Protein AF-A0A6A6H1B6-F1 (afdb_monomer_lite)

Secondary structure (DSSP, 8-state):
-THHHHHHHHHHHHTT--SS--B---TTBPB-TTBTTSPPHHHHHHHSTT-EE--S---TTSS-SEEEE-SSHHHHHHHHHHHHHHTBEEEEESSS--TB-TT--TTEEEEE-TT---EEEES-----TT-SPPPPSSSPPPP-PPPTT--EEEEEETT-BHHHHHHHHHTTTEE----SSTT-BIIIIIHHH----TTHHHH--HHHHEEEEEEE-TTS-EEEEBTTBSHHHHHHHTTS-TTSS-EEEEEEEEEEEPPPEEEEEEEEEBSSTT--HHHHHHHHHHHHHHHHHHHHT-EEEEEE-SSEEEEEEEEEGGG-SHHHHHHHHHHHHHHHTTSTTBPPPEEEEEEESSHHHHHHHHHS-GGGGTTS---TT---HHHHHHHHHHHTTTTTS--GGGG--BTTTB--EEEEEEEHHHHT-TTHHHHHHHHS--SEEEEEEEEE--STTTTS-SS--SS-GGGGTEEEEEEEEEES----HHHHHHSTT----TTSS-TT-TTHHHHHTGGGHHHHHHHHHHH-TT--S--SSSTTGGGEEEETTEEEEPPTT------S-GGGS-----S-------PPP-------------------------------------------------------------------------PPPPPPPS-TTSPP---TT-BPPPPP-TTSPPSSTT-EEEEEEEEEEEE-TTEEEEEEE-S---S-SSEEEEEEEEEEE-TTS-B--GGGTEEEEEEEEEE-SSS-B-TTGGGTS--BEEEEEEETT---EE--SSSSEEEEE-SS--EEEEEEEEE-SSS-EEEEEEEEEEEEETTSTTGGG-EEEEEEEEESSSSS--EE---SSEEEEE---EEPSS-EEEEEEEEEE-TTEEEEEEEETTEEEEEEEEEET-STT-EE-----TTS--S---S-TTPPEE-EEEEPBEEEEEEE-TT-EEEEEEEEETTTSPPPB--GGGTTSBPPEEEEEEEEEE-

pLDDT: mean 75.63, std 25.02, range [21.34, 98.81]

Foldseek 3Di:
DCVVVVVVVVVVVVPCDDDPPQDDAPPFWADFPSHPLADDPVRVCVLQPQKDAPDPDPDQQQFERIEDEDQDLLSQLSQLVVCLVSRFAEAEAALLLQQLLQQTTGRGYRYYLLNLWFKEKFLADDQDQVGDDAGDRPDQYDADAHDPPHWIKMKIWQNQWQLNQLVSCVSNQKHFQHALAGNHRLLFQQQQAWHFHFCCQPVNTSLLFWAWWFFQFSVSDTGIEHCVGVVLVSQNSRRQGGLQGGGTTMTMGTMDRWWKKKKKKKKKWFLDLVDALLVLVLVLLVLLCLVVCSVLQKWWKKKDASTMIMDIIMHTHVCDDPVNVCVSCVVSLVVSQPGPRMDRMDMDMAIDGGPSLVSCCQANAVVSVPPRDDDPVQPDVVSVLSVCVRRQVQRLDDGCQCVQDDPLSHFPKAKWFAFSQLSNDPCSSVLLNQQFDPAAVWMKMKGQRAHRCNLPRPDNHQWACLSNGGRIIIMIHDRDDGDSVSVCVSCVQHAHRSSGHHLQDLPNLCRSGNPSLVSSLVSSCVRCVSSSSAGGVRRCLQQWEDDSSITGGHDPPDPDSGGRHCSSSDSDDDDDDPPDPDDDDDDDDDDDDYDDDDDDDDDDDDDDDDDDDDDDDDDDDDDDDDDDDDDDDDDDDDDDDDDDDDDDDDDDDPDDPDDDDDDDDPDPVDWDDDDPFWDQDDDQDQPDDDPDVAWHKDKDKDDQDKAFALGKDWDKAWQDDDPDAQWFFQKKWKFKDAPVRHGDFVQNQKWQAKKWKFWPDSDDADQFCCVSVPGGFTFDMDTRQRGMWGQDDPAQEGAGGHPPIGMMMITMMGGNHRGMGTMIMMMMTTMHNCPDPSVVRHFYKGWHKAWLDRPDPQWDADDAFKDKRKHPKGQGQAWFFFFKKAKDKFWQWAWKFKDKLNHTQDIKGFIWPPDPRFFHPPPPPPPPDPDDDDPPPPGGATTGHHIIMGGRRGIHHRGIIMMMMIIGGCVVTNADFGTDPRGPHGDIMGIMMTTIGTD

Organism: Viridothelium virens (NCBI:txid1048519)

Sequence (999 aa):
MECLAFFLLAVQWATGLPQPSSQSTPIGCNVIAADAGFPTSAVWQSAMPGIVPRSKYPAPGAHPNYQLVAKSSKDVQIAVNFAREHNVRFSVLNSGHDFLGRNDAPSGLNLDVSQLGGIRVSQSFTATTRGVPSPDPSGQTENITLLPGQQAAVTFGAGVSTQDLNDALAASNLFTMGAAHGEVRVAGGYAQTAGHGPFTTFYGLGADNALEYKIVTADGTLKVANNVSNPDLFWALRGGGGGTFGVVTEATVKAYPSPNITTTFWFINATDPSSTDGLYDAAAYLHSQFPELVNKGVLGYYYIYPEAMQGIFLTHGDRSGAAYANATWDPILNKMQSYPGLTKIISTSMDAPSYKDWFGATFGPAESMGDMGMGPDENSEPVKRAIRQVMGQHFTKRDPIDGFAVANGITPLDSRLLDEQALTSPNLASALKAAMPMITYGQLRGNLVSGGKVFTPDEPTSVTPAWRTSYVHLIGSGIGNFTVNPLRQLAPGTGAYANEASAQNPDYKEAFWGVNYARLSTIKTKYDPTTLFWVTPGINADHKQVIDGRVCNAPTTSVSNTLAPVNDNQNLHDQTDDTDANGPEFPVLAPQPSNLPLEANGSSPEDDEGDDNDTSSNMTGMSMSSSVIAPTSLSARTETSDSMSMPMQTSIDTTATSSAPISAPSDPGAAFPVPSGFFEYPDLSTASTPITPGSTITKINYGPFTCSAQDMAQSIVANMKLPCTNCYFTAIQAGLEYPNGTVANIDSGAWLHHIVAYDTGLGERDTVCGATGLEPLRVFASGNERAVVRINGNYAYGIKVDTGDTMALLYELMNMSDQDQKYVITITYEWLPATSSVGQTYKAANMAWLDVTGCGDSEVTAQEGVYTLSSPGWRSTVSGKLLSALGHVHDGGVDVTVYVNGNPVCVSQQLYGRKPGYNSTMDMDSSTMSASGSALDSMARTHISDAGSCANFGEVNVGDELMIEAHYNTNLHPLDMGMGAQAGQPMDIMGISQVYIGS

Structure (mmCIF, N/CA/C/O backbone):
data_AF-A0A6A6H1B6-F1
#
_entry.id   AF-A0A6A6H1B6-F1
#
loop_
_atom_site.group_PDB
_atom_site.id
_atom_site.type_symbol
_atom_site.label_atom_id
_atom_site.label_alt_id
_atom_site.label_comp_id
_atom_site.label_asym_id
_atom_site.label_entity_id
_atom_site.label_seq_id
_atom_site.pdbx_PDB_ins_code
_atom_site.Cartn_x
_atom_site.Cartn_y
_atom_site.Cartn_z
_atom_site.occupancy
_atom_site.B_iso_or_equiv
_atom_site.auth_seq_id
_atom_site.auth_comp_id
_atom_site.auth_asym_id
_atom_site.auth_atom_id
_atom_site.pdbx_PDB_model_num
ATOM 1 N N . MET A 1 1 ? -33.591 53.454 -9.249 1.00 41.34 1 MET A N 1
ATOM 2 C CA . MET A 1 1 ? -34.707 52.590 -8.772 1.00 41.34 1 MET A CA 1
ATOM 3 C C . MET A 1 1 ? -34.374 51.877 -7.445 1.00 41.34 1 MET A C 1
ATOM 5 O O . MET A 1 1 ? -35.209 51.167 -6.896 1.00 41.34 1 MET A O 1
ATOM 9 N N . GLU A 1 2 ? -33.181 52.107 -6.896 1.00 34.41 2 GLU A N 1
ATOM 10 C CA . GLU A 1 2 ? -32.499 51.341 -5.847 1.00 34.41 2 GLU A CA 1
ATOM 11 C C . GLU A 1 2 ? -33.068 51.567 -4.437 1.00 34.41 2 GLU A C 1
ATOM 13 O O . GLU A 1 2 ? -32.940 50.696 -3.578 1.00 34.41 2 GLU A O 1
ATOM 18 N N . CYS A 1 3 ? -33.766 52.685 -4.190 1.00 29.39 3 CYS A N 1
ATOM 19 C CA . CYS A 1 3 ? -34.352 52.991 -2.877 1.00 29.39 3 CYS A CA 1
ATOM 20 C C . CYS A 1 3 ? -35.382 51.950 -2.392 1.00 29.39 3 CYS A C 1
ATOM 22 O O . CYS A 1 3 ? -35.685 51.914 -1.203 1.00 29.39 3 CYS A O 1
ATOM 24 N N . LEU A 1 4 ? -35.916 51.104 -3.284 1.00 32.09 4 LEU A N 1
ATOM 25 C CA . LEU A 1 4 ? -36.805 49.999 -2.908 1.00 32.09 4 LEU A CA 1
ATOM 26 C C . LEU A 1 4 ? -36.044 48.746 -2.435 1.00 32.09 4 LEU A C 1
ATOM 28 O O . LEU A 1 4 ? -36.565 48.000 -1.610 1.00 32.09 4 LEU A O 1
ATOM 32 N N . ALA A 1 5 ? -34.816 48.523 -2.919 1.00 36.69 5 ALA A N 1
ATOM 33 C CA . ALA A 1 5 ? -34.011 47.350 -2.569 1.00 36.69 5 ALA A CA 1
ATOM 34 C C . ALA A 1 5 ? -33.473 47.443 -1.131 1.00 36.69 5 ALA A C 1
ATOM 36 O O . ALA A 1 5 ? -33.640 46.515 -0.340 1.00 36.69 5 ALA A O 1
ATOM 37 N N . PHE A 1 6 ? -32.926 48.603 -0.754 1.00 38.72 6 PHE A N 1
ATOM 38 C CA . PHE A 1 6 ? -32.457 48.850 0.615 1.00 38.72 6 PHE A CA 1
ATOM 39 C C . PHE A 1 6 ? -33.578 48.759 1.661 1.00 38.72 6 PHE A C 1
ATOM 41 O O . PHE A 1 6 ? -33.335 48.314 2.782 1.00 38.72 6 PHE A O 1
ATOM 48 N N . PHE A 1 7 ? -34.815 49.117 1.301 1.00 37.97 7 PHE A N 1
ATOM 49 C CA . PHE A 1 7 ? -35.950 49.019 2.221 1.00 37.97 7 PHE A CA 1
ATOM 50 C C . PHE A 1 7 ? -36.374 47.566 2.502 1.00 37.97 7 PHE A C 1
ATOM 52 O O . PHE A 1 7 ? -36.851 47.278 3.595 1.00 37.97 7 PHE A O 1
ATOM 59 N N . LEU A 1 8 ? -36.164 46.640 1.558 1.00 34.66 8 LEU A N 1
ATOM 60 C CA . LEU A 1 8 ? -36.435 45.211 1.762 1.00 34.66 8 LEU A CA 1
ATOM 61 C C . LEU A 1 8 ? -35.384 44.553 2.672 1.00 34.66 8 LEU A C 1
ATOM 63 O O . LEU A 1 8 ? -35.749 43.854 3.616 1.00 34.66 8 LEU A O 1
ATOM 67 N N . LEU A 1 9 ? -34.098 44.848 2.457 1.00 36.94 9 LEU A N 1
ATOM 68 C CA . LEU A 1 9 ? -32.996 44.353 3.297 1.00 36.94 9 LEU A CA 1
ATOM 69 C C . LEU A 1 9 ? -33.077 44.871 4.746 1.00 36.94 9 LEU A C 1
ATOM 71 O O . LEU A 1 9 ? -32.874 44.107 5.689 1.00 36.94 9 LEU A O 1
ATOM 75 N N . ALA A 1 10 ? -33.445 46.143 4.944 1.00 38.44 10 ALA A N 1
ATOM 76 C CA . ALA A 1 10 ? -33.626 46.718 6.280 1.00 38.44 10 ALA A CA 1
ATOM 77 C C . ALA A 1 10 ? -34.799 46.085 7.058 1.00 38.44 10 ALA A C 1
ATOM 79 O O . ALA A 1 10 ? -34.714 45.902 8.273 1.00 38.44 10 ALA A O 1
ATOM 80 N N . VAL A 1 11 ? -35.883 45.706 6.370 1.00 37.41 11 VAL A N 1
ATOM 81 C CA . VAL A 1 11 ? -37.024 45.004 6.988 1.00 37.41 11 VAL A CA 1
ATOM 82 C C . VAL A 1 11 ? -36.628 43.598 7.452 1.00 37.41 11 VAL A C 1
ATOM 84 O O . VAL A 1 11 ? -37.079 43.160 8.510 1.00 37.41 11 VAL A O 1
ATOM 87 N N . GLN A 1 12 ? -35.726 42.922 6.738 1.00 35.06 12 GLN A N 1
ATOM 88 C CA . GLN A 1 12 ? -35.281 41.565 7.067 1.00 35.06 12 GLN A CA 1
ATOM 89 C C . GLN A 1 12 ? -34.610 41.483 8.454 1.00 35.06 12 GLN A C 1
ATOM 91 O O . GLN A 1 12 ? -34.931 40.586 9.233 1.00 35.06 12 GLN A O 1
ATOM 96 N N . TRP A 1 13 ? -33.793 42.481 8.819 1.00 36.44 13 TRP A N 1
ATOM 97 C CA . TRP A 1 13 ? -33.203 42.616 10.163 1.00 36.44 13 TRP A CA 1
ATOM 98 C C . TRP A 1 13 ? -34.197 43.075 11.2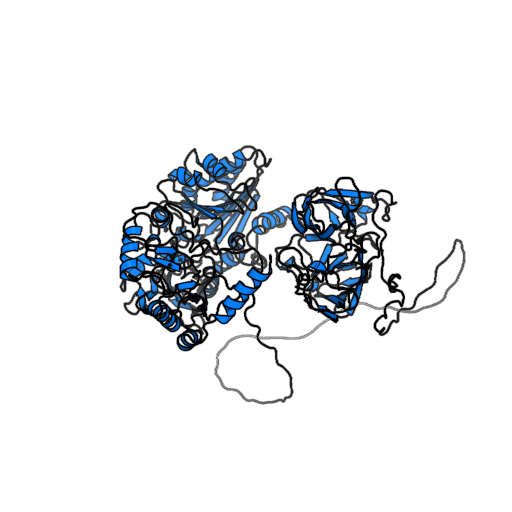45 1.00 36.44 13 TRP A C 1
ATOM 100 O O . TRP A 1 13 ? -33.987 42.805 12.425 1.00 36.44 13 TRP A O 1
ATOM 110 N N . ALA A 1 14 ? -35.288 43.749 10.869 1.00 37.25 14 ALA A N 1
ATOM 111 C CA . ALA A 1 14 ? -36.266 44.310 11.807 1.00 37.25 14 ALA A CA 1
ATOM 112 C C . ALA A 1 14 ? -37.454 43.377 12.128 1.00 37.25 14 ALA A C 1
ATOM 114 O O . ALA A 1 14 ? -38.191 43.636 13.078 1.00 37.25 14 ALA A O 1
ATOM 115 N N . THR A 1 15 ? -37.670 42.311 11.347 1.00 38.44 15 THR A N 1
ATOM 116 C CA . THR A 1 15 ? -38.859 41.435 11.478 1.00 38.44 15 THR A CA 1
ATOM 117 C C . THR A 1 15 ? -38.683 40.169 12.318 1.00 38.44 15 THR A C 1
ATOM 119 O O . THR A 1 15 ? -39.671 39.479 12.556 1.00 38.44 15 THR A O 1
ATOM 122 N N . GLY A 1 16 ? -37.471 39.849 12.784 1.00 38.56 16 GLY A N 1
ATOM 123 C CA . GLY A 1 16 ? -37.242 38.667 13.629 1.00 38.56 16 GLY A CA 1
ATOM 124 C C . GLY A 1 16 ? -37.607 37.339 12.953 1.00 38.56 16 GLY A C 1
ATOM 125 O O . GLY A 1 16 ? -38.102 36.427 13.615 1.00 38.56 16 GLY A O 1
ATOM 126 N N . LEU A 1 17 ? -37.402 37.241 11.633 1.00 32.31 17 LEU A N 1
ATOM 127 C CA . LEU A 1 17 ? -37.556 35.980 10.907 1.00 32.31 17 LEU A CA 1
ATOM 128 C C . LEU A 1 17 ? -36.581 34.932 11.480 1.00 32.31 17 LEU A C 1
ATOM 130 O O . LEU A 1 17 ? -35.473 35.304 11.878 1.00 32.31 17 LEU A O 1
ATOM 134 N N . PRO A 1 18 ? -36.964 33.643 11.557 1.00 31.06 18 PRO A N 1
ATOM 135 C CA . PRO A 1 18 ? -36.146 32.649 12.239 1.00 31.06 18 PRO A CA 1
ATOM 136 C C . PRO A 1 18 ? -34.746 32.494 11.636 1.00 31.06 18 PRO A C 1
ATOM 138 O O . PRO A 1 18 ? -34.580 32.478 10.416 1.00 31.06 18 PRO A O 1
ATOM 141 N N . GLN A 1 19 ? -33.765 32.252 12.512 1.00 37.19 19 GLN A N 1
ATOM 142 C CA . GLN A 1 19 ? -32.594 31.437 12.167 1.00 37.19 19 GLN A CA 1
ATOM 143 C C . GLN A 1 19 ? -33.063 30.163 11.434 1.00 37.19 19 GLN A C 1
ATOM 145 O O . GLN A 1 19 ? -34.142 29.659 11.777 1.00 37.19 19 GLN A O 1
ATOM 150 N N . PRO A 1 20 ? -32.302 29.634 10.453 1.00 37.66 20 PRO A N 1
ATOM 151 C CA . PRO A 1 20 ? -32.688 28.427 9.725 1.00 37.66 20 PRO A CA 1
ATOM 152 C C . PRO A 1 20 ? -33.022 27.327 10.733 1.00 37.66 20 PRO A C 1
ATOM 154 O O . PRO A 1 20 ? -32.190 26.950 11.556 1.00 37.66 20 PRO A O 1
ATOM 157 N N . SER A 1 21 ? -34.285 26.894 10.733 1.00 41.16 21 SER A N 1
ATOM 158 C CA . SER A 1 21 ? -34.830 26.071 11.811 1.00 41.16 21 SER A CA 1
ATOM 159 C C . SER A 1 21 ? -34.031 24.781 11.927 1.00 41.16 21 SER A C 1
ATOM 161 O O . SER A 1 21 ? -33.935 24.054 10.936 1.00 41.16 21 SER A O 1
ATOM 163 N N . SER A 1 22 ? -33.504 24.501 13.122 1.00 50.16 22 SER A N 1
ATOM 164 C CA . SER A 1 22 ? -32.762 23.275 13.412 1.00 50.16 22 SER A CA 1
ATOM 165 C C . SER A 1 22 ? -33.571 22.068 12.948 1.00 50.16 22 SER A C 1
ATOM 167 O O . SER A 1 22 ? -34.668 21.799 13.446 1.00 50.16 22 SER A O 1
ATOM 169 N N . GLN A 1 23 ? -33.078 21.397 11.908 1.00 60.47 23 GLN A N 1
ATOM 170 C CA . GLN A 1 23 ? -33.890 20.408 11.218 1.00 60.47 23 GLN A CA 1
ATOM 171 C C . GLN A 1 23 ? -34.091 19.196 12.131 1.00 60.47 23 GLN A C 1
ATOM 173 O O . GLN A 1 23 ? -33.188 18.760 12.850 1.00 60.47 23 GLN A O 1
ATOM 178 N N . SER A 1 24 ? -35.310 18.664 12.133 1.00 70.50 24 SER A N 1
ATOM 179 C CA . SER A 1 24 ? -35.587 17.378 12.757 1.00 70.50 24 SER A CA 1
ATOM 180 C C . SER A 1 24 ? -34.990 16.284 11.878 1.00 70.50 24 SER A C 1
ATOM 182 O O . SER A 1 24 ? -35.418 16.156 10.728 1.00 70.50 24 SER A O 1
ATOM 184 N N . THR A 1 25 ? -34.050 15.499 12.411 1.00 82.06 25 THR A N 1
ATOM 185 C CA . THR A 1 25 ? -33.433 14.363 11.708 1.00 82.06 25 THR A CA 1
ATOM 186 C C . THR A 1 25 ? -34.511 13.516 11.013 1.00 82.06 25 THR A C 1
ATOM 188 O O . THR A 1 25 ? -35.456 13.084 11.685 1.00 82.06 25 THR A O 1
ATOM 191 N N . PRO A 1 26 ? -34.423 13.273 9.690 1.00 84.94 26 PRO A N 1
ATOM 192 C CA . PRO A 1 26 ? -35.442 12.505 8.985 1.00 84.94 26 PRO A CA 1
ATOM 193 C C . PRO A 1 26 ? -35.566 11.074 9.530 1.00 84.94 26 PRO A C 1
ATOM 195 O O . PRO A 1 26 ? -34.585 10.459 9.951 1.00 84.94 26 PRO A O 1
ATOM 198 N N . ILE A 1 27 ? -36.786 10.528 9.528 1.00 85.12 27 ILE A N 1
ATOM 199 C CA . ILE A 1 27 ? -37.070 9.215 10.126 1.00 85.12 27 ILE A CA 1
ATOM 200 C C . ILE A 1 27 ? -36.265 8.124 9.407 1.00 85.12 27 ILE A C 1
ATOM 202 O O . ILE A 1 27 ? -36.454 7.881 8.218 1.00 85.12 27 ILE A O 1
ATOM 206 N N . GLY A 1 28 ? -35.406 7.429 10.157 1.00 87.44 28 GLY A N 1
ATOM 207 C CA . GLY A 1 28 ? -34.535 6.377 9.628 1.00 87.44 28 GLY A CA 1
ATOM 208 C C . GLY A 1 28 ? -33.180 6.865 9.105 1.00 87.44 28 GLY A C 1
ATOM 209 O O . GLY A 1 28 ? -32.446 6.048 8.551 1.00 87.44 28 GLY A O 1
ATOM 210 N N . CYS A 1 29 ? -32.841 8.144 9.287 1.00 89.56 29 CYS A N 1
ATOM 211 C CA . CYS A 1 29 ? -31.506 8.691 9.048 1.00 89.56 29 CYS A CA 1
ATOM 212 C C . CYS A 1 29 ? -30.686 8.816 10.336 1.00 89.56 29 CYS A C 1
ATOM 214 O O . CYS A 1 29 ? -31.234 8.960 11.432 1.00 89.56 29 CYS A O 1
ATOM 216 N N . ASN A 1 30 ? -29.364 8.787 10.188 1.00 90.56 30 ASN A N 1
ATOM 217 C CA . ASN A 1 30 ? -28.417 9.177 11.219 1.00 90.56 30 ASN A CA 1
ATOM 218 C C . ASN A 1 30 ? -28.452 10.698 11.459 1.00 90.56 30 ASN A C 1
ATOM 220 O O . ASN A 1 30 ? -28.778 11.493 10.568 1.00 90.56 30 ASN A O 1
ATOM 224 N N . VAL A 1 31 ? -28.123 11.077 12.692 1.00 90.00 31 VAL A N 1
ATOM 225 C CA . VAL A 1 31 ? -28.041 12.464 13.160 1.00 90.00 31 VAL A CA 1
ATOM 226 C C . VAL A 1 31 ? -26.706 13.072 12.725 1.00 90.00 31 VAL A C 1
ATOM 228 O O . VAL A 1 31 ? -25.671 12.421 12.868 1.00 90.00 31 VAL A O 1
ATOM 231 N N . ILE A 1 32 ? -26.725 14.316 12.238 1.00 87.25 32 ILE A N 1
ATOM 232 C CA . ILE A 1 32 ? -25.525 15.083 11.840 1.00 87.25 32 ILE A CA 1
ATOM 233 C C . ILE A 1 32 ? -25.451 16.414 12.597 1.00 87.25 32 ILE A C 1
ATOM 235 O O . ILE A 1 32 ? -26.457 16.858 13.147 1.00 87.25 32 ILE A O 1
ATOM 239 N N . ALA A 1 33 ? -24.298 17.090 12.579 1.00 82.75 33 ALA A N 1
ATOM 240 C CA . ALA A 1 33 ? -24.040 18.320 13.345 1.00 82.75 33 ALA A CA 1
ATOM 241 C C . ALA A 1 33 ? -25.052 19.480 13.156 1.00 82.75 33 ALA A C 1
ATOM 243 O O . ALA A 1 33 ? -25.139 20.354 14.016 1.00 82.75 33 ALA A O 1
ATOM 244 N N . ALA A 1 34 ? -25.831 19.491 12.067 1.00 81.25 34 ALA A N 1
ATOM 245 C CA . ALA A 1 34 ? -26.888 20.477 11.805 1.00 81.25 34 ALA A CA 1
ATOM 246 C C . ALA A 1 34 ? -28.243 20.181 12.501 1.00 81.25 34 ALA A C 1
ATOM 248 O O . ALA A 1 34 ? -29.155 21.012 12.456 1.00 81.25 34 ALA A O 1
ATOM 249 N N . ASP A 1 35 ? -28.406 19.008 13.121 1.00 84.94 35 ASP A N 1
ATOM 250 C CA . ASP A 1 35 ? -29.659 18.581 13.753 1.00 84.94 35 ASP A CA 1
ATOM 251 C C . ASP A 1 35 ? -29.765 19.017 15.218 1.00 84.94 35 ASP A C 1
ATOM 253 O O . ASP A 1 35 ? -28.816 18.915 15.994 1.00 84.94 35 ASP A O 1
ATOM 257 N N . ALA A 1 36 ? -30.986 19.334 15.663 1.00 83.69 36 ALA A N 1
ATOM 258 C CA . ALA A 1 36 ? -31.280 19.573 17.083 1.00 83.69 36 ALA A CA 1
ATOM 259 C C . ALA A 1 36 ? -31.017 18.354 18.000 1.00 83.69 36 ALA A C 1
ATOM 261 O O . ALA A 1 36 ? -30.971 18.503 19.220 1.00 83.69 36 ALA A O 1
ATOM 262 N N . GLY A 1 37 ? -30.902 17.150 17.426 1.00 85.06 37 GLY A N 1
ATOM 263 C CA . GLY A 1 37 ? -30.616 15.910 18.150 1.00 85.06 37 GLY A CA 1
ATOM 264 C C . GLY A 1 37 ? -29.127 15.587 18.303 1.00 85.06 37 GLY A C 1
ATOM 265 O O . GLY A 1 37 ? -28.800 14.617 18.985 1.00 85.06 37 GLY A O 1
ATOM 266 N N . PHE A 1 38 ? -28.227 16.344 17.665 1.00 89.50 38 PHE A N 1
ATOM 267 C CA . PHE A 1 38 ? -26.798 16.035 17.686 1.00 89.50 38 PHE A CA 1
ATOM 268 C C . PHE A 1 38 ? -26.192 16.339 19.068 1.00 89.50 38 PHE A C 1
ATOM 270 O O . PHE A 1 38 ? -26.509 17.380 19.653 1.00 89.50 38 PHE A O 1
ATOM 277 N N . PRO A 1 39 ? -25.325 15.474 19.633 1.00 91.56 39 PRO A N 1
ATOM 278 C CA . PRO A 1 39 ? -24.790 15.715 20.967 1.00 91.56 39 PRO A CA 1
ATOM 279 C C . PRO A 1 39 ? -23.874 16.944 20.975 1.00 91.56 39 PRO A C 1
ATOM 281 O O . PRO A 1 39 ? -23.049 17.135 20.080 1.00 91.56 39 PRO A O 1
ATOM 284 N N . THR A 1 40 ? -23.990 17.782 22.006 1.00 90.56 40 THR A N 1
ATOM 285 C CA . THR A 1 40 ? -23.085 18.927 22.184 1.00 90.56 40 THR A CA 1
ATOM 286 C C . THR A 1 40 ? -21.700 18.446 22.615 1.00 90.56 40 THR A C 1
ATOM 288 O O . THR A 1 40 ? -21.571 17.380 23.219 1.00 90.56 40 THR A O 1
ATOM 291 N N . SER A 1 41 ? -20.646 19.229 22.368 1.00 87.56 41 SER A N 1
ATOM 292 C CA . SER A 1 41 ? -19.261 18.857 22.717 1.00 87.56 41 SER A CA 1
ATOM 293 C C . SER A 1 41 ? -19.083 18.484 24.197 1.00 87.56 41 SER A C 1
ATOM 295 O O . SER A 1 41 ? -18.270 17.626 24.523 1.00 87.56 41 SER A O 1
ATOM 297 N N . ALA A 1 42 ? -19.894 19.057 25.095 1.00 90.19 42 ALA A N 1
ATOM 298 C CA . ALA A 1 42 ? -19.920 18.683 26.510 1.00 90.19 42 ALA A CA 1
ATOM 299 C C . ALA A 1 42 ? -20.472 17.262 26.755 1.00 90.19 42 ALA A C 1
ATOM 301 O O . ALA A 1 42 ? -19.984 16.567 27.643 1.00 90.19 42 ALA A O 1
ATOM 302 N N . VAL A 1 43 ? -21.456 16.811 25.967 1.00 94.88 43 VAL A N 1
ATOM 303 C CA . VAL A 1 43 ? -21.993 15.438 26.025 1.00 94.88 43 VAL A CA 1
ATOM 304 C C . VAL A 1 43 ? -20.972 14.443 25.473 1.00 94.88 43 VAL A C 1
ATOM 306 O O . VAL A 1 43 ? -20.708 13.436 26.127 1.00 94.88 43 VAL A O 1
ATOM 309 N N . TRP A 1 44 ? -20.335 14.757 24.337 1.00 93.50 44 TRP A N 1
ATOM 310 C CA . TRP A 1 44 ? -19.229 13.960 23.787 1.00 93.50 44 TRP A CA 1
ATOM 311 C C . TRP A 1 44 ? -18.089 13.801 24.807 1.00 93.50 44 TRP A C 1
ATOM 313 O O . TRP A 1 44 ? -17.756 12.676 25.178 1.00 93.50 44 TRP A O 1
ATOM 323 N N . GLN A 1 45 ? -17.559 14.910 25.338 1.00 91.75 45 GLN A N 1
ATOM 324 C CA . GLN A 1 45 ? -16.443 14.902 26.294 1.00 91.75 45 GLN A CA 1
ATOM 325 C C . GLN A 1 45 ? -16.790 14.212 27.624 1.00 91.75 45 GLN A C 1
ATOM 327 O O . GLN A 1 45 ? -15.936 13.562 28.225 1.00 91.75 45 GLN A O 1
ATOM 332 N N . SER A 1 46 ? -18.036 14.343 28.097 1.00 94.00 46 SER A N 1
ATOM 333 C CA . SER A 1 46 ? -18.487 13.700 29.338 1.00 94.00 46 SER A CA 1
ATOM 334 C C . SER A 1 46 ? -18.726 12.196 29.188 1.00 94.00 46 SER A C 1
ATOM 336 O O . SER A 1 46 ? -18.681 11.490 30.195 1.00 94.00 46 SER A O 1
ATOM 338 N N . ALA A 1 47 ? -19.018 11.708 27.980 1.00 94.38 47 ALA A N 1
ATOM 339 C CA . ALA A 1 47 ? -19.179 10.283 27.709 1.00 94.38 47 ALA A CA 1
ATOM 340 C C . ALA A 1 47 ? -17.843 9.605 27.373 1.00 94.38 47 ALA A C 1
ATOM 342 O O . ALA A 1 47 ? -17.595 8.489 27.825 1.00 94.38 47 ALA A O 1
ATOM 343 N N . MET A 1 48 ? -16.984 10.280 26.605 1.00 95.25 48 MET A N 1
ATOM 344 C CA . MET A 1 48 ? -15.703 9.770 26.108 1.00 95.25 48 MET A CA 1
ATOM 345 C C . MET A 1 48 ? -14.573 10.769 26.415 1.00 95.25 48 MET A C 1
ATOM 347 O O . MET A 1 48 ? -14.206 11.573 25.557 1.00 95.25 48 MET A O 1
ATOM 351 N N . PRO A 1 49 ? -14.003 10.749 27.634 1.00 87.81 49 PRO A N 1
ATOM 352 C CA . PRO A 1 49 ? -12.886 11.619 27.988 1.00 87.81 49 PRO A CA 1
ATOM 353 C C . PRO A 1 49 ? -11.676 11.373 27.077 1.00 87.81 49 PRO A C 1
ATOM 355 O O . PRO A 1 49 ? -11.151 10.263 27.025 1.00 87.81 49 PRO A O 1
ATOM 358 N N . GLY A 1 50 ? -11.223 12.416 26.376 1.00 85.94 50 GLY A N 1
ATOM 359 C CA . GLY A 1 50 ? -10.133 12.317 25.395 1.00 85.94 50 GLY A CA 1
ATOM 360 C C . GLY A 1 50 ? -10.587 12.108 23.945 1.00 85.94 50 GLY A C 1
ATOM 361 O O . GLY A 1 50 ? -9.741 11.896 23.081 1.00 85.94 50 GLY A O 1
ATOM 362 N N . ILE A 1 51 ? -11.890 12.191 23.665 1.00 91.94 51 ILE A N 1
ATOM 363 C CA . ILE A 1 51 ? -12.394 12.395 22.304 1.00 91.94 51 ILE A CA 1
ATOM 364 C C . ILE A 1 51 ? -11.949 13.767 21.769 1.00 91.94 51 ILE A C 1
ATOM 366 O O . ILE A 1 51 ? -11.899 14.742 22.522 1.00 91.94 51 ILE A O 1
ATOM 370 N N . VAL A 1 52 ? -11.640 13.858 20.475 1.00 86.88 52 VAL A N 1
ATOM 371 C CA . VAL A 1 52 ? -11.248 15.112 19.810 1.00 86.88 52 VAL A CA 1
ATOM 372 C C . VAL A 1 52 ? -12.263 15.502 18.729 1.00 86.88 52 VAL A C 1
ATOM 374 O O . VAL A 1 52 ? -12.718 14.626 17.987 1.00 86.88 52 VAL A O 1
ATOM 377 N N . PRO A 1 53 ? -12.644 16.788 18.607 1.00 82.62 53 PRO A N 1
ATOM 378 C CA . PRO A 1 53 ? -13.329 17.288 17.420 1.00 82.62 53 PRO A CA 1
ATOM 379 C C . PRO A 1 53 ? -12.412 17.194 16.195 1.00 82.62 53 PRO A C 1
ATOM 381 O O . PRO A 1 53 ? -11.221 17.488 16.281 1.00 82.62 53 PRO A O 1
ATOM 384 N N . ARG A 1 54 ? -12.975 16.828 15.045 1.00 72.81 54 ARG A N 1
ATOM 385 C CA . ARG A 1 54 ? -12.316 16.850 13.730 1.00 72.81 54 ARG A CA 1
ATOM 386 C C . ARG A 1 54 ? -12.984 17.968 12.926 1.00 72.81 54 ARG A C 1
ATOM 388 O O . ARG A 1 54 ? -14.031 17.755 12.323 1.00 72.81 54 ARG A O 1
ATOM 395 N N . SER A 1 55 ? -12.466 19.195 13.033 1.00 52.28 55 SER A N 1
ATOM 396 C CA . SER A 1 55 ? -13.211 20.403 12.632 1.00 52.28 55 SER A CA 1
ATOM 397 C C . SER A 1 55 ? -12.357 21.495 11.974 1.00 52.28 55 SER A C 1
ATOM 399 O O . SER A 1 55 ? -12.414 22.650 12.396 1.00 52.28 55 SER A O 1
ATOM 401 N N . LYS A 1 56 ? -11.574 21.135 10.949 1.00 41.41 56 LYS A N 1
ATOM 402 C CA . LYS A 1 56 ? -10.871 22.100 10.080 1.00 41.41 56 LYS A CA 1
ATOM 403 C C . LYS A 1 56 ? -11.722 22.543 8.876 1.00 41.41 56 LYS A C 1
ATOM 405 O O . LYS A 1 56 ? -11.698 23.710 8.509 1.00 41.41 56 LYS A O 1
ATOM 410 N N . TYR A 1 57 ? -12.582 21.657 8.362 1.00 38.97 57 TYR A N 1
ATOM 411 C CA . TYR A 1 57 ? -13.454 21.913 7.206 1.00 38.97 57 TYR A CA 1
ATOM 412 C C . TYR A 1 57 ? -14.941 21.952 7.628 1.00 38.97 57 TYR A C 1
ATOM 414 O O . TYR A 1 57 ? -15.428 20.983 8.218 1.00 38.97 57 TYR A O 1
ATOM 422 N N . PRO A 1 58 ? -15.696 23.039 7.360 1.00 35.72 58 PRO A N 1
ATOM 423 C CA . PRO A 1 58 ? -17.060 23.223 7.875 1.00 35.72 58 PRO A CA 1
ATOM 424 C C . PRO A 1 58 ? -18.179 22.593 7.019 1.00 35.72 58 PRO A C 1
ATOM 426 O O . PRO A 1 58 ? -19.357 22.778 7.333 1.00 35.72 58 PRO A O 1
ATOM 429 N N . ALA A 1 59 ? -17.851 21.873 5.941 1.00 42.34 59 ALA A N 1
ATOM 430 C CA . ALA A 1 59 ? -18.831 21.267 5.037 1.00 42.34 59 ALA A CA 1
ATOM 431 C C . ALA A 1 59 ? -19.518 20.027 5.664 1.00 42.34 59 ALA A C 1
ATOM 433 O O . ALA A 1 59 ? -18.837 19.051 6.000 1.00 42.34 59 ALA A O 1
ATOM 434 N N . PRO A 1 60 ? -20.861 19.999 5.811 1.00 43.38 60 PRO A N 1
ATOM 435 C CA . PRO A 1 60 ? -21.567 18.808 6.281 1.00 43.38 60 PRO A CA 1
ATOM 436 C C . PRO A 1 60 ? -21.412 17.643 5.296 1.00 43.38 60 PRO A C 1
ATOM 438 O O . PRO A 1 60 ? -21.685 17.797 4.109 1.00 43.38 60 PRO A O 1
ATOM 441 N N . GLY A 1 61 ? -21.035 16.462 5.793 1.00 49.44 61 GLY A N 1
ATOM 442 C CA . GLY A 1 61 ? -20.925 15.247 4.977 1.00 49.44 61 GLY A CA 1
ATOM 443 C C . GLY A 1 61 ? -19.565 14.987 4.318 1.00 49.44 61 GLY A C 1
ATOM 444 O O . GLY A 1 61 ? -19.497 14.064 3.519 1.00 49.44 61 GLY A O 1
ATOM 445 N N . ALA A 1 62 ? -18.505 15.737 4.648 1.00 52.06 62 ALA A N 1
ATOM 446 C CA . ALA A 1 62 ? -17.160 15.499 4.100 1.00 52.06 62 ALA A CA 1
ATOM 447 C C . ALA A 1 62 ? -16.220 14.677 5.010 1.00 52.06 62 ALA A C 1
ATOM 449 O O . ALA A 1 62 ? -15.357 13.979 4.500 1.00 52.06 62 ALA A O 1
ATOM 450 N N . HIS A 1 63 ? -16.368 14.749 6.341 1.00 67.38 63 HIS A N 1
ATOM 451 C CA . HIS A 1 63 ? -15.472 14.095 7.314 1.00 67.38 63 HIS A CA 1
ATOM 452 C C . HIS A 1 63 ? -16.214 13.715 8.614 1.00 67.38 63 HIS A C 1
ATOM 454 O O . HIS A 1 63 ? -17.329 14.204 8.841 1.00 67.38 63 HIS A O 1
ATOM 460 N 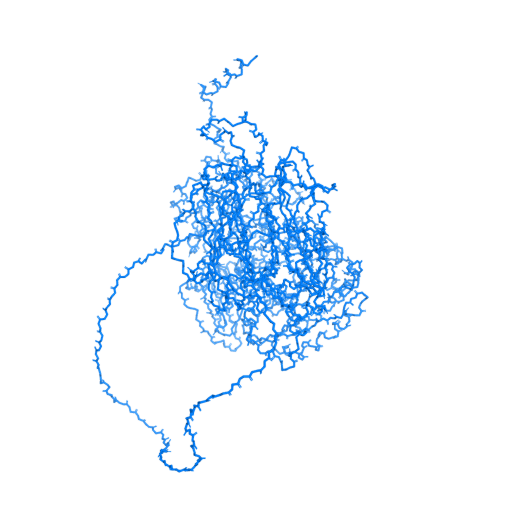N . PRO A 1 64 ? -15.625 12.897 9.513 1.00 76.06 64 PRO A N 1
ATOM 461 C CA . PRO A 1 64 ? -16.149 12.671 10.858 1.00 76.06 64 PRO A CA 1
ATOM 462 C C . PRO A 1 64 ? -16.149 13.968 11.659 1.00 76.06 64 PRO A C 1
ATOM 464 O O . PRO A 1 64 ? -15.249 14.786 11.511 1.00 76.06 64 PRO A O 1
ATOM 467 N N . ASN A 1 65 ? -17.126 14.150 12.547 1.00 83.12 65 ASN A N 1
ATOM 468 C CA . ASN A 1 65 ? -17.148 15.311 13.439 1.00 83.12 65 ASN A CA 1
ATOM 469 C C . ASN A 1 65 ? -16.278 15.100 14.686 1.00 83.12 65 ASN A C 1
ATOM 471 O O . ASN A 1 65 ? -15.773 16.070 15.251 1.00 83.12 65 ASN A O 1
ATOM 475 N N . TYR A 1 66 ? -16.108 13.847 15.118 1.00 87.69 66 TYR A N 1
ATOM 476 C CA . TYR A 1 66 ? -15.303 13.483 16.282 1.00 87.69 66 TYR A CA 1
ATOM 477 C C . TYR A 1 66 ? -14.507 12.203 16.039 1.00 87.69 66 TYR A C 1
ATOM 479 O O . TYR A 1 66 ? -14.961 11.295 15.338 1.00 87.69 66 TYR A O 1
ATOM 487 N N . GLN A 1 67 ? -13.348 12.109 16.687 1.00 90.00 67 GLN A N 1
ATOM 488 C CA . GLN A 1 67 ? -12.505 10.919 16.706 1.00 90.00 67 GLN A CA 1
ATOM 489 C C . GLN A 1 67 ? -12.151 10.533 18.147 1.00 90.00 67 GLN A C 1
ATOM 491 O O . GLN A 1 67 ? -11.833 11.397 18.965 1.00 90.00 67 GLN A O 1
ATOM 496 N N . LEU A 1 68 ? -12.201 9.239 18.467 1.00 94.19 68 LEU A N 1
ATOM 497 C CA . LEU A 1 68 ? -11.720 8.689 19.740 1.00 94.19 68 LEU A CA 1
ATOM 498 C C . LEU A 1 68 ? -10.636 7.646 19.471 1.00 94.19 68 LEU A C 1
ATOM 500 O O . LEU A 1 68 ? -10.870 6.712 18.711 1.00 94.19 68 LEU A O 1
ATOM 504 N N . VAL A 1 69 ? -9.498 7.763 20.156 1.00 95.25 69 VAL A N 1
ATOM 505 C CA . VAL A 1 69 ? -8.443 6.740 20.162 1.00 95.25 69 VAL A CA 1
ATOM 506 C C . VAL A 1 69 ? -8.672 5.794 21.343 1.00 95.25 69 VAL A C 1
ATOM 508 O O . VAL A 1 69 ? -8.501 6.178 22.503 1.00 95.25 69 VAL A O 1
ATOM 511 N N . ALA A 1 70 ? -9.088 4.560 21.061 1.00 95.25 70 ALA A N 1
ATOM 512 C CA . ALA A 1 70 ? -9.381 3.549 22.072 1.00 95.25 70 ALA A CA 1
ATOM 513 C C . ALA A 1 70 ? -8.097 2.955 22.669 1.00 95.25 70 ALA A C 1
ATOM 515 O O . ALA A 1 70 ? -7.239 2.455 21.945 1.00 95.25 70 ALA A O 1
ATOM 516 N N . LYS A 1 71 ? -7.995 2.944 24.003 1.00 92.56 71 LYS A N 1
ATOM 517 C CA . LYS A 1 71 ? -6.854 2.372 24.748 1.00 92.56 71 LYS A CA 1
ATOM 518 C C . LYS A 1 71 ? -7.202 1.041 25.417 1.00 92.56 71 LYS A C 1
ATOM 520 O O . LYS A 1 71 ? -6.337 0.346 25.941 1.00 92.56 71 LYS A O 1
ATOM 525 N N . SER A 1 72 ? -8.480 0.677 25.405 1.00 94.06 72 SER A N 1
ATOM 526 C CA . SER A 1 72 ? -9.018 -0.551 25.969 1.00 94.06 72 SER A CA 1
ATOM 527 C C . SER A 1 72 ? -10.288 -0.986 25.238 1.00 94.06 72 SER A C 1
ATOM 529 O O . SER A 1 72 ? -11.007 -0.179 24.643 1.00 94.06 72 SER A O 1
ATOM 531 N N . SER A 1 73 ? -10.654 -2.261 25.380 1.00 95.81 73 SER A N 1
ATOM 532 C CA . SER A 1 73 ? -11.969 -2.755 24.952 1.00 95.81 73 SER A CA 1
ATOM 533 C C . SER A 1 73 ? -13.136 -2.052 25.663 1.00 95.81 73 SER A C 1
ATOM 535 O O . SER A 1 73 ? -14.248 -2.038 25.136 1.00 95.81 73 SER A O 1
ATOM 537 N N . LYS A 1 74 ? -12.906 -1.416 26.822 1.00 96.69 74 LYS A N 1
ATOM 538 C CA . LYS A 1 74 ? -13.929 -0.642 27.532 1.00 96.69 74 LYS A CA 1
ATOM 539 C C . LYS A 1 74 ? -14.252 0.676 26.822 1.00 96.69 74 LYS A C 1
ATOM 541 O O . LYS A 1 74 ? -15.429 1.029 26.754 1.00 96.69 74 LYS A O 1
ATOM 546 N N . ASP A 1 75 ? -13.258 1.347 26.248 1.00 97.25 75 ASP A N 1
ATOM 547 C CA . ASP A 1 75 ? -13.456 2.578 25.465 1.00 97.25 75 ASP A CA 1
ATOM 548 C C . ASP A 1 75 ? -14.254 2.274 24.193 1.00 97.25 75 ASP A C 1
ATOM 550 O O . ASP A 1 75 ? -15.229 2.956 23.881 1.00 97.25 75 ASP A O 1
ATOM 554 N N . VAL A 1 76 ? -13.924 1.155 23.538 1.00 98.38 76 VAL A N 1
ATOM 555 C CA . VAL A 1 76 ? -14.683 0.606 22.405 1.00 98.38 76 VAL A CA 1
ATOM 556 C C . VAL A 1 76 ? -16.148 0.353 22.783 1.00 98.38 76 VAL A C 1
ATOM 558 O O . VAL A 1 76 ? -17.052 0.750 22.048 1.00 98.38 76 VAL A O 1
ATOM 561 N N . GLN A 1 77 ? -16.419 -0.257 23.945 1.00 98.56 77 GLN A N 1
ATOM 562 C CA . GLN A 1 77 ? -17.797 -0.414 24.428 1.00 98.56 77 GLN A CA 1
ATOM 563 C C . GLN A 1 77 ? -18.493 0.934 24.647 1.00 98.56 77 GLN A C 1
ATOM 565 O O . GLN A 1 77 ? -19.672 1.056 24.323 1.00 98.56 77 GLN A O 1
ATOM 570 N N . ILE A 1 78 ? -17.815 1.937 25.209 1.00 98.25 78 ILE A N 1
ATOM 571 C CA . ILE A 1 78 ? -18.404 3.264 25.443 1.00 98.25 78 ILE A CA 1
ATOM 572 C C . ILE A 1 78 ? -18.774 3.920 24.105 1.00 98.25 78 ILE A C 1
ATOM 574 O O . ILE A 1 78 ? -19.929 4.303 23.932 1.00 98.25 78 ILE A O 1
ATOM 578 N N . ALA A 1 79 ? -17.851 3.952 23.142 1.00 97.94 79 ALA A N 1
ATOM 579 C CA . ALA A 1 79 ? -18.074 4.504 21.807 1.00 97.94 79 ALA A CA 1
ATOM 580 C C . ALA A 1 79 ? -19.220 3.818 21.043 1.00 97.94 79 ALA A C 1
ATOM 582 O O . ALA A 1 79 ? -20.090 4.499 20.500 1.00 97.94 79 ALA A O 1
ATOM 583 N N . VAL A 1 80 ? -19.289 2.481 21.058 1.00 98.38 80 VAL A N 1
ATOM 584 C CA . VAL A 1 80 ? -20.374 1.722 20.403 1.00 98.38 80 VAL A CA 1
ATOM 585 C C . VAL A 1 80 ? -21.736 1.979 21.062 1.00 98.38 80 VAL A C 1
ATOM 587 O O . VAL A 1 80 ? -22.735 2.146 20.361 1.00 98.38 80 VAL A O 1
ATOM 590 N N . ASN A 1 81 ? -21.795 2.045 22.398 1.00 98.00 81 ASN A N 1
ATOM 591 C CA . ASN A 1 81 ? -23.035 2.379 23.108 1.00 98.00 81 ASN A CA 1
ATOM 592 C C . ASN A 1 81 ? -23.478 3.820 22.798 1.00 98.00 81 ASN A C 1
ATOM 594 O O . ASN A 1 81 ? -24.631 4.027 22.427 1.00 98.00 81 ASN A O 1
ATOM 598 N N . PHE A 1 82 ? -22.556 4.788 22.854 1.00 97.56 82 PHE A N 1
ATOM 599 C CA . PHE A 1 82 ? -22.828 6.196 22.553 1.00 97.56 82 PHE A CA 1
ATOM 600 C C . PHE A 1 82 ? -23.351 6.390 21.126 1.00 97.56 82 PHE A C 1
ATOM 602 O O . PHE A 1 82 ? -24.373 7.046 20.928 1.00 97.56 82 PHE A O 1
ATOM 609 N N . ALA A 1 83 ? -22.692 5.790 20.130 1.00 96.50 83 ALA A N 1
ATOM 610 C CA . ALA A 1 83 ? -23.086 5.934 18.732 1.00 96.50 83 ALA A CA 1
ATOM 611 C C . ALA A 1 83 ? -24.500 5.396 18.463 1.00 96.50 83 ALA A C 1
ATOM 613 O O . ALA A 1 83 ? -25.293 6.036 17.770 1.00 96.50 83 ALA A O 1
ATOM 614 N N . ARG A 1 84 ? -24.847 4.262 19.086 1.00 95.50 84 ARG A N 1
ATOM 615 C CA . ARG A 1 84 ? -26.195 3.682 19.058 1.00 95.50 84 ARG A CA 1
ATOM 616 C C . ARG A 1 84 ? -27.226 4.559 19.775 1.00 95.50 84 ARG A C 1
ATOM 618 O O . ARG A 1 84 ? -28.329 4.730 19.268 1.00 95.50 84 ARG A O 1
ATOM 625 N N . GLU A 1 85 ? -26.895 5.082 20.952 1.00 95.56 85 GLU A N 1
ATOM 626 C CA . GLU A 1 85 ? -27.819 5.849 21.804 1.00 95.56 85 GLU A CA 1
ATOM 627 C C . GLU A 1 85 ? -28.095 7.259 21.269 1.00 95.56 85 GLU A C 1
ATOM 629 O O . GLU A 1 85 ? -29.209 7.759 21.418 1.00 95.56 85 GLU A O 1
ATOM 634 N N . HIS A 1 86 ? -27.128 7.860 20.572 1.00 94.50 86 HIS A N 1
ATOM 635 C CA . HIS A 1 86 ? -27.262 9.164 19.918 1.00 94.50 86 HIS A CA 1
ATOM 636 C C . HIS A 1 86 ? -27.525 9.089 18.402 1.00 94.50 86 HIS A C 1
ATOM 638 O O . HIS A 1 86 ? -27.675 10.128 17.763 1.00 94.50 86 HIS A O 1
ATOM 644 N N . ASN A 1 87 ? -27.627 7.885 17.822 1.00 93.62 87 ASN A N 1
ATOM 645 C CA . ASN A 1 87 ? -27.938 7.647 16.404 1.00 93.62 87 ASN A CA 1
ATOM 646 C C . ASN A 1 87 ? -27.002 8.395 15.418 1.00 93.62 87 ASN A C 1
ATOM 648 O O . ASN A 1 87 ? -27.413 8.815 14.335 1.00 93.62 87 ASN A O 1
ATOM 652 N N . VAL A 1 88 ? -25.725 8.548 15.766 1.00 92.44 88 VAL A N 1
ATOM 653 C CA . VAL A 1 88 ? -24.695 9.157 14.899 1.00 92.44 88 VAL A CA 1
ATOM 654 C C . VAL A 1 88 ? -24.051 8.108 13.983 1.00 92.44 88 VAL A C 1
ATOM 656 O O . VAL A 1 88 ? -24.033 6.919 14.313 1.00 92.44 88 VAL A O 1
ATOM 659 N N . ARG A 1 89 ? -23.518 8.528 12.825 1.00 91.62 89 ARG A N 1
ATOM 660 C CA . ARG A 1 89 ? -22.702 7.656 11.954 1.00 91.62 89 ARG A CA 1
ATOM 661 C C . ARG A 1 89 ? -21.475 7.169 12.738 1.00 91.62 89 ARG A C 1
ATOM 663 O O . ARG A 1 89 ? -20.912 7.923 13.526 1.00 91.62 89 ARG A O 1
ATOM 670 N N . PHE A 1 90 ? -21.073 5.917 12.535 1.00 93.38 90 PHE A N 1
ATOM 671 C CA . PHE A 1 90 ? -19.959 5.286 13.249 1.00 93.38 90 PHE A CA 1
ATOM 672 C C . PHE A 1 90 ? -19.053 4.514 12.288 1.00 93.38 90 PHE A C 1
ATOM 674 O O . PHE A 1 90 ? -19.577 3.748 11.479 1.00 93.38 90 PHE A O 1
ATOM 681 N N . SER A 1 91 ? -17.731 4.655 12.399 1.00 91.00 91 SER A N 1
ATOM 682 C CA . SER A 1 91 ? -16.749 3.806 11.700 1.00 91.00 91 SER A CA 1
ATOM 683 C C . SER A 1 91 ? -15.569 3.426 12.594 1.00 91.00 91 SER A C 1
ATOM 685 O O . SER A 1 91 ? -15.440 3.904 13.723 1.00 91.00 91 SER A O 1
ATOM 687 N N . VAL A 1 92 ? -14.711 2.537 12.083 1.00 93.38 92 VAL A N 1
ATOM 688 C CA . VAL A 1 92 ? -13.511 2.051 12.771 1.00 93.38 92 VAL A CA 1
ATOM 689 C C . VAL A 1 92 ? -12.280 2.355 11.919 1.00 93.38 92 VAL A C 1
ATOM 691 O O . VAL A 1 92 ? -12.155 1.833 10.811 1.00 93.38 92 VAL A O 1
ATOM 694 N N . LEU A 1 93 ? -11.358 3.150 12.458 1.00 88.19 93 LEU A N 1
ATOM 695 C CA . LEU A 1 93 ? -10.006 3.331 11.930 1.00 88.19 93 LEU A CA 1
ATOM 696 C C . LEU A 1 93 ? -9.046 2.339 12.607 1.00 88.19 93 LEU A C 1
ATOM 698 O O . LEU A 1 93 ? -9.260 1.932 13.747 1.00 88.19 93 LEU A O 1
ATOM 702 N N . ASN A 1 94 ? -7.995 1.931 11.894 1.00 86.25 94 ASN A N 1
ATOM 703 C CA . ASN A 1 94 ? -6.904 1.140 12.468 1.00 86.25 94 ASN A CA 1
ATOM 704 C C . ASN A 1 94 ? -5.545 1.605 11.911 1.00 86.25 94 ASN A C 1
ATOM 706 O O . ASN A 1 94 ? -4.859 2.371 12.569 1.00 86.25 94 ASN A O 1
ATOM 710 N N . SER A 1 95 ? -5.182 1.230 10.676 1.00 79.06 95 SER A N 1
ATOM 711 C CA . SER A 1 95 ? -3.984 1.760 9.986 1.00 79.06 95 SER A CA 1
ATOM 712 C C . SER A 1 95 ? -4.268 2.830 8.932 1.00 79.06 95 SER A C 1
ATOM 714 O O . SER A 1 95 ? -3.372 3.590 8.603 1.00 79.06 95 SER A O 1
ATOM 716 N N . GLY A 1 96 ? -5.474 2.862 8.355 1.00 74.88 96 GLY A N 1
ATOM 717 C CA . GLY A 1 96 ? -5.803 3.733 7.215 1.00 74.88 96 GLY A CA 1
ATOM 718 C C . GLY A 1 96 ? -5.662 3.087 5.827 1.00 74.88 96 GLY A C 1
ATOM 719 O O . GLY A 1 96 ? -6.281 3.587 4.899 1.00 74.88 96 GLY A O 1
ATOM 720 N N . HIS A 1 97 ? -4.967 1.944 5.692 1.00 75.81 97 HIS A N 1
ATOM 721 C CA . HIS A 1 97 ? -4.813 1.174 4.433 1.00 75.81 97 HIS A CA 1
ATOM 722 C C . HIS A 1 97 ? -6.122 0.509 3.908 1.00 75.81 97 HIS A C 1
ATOM 724 O O . HIS A 1 97 ? -6.123 -0.675 3.562 1.00 75.81 97 HIS A O 1
ATOM 730 N N . ASP A 1 98 ? -7.267 1.198 3.890 1.00 80.06 98 ASP A N 1
ATOM 731 C CA . ASP A 1 98 ? -8.489 0.697 3.248 1.00 80.06 98 ASP A CA 1
ATOM 732 C C . ASP A 1 98 ? -8.710 1.408 1.912 1.00 80.06 98 ASP A C 1
ATOM 734 O O . ASP A 1 98 ? -9.336 2.460 1.855 1.00 80.06 98 ASP A O 1
ATOM 738 N N . PHE A 1 99 ? -8.236 0.803 0.819 1.00 79.31 99 PHE A N 1
ATOM 739 C CA . PHE A 1 99 ? -8.294 1.375 -0.537 1.00 79.31 99 PHE A CA 1
ATOM 740 C C . PHE A 1 99 ? -9.721 1.660 -1.066 1.00 79.31 99 PHE A C 1
ATOM 742 O O . PHE A 1 99 ? -9.875 2.146 -2.187 1.00 79.31 99 PHE A O 1
ATOM 749 N N . LEU A 1 100 ? -10.763 1.329 -0.292 1.00 79.62 100 LEU A N 1
ATOM 750 C CA . LEU A 1 100 ? -12.177 1.545 -0.595 1.00 79.62 100 LEU A CA 1
ATOM 751 C C . LEU A 1 100 ? -12.833 2.602 0.325 1.00 79.62 100 LEU A C 1
ATOM 753 O O . LEU A 1 100 ? -14.035 2.829 0.185 1.00 79.62 100 LEU A O 1
ATOM 757 N N . GLY A 1 101 ? -12.089 3.239 1.241 1.00 76.44 101 GLY A N 1
ATOM 758 C CA . GLY A 1 101 ? -12.566 4.311 2.132 1.00 76.44 101 GLY A CA 1
ATOM 759 C C . GLY A 1 101 ? -13.420 3.856 3.326 1.00 76.44 101 GLY A C 1
ATOM 760 O O . GLY A 1 101 ? -14.004 4.678 4.030 1.00 76.44 101 GLY A O 1
ATOM 761 N N . ARG A 1 102 ? -13.524 2.546 3.598 1.00 84.12 102 ARG A N 1
ATOM 762 C CA . ARG A 1 102 ? -14.507 1.973 4.553 1.00 84.12 102 ARG A CA 1
ATOM 763 C C . ARG A 1 102 ? -14.211 2.263 6.030 1.00 84.12 102 ARG A C 1
ATOM 765 O O . ARG A 1 102 ? -14.982 1.872 6.909 1.00 84.12 102 ARG A O 1
ATOM 772 N N . ASN A 1 103 ? -13.080 2.900 6.306 1.00 77.62 103 ASN A N 1
ATOM 773 C CA . ASN A 1 103 ? -12.648 3.389 7.610 1.00 77.62 103 ASN A CA 1
ATOM 774 C C . ASN A 1 103 ? -13.206 4.783 7.955 1.00 77.62 103 ASN A C 1
ATOM 776 O O . ASN A 1 103 ? -13.135 5.162 9.125 1.00 77.62 103 ASN A O 1
ATOM 780 N N . ASP A 1 104 ? -13.774 5.534 7.006 1.00 72.69 104 ASP A N 1
ATOM 781 C CA . ASP A 1 104 ? -14.308 6.882 7.258 1.00 72.69 104 ASP A CA 1
ATOM 782 C C . ASP A 1 104 ? -15.772 6.879 7.771 1.00 72.69 104 ASP A C 1
ATOM 784 O O . ASP A 1 104 ? -16.482 5.872 7.705 1.00 72.69 104 ASP A O 1
ATOM 788 N N . ALA A 1 105 ? -16.208 7.993 8.363 1.00 67.50 105 ALA A N 1
ATOM 789 C CA . ALA A 1 105 ? -17.546 8.219 8.912 1.00 67.50 105 ALA A CA 1
ATOM 790 C C . ALA A 1 105 ? -18.014 9.673 8.697 1.00 67.50 105 ALA A C 1
ATOM 792 O O . ALA A 1 105 ? -18.056 10.439 9.667 1.00 67.50 105 ALA A O 1
ATOM 793 N N . PRO A 1 106 ? -18.426 10.062 7.476 1.00 72.25 106 PRO A N 1
ATOM 794 C CA . PRO A 1 106 ? -18.977 11.388 7.204 1.00 72.25 106 PRO A CA 1
ATOM 795 C C . PRO A 1 106 ? -20.061 11.813 8.211 1.00 72.25 106 PRO A C 1
ATOM 797 O O . PRO A 1 106 ? -21.031 11.095 8.465 1.00 72.25 106 PRO A O 1
ATOM 800 N N . SER A 1 107 ? -19.878 12.989 8.819 1.00 73.56 107 SER A N 1
ATOM 801 C CA . SER A 1 107 ? -20.713 13.550 9.897 1.00 73.56 107 SER A CA 1
ATOM 802 C C . SER A 1 107 ? -20.917 12.634 11.123 1.00 73.56 107 SER A C 1
ATOM 804 O O . SER A 1 107 ? -21.987 12.633 11.739 1.00 73.56 107 SER A O 1
ATOM 806 N N . GLY A 1 108 ? -19.914 11.820 11.471 1.00 86.44 108 GLY A N 1
ATOM 807 C CA . GLY A 1 108 ? -20.012 10.793 12.513 1.00 86.44 108 GLY A CA 1
ATOM 808 C C . GLY A 1 108 ? -18.914 10.793 13.580 1.00 86.44 108 GLY A C 1
ATOM 809 O O . GLY A 1 108 ? -18.159 11.753 13.750 1.00 86.44 108 GLY A O 1
ATOM 810 N N . LEU A 1 109 ? -18.854 9.670 14.301 1.00 91.44 109 LEU A N 1
ATOM 811 C CA . LEU A 1 109 ? -17.778 9.255 15.196 1.00 91.44 109 LEU A CA 1
ATOM 812 C C . LEU A 1 109 ? -16.859 8.264 14.471 1.00 91.44 109 LEU A C 1
ATOM 814 O O . LEU A 1 109 ? -17.298 7.178 14.085 1.00 91.44 109 LEU A O 1
ATOM 818 N N . ASN A 1 110 ? -15.577 8.599 14.370 1.00 90.56 110 ASN A N 1
ATOM 819 C CA . ASN A 1 110 ? -14.532 7.652 14.003 1.00 90.56 110 ASN A CA 1
ATOM 820 C C . ASN A 1 110 ? -13.880 7.065 15.267 1.00 90.56 110 ASN A C 1
ATOM 822 O O . ASN A 1 110 ? -13.417 7.807 16.135 1.00 90.56 110 ASN A O 1
ATOM 826 N N . LEU A 1 111 ? -13.850 5.737 15.391 1.00 96.12 111 LEU A N 1
ATOM 827 C CA . LEU A 1 111 ? -13.156 5.050 16.480 1.00 96.12 111 LEU A CA 1
ATOM 828 C C . LEU A 1 111 ? -11.827 4.487 15.975 1.00 96.12 111 LEU A C 1
ATOM 830 O O . LEU A 1 111 ? -11.816 3.487 15.261 1.00 96.12 111 LEU A O 1
ATOM 834 N N . ASP A 1 112 ? -10.719 5.098 16.374 1.00 93.88 112 ASP A N 1
ATOM 835 C CA . ASP A 1 112 ? -9.386 4.557 16.136 1.00 93.88 112 ASP A CA 1
ATOM 836 C C . ASP A 1 112 ? -9.056 3.463 17.165 1.00 93.88 112 ASP A C 1
ATOM 838 O O . ASP A 1 112 ? -9.198 3.665 18.374 1.00 93.88 112 ASP A O 1
ATOM 842 N N . VAL A 1 113 ? -8.622 2.295 16.684 1.00 95.75 113 VAL A N 1
ATOM 843 C CA . VAL A 1 113 ? -8.163 1.164 17.510 1.00 95.75 113 VAL A CA 1
ATOM 844 C C . VAL A 1 113 ? -6.659 0.878 17.384 1.00 95.75 113 VAL A C 1
ATOM 846 O O . VAL A 1 113 ? -6.196 -0.137 17.908 1.00 95.75 113 VAL A O 1
ATOM 849 N N . SER A 1 114 ? -5.887 1.767 16.748 1.00 89.31 114 SER A N 1
ATOM 850 C CA . SER A 1 114 ? -4.428 1.653 16.565 1.00 89.31 114 SER A CA 1
ATOM 851 C C . SER A 1 114 ? -3.654 1.412 17.871 1.00 89.31 114 SER A C 1
ATOM 853 O O . SER A 1 114 ? -2.665 0.684 17.886 1.00 89.31 114 SER A O 1
ATOM 855 N N . GLN A 1 115 ? -4.134 1.968 18.989 1.00 92.12 115 GLN A N 1
ATOM 856 C CA . GLN A 1 115 ? -3.508 1.863 20.313 1.00 92.12 115 GLN A CA 1
ATOM 857 C C . GLN A 1 115 ? -3.898 0.593 21.096 1.00 92.12 115 GLN A C 1
ATOM 859 O O . GLN A 1 115 ? -3.441 0.402 22.226 1.00 92.12 115 GLN A O 1
ATOM 864 N N . LEU A 1 116 ? -4.711 -0.309 20.529 1.00 95.25 116 LEU A N 1
ATOM 865 C CA . LEU A 1 116 ? -4.984 -1.620 21.129 1.00 95.25 116 LEU A CA 1
ATOM 866 C C . LEU A 1 116 ? -3.808 -2.577 20.863 1.00 95.25 116 LEU A C 1
ATOM 868 O O . LEU A 1 116 ? -3.891 -3.436 19.989 1.00 95.25 116 LEU A O 1
ATOM 872 N N . GLY A 1 117 ? -2.708 -2.393 21.595 1.00 93.50 117 GLY A N 1
ATOM 873 C CA . GLY A 1 117 ? -1.470 -3.172 21.470 1.00 93.50 117 GLY A CA 1
ATOM 874 C C . GLY A 1 117 ? -1.399 -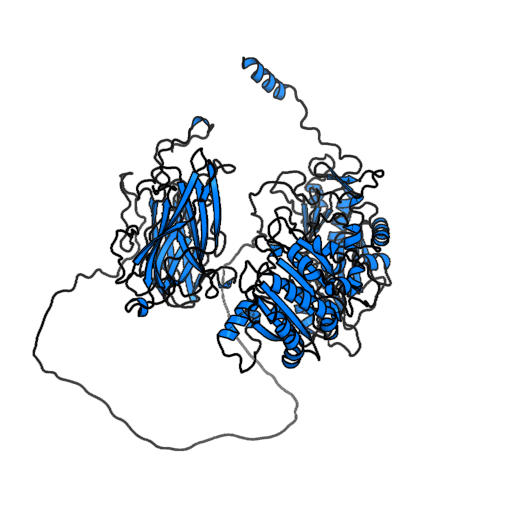4.444 22.333 1.00 93.50 117 GLY A C 1
ATOM 875 O O . GLY A 1 117 ? -2.414 -5.019 22.729 1.00 93.50 117 GLY A O 1
ATOM 876 N N . GLY A 1 118 ? -0.167 -4.864 22.640 1.00 93.94 118 GLY A N 1
ATOM 877 C CA . GLY A 1 118 ? 0.153 -6.059 23.430 1.00 93.94 118 GLY A CA 1
ATOM 878 C C . GLY A 1 118 ? 0.225 -7.342 22.595 1.00 93.94 118 GLY A C 1
ATOM 879 O O . GLY A 1 118 ? -0.619 -7.580 21.729 1.00 93.94 118 GLY A O 1
ATOM 880 N N . ILE A 1 119 ? 1.224 -8.186 22.876 1.00 96.38 119 ILE A N 1
ATOM 881 C CA . ILE A 1 119 ? 1.481 -9.464 22.189 1.00 96.38 119 ILE A CA 1
ATOM 882 C C . ILE A 1 119 ? 1.788 -10.551 23.229 1.00 96.38 119 ILE A C 1
ATOM 884 O O . ILE A 1 119 ? 2.514 -10.320 24.192 1.00 96.38 119 ILE A O 1
ATOM 888 N N . ARG A 1 120 ? 1.227 -11.752 23.045 1.00 95.19 120 ARG A N 1
ATOM 889 C CA . ARG A 1 120 ? 1.424 -12.915 23.923 1.00 95.19 120 ARG A CA 1
ATOM 890 C C . ARG A 1 120 ? 1.502 -14.198 23.092 1.00 95.19 120 ARG A C 1
ATOM 892 O O . ARG A 1 120 ? 0.490 -14.670 22.569 1.00 95.19 120 ARG A O 1
ATOM 899 N N . VAL A 1 121 ? 2.700 -14.762 22.965 1.00 95.19 121 VAL A N 1
ATOM 900 C CA . VAL A 1 121 ? 2.954 -16.023 22.242 1.00 95.19 121 VAL A CA 1
ATOM 901 C C . VAL A 1 121 ? 2.528 -17.220 23.112 1.00 95.19 121 VAL A C 1
ATOM 903 O O . VAL A 1 121 ? 2.310 -17.092 24.318 1.00 95.19 121 VAL A O 1
ATOM 906 N N . SER A 1 122 ? 2.278 -18.391 22.523 1.00 93.56 122 SER A N 1
ATOM 907 C CA . SER A 1 122 ? 1.854 -19.606 23.236 1.00 93.56 122 SER A CA 1
ATOM 908 C C . SER A 1 122 ? 2.240 -20.878 22.479 1.00 93.56 122 SER A C 1
ATOM 910 O O . SER A 1 122 ? 2.026 -20.975 21.272 1.00 93.56 122 SER A O 1
ATOM 912 N N . GLN A 1 123 ? 2.757 -21.886 23.194 1.00 93.50 123 GLN A N 1
ATOM 913 C CA . GLN A 1 123 ? 3.149 -23.185 22.613 1.00 93.50 123 GLN A CA 1
ATOM 914 C C . GLN A 1 123 ? 1.972 -23.949 21.986 1.00 93.50 123 GLN A C 1
ATOM 916 O O . GLN A 1 123 ? 2.164 -24.730 21.058 1.00 93.50 123 GLN A O 1
ATOM 921 N N . SER A 1 124 ? 0.756 -23.721 22.487 1.00 93.00 124 SER A N 1
ATOM 922 C CA . SER A 1 124 ? -0.481 -24.280 21.946 1.00 93.00 124 SER A CA 1
ATOM 923 C C . SER A 1 124 ? -1.671 -23.348 22.191 1.00 93.00 124 SER A C 1
ATOM 925 O O . SER A 1 124 ? -1.616 -22.445 23.028 1.00 93.00 124 SER A O 1
ATOM 927 N N . PHE A 1 125 ? -2.761 -23.582 21.459 1.00 95.25 125 PHE A N 1
ATOM 928 C CA . PHE A 1 125 ? -4.056 -22.930 21.653 1.00 95.25 125 PHE A CA 1
ATOM 929 C C . PHE A 1 125 ? -5.111 -23.951 22.096 1.00 95.25 125 PHE A C 1
ATOM 931 O O . PHE A 1 125 ? -5.082 -25.118 21.705 1.00 95.25 125 PHE A O 1
ATOM 938 N N . THR A 1 126 ? -6.079 -23.514 22.898 1.00 95.62 126 THR A N 1
ATOM 939 C CA . THR A 1 126 ? -7.295 -24.276 23.208 1.00 95.62 126 THR A CA 1
ATOM 940 C C . THR A 1 126 ? -8.442 -23.288 23.369 1.00 95.62 126 THR A C 1
ATOM 942 O O . THR A 1 126 ? -8.420 -22.454 24.273 1.00 95.62 126 THR A O 1
ATOM 945 N N . ALA A 1 127 ? -9.437 -23.376 22.487 1.00 95.94 127 ALA A N 1
ATOM 946 C CA . ALA A 1 127 ? -10.593 -22.489 22.505 1.00 95.94 127 ALA A CA 1
ATOM 947 C C . ALA A 1 127 ? -11.414 -22.678 23.791 1.00 95.94 127 ALA A C 1
ATOM 949 O O . ALA A 1 127 ? -11.683 -23.805 24.214 1.00 95.94 127 ALA A O 1
ATOM 950 N N . THR A 1 128 ? -11.855 -21.577 24.406 1.00 97.06 128 THR A N 1
ATOM 951 C CA . THR A 1 128 ? -12.752 -21.620 25.572 1.00 97.06 128 THR A CA 1
ATOM 952 C C . THR A 1 128 ? -13.900 -20.626 25.422 1.00 97.06 128 THR A C 1
ATOM 954 O O . THR A 1 128 ? -13.803 -19.645 24.687 1.00 97.06 128 THR A O 1
ATOM 957 N N . THR A 1 129 ? -14.992 -20.826 26.160 1.00 97.31 129 THR A N 1
ATOM 958 C CA . THR A 1 129 ? -16.125 -19.882 26.175 1.00 97.31 129 THR A CA 1
ATOM 959 C C . THR A 1 129 ? -15.783 -18.513 26.772 1.00 97.31 129 THR A C 1
ATOM 961 O O . THR A 1 129 ? -16.498 -17.548 26.508 1.00 97.31 129 THR A O 1
ATOM 964 N N . ARG A 1 130 ? -14.683 -18.412 27.534 1.00 95.94 130 ARG A N 1
ATOM 965 C CA . ARG A 1 130 ? -14.131 -17.160 28.087 1.00 95.94 130 ARG A CA 1
ATOM 966 C C . ARG A 1 130 ? -12.982 -16.584 27.249 1.00 95.94 130 ARG A C 1
ATOM 968 O O . ARG A 1 130 ? -12.457 -15.534 27.601 1.00 95.94 130 ARG A O 1
ATOM 975 N N . GLY A 1 131 ? -12.607 -17.270 26.172 1.00 96.94 131 GLY A N 1
ATOM 976 C CA . GLY A 1 131 ? -11.427 -16.970 25.374 1.00 96.94 131 GLY A CA 1
ATOM 977 C C . GLY A 1 131 ? -10.108 -17.335 26.054 1.00 96.94 131 GLY A C 1
ATOM 978 O O . GLY A 1 131 ? -10.093 -18.016 27.088 1.00 96.94 131 GLY A O 1
ATOM 979 N N . VAL A 1 132 ? -9.005 -16.889 25.458 1.00 96.12 132 VAL A N 1
ATOM 980 C CA . VAL A 1 132 ? -7.649 -16.942 26.035 1.00 96.12 132 VAL A CA 1
ATOM 981 C C . VAL A 1 132 ? -7.323 -15.659 26.818 1.00 96.12 132 VAL A C 1
ATOM 983 O O . VAL A 1 132 ? -7.943 -14.617 26.572 1.00 96.12 132 VAL A O 1
ATOM 986 N N . PRO A 1 133 ? -6.355 -15.680 27.759 1.00 93.94 133 PRO A N 1
ATOM 987 C CA . PRO A 1 133 ? -5.901 -14.468 28.438 1.00 93.94 133 PRO A CA 1
ATOM 988 C C . PRO A 1 133 ? -5.458 -13.396 27.439 1.00 93.94 133 PRO A C 1
ATOM 990 O O . PRO A 1 133 ? -4.712 -13.686 26.498 1.00 93.94 133 PRO A O 1
ATOM 993 N N . SER A 1 134 ? -5.939 -12.169 27.646 1.00 93.38 134 SER A N 1
ATOM 994 C CA . SER A 1 134 ? -5.489 -10.993 26.898 1.00 93.38 134 SER A CA 1
ATOM 995 C C . SER A 1 134 ? -3.978 -10.788 27.070 1.00 93.38 134 SER A C 1
ATOM 997 O O . SER A 1 134 ? -3.437 -11.177 28.111 1.00 93.38 134 SER A O 1
ATOM 999 N N . PRO A 1 135 ? -3.282 -10.219 26.072 1.00 92.69 135 PRO A N 1
ATOM 1000 C CA . PRO A 1 135 ? -1.889 -9.833 26.232 1.00 92.69 135 PRO A CA 1
ATOM 1001 C C . PRO A 1 135 ? -1.773 -8.672 27.228 1.00 92.69 135 PRO A C 1
ATOM 1003 O O . PRO A 1 135 ? -2.728 -7.921 27.428 1.00 92.69 135 PRO A O 1
ATOM 1006 N N . ASP A 1 136 ? -0.595 -8.509 27.825 1.00 87.00 136 ASP A N 1
ATOM 1007 C CA . ASP A 1 136 ? -0.244 -7.292 28.557 1.00 87.00 136 ASP A CA 1
ATOM 1008 C C . ASP A 1 136 ? 0.221 -6.227 27.540 1.00 87.00 136 ASP A C 1
ATOM 1010 O O . ASP A 1 136 ? 1.193 -6.481 26.825 1.00 87.00 136 ASP A O 1
ATOM 1014 N N . PRO A 1 137 ? -0.431 -5.051 27.430 1.00 79.00 137 PRO A N 1
ATOM 1015 C CA . PRO A 1 137 ? 0.014 -3.979 26.533 1.00 79.00 137 PRO A CA 1
ATOM 1016 C C . PRO A 1 137 ? 1.351 -3.335 26.931 1.00 79.00 137 PRO A C 1
ATOM 1018 O O . PRO A 1 137 ? 1.932 -2.607 26.133 1.00 79.00 137 PRO A O 1
ATOM 1021 N N . SER A 1 138 ? 1.820 -3.577 28.159 1.00 76.25 138 SER A N 1
ATOM 1022 C CA . SER A 1 138 ? 3.077 -3.071 28.729 1.00 76.25 138 SER A CA 1
ATOM 1023 C C . SER A 1 138 ? 4.132 -4.158 28.981 1.00 76.25 138 SER A C 1
ATOM 1025 O O . SER A 1 138 ? 5.266 -3.844 29.343 1.00 76.25 138 SER A O 1
ATOM 1027 N N . GLY A 1 139 ? 3.772 -5.430 28.798 1.00 66.69 139 GLY A N 1
ATOM 1028 C CA . GLY A 1 139 ? 4.649 -6.570 29.045 1.00 66.69 139 GLY A CA 1
ATOM 1029 C C . GLY A 1 139 ? 5.628 -6.830 27.900 1.00 66.69 139 GLY A C 1
ATOM 1030 O O . GLY A 1 139 ? 5.328 -6.600 26.730 1.00 66.69 139 GLY A O 1
ATOM 1031 N N . GLN A 1 140 ? 6.801 -7.375 28.232 1.00 73.31 140 GLN A N 1
ATOM 1032 C CA . GLN A 1 140 ? 7.678 -7.975 27.225 1.00 73.31 140 GLN A CA 1
ATOM 1033 C C . GLN A 1 140 ? 7.046 -9.266 26.685 1.00 73.31 140 GLN A C 1
ATOM 1035 O O . GLN A 1 140 ? 6.380 -9.996 27.419 1.00 73.31 140 GLN A O 1
ATOM 1040 N N . THR A 1 141 ? 7.270 -9.563 25.403 1.00 81.44 141 THR A N 1
ATOM 1041 C CA . THR A 1 141 ? 6.793 -10.817 24.805 1.00 81.44 141 THR A CA 1
ATOM 1042 C C . THR A 1 141 ? 7.570 -12.005 25.378 1.00 81.44 141 THR A C 1
ATOM 1044 O O . THR A 1 141 ? 8.799 -12.003 25.385 1.00 81.44 141 THR A O 1
ATOM 1047 N N . GLU A 1 142 ? 6.861 -13.034 25.848 1.00 81.19 142 GLU A N 1
ATOM 1048 C CA . GLU A 1 142 ? 7.475 -14.280 26.318 1.00 81.19 142 GLU A CA 1
ATOM 1049 C C . GLU A 1 142 ? 8.051 -15.091 25.145 1.00 81.19 142 GLU A C 1
ATOM 1051 O O . GLU A 1 142 ? 7.315 -15.518 24.250 1.00 81.19 142 GLU A O 1
ATOM 1056 N N . ASN A 1 143 ? 9.359 -15.359 25.180 1.00 88.19 143 ASN A N 1
ATOM 1057 C CA . ASN A 1 143 ? 10.013 -16.260 24.230 1.00 88.19 143 ASN A CA 1
ATOM 1058 C C . ASN A 1 143 ? 9.679 -17.721 24.555 1.00 88.19 143 ASN A C 1
ATOM 1060 O O . ASN A 1 143 ? 9.809 -18.151 25.704 1.00 88.19 143 ASN A O 1
ATOM 1064 N N . ILE A 1 144 ? 9.315 -18.509 23.540 1.00 92.31 144 ILE A N 1
ATOM 1065 C CA . ILE A 1 144 ? 9.008 -19.935 23.693 1.00 92.31 144 ILE A CA 1
ATOM 1066 C C . ILE A 1 144 ? 9.886 -20.818 22.806 1.00 92.31 144 ILE A C 1
ATOM 1068 O O . ILE A 1 144 ? 10.159 -20.504 21.652 1.00 92.31 144 ILE A O 1
ATOM 1072 N N . THR A 1 145 ? 10.231 -22.002 23.310 1.00 90.25 145 THR A N 1
ATOM 1073 C CA . THR A 1 145 ? 10.673 -23.118 22.464 1.00 90.25 145 THR A CA 1
ATOM 1074 C C . THR A 1 145 ? 9.443 -23.919 22.049 1.00 90.25 145 THR A C 1
ATOM 1076 O O . THR A 1 145 ? 8.714 -24.418 22.913 1.00 90.25 145 THR A O 1
ATOM 1079 N N . LEU A 1 146 ? 9.186 -24.060 20.747 1.00 90.56 146 LEU A N 1
ATOM 1080 C CA . LEU A 1 146 ? 8.064 -24.865 20.260 1.00 90.56 146 LEU A CA 1
ATOM 1081 C C . LEU A 1 146 ? 8.348 -26.367 20.417 1.00 90.56 146 LEU A C 1
ATOM 1083 O O . LEU A 1 146 ? 9.407 -26.864 20.037 1.00 90.56 146 LEU A O 1
ATOM 1087 N N . LEU A 1 147 ? 7.378 -27.101 20.966 1.00 88.50 147 LEU A N 1
ATOM 1088 C CA . LEU A 1 147 ? 7.451 -28.552 21.116 1.00 88.50 147 LEU A CA 1
ATOM 1089 C C . LEU A 1 147 ? 7.098 -29.259 19.790 1.00 88.50 147 LEU A C 1
ATOM 1091 O O . LEU A 1 147 ? 6.119 -28.869 19.146 1.00 88.50 147 LEU A O 1
ATOM 1095 N N . PRO A 1 148 ? 7.830 -30.319 19.382 1.00 87.44 148 PRO A N 1
ATOM 1096 C CA . PRO A 1 148 ? 7.565 -31.035 18.136 1.00 87.44 148 PRO A CA 1
ATOM 1097 C C . PRO A 1 148 ? 6.109 -31.496 18.000 1.00 87.44 148 PRO A C 1
ATOM 1099 O O . PRO A 1 148 ? 5.564 -32.154 18.886 1.00 87.44 148 PRO A O 1
ATOM 1102 N N . GLY A 1 149 ? 5.485 -31.159 16.869 1.00 85.56 149 GLY A N 1
ATOM 1103 C CA . GLY A 1 149 ? 4.096 -31.518 16.565 1.00 85.56 149 GLY A CA 1
ATOM 1104 C C . GLY A 1 149 ? 3.022 -30.654 17.240 1.00 85.56 149 GLY A C 1
ATOM 1105 O O . GLY A 1 149 ? 1.842 -30.935 17.043 1.00 85.56 149 GLY A O 1
ATOM 1106 N N . GLN A 1 150 ? 3.383 -29.615 18.003 1.00 90.75 150 GLN A N 1
ATOM 1107 C CA . GLN A 1 150 ? 2.414 -28.634 18.507 1.00 90.75 150 GLN A CA 1
ATOM 1108 C C . GLN A 1 150 ? 2.242 -27.454 17.543 1.00 90.75 150 GLN A C 1
ATOM 1110 O O . GLN A 1 150 ? 3.188 -27.006 16.897 1.00 90.75 150 GLN A O 1
ATOM 1115 N N . GLN A 1 151 ? 1.014 -26.941 17.466 1.00 94.94 151 GLN A N 1
ATOM 1116 C CA . GLN A 1 151 ? 0.674 -25.726 16.731 1.00 94.94 151 GLN A CA 1
ATOM 1117 C C . GLN A 1 151 ? 0.780 -24.528 17.677 1.00 94.94 151 GLN A C 1
ATOM 1119 O O . GLN A 1 151 ? -0.114 -24.322 18.502 1.00 94.94 151 GLN A O 1
ATOM 1124 N N . ALA A 1 152 ? 1.841 -23.729 17.537 1.00 96.69 152 ALA A N 1
ATOM 1125 C CA . ALA A 1 152 ? 1.966 -22.471 18.266 1.00 96.69 152 ALA A CA 1
ATOM 1126 C C . ALA A 1 152 ? 0.854 -21.488 17.872 1.00 96.69 152 ALA A C 1
ATOM 1128 O O . ALA A 1 152 ? 0.272 -21.572 16.782 1.00 96.69 152 ALA A O 1
ATOM 1129 N N . ALA A 1 153 ? 0.587 -20.532 18.753 1.00 97.19 153 ALA A N 1
ATOM 1130 C CA . ALA A 1 153 ? -0.340 -19.437 18.518 1.00 97.19 153 ALA A CA 1
ATOM 1131 C C . ALA A 1 153 ? 0.193 -18.131 19.115 1.00 97.19 153 ALA A C 1
ATOM 1133 O O . ALA A 1 153 ? 1.019 -18.144 20.027 1.00 97.19 153 ALA A O 1
ATOM 1134 N N . VAL A 1 154 ? -0.313 -17.004 18.625 1.00 97.69 154 VAL A N 1
ATOM 1135 C CA . VAL A 1 154 ? -0.047 -15.675 19.185 1.00 97.69 154 VAL A CA 1
ATOM 1136 C C . VAL A 1 154 ? -1.358 -14.923 19.370 1.00 97.69 154 VAL A C 1
ATOM 1138 O O . VAL A 1 154 ? -2.191 -14.890 18.463 1.00 97.69 154 VAL A O 1
ATOM 1141 N N . THR A 1 155 ? -1.551 -14.358 20.561 1.00 98.12 155 THR A N 1
ATOM 1142 C CA . THR A 1 155 ? -2.671 -13.477 20.913 1.00 98.12 155 THR A CA 1
ATOM 1143 C C . THR A 1 155 ? -2.173 -12.037 20.926 1.00 98.12 155 THR A C 1
ATOM 1145 O O . THR A 1 155 ? -1.143 -11.759 21.535 1.00 98.12 155 THR A O 1
ATOM 1148 N N . PHE A 1 156 ? -2.892 -11.126 20.279 1.00 97.75 156 PHE A N 1
ATOM 1149 C CA . PHE A 1 156 ? -2.481 -9.731 20.133 1.00 97.75 156 PHE A CA 1
ATOM 1150 C C . PHE A 1 156 ? -3.680 -8.779 20.065 1.00 97.75 156 PHE A C 1
ATOM 1152 O O . PHE A 1 156 ? -4.783 -9.179 19.678 1.00 97.75 156 PHE A O 1
ATOM 1159 N N . GLY A 1 157 ? -3.473 -7.523 20.462 1.00 97.94 157 GLY A N 1
ATOM 1160 C CA . GLY A 1 157 ? -4.484 -6.470 20.350 1.00 97.94 157 GLY A CA 1
ATOM 1161 C C . GLY A 1 157 ? -4.750 -6.040 18.899 1.00 97.94 157 GLY A C 1
ATOM 1162 O O . GLY A 1 157 ? -3.933 -6.254 18.004 1.00 97.94 157 GLY A O 1
ATOM 1163 N N . ALA A 1 158 ? -5.917 -5.449 18.632 1.00 97.19 158 ALA A N 1
ATOM 1164 C CA . ALA A 1 158 ? -6.348 -5.130 17.265 1.00 97.19 158 ALA A CA 1
ATOM 1165 C C . ALA A 1 158 ? -5.453 -4.118 16.519 1.00 97.19 158 ALA A C 1
ATOM 1167 O O . ALA A 1 158 ? -5.465 -4.099 15.286 1.00 97.19 158 ALA A O 1
ATOM 1168 N N . GLY A 1 159 ? -4.689 -3.313 17.258 1.00 95.38 159 GLY A N 1
ATOM 1169 C CA . GLY A 1 159 ? -3.749 -2.312 16.763 1.00 95.38 159 GLY A CA 1
ATOM 1170 C C . GLY A 1 159 ? -2.331 -2.834 16.510 1.00 95.38 159 GLY A C 1
ATOM 1171 O O . GLY A 1 159 ? -1.442 -2.041 16.228 1.00 95.38 159 GLY A O 1
ATOM 1172 N N . VAL A 1 160 ? -2.070 -4.141 16.588 1.00 95.75 160 VAL A N 1
ATOM 1173 C CA . VAL A 1 160 ? -0.737 -4.706 16.293 1.00 95.75 160 VAL A CA 1
ATOM 1174 C C . VAL A 1 160 ? -0.555 -4.928 14.781 1.00 95.75 160 VAL A C 1
ATOM 1176 O O . VAL A 1 160 ? -1.433 -5.480 14.105 1.00 95.75 160 VAL A O 1
ATOM 1179 N N . SER A 1 161 ? 0.571 -4.460 14.235 1.00 90.06 161 SER A N 1
ATOM 1180 C CA . SER A 1 161 ? 0.929 -4.545 12.810 1.00 90.06 161 SER A CA 1
ATOM 1181 C C . SER A 1 161 ? 1.553 -5.885 12.410 1.00 90.06 161 SER A C 1
ATOM 1183 O O . SER A 1 161 ? 1.788 -6.767 13.239 1.00 90.06 161 SER A O 1
ATOM 1185 N N . THR A 1 162 ? 1.821 -6.045 11.113 1.00 89.12 162 THR A N 1
ATOM 1186 C CA . THR A 1 162 ? 2.589 -7.183 10.598 1.00 89.12 162 THR A CA 1
ATOM 1187 C C . THR A 1 162 ? 4.030 -7.126 11.104 1.00 89.12 162 THR A C 1
ATOM 1189 O O . THR A 1 162 ? 4.542 -8.141 11.572 1.00 89.12 162 THR A O 1
ATOM 1192 N N . GLN A 1 163 ? 4.656 -5.946 11.095 1.00 85.56 163 GLN A N 1
ATOM 1193 C CA . GLN A 1 163 ? 6.029 -5.782 11.570 1.00 85.56 163 GLN A CA 1
ATOM 1194 C C . GLN A 1 163 ? 6.155 -6.085 13.072 1.00 85.56 163 GLN A C 1
ATOM 1196 O O . GLN A 1 163 ? 7.019 -6.869 13.458 1.00 85.56 163 GLN A O 1
ATOM 1201 N N . ASP A 1 164 ? 5.231 -5.575 13.896 1.00 91.25 164 ASP A N 1
ATOM 1202 C CA . ASP A 1 164 ? 5.198 -5.844 15.343 1.00 91.25 164 ASP A CA 1
ATOM 1203 C C . ASP A 1 164 ? 5.157 -7.360 15.648 1.00 91.25 164 ASP A C 1
ATOM 1205 O O . ASP A 1 164 ? 5.827 -7.848 16.561 1.00 91.25 164 ASP A O 1
ATOM 1209 N N . LEU A 1 165 ? 4.385 -8.131 14.866 1.00 93.94 165 LEU A N 1
ATOM 1210 C CA . LEU A 1 165 ? 4.303 -9.592 14.997 1.00 93.94 165 LEU A CA 1
ATOM 1211 C C . LEU A 1 165 ? 5.566 -10.302 14.497 1.00 93.94 165 LEU A C 1
ATOM 1213 O O . LEU A 1 165 ? 5.982 -11.284 15.114 1.00 93.94 165 LEU A O 1
ATOM 1217 N N . ASN A 1 166 ? 6.185 -9.819 13.418 1.00 92.06 166 ASN A N 1
ATOM 1218 C CA . ASN A 1 166 ? 7.441 -10.364 12.899 1.00 92.06 166 ASN A CA 1
ATOM 1219 C C . ASN A 1 166 ? 8.571 -10.209 13.928 1.00 92.06 166 ASN A C 1
ATOM 1221 O O . ASN A 1 166 ? 9.299 -11.165 14.199 1.00 92.06 166 ASN A O 1
ATOM 1225 N N . ASP A 1 167 ? 8.675 -9.033 14.549 1.00 90.19 167 ASP A N 1
ATOM 1226 C CA . ASP A 1 167 ? 9.673 -8.742 15.578 1.00 90.19 167 ASP A CA 1
ATOM 1227 C C . ASP A 1 167 ? 9.449 -9.552 16.860 1.00 90.19 167 ASP A C 1
ATOM 1229 O O . ASP A 1 167 ? 10.396 -10.141 17.389 1.00 90.19 167 ASP A O 1
ATOM 1233 N N . ALA A 1 168 ? 8.201 -9.652 17.327 1.00 92.19 168 ALA A N 1
ATOM 1234 C CA . ALA A 1 168 ? 7.859 -10.391 18.541 1.00 92.19 168 ALA A CA 1
ATOM 1235 C C . ALA A 1 168 ? 7.995 -11.922 18.397 1.00 92.19 168 ALA A C 1
ATOM 1237 O O . ALA A 1 168 ? 8.319 -12.608 19.368 1.00 92.19 168 ALA A O 1
ATOM 1238 N N . LEU A 1 169 ? 7.757 -12.483 17.205 1.00 94.94 169 LEU A N 1
ATOM 1239 C CA . LEU A 1 169 ? 7.828 -13.932 16.970 1.00 94.94 169 LEU A CA 1
ATOM 1240 C C . LEU A 1 169 ? 9.242 -14.434 16.644 1.00 94.94 169 LEU A C 1
ATOM 1242 O O . LEU A 1 169 ? 9.571 -15.576 16.990 1.00 94.94 169 LEU A O 1
ATOM 1246 N N . ALA A 1 170 ? 10.098 -13.598 16.047 1.00 92.88 170 ALA A N 1
ATOM 1247 C CA . ALA A 1 170 ? 11.457 -13.979 15.655 1.00 92.88 170 ALA A CA 1
ATOM 1248 C C . ALA A 1 170 ? 12.307 -14.487 16.833 1.00 92.88 170 ALA A C 1
ATOM 1250 O O . ALA A 1 170 ? 13.048 -15.458 16.688 1.00 92.88 170 ALA A O 1
ATOM 1251 N N . ALA A 1 171 ? 12.140 -13.911 18.028 1.00 89.19 171 ALA A N 1
ATOM 1252 C CA . ALA A 1 171 ? 12.848 -14.333 19.240 1.00 89.19 171 ALA A CA 1
ATOM 1253 C C . ALA A 1 171 ? 12.447 -15.738 19.756 1.00 89.19 171 ALA A C 1
ATOM 1255 O O . ALA A 1 171 ? 13.148 -16.318 20.585 1.00 89.19 171 ALA A O 1
ATOM 1256 N N . SER A 1 172 ? 11.358 -16.316 19.232 1.00 94.19 172 SER A N 1
ATOM 1257 C CA . SER A 1 172 ? 10.957 -17.723 19.427 1.00 94.19 172 SER A CA 1
ATOM 1258 C C . SER A 1 172 ? 11.282 -18.619 18.214 1.00 94.19 172 SER A C 1
ATOM 1260 O O . SER A 1 172 ? 10.864 -19.776 18.169 1.00 94.19 172 SER A O 1
ATOM 1262 N N . ASN A 1 173 ? 11.985 -18.090 17.203 1.00 93.75 173 ASN A N 1
ATOM 1263 C CA . ASN A 1 173 ? 12.136 -18.667 15.859 1.00 93.75 173 ASN A CA 1
ATOM 1264 C C . ASN A 1 173 ? 10.786 -18.999 15.180 1.00 93.75 173 ASN A C 1
ATOM 1266 O O . ASN A 1 173 ? 10.632 -20.034 14.520 1.00 93.75 173 ASN A O 1
ATOM 1270 N N . LEU A 1 174 ? 9.786 -18.131 15.369 1.00 95.81 174 LEU A N 1
ATOM 1271 C CA . LEU A 1 174 ? 8.441 -18.269 14.811 1.00 95.81 174 LEU A CA 1
ATOM 1272 C C . LEU A 1 174 ? 8.100 -17.129 13.839 1.00 95.81 174 LEU A C 1
ATOM 1274 O O . LEU A 1 174 ? 8.734 -16.078 13.842 1.00 95.81 174 LEU A O 1
ATOM 1278 N N . PHE A 1 175 ? 7.044 -17.326 13.049 1.00 95.62 175 PHE A N 1
ATOM 1279 C CA . PHE A 1 175 ? 6.369 -16.288 12.264 1.00 95.62 175 PHE A CA 1
ATOM 1280 C C . PHE A 1 175 ? 4.856 -16.559 12.154 1.00 95.62 175 PHE A C 1
ATOM 1282 O O . PHE A 1 175 ? 4.365 -17.592 12.620 1.00 95.62 175 PHE A O 1
ATOM 1289 N N . THR A 1 176 ? 4.094 -15.642 11.552 1.00 95.94 176 THR A N 1
ATOM 1290 C CA . THR A 1 176 ? 2.654 -15.813 11.273 1.00 95.94 176 THR A CA 1
ATOM 1291 C C . THR A 1 176 ? 2.258 -15.168 9.935 1.00 95.94 176 THR A C 1
ATOM 1293 O O . THR A 1 176 ? 3.094 -14.584 9.251 1.00 95.94 176 THR A O 1
ATOM 1296 N N . MET A 1 177 ? 0.995 -15.305 9.520 1.00 94.62 177 MET A N 1
ATOM 1297 C CA . MET A 1 177 ? 0.485 -14.731 8.268 1.00 94.62 177 MET A CA 1
ATOM 1298 C C . MET A 1 177 ? 0.138 -13.243 8.436 1.00 94.62 177 MET A C 1
ATOM 1300 O O . MET A 1 177 ? -1.010 -12.900 8.726 1.00 94.62 177 MET A O 1
ATOM 1304 N N . GLY A 1 178 ? 1.121 -12.369 8.222 1.00 91.00 178 GLY A N 1
ATOM 1305 C CA . GLY A 1 178 ? 0.919 -10.933 7.993 1.00 91.00 178 GLY A CA 1
ATOM 1306 C C . GLY A 1 178 ? 0.785 -10.573 6.507 1.00 91.00 178 GLY A C 1
ATOM 1307 O O . GLY A 1 178 ? 0.838 -11.454 5.646 1.00 91.00 178 GLY A O 1
ATOM 1308 N N . ALA A 1 179 ? 0.590 -9.285 6.217 1.00 85.94 179 ALA A N 1
ATOM 1309 C CA . ALA A 1 179 ? 0.575 -8.750 4.850 1.00 85.94 179 ALA A CA 1
ATOM 1310 C C . ALA A 1 179 ? 2.005 -8.577 4.295 1.00 85.94 179 ALA A C 1
ATOM 1312 O O . ALA A 1 179 ? 2.976 -8.767 5.017 1.00 85.94 179 ALA A O 1
ATOM 1313 N N . ALA A 1 180 ? 2.154 -8.166 3.030 1.00 79.50 180 ALA A N 1
ATOM 1314 C CA . ALA A 1 180 ? 3.452 -7.702 2.519 1.00 79.50 180 ALA A CA 1
ATOM 1315 C C . ALA A 1 180 ? 3.889 -6.363 3.150 1.00 79.50 180 ALA A C 1
ATOM 1317 O O . ALA A 1 180 ? 5.068 -6.157 3.408 1.00 79.50 180 ALA A O 1
ATOM 1318 N N . HIS A 1 181 ? 2.936 -5.469 3.440 1.00 74.19 181 HIS A N 1
ATOM 1319 C CA . HIS A 1 181 ? 3.213 -4.162 4.043 1.00 74.19 181 HIS A CA 1
ATOM 1320 C C . HIS A 1 181 ? 3.258 -4.244 5.567 1.00 74.19 181 HIS A C 1
ATOM 1322 O O . HIS A 1 181 ? 2.274 -4.621 6.209 1.00 74.19 181 HIS A O 1
ATOM 1328 N N . GLY A 1 182 ? 4.404 -3.870 6.145 1.00 77.62 182 GLY A N 1
ATOM 1329 C CA . GLY A 1 182 ? 4.687 -4.008 7.577 1.00 77.62 182 GLY A CA 1
ATOM 1330 C C . GLY A 1 182 ? 3.683 -3.292 8.485 1.00 77.62 182 GLY A C 1
ATOM 1331 O O . GLY A 1 182 ? 3.278 -3.858 9.499 1.00 77.62 182 GLY A O 1
ATOM 1332 N N . GLU A 1 183 ? 3.217 -2.101 8.092 1.00 77.56 183 GLU A N 1
ATOM 1333 C CA . GLU A 1 183 ? 2.288 -1.260 8.869 1.00 77.56 183 GLU A CA 1
ATOM 1334 C C . GLU A 1 183 ? 0.843 -1.811 8.925 1.00 77.56 183 GLU A C 1
ATOM 1336 O O . GLU A 1 183 ? 0.040 -1.376 9.759 1.00 77.56 183 GLU A O 1
ATOM 1341 N N . VAL A 1 184 ? 0.492 -2.805 8.094 1.00 81.88 184 VAL A N 1
ATOM 1342 C CA . VAL A 1 184 ? -0.866 -3.374 8.028 1.00 81.88 184 VAL A CA 1
ATOM 1343 C C . VAL A 1 184 ? -1.207 -4.149 9.303 1.00 81.88 184 VAL A C 1
ATOM 1345 O O . VAL A 1 184 ? -0.558 -5.132 9.667 1.00 81.88 184 VAL A O 1
ATOM 1348 N N . ARG A 1 185 ? -2.290 -3.719 9.959 1.00 91.00 185 ARG A N 1
ATOM 1349 C CA . ARG A 1 185 ? -2.758 -4.190 11.272 1.00 91.00 185 ARG A CA 1
ATOM 1350 C C . ARG A 1 185 ? -3.543 -5.498 11.112 1.00 91.00 185 ARG A C 1
ATOM 1352 O O . ARG A 1 185 ? -4.682 -5.501 10.638 1.00 91.00 185 ARG A O 1
ATOM 1359 N N . VAL A 1 186 ? -2.918 -6.627 11.464 1.00 95.88 186 VAL A N 1
ATOM 1360 C CA . VAL A 1 186 ? -3.308 -7.979 10.998 1.00 95.88 186 VAL A CA 1
ATOM 1361 C C . VAL A 1 186 ? -4.731 -8.373 11.410 1.00 95.88 186 VAL A C 1
ATOM 1363 O O . VAL A 1 186 ? -5.469 -8.956 10.615 1.00 95.88 186 VAL A O 1
ATOM 1366 N N . ALA A 1 187 ? -5.153 -8.006 12.623 1.00 96.75 187 ALA A N 1
ATOM 1367 C CA . ALA A 1 187 ? -6.497 -8.280 13.140 1.00 96.75 187 ALA A CA 1
ATOM 1368 C C . ALA A 1 187 ? -7.609 -7.423 12.497 1.00 96.75 187 ALA A C 1
ATOM 1370 O O . ALA A 1 187 ? -8.788 -7.700 12.722 1.00 96.75 187 ALA A O 1
ATOM 1371 N N . GLY A 1 188 ? -7.258 -6.383 11.733 1.00 94.75 188 GLY A N 1
ATOM 1372 C CA . GLY A 1 188 ? -8.191 -5.476 11.066 1.00 94.75 188 GLY A CA 1
ATOM 1373 C C . GLY A 1 188 ? -8.807 -6.058 9.789 1.00 94.75 188 GLY A C 1
ATOM 1374 O O . GLY A 1 188 ? -9.044 -7.262 9.673 1.00 94.75 188 GLY A O 1
ATOM 1375 N N . GLY A 1 189 ? -9.053 -5.190 8.800 1.00 95.00 189 GLY A N 1
ATOM 1376 C CA . GLY A 1 189 ? -9.638 -5.574 7.507 1.00 95.00 189 GLY A CA 1
ATOM 1377 C C . GLY A 1 189 ? -8.853 -6.657 6.756 1.00 95.00 189 GLY A C 1
ATOM 1378 O O . GLY A 1 189 ? -9.449 -7.402 5.981 1.00 95.00 189 GLY A O 1
ATOM 1379 N N . TYR A 1 190 ? -7.552 -6.804 7.030 1.00 96.75 190 TYR A N 1
ATOM 1380 C CA . TYR A 1 190 ? -6.694 -7.863 6.496 1.00 96.75 190 TYR A CA 1
ATOM 1381 C C . TYR A 1 190 ? -7.273 -9.269 6.758 1.00 96.75 190 TYR A C 1
ATOM 1383 O O . TYR A 1 190 ? -7.880 -9.865 5.862 1.00 96.75 190 TYR A O 1
ATOM 1391 N N . ALA A 1 191 ? -7.169 -9.784 7.990 1.00 96.69 191 ALA A N 1
ATOM 1392 C CA . ALA A 1 191 ? -7.659 -11.123 8.322 1.00 96.69 191 ALA A CA 1
ATOM 1393 C C . ALA A 1 191 ? -9.197 -11.221 8.327 1.00 96.69 191 ALA A C 1
ATOM 1395 O O . ALA A 1 191 ? -9.733 -12.313 8.149 1.00 96.69 191 ALA A O 1
ATOM 1396 N N . GLN A 1 192 ? -9.918 -10.101 8.481 1.00 98.19 192 GLN A N 1
ATOM 1397 C CA . GLN A 1 192 ? -11.386 -10.107 8.464 1.00 98.19 192 GLN A CA 1
ATOM 1398 C C . GLN A 1 192 ? -12.003 -10.258 7.061 1.00 98.19 192 GLN A C 1
ATOM 1400 O O . GLN A 1 192 ? -13.156 -10.681 6.964 1.00 98.19 192 GLN A O 1
ATOM 1405 N N . THR A 1 193 ? -11.265 -9.972 5.980 1.00 96.88 193 THR A N 1
ATOM 1406 C CA . THR A 1 193 ? -11.744 -10.127 4.587 1.00 96.88 193 THR A CA 1
ATOM 1407 C C . THR A 1 193 ? -11.124 -11.333 3.874 1.00 96.88 193 THR A C 1
ATOM 1409 O O . THR A 1 193 ? -11.833 -12.095 3.219 1.00 96.88 193 THR A O 1
ATOM 1412 N N . ALA A 1 194 ? -9.806 -11.517 3.985 1.00 97.31 194 ALA A N 1
ATOM 1413 C CA . ALA A 1 194 ? -9.106 -12.735 3.565 1.00 97.31 194 ALA A CA 1
ATOM 1414 C C . ALA A 1 194 ? -7.679 -12.719 4.115 1.00 97.31 194 ALA A C 1
ATOM 1416 O O . ALA A 1 194 ? -7.303 -13.601 4.881 1.00 97.31 194 ALA A O 1
ATOM 1417 N N . GLY A 1 195 ? -6.915 -11.691 3.741 1.00 95.50 195 GLY A N 1
ATOM 1418 C CA . GLY A 1 195 ? -5.506 -11.542 4.067 1.00 95.50 195 GLY A CA 1
ATOM 1419 C C . GLY A 1 195 ? -4.639 -12.498 3.254 1.00 95.50 195 GLY A C 1
ATOM 1420 O O . GLY A 1 195 ? -4.519 -13.672 3.606 1.00 95.50 195 GLY A O 1
ATOM 1421 N N . HIS A 1 196 ? -4.053 -11.997 2.164 1.00 95.12 196 HIS A N 1
ATOM 1422 C CA . HIS A 1 196 ? -3.006 -12.704 1.428 1.00 95.12 196 HIS A CA 1
ATOM 1423 C C . HIS A 1 196 ? -1.631 -12.117 1.750 1.00 95.12 196 HIS A C 1
ATOM 1425 O O . HIS A 1 196 ? -1.485 -10.932 2.046 1.00 95.12 196 HIS A O 1
ATOM 1431 N N . GLY A 1 197 ? -0.632 -12.978 1.662 1.00 88.00 197 GLY A N 1
ATOM 1432 C CA . GLY A 1 197 ? 0.787 -12.680 1.787 1.00 88.00 197 GLY A CA 1
ATOM 1433 C C . GLY A 1 197 ? 1.543 -13.862 1.182 1.00 88.00 197 GLY A C 1
ATOM 1434 O O . GLY A 1 197 ? 0.918 -14.894 0.930 1.00 88.00 197 GLY A O 1
ATOM 1435 N N . PRO A 1 198 ? 2.859 -13.792 0.939 1.00 77.56 198 PRO A N 1
ATOM 1436 C CA . PRO A 1 198 ? 3.521 -14.804 0.115 1.00 77.56 198 PRO A CA 1
ATOM 1437 C C . PRO A 1 198 ? 3.288 -16.237 0.634 1.00 77.56 198 PRO A C 1
ATOM 1439 O O . PRO A 1 198 ? 2.830 -17.117 -0.090 1.00 77.56 198 PRO A O 1
ATOM 1442 N N . PHE A 1 199 ? 3.443 -16.452 1.937 1.00 90.38 199 PHE A N 1
ATOM 1443 C CA . PHE A 1 199 ? 3.337 -17.776 2.549 1.00 90.38 199 PHE A CA 1
ATOM 1444 C C . PHE A 1 199 ? 1.906 -18.354 2.641 1.00 90.38 199 PHE A C 1
ATOM 1446 O O . PHE A 1 199 ? 1.755 -19.515 3.037 1.00 90.38 199 PHE A O 1
ATOM 1453 N N . THR A 1 200 ? 0.847 -17.634 2.239 1.00 93.75 200 THR A N 1
ATOM 1454 C CA . THR A 1 200 ? -0.533 -18.130 2.410 1.00 93.75 200 THR A CA 1
ATOM 1455 C C . THR A 1 200 ? -0.834 -19.394 1.598 1.00 93.75 200 THR A C 1
ATOM 1457 O O . THR A 1 200 ? -1.598 -20.242 2.058 1.00 93.75 200 THR A O 1
ATOM 1460 N N . THR A 1 201 ? -0.142 -19.627 0.477 1.00 92.00 201 THR A N 1
ATOM 1461 C CA . THR A 1 201 ? -0.177 -20.896 -0.285 1.00 92.00 201 THR A CA 1
ATOM 1462 C C . THR A 1 201 ? 0.142 -22.129 0.577 1.00 92.00 201 THR A C 1
ATOM 1464 O O . THR A 1 201 ? -0.436 -23.200 0.372 1.00 92.00 201 THR A O 1
ATOM 1467 N N . PHE A 1 202 ? 1.026 -21.990 1.571 1.00 91.56 202 PHE A N 1
ATOM 1468 C CA . PHE A 1 202 ? 1.484 -23.084 2.437 1.00 91.56 202 PHE A CA 1
ATOM 1469 C C . PHE A 1 202 ? 0.767 -23.169 3.787 1.00 91.56 202 PHE A C 1
ATOM 1471 O O . PHE A 1 202 ? 0.675 -24.261 4.346 1.00 91.56 202 PHE A O 1
ATOM 1478 N N . TYR A 1 203 ? 0.232 -22.055 4.292 1.00 94.31 203 TYR A N 1
ATOM 1479 C CA . TYR A 1 203 ? -0.330 -21.968 5.648 1.00 94.31 203 TYR A CA 1
ATOM 1480 C C . TYR A 1 203 ? -1.802 -21.509 5.690 1.00 94.31 203 TYR A C 1
ATOM 1482 O O . TYR A 1 203 ? -2.390 -21.417 6.766 1.00 94.31 203 TYR A O 1
ATOM 1490 N N . GLY A 1 204 ? -2.428 -21.266 4.534 1.00 96.62 204 GLY A N 1
ATOM 1491 C CA . GLY A 1 204 ? -3.771 -20.687 4.405 1.00 96.62 204 GLY A CA 1
ATOM 1492 C C . GLY A 1 204 ? -3.752 -19.157 4.482 1.00 96.62 204 GLY A C 1
ATOM 1493 O O . GLY A 1 204 ? -2.746 -18.563 4.863 1.00 96.62 204 GLY A O 1
ATOM 1494 N N . LEU A 1 205 ? -4.866 -18.508 4.136 1.00 98.19 205 LEU A N 1
ATOM 1495 C CA . LEU A 1 205 ? -5.010 -17.046 4.223 1.00 98.19 205 LEU A CA 1
ATOM 1496 C C . LEU A 1 205 ? -5.008 -16.571 5.691 1.00 98.19 205 LEU A C 1
ATOM 1498 O O . LEU A 1 205 ? -5.223 -17.372 6.605 1.00 98.19 205 LEU A O 1
ATOM 1502 N N . GLY A 1 206 ? -4.832 -15.273 5.948 1.00 97.62 206 GLY A N 1
ATOM 1503 C CA . GLY A 1 206 ? -4.910 -14.698 7.302 1.00 97.62 206 GLY A CA 1
ATOM 1504 C C . GLY A 1 206 ? -6.216 -15.064 8.029 1.00 97.62 206 GLY A C 1
ATOM 1505 O O . GLY A 1 206 ? -6.197 -15.505 9.179 1.00 97.62 206 GLY A O 1
ATOM 1506 N N . ALA A 1 207 ? -7.340 -15.019 7.311 1.00 98.12 207 ALA A N 1
ATOM 1507 C CA . ALA A 1 207 ? -8.652 -15.486 7.759 1.00 98.12 207 ALA A CA 1
ATOM 1508 C C . ALA A 1 207 ? -8.672 -16.982 8.128 1.00 98.12 207 ALA A C 1
ATOM 1510 O O . ALA A 1 207 ? -9.339 -17.381 9.081 1.00 98.12 207 ALA A O 1
ATOM 1511 N N . ASP A 1 208 ? -7.934 -17.830 7.410 1.00 98.25 208 ASP A N 1
ATOM 1512 C CA . ASP A 1 208 ? -7.858 -19.271 7.689 1.00 98.25 208 ASP A CA 1
ATOM 1513 C C . ASP A 1 208 ? -6.975 -19.571 8.916 1.00 98.25 208 ASP A C 1
ATOM 1515 O O . ASP A 1 208 ? -7.156 -20.600 9.574 1.00 98.25 208 ASP A O 1
ATOM 1519 N N . ASN A 1 209 ? -6.076 -18.646 9.264 1.00 97.81 209 ASN A N 1
ATOM 1520 C CA . ASN A 1 209 ? -5.150 -18.729 10.395 1.00 97.81 209 ASN A CA 1
ATOM 1521 C C . ASN A 1 209 ? -5.716 -18.216 11.725 1.00 97.81 209 ASN A C 1
ATOM 1523 O O . ASN A 1 209 ? -5.149 -18.531 12.773 1.00 97.81 209 ASN A O 1
ATOM 1527 N N . ALA A 1 210 ? -6.824 -17.472 11.706 1.00 98.00 210 ALA A N 1
ATOM 1528 C CA . ALA A 1 210 ? -7.505 -17.024 12.916 1.00 98.00 210 ALA A CA 1
ATOM 1529 C C . ALA A 1 210 ? -8.094 -18.196 13.724 1.00 98.00 210 ALA A C 1
ATOM 1531 O O . ALA A 1 210 ? -8.749 -19.089 13.182 1.00 98.00 210 ALA A O 1
ATOM 1532 N N . LEU A 1 211 ? -7.868 -18.159 15.038 1.00 98.44 211 LEU A N 1
ATOM 1533 C CA . LEU A 1 211 ? -8.276 -19.156 16.034 1.00 98.44 211 LEU A CA 1
ATOM 1534 C C . LEU A 1 211 ? -9.319 -18.597 17.016 1.00 98.44 211 LEU A C 1
ATOM 1536 O O . LEU A 1 211 ? -10.187 -19.330 17.489 1.00 98.44 211 LEU A O 1
ATOM 1540 N N . GLU A 1 212 ? -9.244 -17.296 17.309 1.00 98.75 212 GLU A N 1
ATOM 1541 C CA . GLU A 1 212 ? -10.176 -16.575 18.178 1.00 98.75 212 GLU A CA 1
ATOM 1542 C C . GLU A 1 212 ? -10.165 -15.073 17.865 1.00 98.75 212 GLU A C 1
ATOM 1544 O O . GLU A 1 212 ? -9.121 -14.517 17.529 1.00 98.75 212 GLU A O 1
ATOM 1549 N N . TYR A 1 213 ? -11.304 -14.407 18.050 1.00 98.81 213 TYR A N 1
ATOM 1550 C CA . TYR A 1 213 ? -11.407 -12.950 18.144 1.00 98.81 213 TYR A CA 1
ATOM 1551 C C . TYR A 1 213 ? -12.132 -12.542 19.430 1.00 98.81 213 TYR A C 1
ATOM 1553 O O . TYR A 1 213 ? -13.089 -13.202 19.849 1.00 98.81 213 TYR A O 1
ATOM 1561 N N . LYS A 1 214 ? -11.742 -11.406 20.011 1.00 98.75 214 LYS A N 1
ATOM 1562 C CA . LYS A 1 214 ? -12.567 -10.659 20.974 1.00 98.75 214 LYS A CA 1
ATOM 1563 C C . LYS A 1 214 ? -13.114 -9.422 20.274 1.00 98.75 214 LYS A C 1
ATOM 1565 O O . LYS A 1 214 ? -12.376 -8.730 19.577 1.00 98.75 214 LYS A O 1
ATOM 1570 N N . ILE A 1 215 ? -14.415 -9.185 20.405 1.00 98.69 215 ILE A N 1
ATOM 1571 C CA . ILE A 1 215 ? -15.154 -8.233 19.567 1.00 98.69 215 ILE A CA 1
ATOM 1572 C C . ILE A 1 215 ? -16.287 -7.560 20.339 1.00 98.69 215 ILE A C 1
ATOM 1574 O O . ILE A 1 215 ? -17.041 -8.227 21.044 1.00 98.69 215 ILE A O 1
ATOM 1578 N N . VAL A 1 216 ? -16.439 -6.246 20.180 1.00 98.81 216 VAL A N 1
ATOM 1579 C CA . VAL A 1 216 ? -17.602 -5.497 20.673 1.00 98.81 216 VAL A CA 1
ATOM 1580 C C . VAL A 1 216 ? -18.672 -5.444 19.582 1.00 98.81 216 VAL A C 1
ATOM 1582 O O . VAL A 1 216 ? -18.461 -4.853 18.524 1.00 98.81 216 VAL A O 1
ATOM 1585 N N . THR A 1 217 ? -19.819 -6.076 19.833 1.00 98.44 217 THR A N 1
ATOM 1586 C CA . THR A 1 217 ? -20.982 -6.112 18.920 1.00 98.44 217 THR A CA 1
ATOM 1587 C C . THR A 1 217 ? -21.945 -4.940 19.163 1.00 98.44 217 THR A C 1
ATOM 1589 O O . THR A 1 217 ? -21.732 -4.153 20.080 1.00 98.44 217 THR A O 1
ATOM 1592 N N . ALA A 1 218 ? -23.009 -4.779 18.358 1.00 97.75 218 ALA A N 1
ATOM 1593 C CA . ALA A 1 218 ? -23.823 -3.545 18.357 1.00 97.75 218 ALA A CA 1
ATOM 1594 C C . ALA A 1 218 ? -24.677 -3.370 19.630 1.00 97.75 218 ALA A C 1
ATOM 1596 O O . ALA A 1 218 ? -25.087 -2.265 19.989 1.00 97.75 218 ALA A O 1
ATOM 1597 N N . ASP A 1 219 ? -24.876 -4.457 20.377 1.00 97.25 219 ASP A N 1
ATOM 1598 C CA . ASP A 1 219 ? -25.384 -4.443 21.752 1.00 97.25 219 ASP A CA 1
ATOM 1599 C C . ASP A 1 219 ? -24.398 -3.832 22.775 1.00 97.25 219 ASP A C 1
ATOM 1601 O O . ASP A 1 219 ? -24.723 -3.718 23.954 1.00 97.25 219 ASP A O 1
ATOM 1605 N N . GLY A 1 220 ? -23.204 -3.412 22.342 1.00 97.56 220 GLY A N 1
ATOM 1606 C CA . GLY A 1 220 ? -22.156 -2.829 23.177 1.00 97.56 220 GLY A CA 1
ATOM 1607 C C . GLY A 1 220 ? -21.460 -3.835 24.092 1.00 97.56 220 GLY A C 1
ATOM 1608 O O . GLY A 1 220 ? -20.758 -3.431 25.022 1.00 97.56 220 GLY A O 1
ATOM 1609 N N . THR A 1 221 ? -21.647 -5.140 23.878 1.00 97.81 221 THR A N 1
ATOM 1610 C CA . THR A 1 221 ? -21.032 -6.190 24.702 1.00 97.81 221 THR A CA 1
ATOM 1611 C C . THR A 1 221 ? -19.763 -6.739 24.057 1.00 97.81 221 THR A C 1
ATOM 1613 O O . THR A 1 221 ? -19.730 -7.009 22.857 1.00 97.81 221 THR A O 1
ATOM 1616 N N . LEU A 1 222 ? -18.722 -6.939 24.868 1.00 98.44 222 LEU A N 1
ATOM 1617 C CA . LEU A 1 222 ? -17.531 -7.682 24.465 1.00 98.44 222 LEU A CA 1
ATOM 1618 C C . LEU A 1 222 ? -17.865 -9.183 24.417 1.00 98.44 222 LEU A C 1
ATOM 1620 O O . LEU A 1 222 ? -18.213 -9.779 25.438 1.00 98.44 222 LEU A O 1
ATOM 1624 N N . LYS A 1 223 ? -17.761 -9.792 23.235 1.00 98.50 223 LYS A N 1
ATOM 1625 C CA . LYS A 1 223 ? -17.936 -11.230 22.998 1.00 98.50 223 LYS A CA 1
ATOM 1626 C C . LYS A 1 223 ? -16.610 -11.885 22.616 1.00 98.50 223 LYS A C 1
ATOM 1628 O O . LYS A 1 223 ? -15.740 -11.255 22.021 1.00 98.50 223 LYS A O 1
ATOM 1633 N N . VAL A 1 224 ? -16.508 -13.182 22.897 1.00 98.81 224 VAL A N 1
ATOM 1634 C CA . VAL A 1 224 ? -15.486 -14.077 22.334 1.00 98.81 224 VAL A CA 1
ATOM 1635 C C . VAL A 1 224 ? -16.096 -14.817 21.146 1.00 98.81 224 VAL A C 1
ATOM 1637 O O . VAL A 1 224 ? -17.201 -15.356 21.266 1.00 98.81 224 VAL A O 1
ATOM 1640 N N . ALA A 1 225 ? -15.381 -14.845 20.026 1.00 98.75 225 ALA A N 1
ATOM 1641 C CA . ALA A 1 225 ? -15.731 -15.558 18.806 1.00 98.75 225 ALA A CA 1
ATOM 1642 C C . ALA A 1 225 ? -14.629 -16.581 18.476 1.00 98.75 225 ALA A C 1
ATOM 1644 O O . ALA A 1 225 ? -13.538 -16.208 18.053 1.00 98.75 225 ALA A O 1
ATOM 1645 N N . ASN A 1 226 ? -14.914 -17.864 18.690 1.00 98.50 226 ASN A N 1
ATOM 1646 C CA . ASN A 1 226 ? -14.072 -19.020 18.359 1.00 98.50 226 ASN A CA 1
ATOM 1647 C C . ASN A 1 226 ? -14.977 -20.235 18.045 1.00 98.50 226 ASN A C 1
ATOM 1649 O O . ASN A 1 226 ? -16.204 -20.115 18.011 1.00 98.50 226 ASN A O 1
ATOM 1653 N N . ASN A 1 227 ? -14.416 -21.427 17.827 1.00 96.56 227 ASN A N 1
ATOM 1654 C CA . ASN A 1 227 ? -15.215 -22.607 17.466 1.00 96.56 227 ASN A CA 1
ATOM 1655 C C . ASN A 1 227 ? -16.109 -23.180 18.599 1.00 96.56 227 ASN A C 1
ATOM 1657 O O . ASN A 1 227 ? -16.989 -23.990 18.307 1.00 96.56 227 ASN A O 1
ATOM 1661 N N . VAL A 1 228 ? -15.975 -22.721 19.855 1.00 97.88 228 VAL A N 1
ATOM 1662 C CA . VAL A 1 228 ? -16.853 -23.098 20.991 1.00 97.88 228 VAL A CA 1
ATOM 1663 C C . VAL A 1 228 ? -17.701 -21.943 21.550 1.00 97.88 228 VAL A C 1
ATOM 1665 O O . VAL A 1 228 ? -18.523 -22.159 22.440 1.00 97.88 228 VAL A O 1
ATOM 1668 N N . SER A 1 229 ? -17.530 -20.718 21.045 1.00 98.31 229 SER A N 1
ATOM 1669 C CA . SER A 1 229 ? -18.179 -19.498 21.543 1.00 98.31 229 SER A CA 1
ATOM 1670 C C . SER A 1 229 ? -18.494 -18.561 20.380 1.00 98.31 229 SER A C 1
ATOM 1672 O O . SER A 1 229 ? -17.589 -18.141 19.672 1.00 98.31 229 SER A O 1
ATOM 1674 N N . ASN A 1 230 ? -19.774 -18.246 20.152 1.00 98.62 230 ASN A N 1
ATOM 1675 C CA . ASN A 1 230 ? -20.245 -17.510 18.963 1.00 98.62 230 ASN A CA 1
ATOM 1676 C C . ASN A 1 230 ? -19.643 -18.028 17.624 1.00 98.62 230 ASN A C 1
ATOM 1678 O O . ASN A 1 230 ? -19.121 -17.227 16.845 1.00 98.62 230 ASN A O 1
ATOM 1682 N N . PRO A 1 231 ? -19.698 -19.343 17.316 1.00 98.44 231 PRO A N 1
ATOM 1683 C CA . PRO A 1 231 ? -19.003 -19.918 16.159 1.00 98.44 231 PRO A CA 1
ATOM 1684 C C . PRO A 1 231 ? -19.530 -19.423 14.801 1.00 98.44 231 PRO A C 1
ATOM 1686 O O . PRO A 1 231 ? -18.818 -19.480 13.800 1.00 98.44 231 PRO A O 1
ATOM 1689 N N . ASP A 1 232 ? -20.759 -18.904 14.737 1.00 98.62 232 ASP A N 1
ATOM 1690 C CA . ASP A 1 232 ? -21.289 -18.253 13.539 1.00 98.62 232 ASP A CA 1
ATOM 1691 C C . ASP A 1 232 ? -20.716 -16.840 13.338 1.00 98.62 232 ASP A C 1
ATOM 1693 O O . ASP A 1 232 ? -20.365 -16.490 12.212 1.00 98.62 232 ASP A O 1
ATOM 1697 N N . LEU A 1 233 ? -20.518 -16.072 14.416 1.00 98.75 233 LEU A N 1
ATOM 1698 C CA . LEU A 1 233 ? -19.762 -14.815 14.372 1.00 98.75 233 LEU A CA 1
ATOM 1699 C C . LEU A 1 233 ? -18.292 -15.066 14.013 1.00 98.75 233 LEU A C 1
ATOM 1701 O O . LEU A 1 233 ? -17.738 -14.349 13.191 1.00 98.75 233 LEU A O 1
ATOM 1705 N N . PHE A 1 234 ? -17.675 -16.115 14.565 1.00 98.75 234 PHE A N 1
ATOM 1706 C CA . PHE A 1 234 ? -16.301 -16.511 14.238 1.00 98.75 234 PHE A CA 1
ATOM 1707 C C . PHE A 1 234 ? -16.133 -16.866 12.754 1.00 98.75 234 PHE A C 1
ATOM 1709 O O . PHE A 1 234 ? -15.184 -16.419 12.116 1.00 98.75 234 PHE A O 1
ATOM 1716 N N . TRP A 1 235 ? -17.087 -17.606 12.177 1.00 98.75 235 TRP A N 1
ATOM 1717 C CA . TRP A 1 235 ? -17.121 -17.874 10.737 1.00 98.75 235 TRP A CA 1
ATOM 1718 C C . TRP A 1 235 ? -17.242 -16.581 9.914 1.00 98.75 235 TRP A C 1
ATOM 1720 O O . TRP A 1 235 ? -16.526 -16.418 8.927 1.00 98.75 235 TRP A O 1
ATOM 1730 N N . ALA A 1 236 ? -18.103 -15.645 10.329 1.00 98.75 236 ALA A N 1
ATOM 1731 C CA . ALA A 1 236 ? -18.294 -14.365 9.646 1.00 98.75 236 ALA A CA 1
ATOM 1732 C C . ALA A 1 236 ? -17.080 -13.424 9.755 1.00 98.75 236 ALA A C 1
ATOM 1734 O O . ALA A 1 236 ? -16.748 -12.749 8.789 1.00 98.75 236 ALA A O 1
ATOM 1735 N N . LEU A 1 237 ? -16.362 -13.426 10.882 1.00 98.62 237 LEU A N 1
ATOM 1736 C CA . LEU A 1 237 ? -15.121 -12.659 11.062 1.00 98.62 237 LEU A CA 1
ATOM 1737 C C . LEU A 1 237 ? -13.924 -13.235 10.295 1.00 98.62 237 LEU A C 1
ATOM 1739 O O . LEU A 1 237 ? -12.891 -12.586 10.219 1.00 98.62 237 LEU A O 1
ATOM 1743 N N . ARG A 1 238 ? -14.050 -14.427 9.704 1.00 98.44 238 ARG A N 1
ATOM 1744 C CA . ARG A 1 238 ? -13.030 -15.047 8.845 1.00 98.44 238 ARG A CA 1
ATOM 1745 C C . ARG A 1 238 ? -13.418 -14.895 7.374 1.00 98.44 238 ARG A C 1
ATOM 1747 O O . ARG A 1 238 ? -13.600 -15.890 6.676 1.00 98.44 238 ARG A O 1
ATOM 1754 N N . GLY A 1 239 ? -13.592 -13.654 6.921 1.00 97.50 239 GLY A N 1
ATOM 1755 C CA . GLY A 1 239 ? -13.797 -13.306 5.509 1.00 97.50 239 GLY A CA 1
ATOM 1756 C C . GLY A 1 239 ? -15.021 -12.445 5.170 1.00 97.50 239 GLY A C 1
ATOM 1757 O O . GLY A 1 239 ? -15.183 -12.033 4.023 1.00 97.50 239 GLY A O 1
ATOM 1758 N N . GLY A 1 240 ? -15.881 -12.137 6.141 1.00 97.25 240 GLY A N 1
ATOM 1759 C CA . GLY A 1 240 ? -17.071 -11.306 5.949 1.00 97.25 240 GLY A CA 1
ATOM 1760 C C . GLY A 1 240 ? -16.812 -9.802 5.822 1.00 97.25 240 GLY A C 1
ATOM 1761 O O . GLY A 1 240 ? -17.749 -9.071 5.512 1.00 97.25 240 GLY A O 1
ATOM 1762 N N . GLY A 1 241 ? -15.576 -9.346 6.032 1.00 95.56 241 GLY A N 1
ATOM 1763 C CA . GLY A 1 241 ? -15.169 -7.945 5.926 1.00 95.56 241 GLY A CA 1
ATOM 1764 C C . GLY A 1 241 ? -14.938 -7.266 7.277 1.00 95.56 241 GLY A C 1
ATOM 1765 O O . GLY A 1 241 ? -15.689 -7.463 8.237 1.00 95.56 241 GLY A O 1
ATOM 1766 N N . GLY A 1 242 ? -13.898 -6.428 7.335 1.00 94.00 242 GLY A N 1
ATOM 1767 C CA . GLY A 1 242 ? -13.647 -5.533 8.469 1.00 94.00 242 GLY A CA 1
ATOM 1768 C C . GLY A 1 242 ? -14.795 -4.542 8.700 1.00 94.00 242 GLY A C 1
ATOM 1769 O O . GLY A 1 242 ? -15.627 -4.316 7.820 1.00 94.00 242 GLY A O 1
ATOM 1770 N N . GLY A 1 243 ? -14.882 -3.985 9.912 1.00 93.00 243 GLY A N 1
ATOM 1771 C CA . GLY A 1 243 ? -15.859 -2.939 10.258 1.00 93.00 243 GLY A CA 1
ATOM 1772 C C . GLY A 1 243 ? -17.337 -3.340 10.138 1.00 93.00 243 GLY A C 1
ATOM 1773 O O . GLY A 1 243 ? -18.202 -2.483 10.257 1.00 93.00 243 GLY A O 1
ATOM 1774 N N . THR A 1 244 ? -17.646 -4.622 9.897 1.00 95.38 244 THR A N 1
ATOM 1775 C CA . THR A 1 244 ? -18.986 -5.073 9.478 1.00 95.38 244 THR A CA 1
ATOM 1776 C C . THR A 1 244 ? -19.792 -5.730 10.604 1.00 95.38 244 THR A C 1
ATOM 1778 O O . THR A 1 244 ? -20.996 -5.502 10.712 1.00 95.38 244 THR A O 1
ATOM 1781 N N . PHE A 1 245 ? -19.171 -6.547 11.462 1.00 97.62 245 PHE A N 1
ATOM 1782 C CA . PHE A 1 245 ? -19.882 -7.327 12.499 1.00 97.62 245 PHE A CA 1
ATOM 1783 C C . PHE A 1 245 ? -19.715 -6.777 13.924 1.00 97.62 245 PHE A C 1
ATOM 1785 O O . PHE A 1 245 ? -20.385 -7.235 14.851 1.00 97.62 245 PHE A O 1
ATOM 1792 N N . GLY A 1 246 ? -18.822 -5.807 14.096 1.00 97.69 246 GLY A N 1
ATOM 1793 C CA . GLY A 1 246 ? -18.418 -5.248 15.378 1.00 97.69 246 GLY A CA 1
ATOM 1794 C C . GLY A 1 246 ? -16.987 -4.730 15.328 1.00 97.69 246 GLY A C 1
ATOM 1795 O O . GLY A 1 246 ? -16.315 -4.823 14.300 1.00 97.69 246 GLY A O 1
ATOM 1796 N N . VAL A 1 247 ? -16.517 -4.208 16.456 1.00 98.69 247 VAL A N 1
ATOM 1797 C CA . VAL A 1 247 ? -15.142 -3.726 16.614 1.00 98.69 247 VAL A CA 1
ATOM 1798 C C . VAL A 1 247 ? -14.303 -4.833 17.245 1.00 98.69 247 VAL A C 1
ATOM 1800 O O . VAL A 1 247 ? -14.474 -5.145 18.425 1.00 98.69 247 VAL A O 1
ATOM 1803 N N . VAL A 1 248 ? -13.426 -5.466 16.464 1.00 98.62 248 VAL A N 1
ATOM 1804 C CA . VAL A 1 248 ? -12.438 -6.424 16.992 1.00 98.62 248 VAL A CA 1
ATOM 1805 C C . VAL A 1 248 ? -11.457 -5.673 17.894 1.00 98.62 248 VAL A C 1
ATOM 1807 O O . VAL A 1 248 ? -10.964 -4.614 17.517 1.00 98.62 248 VAL A O 1
ATOM 1810 N N . THR A 1 249 ? -11.184 -6.214 19.082 1.00 98.38 249 THR A N 1
ATOM 1811 C CA . THR A 1 249 ? -10.265 -5.629 20.075 1.00 98.38 249 THR A CA 1
ATOM 1812 C C . THR A 1 249 ? -9.008 -6.469 20.278 1.00 98.38 249 THR A C 1
ATOM 1814 O O . THR A 1 249 ? -7.964 -5.923 20.614 1.00 98.38 249 THR A O 1
ATOM 1817 N N . GLU A 1 250 ? -9.098 -7.785 20.068 1.00 98.44 250 GLU A N 1
ATOM 1818 C CA . GLU A 1 250 ? -7.974 -8.729 20.105 1.00 98.44 250 GLU A CA 1
ATOM 1819 C C . GLU A 1 250 ? -8.212 -9.869 19.105 1.00 98.44 250 GLU A C 1
ATOM 1821 O O . GLU A 1 250 ? -9.360 -10.253 18.851 1.00 98.44 250 GLU A O 1
ATOM 1826 N N . ALA A 1 251 ? -7.132 -10.466 18.608 1.00 98.62 251 ALA A N 1
ATOM 1827 C CA . ALA A 1 251 ? -7.145 -11.691 17.815 1.00 98.62 251 ALA A CA 1
ATOM 1828 C C . ALA A 1 251 ? -6.185 -12.736 18.404 1.00 98.62 251 ALA A C 1
ATOM 1830 O O . ALA A 1 251 ? -5.217 -12.405 19.085 1.00 98.62 251 ALA A O 1
ATOM 1831 N N . THR A 1 252 ? -6.437 -14.013 18.122 1.00 98.75 252 THR A N 1
ATOM 1832 C CA . THR A 1 252 ? -5.450 -15.093 18.250 1.00 98.75 252 THR A CA 1
ATOM 1833 C C . THR A 1 252 ? -5.333 -15.817 16.919 1.00 98.75 252 THR A C 1
ATOM 1835 O O . THR A 1 252 ? -6.351 -16.196 16.336 1.00 98.75 252 THR A O 1
ATOM 1838 N N . VAL A 1 253 ? -4.107 -16.034 16.448 1.00 98.31 253 VAL A N 1
ATOM 1839 C CA . VAL A 1 253 ? -3.803 -16.713 15.175 1.00 98.31 253 VAL A CA 1
ATOM 1840 C C . VAL A 1 253 ? -2.760 -17.814 15.377 1.00 98.31 253 VAL A C 1
ATOM 1842 O O . VAL A 1 253 ? -2.056 -17.833 16.388 1.00 98.31 253 VAL A O 1
ATOM 1845 N N . LYS A 1 254 ? -2.644 -18.724 14.407 1.00 97.81 254 LYS A N 1
ATOM 1846 C CA . LYS A 1 254 ? -1.563 -19.724 14.334 1.00 97.81 254 LYS A CA 1
ATOM 1847 C C . LYS A 1 254 ? -0.194 -19.057 14.125 1.00 97.81 254 LYS A C 1
ATOM 1849 O O . LYS A 1 254 ? -0.080 -18.101 13.362 1.00 97.81 254 LYS A O 1
ATOM 1854 N N . ALA A 1 255 ? 0.845 -19.600 14.751 1.00 96.75 255 ALA A N 1
ATOM 1855 C CA . ALA A 1 255 ? 2.246 -19.247 14.513 1.00 96.75 255 ALA A CA 1
ATOM 1856 C C . ALA A 1 255 ? 3.057 -20.501 14.137 1.00 96.75 255 ALA A C 1
ATOM 1858 O O . ALA A 1 255 ? 2.737 -21.606 14.578 1.00 96.75 255 ALA A O 1
ATOM 1859 N N . TYR A 1 256 ? 4.089 -20.346 13.312 1.00 95.69 256 TYR A N 1
ATOM 1860 C CA . TYR A 1 256 ? 4.796 -21.450 12.652 1.00 95.69 256 TYR A CA 1
ATOM 1861 C C . TYR A 1 256 ? 6.316 -21.322 12.793 1.00 95.69 256 TYR A C 1
ATOM 1863 O O . TYR A 1 256 ? 6.794 -20.195 12.891 1.00 95.69 256 TYR A O 1
ATOM 1871 N N . PRO A 1 257 ? 7.086 -22.431 12.762 1.00 95.19 257 PRO A N 1
ATOM 1872 C CA . PRO A 1 257 ? 8.546 -22.379 12.686 1.00 95.19 257 PRO A CA 1
ATOM 1873 C C . PRO A 1 257 ? 9.012 -21.555 11.486 1.00 95.19 257 PRO A C 1
ATOM 1875 O O . PRO A 1 257 ? 8.571 -21.805 10.363 1.00 95.19 257 PRO A O 1
ATOM 1878 N N . SER A 1 258 ? 9.912 -20.604 11.720 1.00 94.62 258 SER A N 1
ATOM 1879 C CA . SER A 1 258 ? 10.536 -19.816 10.658 1.00 94.62 258 SER A CA 1
ATOM 1880 C C . SER A 1 258 ? 11.405 -20.708 9.749 1.00 94.62 258 SER A C 1
ATOM 1882 O O . SER A 1 258 ? 12.268 -21.423 10.266 1.00 94.62 258 SER A O 1
ATOM 1884 N N . PRO A 1 259 ? 11.209 -20.691 8.416 1.00 93.88 259 PRO A N 1
ATOM 1885 C CA . PRO A 1 259 ? 12.038 -21.429 7.467 1.00 93.88 259 PRO A CA 1
ATOM 1886 C C . PRO A 1 259 ? 13.204 -20.580 6.928 1.00 93.88 259 PRO A C 1
ATOM 1888 O O . PRO A 1 259 ? 13.128 -19.354 6.911 1.00 93.88 259 PRO A O 1
ATOM 1891 N N . ASN A 1 260 ? 14.221 -21.242 6.365 1.00 92.88 260 ASN A N 1
ATOM 1892 C CA . ASN A 1 260 ? 15.121 -20.627 5.382 1.00 92.88 260 ASN A CA 1
ATOM 1893 C C . ASN A 1 260 ? 14.323 -20.263 4.119 1.00 92.88 260 ASN A C 1
ATOM 1895 O O . ASN A 1 260 ? 13.426 -21.018 3.724 1.00 92.88 260 ASN A O 1
ATOM 1899 N N . ILE A 1 261 ? 14.657 -19.151 3.466 1.00 92.75 261 ILE A N 1
ATOM 1900 C CA . ILE A 1 261 ? 13.918 -18.609 2.317 1.00 92.75 261 ILE A CA 1
ATOM 1901 C C . ILE A 1 261 ? 14.900 -18.207 1.216 1.00 92.75 261 ILE A C 1
ATOM 1903 O O . ILE A 1 261 ? 15.942 -17.626 1.497 1.00 92.75 261 ILE A O 1
ATOM 1907 N N . THR A 1 262 ? 14.541 -18.470 -0.038 1.00 89.38 262 THR A N 1
ATOM 1908 C CA . THR A 1 262 ? 15.266 -18.001 -1.227 1.00 89.38 262 THR A CA 1
ATOM 1909 C C . THR A 1 262 ? 14.316 -17.195 -2.079 1.00 89.38 262 THR A C 1
ATOM 1911 O O . THR A 1 262 ? 13.293 -17.731 -2.494 1.00 89.38 262 THR A O 1
ATOM 1914 N N . THR A 1 263 ? 14.646 -15.940 -2.370 1.00 85.31 263 THR A N 1
ATOM 1915 C CA . THR A 1 263 ? 13.860 -15.099 -3.283 1.00 85.31 263 THR A CA 1
ATOM 1916 C C . THR A 1 263 ? 14.610 -14.935 -4.596 1.00 85.31 263 THR A C 1
ATOM 1918 O O . THR A 1 263 ? 15.704 -14.380 -4.620 1.00 85.31 263 THR A O 1
ATOM 1921 N N . THR A 1 264 ? 14.029 -15.426 -5.686 1.00 83.31 264 THR A N 1
ATOM 1922 C CA . THR A 1 264 ? 14.471 -15.181 -7.058 1.00 83.31 264 THR A CA 1
ATOM 1923 C C . THR A 1 264 ? 13.818 -13.914 -7.586 1.00 83.31 264 THR A C 1
ATOM 1925 O O . THR A 1 264 ? 12.592 -13.776 -7.562 1.00 83.31 264 THR A O 1
ATOM 1928 N N . PHE A 1 265 ? 14.644 -13.025 -8.126 1.00 79.25 265 PHE A N 1
ATOM 1929 C CA . PHE A 1 265 ? 14.201 -11.792 -8.760 1.00 79.25 265 PHE A CA 1
ATOM 1930 C C . PHE A 1 265 ? 14.609 -11.805 -10.230 1.00 79.25 265 PHE A C 1
ATOM 1932 O O . PHE A 1 265 ? 15.760 -12.124 -10.541 1.00 79.25 265 PHE A O 1
ATOM 1939 N N . TRP A 1 266 ? 13.699 -11.446 -11.133 1.00 82.19 266 TRP A N 1
ATOM 1940 C CA . TRP A 1 266 ? 13.987 -11.363 -12.565 1.00 82.19 266 TRP A CA 1
ATOM 1941 C C . TRP A 1 266 ? 13.252 -10.212 -13.255 1.00 82.19 266 TRP A C 1
ATOM 1943 O O . TRP A 1 266 ? 12.224 -9.736 -12.776 1.00 82.19 266 TRP A O 1
ATOM 1953 N N . PHE A 1 267 ? 13.787 -9.774 -14.397 1.00 78.12 267 PHE A N 1
ATOM 1954 C CA . PHE A 1 267 ? 13.328 -8.599 -15.142 1.00 78.12 267 PHE A CA 1
ATOM 1955 C C . PHE A 1 267 ? 13.488 -8.780 -16.663 1.00 78.12 267 PHE A C 1
ATOM 1957 O O . PHE A 1 267 ? 14.486 -9.351 -17.124 1.00 78.12 267 PHE A O 1
ATOM 1964 N N . ILE A 1 268 ? 12.517 -8.289 -17.442 1.00 78.56 268 ILE A N 1
ATOM 1965 C CA . ILE A 1 268 ? 12.482 -8.340 -18.914 1.00 78.56 268 ILE A CA 1
ATOM 1966 C C . ILE A 1 268 ? 11.778 -7.106 -19.506 1.00 78.56 268 ILE A C 1
ATOM 1968 O O . ILE A 1 268 ? 10.724 -6.700 -19.024 1.00 78.56 268 ILE A O 1
ATOM 1972 N N . ASN A 1 269 ? 12.328 -6.553 -20.590 1.00 77.25 269 ASN A N 1
ATOM 1973 C CA . ASN A 1 269 ? 11.746 -5.432 -21.336 1.00 77.25 269 ASN A CA 1
ATOM 1974 C C . ASN A 1 269 ? 11.338 -5.849 -22.752 1.00 77.25 269 ASN A C 1
ATOM 1976 O O . ASN A 1 269 ? 11.935 -6.752 -23.344 1.00 77.25 269 ASN A O 1
ATOM 1980 N N . ALA A 1 270 ? 10.400 -5.110 -23.340 1.00 74.06 270 ALA A N 1
ATOM 1981 C CA . ALA A 1 270 ? 10.287 -4.991 -24.786 1.00 74.06 270 ALA A CA 1
ATOM 1982 C C . ALA A 1 270 ? 11.499 -4.231 -25.362 1.00 74.06 270 ALA A C 1
ATOM 1984 O O . ALA A 1 270 ? 12.014 -3.292 -24.757 1.00 74.06 270 ALA A O 1
ATOM 1985 N N . THR A 1 271 ? 11.957 -4.609 -26.556 1.00 73.38 271 THR A N 1
ATOM 1986 C CA . THR A 1 271 ? 13.030 -3.900 -27.282 1.00 73.38 271 THR A CA 1
ATOM 1987 C C . THR A 1 271 ? 12.544 -2.630 -27.980 1.00 73.38 271 THR A C 1
ATOM 1989 O O . THR A 1 271 ? 13.358 -1.834 -28.437 1.00 73.38 271 THR A O 1
ATOM 1992 N N . ASP A 1 272 ? 11.227 -2.473 -28.106 1.00 71.12 272 ASP A N 1
ATOM 1993 C CA . ASP A 1 272 ? 10.545 -1.341 -28.729 1.00 71.12 272 ASP A CA 1
ATOM 1994 C C . ASP A 1 272 ? 9.208 -1.118 -27.987 1.00 71.12 272 ASP A C 1
ATOM 1996 O O . ASP A 1 272 ? 8.338 -1.996 -28.053 1.00 71.12 272 ASP A O 1
ATOM 2000 N N . PRO A 1 273 ? 9.012 0.019 -27.287 1.00 65.19 273 PRO A N 1
ATOM 2001 C CA . PRO A 1 273 ? 7.769 0.320 -26.567 1.00 65.19 273 PRO A CA 1
ATOM 2002 C C . PRO A 1 273 ? 6.507 0.371 -27.444 1.00 65.19 273 PRO A C 1
ATOM 2004 O O . PRO A 1 273 ? 5.396 0.305 -26.921 1.00 65.19 273 PRO A O 1
ATOM 2007 N N . SER A 1 274 ? 6.641 0.463 -28.772 1.00 70.50 274 SER A N 1
ATOM 2008 C CA . SER A 1 274 ? 5.514 0.403 -29.712 1.00 70.50 274 SER A CA 1
ATOM 2009 C C . SER A 1 274 ? 5.115 -1.025 -30.121 1.00 70.50 274 SER A C 1
ATOM 2011 O O . SER A 1 274 ? 4.040 -1.218 -30.690 1.00 70.50 274 SER A O 1
ATOM 2013 N N . SER A 1 275 ? 5.935 -2.037 -29.808 1.00 78.81 275 SER A N 1
ATOM 2014 C CA . SER A 1 275 ? 5.796 -3.422 -30.291 1.00 78.81 275 SER A CA 1
ATOM 2015 C C . SER A 1 275 ? 5.790 -4.447 -29.144 1.00 78.81 275 SER A C 1
ATOM 2017 O O . SER A 1 275 ? 6.591 -5.383 -29.101 1.00 78.81 275 SER A O 1
ATOM 2019 N N . THR A 1 276 ? 4.857 -4.293 -28.207 1.00 87.94 276 THR A N 1
ATOM 2020 C CA . THR A 1 276 ? 4.860 -5.011 -26.919 1.00 87.94 276 THR A CA 1
ATOM 2021 C C . THR A 1 276 ? 4.162 -6.378 -26.903 1.00 87.94 276 THR A C 1
ATOM 2023 O O . THR A 1 276 ? 4.114 -7.006 -25.852 1.00 87.94 276 THR A O 1
ATOM 2026 N N . ASP A 1 277 ? 3.622 -6.890 -28.019 1.00 93.56 277 ASP A N 1
ATOM 2027 C CA . ASP A 1 277 ? 2.826 -8.141 -28.025 1.00 93.56 277 ASP A CA 1
ATOM 2028 C C . ASP A 1 277 ? 3.564 -9.355 -27.429 1.00 93.56 277 ASP A C 1
ATOM 2030 O O . ASP A 1 277 ? 2.988 -10.091 -26.626 1.00 93.56 277 ASP A O 1
ATOM 2034 N N . GLY A 1 278 ? 4.859 -9.511 -27.727 1.00 95.31 278 GLY A N 1
ATOM 2035 C CA . GLY A 1 278 ? 5.677 -10.599 -27.183 1.00 95.31 278 GLY A CA 1
ATOM 2036 C C . GLY A 1 278 ? 5.784 -10.596 -25.653 1.00 95.31 278 GLY A C 1
ATOM 2037 O O . GLY A 1 278 ? 5.937 -11.660 -25.056 1.00 95.31 278 GLY A O 1
ATOM 2038 N N . LEU A 1 279 ? 5.639 -9.433 -25.005 1.00 91.81 279 LEU A N 1
ATOM 2039 C CA . LEU A 1 279 ? 5.627 -9.302 -23.544 1.00 91.81 279 LEU A CA 1
ATOM 2040 C C . LEU A 1 279 ? 4.369 -9.940 -22.946 1.00 91.81 279 LEU A C 1
ATOM 2042 O O . LEU A 1 279 ? 4.449 -10.656 -21.952 1.00 91.81 279 LEU A O 1
ATOM 2046 N N . TYR A 1 280 ? 3.215 -9.731 -23.583 1.00 97.06 280 TYR A N 1
ATOM 2047 C CA . TYR A 1 280 ? 1.940 -10.298 -23.142 1.00 97.06 280 TYR A CA 1
ATOM 2048 C C . TYR A 1 280 ? 1.837 -11.794 -23.458 1.00 97.06 280 TYR A C 1
ATOM 2050 O O . TYR A 1 280 ? 1.273 -12.539 -22.656 1.00 97.06 280 TYR A O 1
ATOM 2058 N N . ASP A 1 281 ? 2.454 -12.258 -24.549 1.00 98.19 281 ASP A N 1
ATOM 2059 C CA . ASP A 1 281 ? 2.642 -13.689 -24.816 1.00 98.19 281 ASP A CA 1
ATOM 2060 C C . ASP A 1 281 ? 3.558 -14.352 -23.768 1.00 98.19 281 ASP A C 1
ATOM 2062 O O . ASP A 1 281 ? 3.238 -15.428 -23.254 1.00 98.19 281 ASP A O 1
ATOM 2066 N N . ALA A 1 282 ? 4.677 -13.712 -23.404 1.00 97.94 282 ALA A N 1
ATOM 2067 C CA . ALA A 1 282 ? 5.583 -14.197 -22.361 1.00 97.94 282 ALA A CA 1
ATOM 2068 C C . ALA A 1 282 ? 4.918 -14.195 -20.973 1.00 97.94 282 ALA A C 1
ATOM 2070 O O . ALA A 1 282 ? 5.073 -15.158 -20.216 1.00 97.94 282 ALA A O 1
ATOM 2071 N N . ALA A 1 283 ? 4.126 -13.165 -20.660 1.00 97.94 283 ALA A N 1
ATOM 2072 C CA . ALA A 1 283 ? 3.333 -13.093 -19.440 1.00 97.94 283 ALA A CA 1
ATOM 2073 C C . ALA A 1 283 ? 2.269 -14.201 -19.400 1.00 97.94 283 ALA A C 1
ATOM 2075 O O . ALA A 1 283 ? 2.187 -14.921 -18.405 1.00 97.94 283 ALA A O 1
ATOM 2076 N N . ALA A 1 284 ? 1.493 -14.400 -20.470 1.00 98.56 284 ALA A N 1
ATOM 2077 C CA . ALA A 1 284 ? 0.498 -15.471 -20.545 1.00 98.56 284 ALA A CA 1
ATOM 2078 C C . ALA A 1 284 ? 1.138 -16.867 -20.457 1.00 98.56 284 ALA A C 1
ATOM 2080 O O . ALA A 1 284 ? 0.607 -17.748 -19.778 1.00 98.56 284 ALA A O 1
ATOM 2081 N N . TYR A 1 285 ? 2.317 -17.057 -21.061 1.00 98.62 285 TYR A N 1
ATOM 2082 C CA . TYR A 1 285 ? 3.104 -18.272 -20.867 1.00 98.62 285 TYR A CA 1
ATOM 2083 C C . TYR A 1 285 ? 3.466 -18.477 -19.391 1.00 98.62 285 TYR A C 1
ATOM 2085 O O . TYR A 1 285 ? 3.147 -19.539 -18.860 1.00 98.62 285 TYR A O 1
ATOM 2093 N N . LEU A 1 286 ? 4.036 -17.479 -18.701 1.00 98.44 286 LEU A N 1
ATOM 2094 C CA . LEU A 1 286 ? 4.340 -17.579 -17.266 1.00 98.44 286 LEU A CA 1
ATOM 2095 C C . LEU A 1 286 ? 3.098 -17.960 -16.444 1.00 98.44 286 LEU A C 1
ATOM 2097 O O . LEU A 1 286 ? 3.168 -18.869 -15.617 1.00 98.44 286 LEU A O 1
ATOM 2101 N N . HIS A 1 287 ? 1.956 -17.319 -16.714 1.00 98.56 287 HIS A N 1
ATOM 2102 C CA . HIS A 1 287 ? 0.701 -17.591 -16.011 1.00 98.56 287 HIS A CA 1
ATOM 2103 C C . HIS A 1 287 ? 0.266 -19.057 -16.145 1.00 98.56 287 HIS A C 1
ATOM 2105 O O . HIS A 1 287 ? -0.135 -19.670 -15.155 1.00 98.56 287 HIS A O 1
ATOM 2111 N N . SER A 1 288 ? 0.432 -19.655 -17.329 1.00 98.38 288 SER A N 1
ATOM 2112 C CA . SER A 1 288 ? 0.138 -21.077 -17.551 1.00 98.38 288 SER A CA 1
ATOM 2113 C C . SER A 1 288 ? 1.032 -22.033 -16.746 1.00 98.38 288 SER A C 1
ATOM 2115 O O . SER A 1 288 ? 0.658 -23.184 -16.540 1.00 98.38 288 SER A O 1
ATOM 2117 N N . GLN A 1 289 ? 2.207 -21.583 -16.282 1.00 98.31 289 GLN A N 1
ATOM 2118 C CA . GLN A 1 289 ? 3.119 -22.389 -15.459 1.00 98.31 289 GLN A CA 1
ATOM 2119 C C . GLN A 1 289 ? 2.799 -22.300 -13.955 1.00 98.31 289 GLN A C 1
ATOM 2121 O O . GLN A 1 289 ? 3.301 -23.117 -13.180 1.00 98.31 289 GLN A O 1
ATOM 2126 N N . PHE A 1 290 ? 1.971 -21.343 -13.514 1.00 97.75 290 PHE A N 1
ATOM 2127 C CA . PHE A 1 290 ? 1.713 -21.103 -12.088 1.00 97.75 290 PHE A CA 1
ATOM 2128 C C . PHE A 1 290 ? 1.154 -22.304 -11.300 1.00 97.75 290 PHE A C 1
ATOM 2130 O O . PHE A 1 290 ? 1.630 -22.510 -10.182 1.00 97.75 290 PHE A O 1
ATOM 2137 N N . PRO A 1 291 ? 0.245 -23.149 -11.831 1.00 96.19 291 PRO A N 1
ATOM 2138 C CA . PRO A 1 291 ? -0.192 -24.355 -11.121 1.00 96.19 291 PRO A CA 1
ATOM 2139 C C . PRO A 1 291 ? 0.956 -25.342 -10.836 1.00 96.19 291 PRO A C 1
ATOM 2141 O O . PRO A 1 291 ? 1.015 -25.933 -9.757 1.00 96.19 291 PRO A O 1
ATOM 2144 N N . GLU A 1 292 ? 1.915 -25.499 -11.758 1.00 96.06 292 GLU A N 1
ATOM 2145 C CA . GLU A 1 292 ? 3.096 -26.349 -11.540 1.00 96.06 292 GLU A CA 1
ATOM 2146 C C . GLU A 1 292 ? 4.126 -25.673 -10.623 1.00 96.06 292 GLU A C 1
ATOM 2148 O O . GLU A 1 292 ? 4.703 -26.329 -9.754 1.00 96.06 292 GLU A O 1
ATOM 2153 N N . LEU A 1 293 ? 4.322 -24.358 -10.758 1.00 96.06 293 LEU A N 1
ATOM 2154 C CA . LEU A 1 293 ? 5.188 -23.569 -9.877 1.00 96.06 293 LEU A CA 1
ATOM 2155 C C . LEU A 1 293 ? 4.719 -23.622 -8.417 1.00 96.06 293 LEU A C 1
ATOM 2157 O O . LEU A 1 293 ? 5.534 -23.881 -7.535 1.00 96.06 293 LEU A O 1
ATOM 2161 N N . VAL A 1 294 ? 3.414 -23.518 -8.154 1.00 95.12 294 VAL A N 1
ATOM 2162 C CA . VAL A 1 294 ? 2.845 -23.692 -6.806 1.00 95.12 294 VAL A CA 1
ATOM 2163 C C . VAL A 1 294 ? 3.063 -25.112 -6.274 1.00 95.12 294 VAL A C 1
ATOM 2165 O O . VAL A 1 294 ? 3.422 -25.278 -5.109 1.00 95.12 294 VAL A O 1
ATOM 2168 N N . ASN A 1 295 ? 2.975 -26.148 -7.116 1.00 92.81 295 ASN A N 1
ATOM 2169 C CA . ASN A 1 295 ? 3.348 -27.512 -6.715 1.00 92.81 295 ASN A CA 1
ATOM 2170 C C . ASN A 1 295 ? 4.855 -27.642 -6.395 1.00 92.81 295 ASN A C 1
ATOM 2172 O O . ASN A 1 295 ? 5.228 -28.346 -5.448 1.00 92.81 295 ASN A O 1
ATOM 2176 N N . LYS A 1 296 ? 5.720 -26.904 -7.108 1.00 93.44 296 LYS A N 1
ATOM 2177 C CA . LYS A 1 296 ? 7.149 -26.701 -6.784 1.00 93.44 296 LYS A CA 1
ATOM 2178 C C . LYS A 1 296 ? 7.375 -25.751 -5.600 1.00 93.44 296 LYS A C 1
ATOM 2180 O O . LYS A 1 296 ? 8.475 -25.696 -5.067 1.00 93.44 296 LYS A O 1
ATOM 2185 N N . GLY A 1 297 ? 6.335 -25.133 -5.047 1.00 92.12 297 GLY A N 1
ATOM 2186 C CA . GLY A 1 297 ? 6.431 -24.273 -3.864 1.00 92.12 297 GLY A CA 1
ATOM 2187 C C . GLY A 1 297 ? 6.944 -22.869 -4.159 1.00 92.12 297 GLY A C 1
ATOM 2188 O O . GLY A 1 297 ? 7.403 -22.195 -3.242 1.00 92.12 297 GLY A O 1
ATOM 2189 N N . VAL A 1 298 ? 6.876 -22.459 -5.425 1.00 94.00 298 VAL A N 1
ATOM 2190 C CA . VAL A 1 298 ? 7.104 -21.089 -5.871 1.00 94.00 298 VAL A CA 1
ATOM 2191 C C . VAL A 1 298 ? 5.824 -20.282 -5.696 1.00 94.00 298 VAL A C 1
ATOM 2193 O O . VAL A 1 298 ? 4.732 -20.727 -6.053 1.00 94.00 298 VAL A O 1
ATOM 2196 N N . LEU A 1 299 ? 5.984 -19.082 -5.152 1.00 90.81 299 LEU A N 1
ATOM 2197 C CA . LEU A 1 299 ? 4.925 -18.134 -4.820 1.00 90.81 299 LEU A CA 1
ATOM 2198 C C . LEU A 1 299 ? 5.514 -16.713 -4.791 1.00 90.81 299 LEU A C 1
ATOM 2200 O O . LEU A 1 299 ? 6.737 -16.571 -4.813 1.00 90.81 299 LEU A O 1
ATOM 2204 N N . GLY A 1 300 ? 4.688 -15.668 -4.723 1.00 89.56 300 GLY A N 1
ATOM 2205 C CA . GLY A 1 300 ? 5.160 -14.282 -4.589 1.00 89.56 300 GLY A CA 1
ATOM 2206 C C . GLY A 1 300 ? 4.432 -13.288 -5.488 1.00 89.56 300 GLY A C 1
ATOM 2207 O O . GLY A 1 300 ? 3.235 -13.430 -5.740 1.00 89.56 300 GLY A O 1
ATOM 2208 N N . TYR A 1 301 ? 5.156 -12.276 -5.959 1.00 85.75 301 TYR A N 1
ATOM 2209 C CA . TYR A 1 301 ? 4.616 -11.111 -6.657 1.00 85.75 301 TYR A CA 1
ATOM 2210 C C . TYR A 1 301 ? 5.270 -10.914 -8.022 1.00 85.75 301 TYR A C 1
ATOM 2212 O O . TYR A 1 301 ? 6.445 -11.207 -8.225 1.00 85.75 301 TYR A O 1
ATOM 2220 N N . TYR A 1 302 ? 4.516 -10.389 -8.978 1.00 89.25 302 TYR A N 1
ATOM 2221 C CA . TYR A 1 302 ? 5.038 -9.970 -10.274 1.00 89.25 302 TYR A CA 1
ATOM 2222 C C . TYR A 1 302 ? 4.272 -8.751 -10.772 1.00 89.25 302 TYR A C 1
ATOM 2224 O O . TYR A 1 302 ? 3.108 -8.543 -10.427 1.00 89.25 302 TYR A O 1
ATOM 2232 N N . TYR A 1 303 ? 4.927 -7.945 -11.595 1.00 84.94 303 TYR A N 1
ATOM 2233 C CA . TYR A 1 303 ? 4.367 -6.705 -12.114 1.00 84.94 303 TYR A CA 1
ATOM 2234 C C . TYR A 1 303 ? 4.565 -6.686 -13.624 1.00 84.94 303 TYR A C 1
ATOM 2236 O O . TYR A 1 303 ? 5.650 -7.007 -14.114 1.00 84.94 303 TYR A O 1
ATOM 2244 N N . ILE A 1 304 ? 3.509 -6.336 -14.350 1.00 85.81 304 ILE A N 1
ATOM 2245 C CA . ILE A 1 304 ? 3.545 -6.070 -15.786 1.00 85.81 304 ILE A CA 1
ATOM 2246 C C . ILE A 1 304 ? 3.280 -4.574 -15.961 1.00 85.81 304 ILE A C 1
ATOM 2248 O O . ILE A 1 304 ? 2.288 -4.056 -15.446 1.00 85.81 304 ILE A O 1
ATOM 2252 N N . TYR A 1 305 ? 4.160 -3.915 -16.695 1.00 81.44 305 TYR A N 1
ATOM 2253 C CA . TYR A 1 305 ? 4.077 -2.527 -17.139 1.00 81.44 305 TYR A CA 1
ATOM 2254 C C . TYR A 1 305 ? 3.738 -2.502 -18.640 1.00 81.44 305 TYR A C 1
ATOM 2256 O O . TYR A 1 305 ? 3.771 -3.558 -19.284 1.00 81.44 305 TYR A O 1
ATOM 2264 N N . PRO A 1 306 ? 3.418 -1.342 -19.239 1.00 78.06 306 PRO A N 1
ATOM 2265 C CA . PRO A 1 306 ? 3.128 -1.249 -20.670 1.00 78.06 306 PRO A CA 1
ATOM 2266 C C . PRO A 1 306 ? 4.188 -1.904 -21.574 1.00 78.06 306 PRO A C 1
ATOM 2268 O O . PRO A 1 306 ? 3.826 -2.567 -22.553 1.00 78.06 306 PRO A O 1
ATOM 2271 N N . GLU A 1 307 ? 5.468 -1.757 -21.215 1.00 78.88 307 GLU A N 1
ATOM 2272 C CA . GLU A 1 307 ? 6.662 -2.174 -21.959 1.00 78.88 307 GLU A CA 1
ATOM 2273 C C . GLU A 1 307 ? 7.607 -3.145 -21.215 1.00 78.88 307 GLU A C 1
ATOM 2275 O O . GLU A 1 307 ? 8.578 -3.611 -21.815 1.00 78.88 307 GLU A O 1
ATOM 2280 N N . ALA A 1 308 ? 7.351 -3.475 -19.944 1.00 80.81 308 ALA A N 1
ATOM 2281 C CA . ALA A 1 308 ? 8.254 -4.270 -19.099 1.00 80.81 308 ALA A CA 1
ATOM 2282 C C . ALA A 1 308 ? 7.527 -5.287 -18.201 1.00 80.81 308 ALA A C 1
ATOM 2284 O O . ALA A 1 308 ? 6.333 -5.166 -17.934 1.00 80.81 308 ALA A O 1
ATOM 2285 N N . MET A 1 309 ? 8.243 -6.294 -17.697 1.00 82.81 309 MET A N 1
ATOM 2286 C CA . MET A 1 309 ? 7.738 -7.227 -16.684 1.00 82.81 309 MET A CA 1
ATOM 2287 C C . MET A 1 309 ? 8.843 -7.625 -15.701 1.00 82.81 309 MET A C 1
ATOM 2289 O O . MET A 1 309 ? 9.983 -7.877 -16.092 1.00 82.81 309 MET A O 1
ATOM 2293 N N . GLN A 1 310 ? 8.486 -7.745 -14.425 1.00 81.50 310 GLN A N 1
ATOM 2294 C CA . GLN A 1 310 ? 9.374 -8.223 -13.363 1.00 81.50 310 GLN A CA 1
ATOM 2295 C C . GLN A 1 310 ? 8.689 -9.265 -12.482 1.00 81.50 310 GLN A C 1
ATOM 2297 O O . GLN A 1 310 ? 7.463 -9.265 -12.340 1.00 81.50 310 GLN A O 1
ATOM 2302 N N . GLY A 1 311 ? 9.488 -10.120 -11.851 1.00 80.88 311 GLY A N 1
ATOM 2303 C CA . GLY A 1 311 ? 9.034 -11.130 -10.904 1.00 80.88 311 GLY A CA 1
ATOM 2304 C C . GLY A 1 311 ? 9.884 -11.154 -9.644 1.00 80.88 311 GLY A C 1
ATOM 2305 O O . GLY A 1 311 ? 11.109 -11.123 -9.725 1.00 80.88 311 GLY A O 1
ATOM 2306 N N . ILE A 1 312 ? 9.215 -11.251 -8.497 1.00 84.25 312 ILE A N 1
ATOM 2307 C CA . ILE A 1 312 ? 9.776 -11.413 -7.156 1.00 84.25 312 ILE A CA 1
ATOM 2308 C C . ILE A 1 312 ? 9.103 -12.630 -6.528 1.00 84.25 312 ILE A C 1
ATOM 2310 O O . ILE A 1 312 ? 7.993 -12.558 -5.996 1.00 84.25 312 ILE A O 1
ATOM 2314 N N . PHE A 1 313 ? 9.763 -13.775 -6.629 1.00 90.94 313 PHE A N 1
ATOM 2315 C CA . PHE A 1 313 ? 9.198 -15.060 -6.237 1.00 90.94 313 PHE A CA 1
ATOM 2316 C C . PHE A 1 313 ? 10.114 -15.780 -5.264 1.00 90.94 313 PHE A C 1
ATOM 2318 O O . PHE A 1 313 ? 11.326 -15.757 -5.443 1.00 90.94 313 PHE A O 1
ATOM 2325 N N . LEU A 1 314 ? 9.553 -16.480 -4.281 1.00 91.38 314 LEU A N 1
ATOM 2326 C CA . LEU A 1 314 ? 10.337 -17.231 -3.302 1.00 91.38 314 LEU A CA 1
ATOM 2327 C C . LEU A 1 314 ? 10.028 -18.724 -3.280 1.00 91.38 314 LEU A C 1
ATOM 2329 O O . LEU A 1 314 ? 8.948 -19.169 -3.675 1.00 91.38 314 LEU A O 1
ATOM 2333 N N . THR A 1 315 ? 10.985 -19.469 -2.736 1.00 93.50 315 THR A N 1
ATOM 2334 C CA . THR A 1 315 ? 10.849 -20.835 -2.222 1.00 93.50 315 THR A CA 1
ATOM 2335 C C . THR A 1 315 ? 11.384 -20.886 -0.786 1.00 93.50 315 THR A C 1
ATOM 2337 O O . THR A 1 315 ? 12.080 -19.973 -0.340 1.00 93.50 315 THR A O 1
ATOM 2340 N N . HIS A 1 316 ? 11.048 -21.926 -0.016 1.00 92.75 316 HIS A N 1
ATOM 2341 C CA . HIS A 1 316 ? 11.442 -22.006 1.396 1.00 92.75 316 HIS A CA 1
ATOM 2342 C C . HIS A 1 316 ? 11.685 -23.439 1.897 1.00 92.75 316 HIS A C 1
ATOM 2344 O O . HIS A 1 316 ? 11.294 -24.418 1.254 1.00 92.75 316 HIS A O 1
ATOM 2350 N N . GLY A 1 317 ? 12.327 -23.561 3.063 1.00 91.50 317 GLY A N 1
ATOM 2351 C CA . GLY A 1 317 ? 12.650 -24.839 3.708 1.00 91.50 317 GLY A CA 1
ATOM 2352 C C . GLY A 1 317 ? 13.521 -25.721 2.812 1.00 91.50 317 GLY A C 1
ATOM 2353 O O . GLY A 1 317 ? 14.452 -25.227 2.182 1.00 91.50 317 GLY A O 1
ATOM 2354 N N . ASP A 1 318 ? 13.168 -26.999 2.675 1.00 91.00 318 ASP A N 1
ATOM 2355 C CA . ASP A 1 318 ? 13.847 -27.990 1.814 1.00 91.00 318 ASP A CA 1
ATOM 2356 C C . ASP A 1 318 ? 13.872 -27.633 0.308 1.00 91.00 318 ASP A C 1
ATOM 2358 O O . ASP A 1 318 ? 14.428 -28.375 -0.501 1.00 91.00 318 ASP A O 1
ATOM 2362 N N . ARG A 1 319 ? 13.228 -26.527 -0.090 1.00 92.75 319 ARG A N 1
ATOM 2363 C CA . ARG A 1 319 ? 13.172 -26.006 -1.467 1.00 92.75 319 ARG A CA 1
ATOM 2364 C C . ARG A 1 319 ? 13.922 -24.677 -1.632 1.00 92.75 319 ARG A C 1
ATOM 2366 O O . ARG A 1 319 ? 13.818 -24.048 -2.681 1.00 92.75 319 ARG A O 1
ATOM 2373 N N . SER A 1 320 ? 14.636 -24.233 -0.599 1.00 91.19 320 SER A N 1
ATOM 2374 C CA . SER A 1 320 ? 15.544 -23.080 -0.655 1.00 91.19 320 SER A CA 1
ATOM 2375 C C . SER A 1 320 ? 16.898 -23.445 -1.299 1.00 91.19 320 SER A C 1
ATOM 2377 O O . SER A 1 320 ? 17.178 -24.608 -1.602 1.00 91.19 320 SER A O 1
ATOM 2379 N N . GLY A 1 321 ? 17.727 -22.431 -1.534 1.00 87.12 321 GLY A N 1
ATOM 2380 C CA . GLY A 1 321 ? 19.042 -22.472 -2.164 1.00 87.12 321 GLY A CA 1
ATOM 2381 C C . GLY A 1 321 ? 19.014 -22.193 -3.672 1.00 87.12 321 GLY A C 1
ATOM 2382 O O . GLY A 1 321 ? 18.190 -22.735 -4.417 1.00 87.12 321 GLY A O 1
ATOM 2383 N N . ALA A 1 322 ? 19.993 -21.415 -4.148 1.00 84.38 322 ALA A N 1
ATOM 2384 C CA . ALA A 1 322 ? 20.151 -21.028 -5.559 1.00 84.38 322 ALA A CA 1
ATOM 2385 C C . ALA A 1 322 ? 20.094 -22.204 -6.565 1.00 84.38 322 ALA A C 1
ATOM 2387 O O . ALA A 1 322 ? 19.620 -22.048 -7.689 1.00 84.38 322 ALA A O 1
ATOM 2388 N N . ALA A 1 323 ? 20.521 -23.409 -6.169 1.00 89.62 323 ALA A N 1
ATOM 2389 C CA . ALA A 1 323 ? 20.433 -24.603 -7.013 1.00 89.62 323 ALA A CA 1
ATOM 2390 C C . ALA A 1 323 ? 18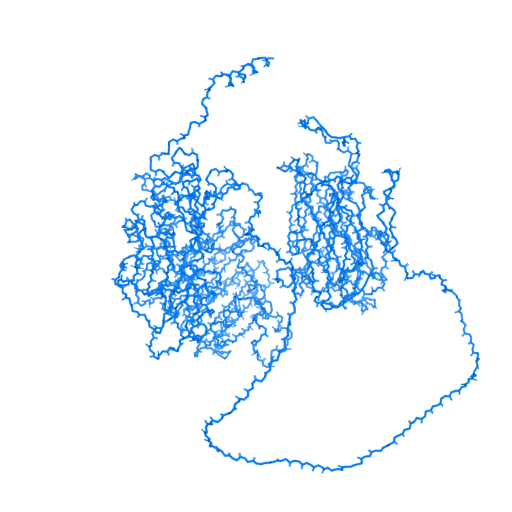.980 -25.033 -7.318 1.00 89.62 323 ALA A C 1
ATOM 2392 O O . ALA A 1 323 ? 18.697 -25.461 -8.438 1.00 89.62 323 ALA A O 1
ATOM 2393 N N . TYR A 1 324 ? 18.057 -24.901 -6.355 1.00 93.81 324 TYR A N 1
ATOM 2394 C CA . TYR A 1 324 ? 16.631 -25.185 -6.566 1.00 93.81 324 TYR A CA 1
ATOM 2395 C C . TYR A 1 324 ? 15.951 -24.059 -7.353 1.00 93.81 324 TYR A C 1
ATOM 2397 O O . TYR A 1 324 ? 15.150 -24.328 -8.253 1.00 93.81 324 TYR A O 1
ATOM 2405 N N . ALA A 1 325 ? 16.315 -22.808 -7.051 1.00 89.62 325 ALA A N 1
ATOM 2406 C CA . ALA A 1 325 ? 15.850 -21.624 -7.766 1.00 89.62 325 ALA A CA 1
ATOM 2407 C C . ALA A 1 325 ? 16.160 -21.712 -9.269 1.00 89.62 325 ALA A C 1
ATOM 2409 O O . ALA A 1 325 ? 15.234 -21.715 -10.081 1.00 89.62 325 ALA A O 1
ATOM 2410 N N . ASN A 1 326 ? 17.432 -21.893 -9.640 1.00 89.25 326 ASN A N 1
ATOM 2411 C CA . ASN A 1 326 ? 17.863 -21.978 -11.039 1.00 89.25 326 ASN A CA 1
ATOM 2412 C C . ASN A 1 326 ? 17.201 -23.164 -11.761 1.00 89.25 326 ASN A C 1
ATOM 2414 O O . ASN A 1 326 ? 16.603 -22.991 -12.819 1.00 89.25 326 ASN A O 1
ATOM 2418 N N . ALA A 1 327 ? 17.190 -24.356 -11.148 1.00 93.88 327 ALA A N 1
ATOM 2419 C CA . ALA A 1 327 ? 16.542 -25.539 -11.726 1.00 93.88 327 ALA A CA 1
ATOM 2420 C C . ALA A 1 327 ? 15.020 -25.377 -11.938 1.00 93.88 327 ALA A C 1
ATOM 2422 O O . ALA A 1 327 ? 14.437 -26.067 -12.779 1.00 93.88 327 ALA A O 1
ATOM 2423 N N . THR A 1 328 ? 14.377 -24.474 -11.193 1.00 95.25 328 THR A N 1
ATOM 2424 C CA . THR A 1 328 ? 12.948 -24.158 -11.327 1.00 95.25 328 THR A CA 1
ATOM 2425 C C . THR A 1 328 ? 12.690 -23.054 -12.353 1.00 95.25 328 THR A C 1
ATOM 2427 O O . THR A 1 328 ? 11.753 -23.171 -13.145 1.00 95.25 328 THR A O 1
ATOM 2430 N N . TRP A 1 329 ? 13.518 -22.006 -12.364 1.00 93.88 329 TRP A N 1
ATOM 2431 C CA . TRP A 1 329 ? 13.310 -20.803 -13.172 1.00 93.88 329 TRP A CA 1
ATOM 2432 C C . TRP A 1 329 ? 13.959 -20.846 -14.554 1.00 93.88 329 TRP A C 1
ATOM 2434 O O . TRP A 1 329 ? 13.327 -20.393 -15.510 1.00 93.88 329 TRP A O 1
ATOM 2444 N N . ASP A 1 330 ? 15.154 -21.423 -14.710 1.00 93.81 330 ASP A N 1
ATOM 2445 C CA . ASP A 1 330 ? 15.899 -21.408 -15.977 1.00 93.81 330 ASP A CA 1
ATOM 2446 C C . ASP A 1 330 ? 15.068 -21.879 -17.187 1.00 93.81 330 ASP A C 1
ATOM 2448 O O . ASP A 1 330 ? 15.113 -21.199 -18.217 1.00 93.81 330 ASP A O 1
ATOM 2452 N N . PRO A 1 331 ? 14.268 -22.968 -17.130 1.00 96.75 331 PRO A N 1
ATOM 2453 C CA . PRO A 1 331 ? 13.468 -23.396 -18.281 1.00 96.75 331 PRO A CA 1
ATOM 2454 C C . PRO A 1 331 ? 12.385 -22.378 -18.670 1.00 96.75 331 PRO A C 1
ATOM 2456 O O . PRO A 1 331 ? 12.122 -22.172 -19.856 1.00 96.75 331 PRO A O 1
ATOM 2459 N N . ILE A 1 332 ? 11.782 -21.725 -17.673 1.00 97.94 332 ILE A N 1
ATOM 2460 C CA . ILE A 1 332 ? 10.676 -20.777 -17.841 1.00 97.94 332 ILE A CA 1
ATOM 2461 C C . ILE A 1 332 ? 11.216 -19.449 -18.368 1.00 97.94 332 ILE A C 1
ATOM 2463 O O . ILE A 1 332 ? 10.735 -18.958 -19.387 1.00 97.94 332 ILE A O 1
ATOM 2467 N N . LEU A 1 333 ? 12.270 -18.913 -17.747 1.00 95.62 333 LEU A N 1
ATOM 2468 C CA . LEU A 1 333 ? 12.916 -17.672 -18.176 1.00 95.62 333 LEU A CA 1
ATOM 2469 C C . LEU A 1 333 ? 13.493 -17.822 -19.594 1.00 95.62 333 LEU A C 1
ATOM 2471 O O . LEU A 1 333 ? 13.221 -16.989 -20.460 1.00 95.62 333 LEU A O 1
ATOM 2475 N N . ASN A 1 334 ? 14.177 -18.932 -19.904 1.00 95.50 334 ASN A N 1
ATOM 2476 C CA . ASN A 1 334 ? 14.652 -19.188 -21.270 1.00 95.50 334 ASN A CA 1
ATOM 2477 C C . ASN A 1 334 ? 13.515 -19.267 -22.303 1.00 95.50 334 ASN A C 1
ATOM 2479 O O . ASN A 1 334 ? 13.711 -18.857 -23.449 1.00 95.50 334 ASN A O 1
ATOM 2483 N N . LYS A 1 335 ? 12.320 -19.737 -21.919 1.00 97.81 335 LYS A N 1
ATOM 2484 C CA . LYS A 1 335 ? 11.145 -19.709 -22.796 1.00 97.81 335 LYS A CA 1
ATOM 2485 C C . LYS A 1 335 ? 10.507 -18.314 -22.881 1.00 97.81 335 LYS A C 1
ATOM 2487 O O . LYS A 1 335 ? 10.094 -17.934 -23.977 1.00 97.81 335 LYS A O 1
ATOM 2492 N N . MET A 1 336 ? 10.477 -17.525 -21.808 1.00 97.06 336 MET A N 1
ATOM 2493 C CA . MET A 1 336 ? 9.975 -16.141 -21.819 1.00 97.06 336 MET A CA 1
ATOM 2494 C C . MET A 1 336 ? 10.816 -15.230 -22.727 1.00 97.06 336 MET A C 1
ATOM 2496 O O . MET A 1 336 ? 10.264 -14.601 -23.624 1.00 97.06 336 MET A O 1
ATOM 2500 N N . GLN A 1 337 ? 12.149 -15.249 -22.622 1.00 94.06 337 GLN A N 1
ATOM 2501 C CA . GLN A 1 337 ? 13.025 -14.451 -23.505 1.00 94.06 337 GLN A CA 1
ATOM 2502 C C . GLN A 1 337 ? 13.101 -14.955 -24.964 1.00 94.06 337 GLN A C 1
ATOM 2504 O O . GLN A 1 337 ? 13.860 -14.416 -25.763 1.00 94.06 337 GLN A O 1
ATOM 2509 N N . SER A 1 338 ? 12.340 -15.999 -25.325 1.00 96.44 338 SER A N 1
ATOM 2510 C CA . SER A 1 338 ? 12.233 -16.487 -26.712 1.00 96.44 338 SER A CA 1
ATOM 2511 C C . SER A 1 338 ? 11.086 -15.852 -27.510 1.00 96.44 338 SER A C 1
ATOM 2513 O O . SER A 1 338 ? 10.962 -16.127 -28.705 1.00 96.44 338 SER A O 1
ATOM 2515 N N . TYR A 1 339 ? 10.225 -15.052 -26.871 1.00 96.88 339 TYR A N 1
ATOM 2516 C CA . TYR A 1 339 ? 9.144 -14.350 -27.565 1.00 96.88 339 TYR A CA 1
ATOM 2517 C C . TYR A 1 339 ? 9.676 -13.119 -28.331 1.00 96.88 339 TYR A C 1
ATOM 2519 O O . TYR A 1 339 ? 10.678 -12.529 -27.919 1.00 96.88 339 TYR A O 1
ATOM 2527 N N . PRO A 1 340 ? 9.065 -12.738 -29.473 1.00 94.06 340 PRO A N 1
ATOM 2528 C CA . PRO A 1 340 ? 9.603 -11.682 -30.330 1.00 94.06 340 PRO A CA 1
ATOM 2529 C C . PRO A 1 340 ? 9.630 -10.311 -29.648 1.00 94.06 340 PRO A C 1
ATOM 2531 O O . PRO A 1 340 ? 8.690 -9.945 -28.949 1.00 94.06 340 PRO A O 1
ATOM 2534 N N . GLY A 1 341 ? 10.677 -9.527 -29.920 1.00 88.44 341 GLY A N 1
ATOM 2535 C CA . GLY A 1 341 ? 10.771 -8.139 -29.460 1.00 88.44 341 GLY A CA 1
ATOM 2536 C C . GLY A 1 341 ? 11.061 -7.974 -27.967 1.00 88.44 341 GLY A C 1
ATOM 2537 O O . GLY A 1 341 ? 10.688 -6.949 -27.407 1.00 88.44 341 GLY A O 1
ATOM 2538 N N . LEU A 1 342 ? 11.702 -8.954 -27.319 1.00 85.19 342 LEU A N 1
ATOM 2539 C CA . LEU A 1 342 ? 12.077 -8.900 -25.901 1.00 85.19 342 LEU A CA 1
ATOM 2540 C C . LEU A 1 342 ? 13.595 -8.867 -25.684 1.00 85.19 342 LEU A C 1
ATOM 2542 O O . LEU A 1 342 ? 14.373 -9.385 -26.490 1.00 85.19 342 LEU A O 1
ATOM 2546 N N . THR A 1 343 ? 14.021 -8.265 -24.575 1.00 79.25 343 THR A N 1
ATOM 2547 C CA . THR A 1 343 ? 15.417 -8.292 -24.124 1.00 79.25 343 THR A CA 1
ATOM 2548 C C . THR A 1 343 ? 15.795 -9.657 -23.548 1.00 79.25 343 THR A C 1
ATOM 2550 O O . THR A 1 343 ? 14.944 -10.453 -23.150 1.00 79.25 343 THR A O 1
ATOM 2553 N N . LYS A 1 344 ? 17.104 -9.911 -23.415 1.00 77.44 344 LYS A N 1
ATOM 2554 C CA . LYS A 1 344 ? 17.586 -10.973 -22.523 1.00 77.44 344 LYS A CA 1
ATOM 2555 C C . LYS A 1 344 ? 17.087 -10.693 -21.097 1.00 77.44 344 LYS A C 1
ATOM 2557 O O . LYS A 1 344 ? 17.101 -9.540 -20.665 1.00 77.44 344 LYS A O 1
ATOM 2562 N N . ILE A 1 345 ? 16.696 -11.739 -20.375 1.00 76.25 345 ILE A N 1
ATOM 2563 C CA . ILE A 1 345 ? 16.328 -11.649 -18.960 1.00 76.25 345 ILE A CA 1
ATOM 2564 C C . ILE A 1 345 ? 17.558 -11.375 -18.093 1.00 76.25 345 ILE A C 1
ATOM 2566 O O . ILE A 1 345 ? 18.624 -11.979 -18.267 1.00 76.25 345 ILE A O 1
ATOM 2570 N N . ILE A 1 346 ? 17.366 -10.487 -17.124 1.00 73.38 346 ILE A N 1
ATOM 2571 C CA . ILE A 1 346 ? 18.218 -10.327 -15.946 1.00 73.38 346 ILE A CA 1
ATOM 2572 C C . ILE A 1 346 ? 17.583 -11.156 -14.826 1.00 73.38 346 ILE A C 1
ATOM 2574 O O . ILE A 1 346 ? 16.378 -11.056 -14.616 1.00 73.38 346 ILE A O 1
ATOM 2578 N N . SER A 1 347 ? 18.365 -11.979 -14.124 1.00 78.31 347 SER A N 1
ATOM 2579 C CA . SER A 1 347 ? 17.885 -12.806 -13.009 1.00 78.31 347 SER A CA 1
ATOM 2580 C C . SER A 1 347 ? 18.950 -12.915 -11.921 1.00 78.31 347 SER A C 1
ATOM 2582 O O . SER A 1 347 ? 20.140 -12.977 -12.228 1.00 78.31 347 SER A O 1
ATOM 2584 N N . THR A 1 348 ? 18.519 -12.955 -10.663 1.00 74.44 348 THR A N 1
ATOM 2585 C CA . THR A 1 348 ? 19.354 -13.125 -9.462 1.00 74.44 348 THR A CA 1
ATOM 2586 C C . THR A 1 348 ? 18.575 -13.892 -8.383 1.00 74.44 348 THR A C 1
ATOM 2588 O O . THR A 1 348 ? 17.385 -14.170 -8.553 1.00 74.44 348 THR A O 1
ATOM 2591 N N . SER A 1 349 ? 19.207 -14.273 -7.273 1.00 79.25 349 SER A N 1
ATOM 2592 C CA . SER A 1 349 ? 18.516 -14.812 -6.094 1.00 79.25 349 SER A CA 1
ATOM 2593 C C . SER A 1 349 ? 19.217 -14.414 -4.797 1.00 79.25 349 SER A C 1
ATOM 2595 O O . SER A 1 349 ? 20.438 -14.326 -4.766 1.00 79.25 349 SER A O 1
ATOM 2597 N N . MET A 1 350 ? 18.434 -14.195 -3.742 1.00 81.25 350 MET A N 1
ATOM 2598 C CA . MET A 1 350 ? 18.878 -13.854 -2.387 1.00 81.25 350 MET A CA 1
ATOM 2599 C C . MET A 1 350 ? 18.419 -14.946 -1.418 1.00 81.25 350 MET A C 1
ATOM 2601 O O . MET A 1 350 ? 17.228 -15.262 -1.383 1.00 81.25 350 MET A O 1
ATOM 2605 N N . ASP A 1 351 ? 19.341 -15.485 -0.624 1.00 84.25 351 ASP A N 1
ATOM 2606 C CA . ASP A 1 351 ? 19.044 -16.429 0.457 1.00 84.25 351 ASP A CA 1
ATOM 2607 C C . ASP A 1 351 ? 18.946 -15.684 1.801 1.00 84.25 351 ASP A C 1
ATOM 2609 O O . ASP A 1 351 ? 19.737 -14.786 2.082 1.00 84.25 351 ASP A O 1
ATOM 2613 N N . ALA A 1 352 ? 17.982 -16.066 2.641 1.00 85.56 352 ALA A N 1
ATOM 2614 C CA . ALA A 1 352 ? 17.737 -15.499 3.965 1.00 85.56 352 ALA A CA 1
ATOM 2615 C C . ALA A 1 352 ? 17.488 -16.620 5.002 1.00 85.56 352 ALA A C 1
ATOM 2617 O O . ALA A 1 352 ? 16.755 -17.574 4.711 1.00 85.56 352 ALA A O 1
ATOM 2618 N N . PRO A 1 353 ? 18.080 -16.547 6.212 1.00 89.75 353 PRO A N 1
ATOM 2619 C CA . PRO A 1 353 ? 18.037 -17.643 7.183 1.00 89.75 353 PRO A CA 1
ATOM 2620 C C . PRO A 1 353 ? 16.744 -17.702 8.012 1.00 89.75 353 PRO A C 1
ATOM 2622 O O . PRO A 1 353 ? 16.466 -18.738 8.613 1.00 89.75 353 PRO A O 1
ATOM 2625 N N . SER A 1 354 ? 15.943 -16.632 8.044 1.00 90.62 354 SER A N 1
ATOM 2626 C CA . SER A 1 354 ? 14.645 -16.613 8.725 1.00 90.62 354 SER A CA 1
ATOM 2627 C C . SER A 1 354 ? 13.597 -15.790 7.974 1.00 90.62 354 SER A C 1
ATOM 2629 O O . SER A 1 354 ? 13.920 -14.967 7.114 1.00 90.62 354 SER A O 1
ATOM 2631 N N . TYR A 1 355 ? 12.327 -15.965 8.352 1.00 91.62 355 TYR A N 1
ATOM 2632 C CA . TYR A 1 355 ? 11.221 -15.135 7.883 1.00 91.62 355 TYR A CA 1
ATOM 2633 C C . TYR A 1 355 ? 11.408 -13.655 8.231 1.00 91.62 355 TYR A C 1
ATOM 2635 O O . TYR A 1 355 ? 11.073 -12.810 7.408 1.00 91.62 355 TYR A O 1
ATOM 2643 N N . LYS A 1 356 ? 11.957 -13.319 9.408 1.00 88.12 356 LYS A N 1
ATOM 2644 C CA . LYS A 1 356 ? 12.191 -11.915 9.781 1.00 88.12 356 LYS A CA 1
ATOM 2645 C C . LYS A 1 356 ? 13.263 -11.284 8.896 1.00 88.12 356 LYS A C 1
ATOM 2647 O O . LYS A 1 356 ? 13.046 -10.186 8.395 1.00 88.12 356 LYS A O 1
ATOM 2652 N N . ASP A 1 357 ? 14.381 -11.973 8.687 1.00 84.81 357 ASP A N 1
ATOM 2653 C CA . ASP A 1 357 ? 15.502 -11.436 7.902 1.00 84.81 357 ASP A CA 1
ATOM 2654 C C . ASP A 1 357 ? 15.099 -11.289 6.430 1.00 84.81 357 ASP A C 1
ATOM 2656 O O . ASP A 1 357 ? 15.352 -10.263 5.804 1.00 84.81 357 ASP A O 1
ATOM 2660 N N . TRP A 1 358 ? 14.358 -12.274 5.907 1.00 86.56 358 TRP A N 1
ATOM 2661 C CA . TRP A 1 358 ? 13.720 -12.193 4.597 1.00 86.56 358 TRP A CA 1
ATOM 2662 C C . TRP A 1 358 ? 12.733 -11.024 4.493 1.00 86.56 358 TRP A C 1
ATOM 2664 O O . TRP A 1 358 ? 12.789 -10.272 3.522 1.00 86.56 358 TRP A O 1
ATOM 2674 N N . PHE A 1 359 ? 11.832 -10.858 5.468 1.00 81.69 359 PHE A N 1
ATOM 2675 C CA . PHE A 1 359 ? 10.818 -9.803 5.442 1.00 81.69 359 PHE A CA 1
ATOM 2676 C C . PHE A 1 359 ? 11.460 -8.415 5.541 1.00 81.69 359 PHE A C 1
ATOM 2678 O O . PHE A 1 359 ? 11.082 -7.524 4.789 1.00 81.69 359 PHE A O 1
ATOM 2685 N N . GLY A 1 360 ? 12.479 -8.248 6.389 1.00 73.06 360 GLY A N 1
ATOM 2686 C CA . GLY A 1 360 ? 13.276 -7.023 6.468 1.00 73.06 360 GLY A CA 1
ATOM 2687 C C . GLY A 1 360 ? 13.975 -6.705 5.146 1.00 73.06 360 GLY A C 1
ATOM 2688 O O . GLY A 1 360 ? 13.772 -5.631 4.595 1.00 73.06 360 GLY A O 1
ATOM 2689 N N . ALA A 1 361 ? 14.706 -7.664 4.573 1.00 69.25 361 ALA A N 1
ATOM 2690 C CA . ALA A 1 361 ? 15.432 -7.462 3.317 1.00 69.25 361 ALA A CA 1
ATOM 2691 C C . ALA A 1 361 ? 14.541 -7.379 2.057 1.00 69.25 361 ALA A C 1
ATOM 2693 O O . ALA A 1 361 ? 15.032 -6.997 0.996 1.00 69.25 361 ALA A O 1
ATOM 2694 N N . THR A 1 362 ? 13.256 -7.750 2.148 1.00 67.44 362 THR A N 1
ATOM 2695 C CA . THR A 1 362 ? 12.306 -7.724 1.015 1.00 67.44 362 THR A CA 1
ATOM 2696 C C . THR A 1 362 ? 11.245 -6.625 1.139 1.00 67.44 362 THR A C 1
ATOM 2698 O O . THR A 1 362 ? 10.760 -6.168 0.116 1.00 67.44 362 THR A O 1
ATOM 2701 N N . PHE A 1 363 ? 10.873 -6.178 2.344 1.00 67.25 363 PHE A N 1
ATOM 2702 C CA . PHE A 1 363 ? 9.816 -5.171 2.569 1.00 67.25 363 PHE A CA 1
ATOM 2703 C C . PHE A 1 363 ? 10.185 -4.092 3.606 1.00 67.25 363 PHE A C 1
ATOM 2705 O O . PHE A 1 363 ? 9.357 -3.243 3.933 1.00 67.25 363 PHE A O 1
ATOM 2712 N N . GLY A 1 364 ? 11.403 -4.130 4.150 1.00 46.78 364 GLY A N 1
ATOM 2713 C CA . GLY A 1 364 ? 11.965 -3.095 5.015 1.00 46.78 364 GLY A CA 1
ATOM 2714 C C . GLY A 1 364 ? 12.904 -2.136 4.265 1.00 46.78 364 GLY A C 1
ATOM 2715 O O . GLY A 1 364 ? 13.174 -2.311 3.075 1.00 46.78 364 GLY A O 1
ATOM 2716 N N . PRO A 1 365 ? 13.439 -1.109 4.950 1.00 37.94 365 PRO A N 1
ATOM 2717 C CA . PRO A 1 365 ? 14.358 -0.149 4.342 1.00 37.94 365 PRO A CA 1
ATOM 2718 C C . PRO A 1 365 ? 15.648 -0.833 3.858 1.00 37.94 365 PRO A C 1
ATOM 2720 O O . PRO A 1 365 ? 16.189 -1.715 4.529 1.00 37.94 365 PRO A O 1
ATOM 2723 N N . ALA A 1 366 ? 16.173 -0.391 2.709 1.00 31.28 366 ALA A N 1
ATOM 2724 C CA . ALA A 1 366 ? 17.270 -1.062 1.994 1.00 31.28 366 ALA A CA 1
ATOM 2725 C C . ALA A 1 366 ? 18.593 -1.167 2.772 1.00 31.28 366 ALA A C 1
ATOM 2727 O O . ALA A 1 366 ? 19.436 -1.989 2.421 1.00 31.28 366 ALA A O 1
ATOM 2728 N N . GLU A 1 367 ? 18.775 -0.385 3.837 1.00 30.91 367 GLU A N 1
ATOM 2729 C CA . GLU A 1 367 ? 19.906 -0.519 4.764 1.00 30.91 367 GLU A CA 1
ATOM 2730 C C . GLU A 1 367 ? 19.996 -1.938 5.355 1.00 30.91 367 GLU A C 1
ATOM 2732 O O . GLU A 1 367 ? 21.087 -2.485 5.509 1.00 30.91 367 GLU A O 1
ATOM 2737 N N . SER A 1 368 ? 18.845 -2.583 5.587 1.00 30.17 368 SER A N 1
ATOM 2738 C CA . SER A 1 368 ? 18.747 -3.955 6.107 1.00 30.17 368 SER A CA 1
ATOM 2739 C C . SER A 1 368 ? 19.294 -5.036 5.163 1.00 30.17 368 SER A C 1
ATOM 2741 O O . SER A 1 368 ? 19.591 -6.143 5.607 1.00 30.17 368 SER A O 1
ATOM 2743 N N . MET A 1 369 ? 19.477 -4.730 3.874 1.00 30.81 369 MET A N 1
ATOM 2744 C CA . MET A 1 369 ? 20.027 -5.670 2.891 1.00 30.81 369 MET A CA 1
ATOM 2745 C C . MET A 1 369 ? 21.561 -5.778 2.940 1.00 30.81 369 MET A C 1
ATOM 2747 O O . MET A 1 369 ? 22.129 -6.648 2.282 1.00 30.81 369 MET A O 1
ATOM 2751 N N . GLY A 1 370 ? 22.249 -4.884 3.662 1.00 27.05 370 GLY A N 1
ATOM 2752 C CA . GLY A 1 370 ? 23.701 -4.701 3.545 1.00 27.05 370 GLY A CA 1
ATOM 2753 C C . GLY A 1 370 ? 24.584 -5.825 4.106 1.00 27.05 370 GLY A C 1
ATOM 2754 O O . GLY A 1 370 ? 25.751 -5.896 3.727 1.00 27.05 370 GLY A O 1
ATOM 2755 N N . ASP A 1 371 ? 24.052 -6.683 4.984 1.00 30.02 371 ASP A N 1
ATOM 2756 C CA . ASP A 1 371 ? 24.848 -7.604 5.822 1.00 30.02 371 ASP A CA 1
ATOM 2757 C C . ASP A 1 371 ? 24.601 -9.105 5.533 1.00 30.02 371 ASP A C 1
ATOM 2759 O O . ASP A 1 371 ? 25.215 -9.981 6.141 1.00 30.02 371 ASP A O 1
ATOM 2763 N N . MET A 1 372 ? 23.725 -9.445 4.576 1.00 29.02 372 MET A N 1
ATOM 2764 C CA . MET A 1 372 ? 23.505 -10.845 4.181 1.00 29.02 372 MET A CA 1
ATOM 2765 C C . MET A 1 372 ? 24.520 -11.283 3.114 1.00 29.02 372 MET A C 1
ATOM 2767 O O . MET A 1 372 ? 24.522 -10.802 1.982 1.00 29.02 372 MET A O 1
ATOM 2771 N N . GLY A 1 373 ? 25.416 -12.198 3.499 1.00 32.31 373 GLY A N 1
ATOM 2772 C CA . GLY A 1 373 ? 26.581 -12.608 2.710 1.00 32.31 373 GLY A CA 1
ATOM 2773 C C . GLY A 1 373 ? 26.256 -13.342 1.403 1.00 32.31 373 GLY A C 1
ATOM 2774 O O . GLY A 1 373 ? 26.121 -14.564 1.391 1.00 32.31 373 GLY A O 1
ATOM 2775 N N . MET A 1 374 ? 26.214 -12.587 0.304 1.00 31.14 374 MET A N 1
ATOM 2776 C CA . MET A 1 374 ? 26.086 -13.084 -1.073 1.00 31.14 374 MET A CA 1
ATOM 2777 C C . MET A 1 374 ? 27.335 -13.869 -1.544 1.00 31.14 374 MET A C 1
ATOM 2779 O O . MET A 1 374 ? 28.404 -13.819 -0.928 1.00 31.14 374 MET A O 1
ATOM 2783 N N . GLY A 1 375 ? 27.209 -14.622 -2.641 1.00 28.00 375 GLY A N 1
ATOM 2784 C CA . GLY A 1 375 ? 28.185 -15.624 -3.081 1.00 28.00 375 GLY A CA 1
ATOM 2785 C C . GLY A 1 375 ? 29.515 -15.069 -3.631 1.00 28.00 375 GLY A C 1
ATOM 2786 O O . GLY A 1 375 ? 29.583 -13.950 -4.144 1.00 28.00 375 GLY A O 1
ATOM 2787 N N . PRO A 1 376 ? 30.608 -15.863 -3.592 1.00 25.89 376 PRO A N 1
ATOM 2788 C CA . PRO A 1 376 ? 31.965 -15.375 -3.874 1.00 25.89 376 PRO A CA 1
ATOM 2789 C C . PRO A 1 376 ? 32.243 -14.928 -5.326 1.00 25.89 376 PRO A C 1
ATOM 2791 O O . PRO A 1 376 ? 33.235 -14.234 -5.545 1.00 25.89 376 PRO A O 1
ATOM 2794 N N . ASP A 1 377 ? 31.389 -15.267 -6.300 1.00 33.66 377 ASP A N 1
ATOM 2795 C CA . ASP A 1 377 ? 31.530 -14.853 -7.712 1.00 33.66 377 ASP A CA 1
ATOM 2796 C C . ASP A 1 377 ? 30.817 -13.519 -8.051 1.00 33.66 377 ASP A C 1
ATOM 2798 O O . ASP A 1 377 ? 30.932 -13.006 -9.166 1.00 33.66 377 ASP A O 1
ATOM 2802 N N . GLU A 1 378 ? 30.099 -12.897 -7.110 1.00 33.03 378 GLU A N 1
ATOM 2803 C CA . GLU A 1 378 ? 29.187 -11.768 -7.391 1.00 33.03 378 GLU A CA 1
ATOM 2804 C C . GLU A 1 378 ? 29.866 -10.385 -7.500 1.00 33.03 378 GLU A C 1
ATOM 2806 O O . GLU A 1 378 ? 29.215 -9.343 -7.601 1.00 33.03 378 GLU A O 1
ATOM 2811 N N . ASN A 1 379 ? 31.199 -10.332 -7.530 1.00 32.53 379 ASN A N 1
ATOM 2812 C CA . ASN A 1 379 ? 31.967 -9.082 -7.471 1.00 32.53 379 ASN A CA 1
ATOM 2813 C C . ASN A 1 379 ? 32.077 -8.287 -8.790 1.00 32.53 379 ASN A C 1
ATOM 2815 O O . ASN A 1 379 ? 32.928 -7.405 -8.904 1.00 32.53 379 ASN A O 1
ATOM 2819 N N . SER A 1 380 ? 31.199 -8.529 -9.769 1.00 36.62 380 SER A N 1
ATOM 2820 C CA . SER A 1 380 ? 31.121 -7.698 -10.979 1.00 36.62 380 SER A CA 1
ATOM 2821 C C . SER A 1 380 ? 30.076 -6.583 -10.836 1.00 36.62 380 SER A C 1
ATOM 2823 O O . SER A 1 380 ? 28.908 -6.834 -10.531 1.00 36.62 380 SER A O 1
ATOM 2825 N N . GLU A 1 381 ? 30.474 -5.334 -11.100 1.00 34.12 381 GLU A N 1
ATOM 2826 C CA . GLU A 1 381 ? 29.560 -4.182 -11.039 1.00 34.12 381 GLU A CA 1
ATOM 2827 C C . GLU A 1 381 ? 28.298 -4.305 -11.915 1.00 34.12 381 GLU A C 1
ATOM 2829 O O . GLU A 1 381 ? 27.255 -3.832 -11.469 1.00 34.12 381 GLU A O 1
ATOM 2834 N N . PRO A 1 382 ? 28.297 -4.961 -13.097 1.00 31.83 382 PRO A N 1
ATOM 2835 C CA . PRO A 1 382 ? 27.061 -5.211 -13.840 1.00 31.83 382 PRO A CA 1
ATOM 2836 C C . PRO A 1 382 ? 26.026 -6.032 -13.058 1.00 31.83 382 PRO A C 1
ATOM 2838 O O . PRO A 1 382 ? 24.840 -5.727 -13.140 1.00 31.83 382 PRO A O 1
ATOM 2841 N N . VAL A 1 383 ? 26.452 -7.020 -12.259 1.00 32.50 383 VAL A N 1
ATOM 2842 C CA . VAL A 1 383 ? 25.546 -7.817 -11.410 1.00 32.50 383 VAL A CA 1
ATOM 2843 C C . VAL A 1 383 ? 25.051 -6.985 -10.228 1.00 32.50 383 VAL A C 1
ATOM 2845 O O . VAL A 1 383 ? 23.851 -6.928 -9.983 1.00 32.50 383 VAL A O 1
ATOM 2848 N N . LYS A 1 384 ? 25.931 -6.228 -9.562 1.00 34.84 384 LYS A N 1
ATOM 2849 C CA . LYS A 1 384 ? 25.526 -5.311 -8.480 1.00 34.84 384 LYS A CA 1
ATOM 2850 C C . LYS A 1 384 ? 24.611 -4.186 -8.977 1.00 34.84 384 LYS A C 1
ATOM 2852 O O . LYS A 1 384 ? 23.720 -3.742 -8.257 1.00 34.84 384 LYS A O 1
ATOM 2857 N N . ARG A 1 385 ? 24.806 -3.692 -10.205 1.00 34.66 385 ARG A N 1
ATOM 2858 C CA . ARG A 1 385 ? 23.925 -2.705 -10.855 1.00 34.66 385 ARG A CA 1
ATOM 2859 C C . ARG A 1 385 ? 22.579 -3.334 -11.223 1.00 34.66 385 ARG A C 1
ATOM 2861 O O . ARG A 1 385 ? 21.561 -2.736 -10.909 1.00 34.66 385 ARG A O 1
ATOM 2868 N N . ALA A 1 386 ? 22.567 -4.556 -11.758 1.00 32.19 386 ALA A N 1
ATOM 2869 C CA . ALA A 1 386 ? 21.344 -5.322 -11.997 1.00 32.19 386 ALA A CA 1
ATOM 2870 C C . ALA A 1 386 ? 20.540 -5.577 -10.707 1.00 32.19 386 ALA A C 1
ATOM 2872 O O . ALA A 1 386 ? 19.339 -5.336 -10.691 1.00 32.19 386 ALA A O 1
ATOM 2873 N N . ILE A 1 387 ? 21.185 -5.980 -9.606 1.00 35.19 387 ILE A N 1
ATOM 2874 C CA . ILE A 1 387 ? 20.524 -6.159 -8.300 1.00 35.19 387 ILE A CA 1
ATOM 2875 C C . ILE A 1 387 ? 19.914 -4.832 -7.819 1.00 35.19 387 ILE A C 1
ATOM 2877 O O . ILE A 1 387 ? 18.736 -4.792 -7.479 1.00 35.19 387 ILE A O 1
ATOM 2881 N N . ARG A 1 388 ? 20.663 -3.719 -7.874 1.00 39.31 388 ARG A N 1
ATOM 2882 C CA . ARG A 1 388 ? 20.138 -2.378 -7.537 1.00 39.31 388 ARG A CA 1
ATOM 2883 C C . ARG A 1 388 ? 18.978 -1.944 -8.446 1.00 39.31 388 ARG A C 1
ATOM 2885 O O . ARG A 1 388 ? 18.038 -1.331 -7.958 1.00 39.31 388 ARG A O 1
ATOM 2892 N N . GLN A 1 389 ? 19.013 -2.298 -9.729 1.00 33.69 389 GLN A N 1
ATOM 2893 C CA . GLN A 1 389 ? 17.973 -1.986 -10.716 1.00 33.69 389 GLN A CA 1
ATOM 2894 C C . GLN A 1 389 ? 16.692 -2.818 -10.522 1.00 33.69 389 GLN A C 1
ATOM 2896 O O . GLN A 1 389 ? 15.605 -2.311 -10.771 1.00 33.69 389 GLN A O 1
ATOM 2901 N N . VAL A 1 390 ? 16.815 -4.062 -10.049 1.00 35.78 390 VAL A N 1
ATOM 2902 C CA . VAL A 1 390 ? 15.690 -4.984 -9.802 1.00 35.78 390 VAL A CA 1
ATOM 2903 C C . VAL A 1 390 ? 15.072 -4.794 -8.407 1.00 35.78 390 VAL A C 1
ATOM 2905 O O . VAL A 1 390 ? 13.864 -4.929 -8.251 1.00 35.78 390 VAL A O 1
ATOM 2908 N N . MET A 1 391 ? 15.868 -4.439 -7.393 1.00 34.09 391 MET A N 1
ATOM 2909 C CA . MET A 1 391 ? 15.388 -4.221 -6.016 1.00 34.09 391 MET A CA 1
ATOM 2910 C C . MET A 1 391 ? 14.958 -2.768 -5.760 1.00 34.09 391 MET A C 1
ATOM 2912 O O . MET A 1 391 ? 13.948 -2.504 -5.105 1.00 34.09 391 MET A O 1
ATOM 2916 N N . GLY A 1 392 ? 15.723 -1.807 -6.287 1.00 32.25 392 GLY A N 1
ATOM 2917 C CA . GLY A 1 392 ? 15.615 -0.386 -5.948 1.00 32.25 392 GLY A CA 1
ATOM 2918 C C . GLY A 1 392 ? 14.406 0.345 -6.532 1.00 32.25 392 GLY A C 1
ATOM 2919 O O . GLY A 1 392 ? 14.176 1.496 -6.172 1.00 32.25 392 GLY A O 1
ATOM 2920 N N . GLN A 1 393 ? 13.616 -0.285 -7.407 1.00 31.92 393 GLN A N 1
ATOM 2921 C CA . GLN A 1 393 ? 12.398 0.340 -7.932 1.00 31.92 393 GLN A CA 1
ATOM 2922 C C . GLN A 1 393 ? 11.202 0.254 -6.964 1.00 31.92 393 GLN A C 1
ATOM 2924 O O . GLN A 1 393 ? 10.327 1.124 -7.046 1.00 31.92 393 GLN A O 1
ATOM 2929 N N . HIS A 1 394 ? 11.176 -0.723 -6.040 1.00 36.53 394 HIS A N 1
ATOM 2930 C CA . HIS A 1 394 ? 9.962 -1.067 -5.278 1.00 36.53 394 HIS A CA 1
ATOM 2931 C C . HIS A 1 394 ? 10.109 -1.213 -3.758 1.00 36.53 394 HIS A C 1
ATOM 2933 O O . HIS A 1 394 ? 9.178 -0.831 -3.059 1.00 36.53 394 HIS A O 1
ATOM 2939 N N . PHE A 1 395 ? 11.222 -1.724 -3.220 1.00 32.34 395 PHE A N 1
ATOM 2940 C CA . PHE A 1 395 ? 11.223 -2.205 -1.824 1.00 32.34 395 PHE A CA 1
ATOM 2941 C C . PHE A 1 395 ? 11.613 -1.188 -0.741 1.00 32.34 395 PHE A C 1
ATOM 2943 O O . PHE A 1 395 ? 11.397 -1.449 0.434 1.00 32.34 395 PHE A O 1
ATOM 2950 N N . THR A 1 396 ? 12.093 0.005 -1.107 1.00 28.22 396 THR A N 1
ATOM 2951 C CA . THR A 1 396 ? 12.240 1.140 -0.165 1.00 28.22 396 THR A CA 1
ATOM 2952 C C . THR A 1 396 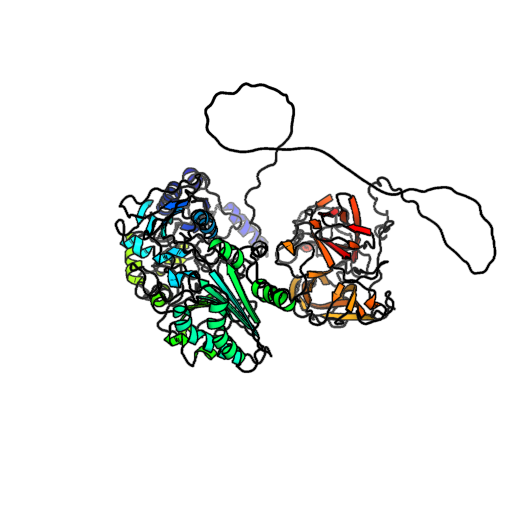? 11.015 2.045 -0.099 1.00 28.22 396 THR A C 1
ATOM 2954 O O . THR A 1 396 ? 11.042 3.061 0.590 1.00 28.22 396 THR A O 1
ATOM 2957 N N . LYS A 1 397 ? 9.961 1.736 -0.856 1.00 28.86 397 LYS A N 1
ATOM 2958 C CA . LYS A 1 397 ? 8.775 2.579 -0.972 1.00 28.86 397 LYS A CA 1
ATOM 2959 C C . LYS A 1 397 ? 7.635 1.955 -0.167 1.00 28.86 397 LYS A C 1
ATOM 2961 O O . LYS A 1 397 ? 7.393 0.755 -0.290 1.00 28.86 397 LYS A O 1
ATOM 2966 N N . ARG A 1 398 ? 6.853 2.784 0.541 1.00 27.80 398 ARG A N 1
ATOM 2967 C CA . ARG A 1 398 ? 5.407 2.504 0.652 1.00 27.80 398 ARG A CA 1
ATOM 2968 C C . ARG A 1 398 ? 4.902 2.245 -0.765 1.00 27.80 398 ARG A C 1
ATOM 2970 O O . ARG A 1 398 ? 5.350 2.930 -1.687 1.00 27.80 398 ARG A O 1
ATOM 2977 N N . ASP A 1 399 ? 4.035 1.253 -0.964 1.00 30.72 399 ASP A N 1
ATOM 2978 C CA . ASP A 1 399 ? 3.534 0.966 -2.314 1.00 30.72 399 ASP A CA 1
ATOM 2979 C C . ASP A 1 399 ? 2.999 2.281 -2.899 1.00 30.72 399 ASP A C 1
ATOM 2981 O O . ASP A 1 399 ? 2.263 2.970 -2.191 1.00 30.72 399 ASP A O 1
ATOM 2985 N N . PRO A 1 400 ? 3.300 2.661 -4.155 1.00 32.50 400 PRO A N 1
ATOM 2986 C CA . PRO A 1 400 ? 2.756 3.895 -4.721 1.00 32.50 400 PRO A CA 1
ATOM 2987 C C . PRO A 1 400 ? 1.220 3.973 -4.615 1.00 32.50 400 PRO A C 1
ATOM 2989 O O . PRO A 1 400 ? 0.662 5.055 -4.532 1.00 32.50 400 PRO A O 1
ATOM 2992 N N . ILE A 1 401 ? 0.560 2.814 -4.493 1.00 35.09 401 ILE A N 1
ATOM 2993 C CA . ILE A 1 401 ? -0.852 2.601 -4.138 1.00 35.09 401 ILE A CA 1
ATOM 2994 C C . ILE A 1 401 ? -1.295 3.369 -2.870 1.00 35.09 401 ILE A C 1
ATOM 2996 O O . ILE A 1 401 ? -2.385 3.941 -2.885 1.00 35.09 401 ILE A O 1
ATOM 3000 N N . ASP A 1 402 ? -0.473 3.426 -1.814 1.00 33.09 402 ASP A N 1
ATOM 3001 C CA . ASP A 1 402 ? -0.745 4.200 -0.586 1.00 33.09 402 ASP A CA 1
ATOM 3002 C C . ASP A 1 402 ? -0.682 5.721 -0.840 1.00 33.09 402 ASP A C 1
ATOM 3004 O O . ASP A 1 402 ? -1.374 6.485 -0.174 1.00 33.09 402 ASP A O 1
ATOM 3008 N N . GLY A 1 403 ? 0.103 6.159 -1.833 1.00 30.33 403 GLY A N 1
ATOM 3009 C CA . GLY A 1 403 ? 0.155 7.543 -2.327 1.00 30.33 403 GLY A CA 1
ATOM 3010 C C . GLY A 1 403 ? -0.791 7.834 -3.502 1.00 30.33 403 GLY A C 1
ATOM 3011 O O . GLY A 1 403 ? -0.808 8.949 -4.011 1.00 30.33 403 GLY A O 1
ATOM 3012 N N . PHE A 1 404 ? -1.576 6.850 -3.957 1.00 36.56 404 PHE A N 1
ATOM 3013 C CA . PHE A 1 404 ? -2.542 6.989 -5.056 1.00 36.56 404 PHE A CA 1
ATOM 3014 C C . PHE A 1 404 ? -3.986 7.132 -4.562 1.00 36.56 404 PHE A C 1
ATOM 3016 O O . PHE A 1 404 ? -4.923 6.930 -5.337 1.00 36.56 404 PHE A O 1
ATOM 3023 N N . ALA A 1 405 ? -4.204 7.473 -3.293 1.00 34.44 405 ALA A N 1
ATOM 3024 C CA . ALA A 1 405 ? -5.513 7.950 -2.875 1.00 34.44 405 ALA A CA 1
ATOM 3025 C C . ALA A 1 405 ? -5.868 9.207 -3.691 1.00 34.44 405 ALA A C 1
ATOM 3027 O O . ALA A 1 405 ? -5.163 10.212 -3.630 1.00 34.44 405 ALA A O 1
ATOM 3028 N N . VAL A 1 406 ? -6.974 9.176 -4.442 1.00 36.91 406 VAL A N 1
ATOM 3029 C CA . VAL A 1 406 ? -7.641 10.441 -4.796 1.00 36.91 406 VAL A CA 1
ATOM 3030 C C . VAL A 1 406 ? -8.233 11.047 -3.514 1.00 36.91 406 VAL A C 1
ATOM 3032 O O . VAL A 1 406 ? -8.327 10.339 -2.508 1.00 36.91 406 VAL A O 1
ATOM 3035 N N . ALA A 1 407 ? -8.666 12.315 -3.550 1.00 34.31 407 ALA A N 1
ATOM 3036 C CA . ALA A 1 407 ? -9.085 13.168 -2.413 1.00 34.31 407 ALA A CA 1
ATOM 3037 C C . ALA A 1 407 ? -10.197 12.626 -1.465 1.00 34.31 407 ALA A C 1
ATOM 3039 O O . ALA A 1 407 ? -10.701 13.326 -0.591 1.00 34.31 407 ALA A O 1
ATOM 3040 N N . ASN A 1 408 ? -10.578 11.361 -1.624 1.00 46.59 408 ASN A N 1
ATOM 3041 C CA . ASN A 1 408 ? -11.619 10.637 -0.913 1.00 46.59 408 ASN A CA 1
ATOM 3042 C C . ASN A 1 408 ? -11.057 9.467 -0.075 1.00 46.59 408 ASN A C 1
ATOM 3044 O O . ASN A 1 408 ? -11.839 8.685 0.458 1.00 46.59 408 ASN A O 1
ATOM 3048 N N . GLY A 1 409 ? -9.732 9.266 -0.028 1.00 51.03 409 GLY A N 1
ATOM 3049 C CA . GLY A 1 409 ? -9.117 8.089 0.608 1.00 51.03 409 GLY A CA 1
ATOM 3050 C C . GLY A 1 409 ? -9.336 6.775 -0.159 1.00 51.03 409 GLY A C 1
ATOM 3051 O O . GLY A 1 409 ? -9.211 5.693 0.407 1.00 51.03 409 GLY A O 1
ATOM 3052 N N . ILE A 1 410 ? -9.694 6.860 -1.444 1.00 66.44 410 ILE A N 1
ATOM 3053 C CA . ILE A 1 410 ? -9.971 5.712 -2.317 1.00 66.44 410 ILE A CA 1
ATOM 3054 C C . ILE A 1 410 ? -8.889 5.644 -3.383 1.00 66.44 410 ILE A C 1
ATOM 3056 O O . ILE A 1 410 ? -8.595 6.644 -4.038 1.00 66.44 410 ILE A O 1
ATOM 3060 N N . THR A 1 411 ? -8.330 4.459 -3.600 1.00 68.25 411 THR A N 1
ATOM 3061 C CA . THR A 1 411 ? -7.309 4.251 -4.629 1.00 68.25 411 THR A CA 1
ATOM 3062 C C . THR A 1 411 ? -7.965 3.802 -5.942 1.00 68.25 411 THR A C 1
ATOM 3064 O O . THR A 1 411 ? -8.832 2.921 -5.912 1.00 68.25 411 THR A O 1
ATOM 3067 N N . PRO A 1 412 ? -7.559 4.325 -7.117 1.00 69.75 412 PRO A N 1
ATOM 3068 C CA . PRO A 1 412 ? -7.978 3.807 -8.415 1.00 69.75 412 PRO A CA 1
ATOM 3069 C C . PRO A 1 412 ? -7.301 2.450 -8.675 1.00 69.75 412 PRO A C 1
ATOM 3071 O O . PRO A 1 412 ? -6.291 2.336 -9.372 1.00 69.75 412 PRO A O 1
ATOM 3074 N N . LEU A 1 413 ? -7.868 1.403 -8.076 1.00 82.12 413 LEU A N 1
ATOM 3075 C CA . LEU A 1 413 ? -7.502 0.006 -8.281 1.00 82.12 413 LEU A CA 1
ATOM 3076 C C . LEU A 1 413 ? -8.735 -0.863 -8.558 1.00 82.12 413 LEU A C 1
ATOM 3078 O O . LEU A 1 413 ? -9.854 -0.558 -8.144 1.00 82.12 413 LEU A O 1
ATOM 3082 N N . ASP A 1 414 ? -8.538 -1.965 -9.275 1.00 89.88 414 ASP A N 1
ATOM 3083 C CA . ASP A 1 414 ? -9.566 -2.988 -9.474 1.00 89.88 414 ASP A CA 1
ATOM 3084 C C . ASP A 1 414 ? -8.921 -4.357 -9.726 1.00 89.88 414 ASP A C 1
ATOM 3086 O O . ASP A 1 414 ? -7.771 -4.423 -10.159 1.00 89.88 414 ASP A O 1
ATOM 3090 N N . SER A 1 415 ? -9.612 -5.467 -9.450 1.00 94.38 415 SER A N 1
ATOM 3091 C CA . SER A 1 415 ? -8.968 -6.790 -9.510 1.00 94.38 415 SER A CA 1
ATOM 3092 C C . SER A 1 415 ? -9.856 -7.961 -9.918 1.00 94.38 415 SER A C 1
ATOM 3094 O O . SER A 1 415 ? -11.089 -7.902 -9.904 1.00 94.38 415 SER A O 1
ATOM 3096 N N . ARG A 1 416 ? -9.195 -9.071 -10.271 1.00 97.25 416 ARG A N 1
ATOM 3097 C CA . ARG A 1 416 ? -9.823 -10.369 -10.524 1.00 97.25 416 ARG A CA 1
ATOM 3098 C C . ARG A 1 416 ? -8.996 -11.510 -9.936 1.00 97.25 416 ARG A C 1
ATOM 3100 O O . ARG A 1 416 ? -7.768 -11.495 -9.977 1.00 97.25 416 ARG A O 1
ATOM 3107 N N . LEU A 1 417 ? -9.684 -12.515 -9.406 1.00 98.44 417 LEU A N 1
ATOM 3108 C CA . LEU A 1 417 ? -9.098 -13.811 -9.068 1.00 98.44 417 LEU A CA 1
ATOM 3109 C C . LEU A 1 417 ? -9.077 -14.695 -10.328 1.00 98.44 417 LEU A C 1
ATOM 3111 O O . LEU A 1 417 ? -10.090 -14.780 -11.022 1.00 98.44 417 LEU A O 1
ATOM 3115 N N . LEU A 1 418 ? -7.941 -15.317 -10.646 1.00 98.50 418 LEU A N 1
ATOM 3116 C CA . LEU A 1 418 ? -7.754 -16.149 -11.841 1.00 98.50 418 LEU A CA 1
ATOM 3117 C C . LEU A 1 418 ? -7.499 -17.614 -11.456 1.00 98.50 418 LEU A C 1
ATOM 3119 O O . LEU A 1 418 ? -6.572 -17.931 -10.701 1.00 98.50 418 LEU A O 1
ATOM 3123 N N . ASP A 1 419 ? -8.332 -18.498 -11.998 1.00 98.00 419 ASP A N 1
ATOM 3124 C CA . ASP A 1 419 ? -8.259 -19.952 -11.857 1.00 98.00 419 ASP A CA 1
ATOM 3125 C C . ASP A 1 419 ? -7.436 -20.607 -12.974 1.00 98.00 419 ASP A C 1
ATOM 3127 O O . ASP A 1 419 ? -6.973 -19.954 -13.908 1.00 98.00 419 ASP A O 1
ATOM 3131 N N . GLU A 1 420 ? -7.225 -21.920 -12.873 1.00 97.12 420 GLU A N 1
ATOM 3132 C CA . GLU A 1 420 ? -6.460 -22.687 -13.864 1.00 97.12 420 GLU A CA 1
ATOM 3133 C C . GLU A 1 420 ? -7.027 -22.539 -15.289 1.00 97.12 420 GLU A C 1
ATOM 3135 O O . GLU A 1 420 ? -6.262 -22.468 -16.251 1.00 97.12 420 GLU A O 1
ATOM 3140 N N . GLN A 1 421 ? -8.352 -22.407 -15.437 1.00 97.62 421 GLN A N 1
ATOM 3141 C CA . GLN A 1 421 ? -8.994 -22.196 -16.736 1.00 97.62 421 GLN A CA 1
ATOM 3142 C C . GLN A 1 421 ? -8.649 -20.819 -17.326 1.00 97.62 421 GLN A C 1
ATOM 3144 O O . GLN A 1 421 ? -8.374 -20.720 -18.523 1.00 97.62 421 GLN A O 1
ATOM 3149 N N . ALA A 1 422 ? -8.625 -19.762 -16.512 1.00 98.25 422 ALA A N 1
ATOM 3150 C CA . ALA A 1 422 ? -8.193 -18.437 -16.948 1.00 98.25 422 ALA A CA 1
ATOM 3151 C C . ALA A 1 422 ? -6.683 -18.388 -17.246 1.00 98.25 422 ALA A C 1
ATOM 3153 O O . ALA A 1 422 ? -6.277 -17.822 -18.261 1.00 98.25 422 ALA A O 1
ATOM 3154 N N . LEU A 1 423 ? -5.859 -19.022 -16.404 1.00 98.25 423 LEU A N 1
ATOM 3155 C CA . LEU A 1 423 ? -4.393 -19.051 -16.521 1.00 98.25 423 LEU A CA 1
ATOM 3156 C C . LEU A 1 423 ? -3.883 -19.878 -17.715 1.00 98.25 423 LEU A C 1
ATOM 3158 O O . LEU A 1 423 ? -2.805 -19.599 -18.236 1.00 98.25 423 LEU A O 1
ATOM 3162 N N . THR A 1 424 ? -4.654 -20.868 -18.173 1.00 96.88 424 THR A N 1
ATOM 3163 C CA . THR A 1 424 ? -4.350 -21.687 -19.365 1.00 96.88 424 THR A CA 1
ATOM 3164 C C . THR A 1 424 ? -5.119 -21.252 -20.622 1.00 96.88 424 THR A C 1
ATOM 3166 O O . THR A 1 424 ? -5.001 -21.880 -21.677 1.00 96.88 424 THR A O 1
ATOM 3169 N N . SER A 1 425 ? -5.898 -20.168 -20.545 1.00 97.81 425 SER A N 1
ATOM 3170 C CA . SER A 1 425 ? -6.725 -19.689 -21.655 1.00 97.81 425 SER A CA 1
ATOM 3171 C C . SER A 1 425 ? -5.881 -19.134 -22.814 1.00 97.81 425 SER A C 1
ATOM 3173 O O . SER A 1 425 ? -5.033 -18.267 -22.587 1.00 97.81 425 SER A O 1
ATOM 3175 N N . PRO A 1 426 ? -6.162 -19.504 -24.082 1.00 97.06 426 PRO A N 1
ATOM 3176 C CA . PRO A 1 426 ? -5.473 -18.934 -25.245 1.00 97.06 426 PRO A CA 1
ATOM 3177 C C . PRO A 1 426 ? -5.747 -17.431 -25.434 1.00 97.06 426 PRO A C 1
ATOM 3179 O O . PRO A 1 426 ? -5.036 -16.771 -26.185 1.00 97.06 426 PRO A O 1
ATOM 3182 N N . ASN A 1 427 ? -6.755 -16.881 -24.748 1.00 97.81 427 ASN A N 1
ATOM 3183 C CA . ASN A 1 427 ? -7.092 -15.457 -24.776 1.00 97.81 427 ASN A CA 1
ATOM 3184 C C . ASN A 1 427 ? -6.410 -14.654 -23.650 1.00 97.81 427 ASN A C 1
ATOM 3186 O O . ASN A 1 427 ? -6.670 -13.460 -23.518 1.00 97.81 427 ASN A O 1
ATOM 3190 N N . LEU A 1 428 ? -5.571 -15.273 -22.809 1.00 98.25 428 LEU A N 1
ATOM 3191 C CA . LEU A 1 428 ? -4.979 -14.587 -21.657 1.00 98.25 428 LEU A CA 1
ATOM 3192 C C . LEU A 1 428 ? -4.056 -13.429 -22.072 1.00 98.25 428 LEU A C 1
ATOM 3194 O O . LEU A 1 428 ? -4.161 -12.354 -21.493 1.00 98.25 428 LEU A O 1
ATOM 3198 N N . ALA A 1 429 ? -3.214 -13.597 -23.097 1.00 98.06 429 ALA A N 1
ATOM 3199 C CA . ALA A 1 429 ? -2.317 -12.534 -23.570 1.00 98.06 429 ALA A CA 1
ATOM 3200 C C . ALA A 1 429 ? -3.091 -11.278 -24.016 1.00 98.06 429 ALA A C 1
ATOM 3202 O O . ALA A 1 429 ? -2.772 -10.161 -23.606 1.00 98.06 429 ALA A O 1
ATOM 3203 N N . SER A 1 430 ? -4.167 -11.455 -24.791 1.00 97.81 430 SER A N 1
ATOM 3204 C CA . SER A 1 430 ? -5.011 -10.342 -25.238 1.00 97.81 430 SER A CA 1
ATOM 3205 C C . SER A 1 430 ? -5.855 -9.747 -24.107 1.00 97.81 430 SER A C 1
ATOM 3207 O O . SER A 1 430 ? -6.053 -8.534 -24.088 1.00 97.81 430 SER A O 1
ATOM 3209 N N . ALA A 1 431 ? -6.293 -10.548 -23.130 1.00 98.12 431 ALA A N 1
ATOM 3210 C CA . ALA A 1 431 ? -6.980 -10.054 -21.936 1.00 98.12 431 ALA A CA 1
ATOM 3211 C C . ALA A 1 431 ? -6.052 -9.239 -21.015 1.00 98.12 431 ALA A C 1
ATOM 3213 O O . ALA A 1 431 ? -6.470 -8.193 -20.524 1.00 98.12 431 ALA A O 1
ATOM 3214 N N . LEU A 1 432 ? -4.796 -9.665 -20.826 1.00 97.88 432 LEU A N 1
ATOM 3215 C CA . LEU A 1 432 ? -3.768 -8.900 -20.110 1.00 97.88 432 LEU A CA 1
ATOM 3216 C C . LEU A 1 432 ? -3.484 -7.574 -20.830 1.00 97.88 432 LEU A C 1
ATOM 3218 O O . LEU A 1 432 ? -3.573 -6.517 -20.210 1.00 97.88 432 LEU A O 1
ATOM 3222 N N . LYS A 1 433 ? -3.231 -7.604 -22.147 1.00 95.38 433 LYS A N 1
ATOM 3223 C CA . LYS A 1 433 ? -2.958 -6.389 -22.934 1.00 95.38 433 LYS A CA 1
ATOM 3224 C C . LYS A 1 433 ? -4.136 -5.411 -22.945 1.00 95.38 433 LYS A C 1
ATOM 3226 O O . LYS A 1 433 ? -3.925 -4.208 -22.853 1.00 95.38 433 LYS A O 1
ATOM 3231 N N . ALA A 1 434 ? -5.370 -5.908 -23.019 1.00 95.31 434 ALA A N 1
ATOM 3232 C CA . ALA A 1 434 ? -6.571 -5.073 -22.985 1.00 95.31 434 ALA A CA 1
ATOM 3233 C C . ALA A 1 434 ? -6.916 -4.532 -21.583 1.00 95.31 434 ALA A C 1
ATOM 3235 O O . ALA A 1 434 ? -7.681 -3.574 -21.485 1.00 95.31 434 ALA A O 1
ATOM 3236 N N . ALA A 1 435 ? -6.397 -5.146 -20.513 1.00 94.38 435 ALA A N 1
ATOM 3237 C CA . ALA A 1 435 ? -6.583 -4.696 -19.131 1.00 94.38 435 ALA A CA 1
ATOM 3238 C C . ALA A 1 435 ? -5.438 -3.805 -18.615 1.00 94.38 435 ALA A C 1
ATOM 3240 O O . ALA A 1 435 ? -5.573 -3.231 -17.535 1.00 94.38 435 ALA A O 1
ATOM 3241 N N . MET A 1 436 ? -4.326 -3.693 -19.355 1.00 91.75 436 MET A N 1
ATOM 3242 C CA . MET A 1 436 ? -3.178 -2.869 -18.975 1.00 91.75 436 MET A CA 1
ATOM 3243 C C . MET A 1 436 ? -3.583 -1.393 -18.826 1.00 91.75 436 MET A C 1
ATOM 3245 O O . MET A 1 436 ? -4.074 -0.800 -19.794 1.00 91.75 436 MET A O 1
ATOM 3249 N N . PRO A 1 437 ? -3.358 -0.758 -17.662 1.00 78.62 437 PRO A N 1
ATOM 3250 C CA . PRO A 1 437 ? -3.565 0.675 -17.512 1.00 78.62 437 PRO A CA 1
ATOM 3251 C C . PRO A 1 437 ? -2.497 1.445 -18.307 1.00 78.62 437 PRO A C 1
ATOM 3253 O O . PRO A 1 437 ? -1.357 1.575 -17.879 1.00 78.62 437 PRO A O 1
ATOM 3256 N N . MET A 1 438 ? -2.855 1.970 -19.480 1.00 75.31 438 MET A N 1
ATOM 3257 C CA . MET A 1 438 ? -1.963 2.786 -20.324 1.00 75.31 438 MET A CA 1
ATOM 3258 C C . MET A 1 438 ? -1.937 4.252 -19.844 1.00 75.31 438 MET A C 1
ATOM 3260 O O . MET A 1 438 ? -2.321 5.164 -20.576 1.00 75.31 438 MET A O 1
ATOM 3264 N N . ILE A 1 439 ? -1.566 4.454 -18.578 1.00 61.75 439 ILE A N 1
ATOM 3265 C CA . ILE A 1 439 ? -1.667 5.713 -17.815 1.00 61.75 439 ILE A CA 1
ATOM 3266 C C . ILE A 1 439 ? -0.446 5.898 -16.898 1.00 61.75 439 ILE A C 1
ATOM 3268 O O . ILE A 1 439 ? 0.371 4.988 -16.755 1.00 61.75 439 ILE A O 1
ATOM 3272 N N . THR A 1 440 ? -0.312 7.062 -16.256 1.00 51.62 440 THR A N 1
ATOM 3273 C CA . THR A 1 440 ? 0.795 7.350 -15.329 1.00 51.62 440 THR A CA 1
ATOM 3274 C C . THR A 1 440 ? 0.816 6.347 -14.168 1.00 51.62 440 THR A C 1
ATOM 3276 O O . THR A 1 440 ? -0.206 6.112 -13.521 1.00 51.62 440 THR A O 1
ATOM 3279 N N . TYR A 1 441 ? 1.979 5.728 -13.935 1.00 56.41 441 TYR A N 1
ATOM 3280 C CA . TYR A 1 441 ? 2.184 4.601 -13.007 1.00 56.41 441 TYR A CA 1
ATOM 3281 C C . TYR A 1 441 ? 1.265 3.385 -13.243 1.00 56.41 441 TYR A C 1
ATOM 3283 O O . TYR A 1 441 ? 1.011 2.599 -12.329 1.00 56.41 441 TYR A O 1
ATOM 3291 N N . GLY A 1 442 ? 0.762 3.229 -14.468 1.00 66.19 442 GLY A N 1
ATOM 3292 C CA . GLY A 1 442 ? -0.116 2.138 -14.854 1.00 66.19 442 GLY A CA 1
ATOM 3293 C C . GLY A 1 442 ? 0.571 0.772 -14.841 1.00 66.19 442 GLY A C 1
ATOM 3294 O O . GLY A 1 442 ? 1.641 0.597 -15.425 1.00 66.19 442 GLY A O 1
ATOM 3295 N N . GLN A 1 443 ? -0.046 -0.204 -14.173 1.00 80.31 443 GLN A N 1
ATOM 3296 C CA . GLN A 1 443 ? 0.500 -1.556 -14.028 1.00 80.31 443 GLN A CA 1
ATOM 3297 C C . GLN A 1 443 ? -0.585 -2.622 -13.826 1.00 80.31 443 GLN A C 1
ATOM 3299 O O . GLN A 1 443 ? -1.682 -2.346 -13.332 1.00 80.31 443 GLN A O 1
ATOM 3304 N N . LEU A 1 444 ? -0.235 -3.874 -14.131 1.00 87.75 444 LEU A N 1
ATOM 3305 C CA . LEU A 1 444 ? -0.913 -5.068 -13.624 1.00 87.75 444 LEU A CA 1
ATOM 3306 C C . LEU A 1 444 ? -0.020 -5.755 -12.577 1.00 87.75 444 LEU A C 1
ATOM 3308 O O . LEU A 1 444 ? 0.978 -6.385 -12.934 1.00 87.75 444 LEU A O 1
ATOM 3312 N N . ARG A 1 445 ? -0.382 -5.664 -11.290 1.00 89.44 445 ARG A N 1
ATOM 3313 C CA . ARG A 1 445 ? 0.290 -6.363 -10.178 1.00 89.44 445 ARG A CA 1
ATOM 3314 C C . ARG A 1 445 ? -0.390 -7.705 -9.921 1.00 89.44 445 ARG A C 1
ATOM 3316 O O . ARG A 1 445 ? -1.557 -7.754 -9.528 1.00 89.44 445 ARG A O 1
ATOM 3323 N N . GLY A 1 446 ? 0.335 -8.794 -10.140 1.00 93.31 446 GLY A N 1
ATOM 3324 C CA . GLY A 1 446 ? -0.124 -10.157 -9.908 1.00 93.31 446 GLY A CA 1
ATOM 3325 C C . GLY A 1 446 ? 0.467 -10.767 -8.641 1.00 93.31 446 GLY A C 1
ATOM 3326 O O . GLY A 1 446 ? 1.660 -10.659 -8.370 1.00 93.31 446 GLY A O 1
ATOM 3327 N N . ASN A 1 447 ? -0.389 -11.432 -7.871 1.00 95.31 447 ASN A N 1
ATOM 3328 C CA . ASN A 1 447 ? -0.060 -12.054 -6.595 1.00 95.31 447 ASN A CA 1
ATOM 3329 C C . ASN A 1 447 ? -0.272 -13.571 -6.730 1.00 95.31 447 ASN A C 1
ATOM 3331 O O . ASN A 1 447 ? -1.414 -14.032 -6.803 1.00 95.31 447 ASN A O 1
ATOM 3335 N N . LEU A 1 448 ? 0.813 -14.349 -6.774 1.00 97.00 448 LEU A N 1
ATOM 3336 C CA . LEU A 1 448 ? 0.797 -15.815 -6.731 1.00 97.00 448 LEU A CA 1
ATOM 3337 C C . LEU A 1 448 ? 0.850 -16.269 -5.266 1.00 97.00 448 LEU A C 1
ATOM 3339 O O . LEU A 1 448 ? 1.902 -16.627 -4.741 1.00 97.00 448 LEU A O 1
ATOM 3343 N N . VAL A 1 449 ? -0.299 -16.185 -4.599 1.00 95.56 449 VAL A N 1
ATOM 3344 C CA . VAL A 1 449 ? -0.448 -16.281 -3.129 1.00 95.56 449 VAL A CA 1
ATOM 3345 C C . VAL A 1 449 ? -1.513 -17.308 -2.709 1.00 95.56 449 VAL A C 1
ATOM 3347 O O . VAL A 1 449 ? -2.005 -17.304 -1.578 1.00 95.56 449 VAL A O 1
ATOM 3350 N N . SER A 1 450 ? -1.908 -18.177 -3.643 1.00 96.12 450 SER A N 1
ATOM 3351 C CA . SER A 1 450 ? -2.991 -19.147 -3.483 1.00 96.12 450 SER A CA 1
ATOM 3352 C C . SER A 1 450 ? -2.685 -20.486 -4.173 1.00 96.12 450 SER A C 1
ATOM 3354 O O . SER A 1 450 ? -1.652 -20.669 -4.816 1.00 96.12 450 SER A O 1
ATOM 3356 N N . GLY A 1 451 ? -3.582 -21.456 -3.993 1.00 94.94 451 GLY A N 1
ATOM 3357 C CA . GLY A 1 451 ? -3.309 -22.886 -4.132 1.00 94.94 451 GLY A CA 1
ATOM 3358 C C . GLY A 1 451 ? -3.001 -23.533 -2.778 1.00 94.94 451 GLY A C 1
ATOM 3359 O O . GLY A 1 451 ? -3.150 -22.911 -1.725 1.00 94.94 451 GLY A O 1
ATOM 3360 N N . GLY A 1 452 ? -2.603 -24.809 -2.787 1.00 93.19 452 GLY A N 1
ATOM 3361 C CA . GLY A 1 452 ? -2.161 -25.529 -1.585 1.00 93.19 452 GLY A CA 1
ATOM 3362 C C . GLY A 1 452 ? -3.159 -25.465 -0.418 1.00 93.19 452 GLY A C 1
ATOM 3363 O O . GLY A 1 452 ? -4.304 -25.919 -0.525 1.00 93.19 452 GLY A O 1
ATOM 3364 N N . LYS A 1 453 ? -2.732 -24.882 0.708 1.00 94.88 453 LYS A N 1
ATOM 3365 C CA . LYS A 1 453 ? -3.573 -24.694 1.901 1.00 94.88 453 LYS A CA 1
ATOM 3366 C C . LYS A 1 453 ? -4.668 -23.645 1.736 1.00 94.88 453 LYS A C 1
ATOM 3368 O O . LYS A 1 453 ? -5.667 -23.737 2.443 1.00 94.88 453 LYS A O 1
ATOM 3373 N N . VAL A 1 454 ? -4.568 -22.720 0.778 1.00 97.31 454 VAL A N 1
ATOM 3374 C CA . VAL A 1 454 ? -5.694 -21.829 0.448 1.00 97.31 454 VAL A CA 1
ATOM 3375 C C . VAL A 1 454 ? -6.835 -22.615 -0.202 1.00 97.31 454 VAL A C 1
ATOM 3377 O O . VAL A 1 454 ? -7.996 -22.328 0.068 1.00 97.31 454 VAL A O 1
ATOM 3380 N N . PHE A 1 455 ? -6.554 -23.661 -0.982 1.00 97.44 455 PHE A N 1
ATOM 3381 C CA . PHE A 1 455 ? -7.612 -24.529 -1.525 1.00 97.44 455 PHE A CA 1
ATOM 3382 C C . PHE A 1 455 ? -8.176 -25.493 -0.465 1.00 97.44 455 PHE A C 1
ATOM 3384 O O . PHE A 1 455 ? -9.325 -25.919 -0.563 1.00 97.44 455 PHE A O 1
ATOM 3391 N N . THR A 1 456 ? -7.386 -25.819 0.565 1.00 95.56 456 THR A N 1
ATOM 3392 C CA . THR A 1 456 ? -7.724 -26.806 1.608 1.00 95.56 456 THR A CA 1
ATOM 3393 C C . THR A 1 456 ? -7.512 -26.269 3.038 1.00 95.56 456 THR A C 1
ATOM 3395 O O . THR A 1 456 ? -6.665 -26.784 3.778 1.00 95.56 456 THR A O 1
ATOM 3398 N N . PRO A 1 457 ? -8.270 -25.233 3.458 1.00 93.75 457 PRO A N 1
ATOM 3399 C CA . PRO A 1 457 ? -8.196 -24.707 4.819 1.00 93.75 457 PRO A CA 1
ATOM 3400 C C . PRO A 1 457 ? -8.708 -25.738 5.839 1.00 93.75 457 PRO A C 1
ATOM 3402 O O . PRO A 1 457 ? -9.625 -26.507 5.553 1.00 93.75 457 PRO A O 1
ATOM 3405 N N . ASP A 1 458 ? -8.128 -25.742 7.044 1.00 91.31 458 ASP A N 1
ATOM 3406 C CA . ASP A 1 458 ? -8.426 -26.753 8.081 1.00 91.31 458 ASP A CA 1
ATOM 3407 C C . ASP A 1 458 ? -9.865 -26.667 8.630 1.00 91.31 458 ASP A C 1
ATOM 3409 O O . ASP A 1 458 ? -10.420 -27.658 9.100 1.00 91.31 458 ASP A O 1
ATOM 3413 N N . GLU A 1 459 ? -10.470 -25.480 8.567 1.00 91.56 459 GLU A N 1
ATOM 3414 C CA . GLU A 1 459 ? -11.867 -25.206 8.911 1.00 91.56 459 GLU A CA 1
ATOM 3415 C C . GLU A 1 459 ? -12.499 -24.345 7.798 1.00 91.56 459 GLU A C 1
ATOM 3417 O O . GLU A 1 459 ? -11.804 -23.522 7.194 1.00 91.56 459 GLU A O 1
ATOM 3422 N N . PRO A 1 460 ? -13.811 -24.469 7.523 1.00 92.62 460 PRO A N 1
ATOM 3423 C CA . PRO A 1 460 ? -14.487 -23.607 6.559 1.00 92.62 460 PRO A CA 1
ATOM 3424 C C . PRO A 1 460 ? -14.580 -22.166 7.079 1.00 92.62 460 PRO A C 1
ATOM 3426 O O . PRO A 1 460 ? -15.067 -21.924 8.182 1.00 92.62 460 PRO A O 1
ATOM 3429 N N . THR A 1 461 ? -14.189 -21.203 6.248 1.00 97.44 461 THR A N 1
ATOM 3430 C CA . THR A 1 461 ? -14.255 -19.755 6.513 1.00 97.44 461 THR A CA 1
ATOM 3431 C C . THR A 1 461 ? -15.308 -19.075 5.618 1.00 97.44 461 THR A C 1
ATOM 3433 O O . THR A 1 461 ? -16.015 -19.764 4.875 1.00 97.44 461 THR A O 1
ATOM 3436 N N . SER A 1 462 ? -15.506 -17.756 5.729 1.00 98.19 462 SER A N 1
ATOM 3437 C CA . SER A 1 462 ? -16.493 -16.990 4.935 1.00 98.19 462 SER A CA 1
ATOM 3438 C C . SER A 1 462 ? -15.903 -16.214 3.750 1.00 98.19 462 SER A C 1
ATOM 3440 O O . SER A 1 462 ? -16.661 -15.667 2.945 1.00 98.19 462 SER A O 1
ATOM 3442 N N . VAL A 1 463 ? -14.575 -16.242 3.598 1.00 97.88 463 VAL A N 1
ATOM 3443 C CA . VAL A 1 463 ? -13.814 -15.781 2.420 1.00 97.88 463 VAL A CA 1
ATOM 3444 C C . VAL A 1 463 ? -14.483 -16.234 1.114 1.00 97.88 463 VAL A C 1
ATOM 3446 O O . VAL A 1 463 ? -14.956 -17.372 1.037 1.00 97.88 463 VAL A O 1
ATOM 3449 N N . THR A 1 464 ? -14.505 -15.382 0.076 1.00 96.94 464 THR A N 1
ATOM 3450 C CA . THR A 1 464 ? -15.102 -15.739 -1.228 1.00 96.94 464 THR A CA 1
ATOM 3451 C C . THR A 1 464 ? -14.562 -17.078 -1.757 1.00 96.94 464 THR A C 1
ATOM 3453 O O . THR A 1 464 ? -13.339 -17.253 -1.835 1.00 96.94 464 THR A O 1
ATOM 3456 N N . PRO A 1 465 ? -15.436 -18.031 -2.149 1.00 96.88 465 PRO A N 1
ATOM 3457 C CA . PRO A 1 465 ? -15.012 -19.347 -2.626 1.00 96.88 465 PRO A CA 1
ATOM 3458 C C . PRO A 1 465 ? -14.066 -19.326 -3.830 1.00 96.88 465 PRO A C 1
ATOM 3460 O O . PRO A 1 465 ? -13.347 -20.299 -4.032 1.00 96.88 465 PRO A O 1
ATOM 3463 N N . ALA A 1 466 ? -13.997 -18.225 -4.586 1.00 97.31 466 ALA A N 1
ATOM 3464 C CA . ALA A 1 466 ? -13.047 -18.066 -5.685 1.00 97.31 466 ALA A CA 1
ATOM 3465 C C . ALA A 1 466 ? -11.575 -18.203 -5.247 1.00 97.31 466 ALA A C 1
ATOM 3467 O O . ALA A 1 466 ? -10.767 -18.728 -6.009 1.00 97.31 466 ALA A O 1
ATOM 3468 N N . TRP A 1 467 ? -11.218 -17.829 -4.010 1.00 98.00 467 TRP A N 1
ATOM 3469 C CA . TRP A 1 467 ? -9.877 -18.096 -3.463 1.00 98.00 467 TRP A CA 1
ATOM 3470 C C . TRP A 1 467 ? -9.552 -19.595 -3.389 1.00 98.00 467 TRP A C 1
ATOM 3472 O O . TRP A 1 467 ? -8.389 -19.977 -3.427 1.00 98.00 467 TRP A O 1
ATOM 3482 N N . ARG A 1 468 ? -10.566 -20.465 -3.314 1.00 97.19 468 ARG A N 1
ATOM 3483 C CA . ARG A 1 468 ? -10.407 -21.922 -3.173 1.00 97.19 468 ARG A CA 1
ATOM 3484 C C . ARG A 1 468 ? -10.180 -22.640 -4.512 1.00 97.19 468 ARG A C 1
ATOM 3486 O O . ARG A 1 468 ? -10.020 -23.856 -4.515 1.00 97.19 468 ARG A O 1
ATOM 3493 N N . THR A 1 469 ? -10.163 -21.897 -5.622 1.00 96.44 469 THR A N 1
ATOM 3494 C CA . THR A 1 469 ? -9.875 -22.387 -6.986 1.00 96.44 469 THR A CA 1
ATOM 3495 C C . THR A 1 469 ? -8.917 -21.488 -7.780 1.00 96.44 469 THR A C 1
ATOM 3497 O O . THR A 1 469 ? -8.356 -21.927 -8.782 1.00 96.44 469 THR A O 1
ATOM 3500 N N . SER A 1 470 ? -8.716 -20.237 -7.354 1.00 98.19 470 SER A N 1
ATOM 3501 C CA . SER A 1 470 ? -7.865 -19.258 -8.040 1.00 98.19 470 SER A CA 1
ATOM 3502 C C . SER A 1 470 ? -6.457 -19.230 -7.460 1.00 98.19 470 SER A C 1
ATOM 3504 O O . SER A 1 470 ? -6.303 -19.056 -6.253 1.00 98.19 470 SER A O 1
ATOM 3506 N N . TYR A 1 471 ? -5.438 -19.363 -8.311 1.00 97.75 471 TYR A N 1
ATOM 3507 C CA . TYR A 1 471 ? -4.021 -19.305 -7.918 1.00 97.75 471 TYR A CA 1
ATOM 3508 C C . TYR A 1 471 ? -3.496 -17.869 -7.841 1.00 97.75 471 TYR A C 1
ATOM 3510 O O . TYR A 1 471 ? -2.662 -17.553 -6.992 1.00 97.75 471 TYR A O 1
ATOM 3518 N N . VAL A 1 472 ? -3.987 -17.012 -8.739 1.00 98.00 472 VAL A N 1
ATOM 3519 C CA . VAL A 1 472 ? -3.542 -15.627 -8.892 1.00 98.00 472 VAL A CA 1
ATOM 3520 C C . VAL A 1 472 ? -4.643 -14.671 -8.465 1.00 98.00 472 VAL A C 1
ATOM 3522 O O . VAL A 1 472 ? -5.799 -14.809 -8.867 1.00 98.00 472 VAL A O 1
ATOM 3525 N N . HIS A 1 473 ? -4.260 -13.640 -7.722 1.00 98.00 473 HIS A N 1
ATOM 3526 C CA . HIS A 1 473 ? -5.029 -12.407 -7.595 1.00 98.00 473 HIS A CA 1
ATOM 3527 C C . HIS A 1 473 ? -4.336 -11.327 -8.430 1.00 98.00 473 HIS A C 1
ATOM 3529 O O . HIS A 1 473 ? -3.188 -10.991 -8.154 1.00 98.00 473 HIS A O 1
ATOM 3535 N N . LEU A 1 474 ? -4.992 -10.832 -9.483 1.00 97.50 474 LEU A N 1
ATOM 3536 C CA . LEU A 1 474 ? -4.424 -9.865 -10.429 1.00 97.50 474 LEU A CA 1
ATOM 3537 C C . LEU A 1 474 ? -5.139 -8.517 -10.294 1.00 97.50 474 LEU A C 1
ATOM 3539 O O . LEU A 1 474 ? -6.364 -8.452 -10.409 1.00 97.50 474 LEU A O 1
ATOM 3543 N N . ILE A 1 475 ? -4.369 -7.461 -10.041 1.00 93.19 475 ILE A N 1
ATOM 3544 C CA . ILE A 1 475 ? -4.830 -6.097 -9.759 1.00 93.19 475 ILE A CA 1
ATOM 3545 C C . ILE A 1 475 ? -4.354 -5.178 -10.885 1.00 93.19 475 ILE A C 1
ATOM 3547 O O . ILE A 1 475 ? -3.176 -5.211 -11.232 1.00 93.19 475 ILE A O 1
ATOM 3551 N N . GLY A 1 476 ? -5.236 -4.339 -11.424 1.00 86.88 476 GLY A N 1
ATOM 3552 C CA . GLY A 1 476 ? -4.849 -3.161 -12.202 1.00 86.88 476 GLY A CA 1
ATOM 3553 C C . GLY A 1 476 ? -4.850 -1.916 -11.320 1.00 86.88 476 GLY A C 1
ATOM 3554 O O . GLY A 1 476 ? -5.758 -1.757 -10.501 1.00 86.88 476 GLY A O 1
ATOM 3555 N N . SER A 1 477 ? -3.850 -1.050 -11.477 1.00 79.19 477 SER A N 1
ATOM 3556 C CA . SER A 1 477 ? -3.757 0.247 -10.793 1.00 79.19 477 SER A CA 1
ATOM 3557 C C . SER A 1 477 ? -2.996 1.282 -11.626 1.00 79.19 477 SER A C 1
ATOM 3559 O O . SER A 1 477 ? -2.193 0.921 -12.486 1.00 79.19 477 SER A O 1
ATOM 3561 N N . GLY A 1 478 ? -3.264 2.567 -11.380 1.00 61.44 478 GLY A N 1
ATOM 3562 C CA . GLY A 1 478 ? -2.570 3.708 -11.988 1.00 61.44 478 GLY A CA 1
ATOM 3563 C C . GLY A 1 478 ? -3.380 5.003 -11.867 1.00 61.44 478 GLY A C 1
ATOM 3564 O O . GLY A 1 478 ? -4.570 4.963 -11.552 1.00 61.44 478 GLY A O 1
ATOM 3565 N N . ILE A 1 479 ? -2.759 6.156 -12.126 1.00 60.62 479 ILE A N 1
ATOM 3566 C CA . ILE A 1 479 ? -3.427 7.463 -12.017 1.00 60.62 479 ILE A CA 1
ATOM 3567 C C . ILE A 1 479 ? -4.255 7.725 -13.282 1.00 60.62 479 ILE A C 1
ATOM 3569 O O . ILE A 1 479 ? -3.718 8.057 -14.339 1.00 60.62 479 ILE A O 1
ATOM 3573 N N . GLY A 1 480 ? -5.576 7.569 -13.170 1.00 60.50 480 GLY A N 1
ATOM 3574 C CA . GLY A 1 480 ? -6.538 7.820 -14.246 1.00 60.50 480 GLY A CA 1
ATOM 3575 C C . GLY A 1 480 ? -7.557 6.692 -14.432 1.00 60.50 480 GLY A C 1
ATOM 3576 O O . GLY A 1 480 ? -7.677 5.785 -13.613 1.00 60.50 480 GLY A O 1
ATOM 3577 N N . ASN A 1 481 ? -8.310 6.750 -15.533 1.00 71.38 481 ASN A N 1
ATOM 3578 C CA . ASN A 1 481 ? -9.353 5.769 -15.844 1.00 71.38 481 ASN A CA 1
ATOM 3579 C C . ASN A 1 481 ? -8.796 4.578 -16.644 1.00 71.38 481 ASN A C 1
ATOM 3581 O O . ASN A 1 481 ? -8.288 4.751 -17.750 1.00 71.38 481 ASN A O 1
ATOM 3585 N N . PHE A 1 482 ? -8.976 3.363 -16.126 1.00 78.81 482 PHE A N 1
ATOM 3586 C CA . PHE A 1 482 ? -8.662 2.090 -16.792 1.00 78.81 482 PHE A CA 1
ATOM 3587 C C . PHE A 1 482 ? -9.742 1.040 -16.469 1.00 78.81 482 PHE A C 1
ATOM 3589 O O . PHE A 1 482 ? -10.740 1.345 -15.814 1.00 78.81 482 PHE A O 1
ATOM 3596 N N . THR A 1 483 ? -9.594 -0.207 -16.936 1.00 83.69 483 THR A N 1
ATOM 3597 C CA . THR A 1 483 ? -10.545 -1.275 -16.585 1.00 83.69 483 THR A CA 1
ATOM 3598 C C . THR A 1 483 ? -9.945 -2.681 -16.608 1.00 83.69 483 THR A C 1
ATOM 3600 O O . THR A 1 483 ? -9.281 -3.073 -17.561 1.00 83.69 483 THR A O 1
ATOM 3603 N N . VAL A 1 484 ? -10.277 -3.494 -15.599 1.00 90.31 484 VAL A N 1
ATOM 3604 C CA . VAL A 1 484 ? -9.988 -4.944 -15.574 1.00 90.31 484 VAL A CA 1
ATOM 3605 C C . VAL A 1 484 ? -11.130 -5.793 -16.157 1.00 90.31 484 VAL A C 1
ATOM 3607 O O . VAL A 1 484 ? -11.163 -7.014 -15.994 1.00 90.31 484 VAL A O 1
ATOM 3610 N N . ASN A 1 485 ? -12.087 -5.182 -16.864 1.00 92.56 485 ASN A N 1
ATOM 3611 C CA . ASN A 1 485 ? -13.206 -5.898 -17.486 1.00 92.56 485 ASN A CA 1
ATOM 3612 C C . ASN A 1 485 ? -12.796 -7.034 -18.452 1.00 92.56 485 ASN A C 1
ATOM 3614 O O . ASN A 1 485 ? -13.493 -8.051 -18.449 1.00 92.56 485 ASN A O 1
ATOM 3618 N N . PRO A 1 486 ? -11.676 -6.969 -19.205 1.00 96.38 486 PRO A N 1
ATOM 3619 C CA . PRO A 1 486 ? -11.180 -8.122 -19.962 1.00 96.38 486 PRO A CA 1
ATOM 3620 C C . PRO A 1 486 ? -10.848 -9.332 -19.073 1.00 96.38 486 PRO A C 1
ATOM 3622 O O . PRO A 1 486 ? -11.128 -10.466 -19.452 1.00 96.38 486 PRO A O 1
ATOM 3625 N N . LEU A 1 487 ? -10.345 -9.108 -17.852 1.00 96.31 487 LEU A N 1
ATOM 3626 C CA . LEU A 1 487 ? -10.089 -10.171 -16.872 1.00 96.31 487 LEU A CA 1
ATOM 3627 C C . LEU A 1 487 ? -11.397 -10.725 -16.283 1.00 96.31 487 LEU A C 1
ATOM 3629 O O . LEU A 1 487 ? -11.516 -11.936 -16.100 1.00 96.31 487 LEU A O 1
ATOM 3633 N N . ARG A 1 488 ? -12.414 -9.875 -16.056 1.00 94.38 488 ARG A N 1
ATOM 3634 C CA . ARG A 1 488 ? -13.777 -10.330 -15.695 1.00 94.38 488 ARG A CA 1
ATOM 3635 C C . ARG A 1 488 ? -14.385 -11.229 -16.777 1.00 94.38 488 ARG A C 1
ATOM 3637 O O . ARG A 1 488 ? -15.006 -12.232 -16.447 1.00 94.38 488 ARG A O 1
ATOM 3644 N N . GLN A 1 489 ? -14.190 -10.890 -18.053 1.00 95.56 489 GLN A N 1
ATOM 3645 C CA . GLN A 1 489 ? -14.669 -11.684 -19.195 1.00 95.56 489 GLN A CA 1
ATOM 3646 C C . GLN A 1 489 ? -13.885 -12.991 -19.380 1.00 95.56 489 GLN A C 1
ATOM 3648 O O . GLN A 1 489 ? -14.471 -13.996 -19.777 1.00 95.56 489 GLN A O 1
ATOM 3653 N N . LEU A 1 490 ? -12.582 -12.993 -19.076 1.00 97.25 490 LEU A N 1
ATOM 3654 C CA . LEU A 1 490 ? -11.730 -14.185 -19.117 1.00 97.25 490 LEU A CA 1
ATOM 3655 C C . LEU A 1 490 ? -12.082 -15.188 -18.006 1.00 97.25 490 LEU A C 1
ATOM 3657 O O . LEU A 1 490 ? -12.130 -16.390 -18.256 1.00 97.25 490 LEU A O 1
ATOM 3661 N N . ALA A 1 491 ? -12.341 -14.684 -16.797 1.00 96.56 491 ALA A N 1
ATOM 3662 C CA . ALA A 1 491 ? -12.637 -15.466 -15.601 1.00 96.56 491 ALA A CA 1
ATOM 3663 C C . ALA A 1 491 ? -14.015 -15.078 -15.021 1.00 96.56 491 ALA A C 1
ATOM 3665 O O . ALA A 1 491 ? -14.079 -14.433 -13.972 1.00 96.56 491 ALA A O 1
ATOM 3666 N N . PRO A 1 492 ? -15.147 -15.414 -15.672 1.00 92.88 492 PRO A N 1
ATOM 3667 C CA . PRO A 1 492 ? -16.467 -14.949 -15.238 1.00 92.88 492 PRO A CA 1
ATOM 3668 C C . PRO A 1 492 ? -16.964 -15.637 -13.957 1.00 92.88 492 PRO A C 1
ATOM 3670 O O . PRO A 1 492 ? -17.635 -15.000 -13.155 1.00 92.88 492 PRO A O 1
ATOM 3673 N N . GLY A 1 493 ? -16.594 -16.902 -13.722 1.00 88.75 493 GLY A N 1
ATOM 3674 C CA . GLY A 1 493 ? -17.024 -17.680 -12.548 1.00 88.75 493 GLY A CA 1
ATOM 3675 C C . GLY A 1 493 ? -16.241 -17.425 -11.252 1.00 88.75 493 GLY A C 1
ATOM 3676 O O . GLY A 1 493 ? -16.536 -18.051 -10.237 1.00 88.75 493 GLY A O 1
ATOM 3677 N N . THR A 1 494 ? -15.232 -16.549 -11.273 1.00 94.31 494 THR A N 1
ATOM 3678 C CA . THR A 1 494 ? -14.400 -16.221 -10.105 1.00 94.31 494 THR A CA 1
ATOM 3679 C C . THR A 1 494 ? -14.879 -14.943 -9.392 1.00 94.31 494 THR A C 1
ATOM 3681 O O . THR A 1 494 ? -15.952 -14.403 -9.670 1.00 94.31 494 THR A O 1
ATOM 3684 N N . GLY A 1 495 ? -14.087 -14.446 -8.439 1.00 94.25 495 GLY A N 1
ATOM 3685 C CA . GLY A 1 495 ? -14.380 -13.261 -7.632 1.00 94.25 495 GLY A CA 1
ATOM 3686 C C . GLY A 1 495 ? -13.334 -12.154 -7.779 1.00 94.25 495 GLY A C 1
ATOM 3687 O O . GLY A 1 495 ? -12.542 -12.127 -8.722 1.00 94.25 495 GLY A O 1
ATOM 3688 N N . ALA A 1 496 ? -13.332 -11.240 -6.818 1.00 95.25 496 ALA A N 1
ATOM 3689 C CA . ALA A 1 496 ? -12.302 -10.227 -6.606 1.00 95.25 496 ALA A CA 1
ATOM 3690 C C . ALA A 1 496 ? -12.017 -10.118 -5.098 1.00 95.25 496 ALA A C 1
ATOM 3692 O O . ALA A 1 496 ? -12.874 -10.454 -4.277 1.00 95.25 496 ALA A O 1
ATOM 3693 N N . TYR A 1 497 ? -10.822 -9.671 -4.712 1.00 96.12 497 TYR A N 1
ATOM 3694 C CA . TYR A 1 497 ? -10.484 -9.516 -3.296 1.00 96.12 497 TYR A CA 1
ATOM 3695 C C . TYR A 1 497 ? -11.037 -8.192 -2.765 1.00 96.12 497 TYR A C 1
ATOM 3697 O O . TYR A 1 497 ? -10.618 -7.124 -3.194 1.00 96.12 497 TYR A O 1
ATOM 3705 N N . ALA A 1 498 ? -11.960 -8.257 -1.806 1.00 94.06 498 ALA A N 1
ATOM 3706 C CA . ALA A 1 498 ? -12.733 -7.101 -1.348 1.00 94.06 498 ALA A CA 1
ATOM 3707 C C . ALA A 1 498 ? -11.952 -6.028 -0.560 1.00 94.06 498 ALA A C 1
ATOM 3709 O O . ALA A 1 498 ? -12.568 -5.068 -0.112 1.00 94.06 498 ALA A O 1
ATOM 3710 N N . ASN A 1 499 ? -10.641 -6.185 -0.347 1.00 92.81 499 ASN A N 1
ATOM 3711 C CA . ASN A 1 499 ? -9.770 -5.112 0.157 1.00 92.81 499 ASN A CA 1
ATOM 3712 C C . ASN A 1 499 ? -8.974 -4.426 -0.965 1.00 92.81 499 ASN A C 1
ATOM 3714 O O . ASN A 1 499 ? -8.449 -3.346 -0.754 1.00 92.81 499 ASN A O 1
ATOM 3718 N N . GLU A 1 500 ? -8.870 -5.054 -2.138 1.00 91.06 500 GLU A N 1
ATOM 3719 C CA . GLU A 1 500 ? -8.026 -4.631 -3.260 1.00 91.06 500 GLU A CA 1
ATOM 3720 C C . GLU A 1 500 ? -8.817 -4.789 -4.569 1.00 91.06 500 GLU A C 1
ATOM 3722 O O . GLU A 1 500 ? -8.440 -5.535 -5.475 1.00 91.06 500 GLU A O 1
ATOM 3727 N N . ALA A 1 501 ? -9.979 -4.143 -4.642 1.00 88.75 501 ALA A N 1
ATOM 3728 C CA . ALA A 1 501 ? -10.856 -4.100 -5.810 1.00 88.75 501 ALA A CA 1
ATOM 3729 C C . ALA A 1 501 ? -11.641 -2.779 -5.827 1.00 88.75 501 ALA A C 1
ATOM 3731 O O . ALA A 1 501 ? -11.749 -2.125 -4.791 1.00 88.75 501 ALA A O 1
ATOM 3732 N N . SER A 1 502 ? -12.228 -2.409 -6.969 1.00 84.38 502 SER A N 1
ATOM 3733 C CA . SER A 1 502 ? -12.936 -1.128 -7.096 1.00 84.38 502 SER A CA 1
ATOM 3734 C C . SER A 1 502 ? -14.108 -1.018 -6.112 1.00 84.38 502 SER A C 1
ATOM 3736 O O . SER A 1 502 ? -14.952 -1.917 -6.023 1.00 84.38 502 SER A O 1
ATOM 3738 N N . ALA A 1 503 ? -14.205 0.124 -5.424 1.00 78.44 503 ALA A N 1
ATOM 3739 C CA . ALA A 1 503 ? -15.356 0.471 -4.588 1.00 78.44 503 ALA A CA 1
ATOM 3740 C C . ALA A 1 503 ? -16.663 0.596 -5.401 1.00 78.44 503 ALA A C 1
ATOM 3742 O O . ALA A 1 503 ? -17.751 0.399 -4.865 1.00 78.44 503 ALA A O 1
ATOM 3743 N N . GLN A 1 504 ? -16.556 0.859 -6.707 1.00 76.38 504 GLN A N 1
ATOM 3744 C CA . GLN A 1 504 ? -17.652 0.998 -7.668 1.00 76.38 504 GLN A CA 1
ATOM 3745 C C . GLN A 1 504 ? -17.927 -0.305 -8.448 1.00 76.38 504 GLN A C 1
ATOM 3747 O O . GLN A 1 504 ? -18.517 -0.277 -9.529 1.00 76.38 504 GLN A O 1
ATOM 3752 N N . ASN A 1 505 ? -17.502 -1.463 -7.929 1.00 79.19 505 ASN A N 1
ATOM 3753 C CA . ASN A 1 505 ? -17.787 -2.765 -8.533 1.00 79.19 505 ASN A CA 1
ATOM 3754 C C . ASN A 1 505 ? -19.313 -3.050 -8.496 1.00 79.19 505 ASN A C 1
ATOM 3756 O O . ASN A 1 505 ? -19.877 -3.160 -7.405 1.00 79.19 505 ASN A O 1
ATOM 3760 N N . PRO A 1 506 ? -20.008 -3.171 -9.647 1.00 70.88 506 PRO A N 1
ATOM 3761 C CA . PRO A 1 506 ? -21.473 -3.261 -9.683 1.00 70.88 506 PRO A CA 1
ATOM 3762 C C . PRO A 1 506 ? -22.002 -4.523 -8.997 1.00 70.88 506 PRO A C 1
ATOM 3764 O O . PRO A 1 506 ? -22.971 -4.463 -8.241 1.00 70.88 506 PRO A O 1
ATOM 3767 N N . ASP A 1 507 ? -21.309 -5.645 -9.178 1.00 83.44 507 ASP A N 1
ATOM 3768 C CA . ASP A 1 507 ? -21.705 -6.961 -8.678 1.00 83.44 507 ASP A CA 1
ATOM 3769 C C . ASP A 1 507 ? -20.960 -7.325 -7.380 1.00 83.44 507 ASP A C 1
ATOM 3771 O O . ASP A 1 507 ? -20.703 -8.499 -7.099 1.00 83.44 507 ASP A O 1
ATOM 3775 N N . TYR A 1 508 ? -20.588 -6.317 -6.574 1.00 89.19 508 TYR A N 1
ATOM 3776 C CA . TYR A 1 508 ? -19.713 -6.467 -5.401 1.00 89.19 508 TYR A CA 1
ATOM 3777 C C . TYR A 1 508 ? -20.136 -7.612 -4.463 1.00 89.19 508 TYR A C 1
ATOM 3779 O O . TYR A 1 508 ? -19.284 -8.351 -3.980 1.00 89.19 508 TYR A O 1
ATOM 3787 N N . LYS A 1 509 ? -21.444 -7.824 -4.252 1.00 92.75 509 LYS A N 1
ATOM 3788 C CA . LYS A 1 509 ? -21.979 -8.914 -3.414 1.00 92.75 509 LYS A CA 1
ATOM 3789 C C . LYS A 1 509 ? -21.497 -10.294 -3.873 1.00 92.75 509 LYS A C 1
ATOM 3791 O O . LYS A 1 509 ? -21.074 -11.111 -3.053 1.00 92.75 509 LYS A O 1
ATOM 3796 N N . GLU A 1 510 ? -21.552 -10.543 -5.180 1.00 93.12 510 GLU A N 1
ATOM 3797 C CA . GLU A 1 510 ? -21.153 -11.813 -5.780 1.00 93.12 510 GLU A CA 1
ATOM 3798 C C . GLU A 1 510 ? -19.631 -11.886 -5.951 1.00 93.12 510 GLU A C 1
ATOM 3800 O O . GLU A 1 510 ? -19.021 -12.886 -5.575 1.00 93.12 510 GLU A O 1
ATOM 3805 N N . ALA A 1 511 ? -18.994 -10.796 -6.389 1.00 92.56 511 ALA A N 1
ATOM 3806 C CA . ALA A 1 511 ? -17.544 -10.739 -6.560 1.00 92.56 511 ALA A CA 1
ATOM 3807 C C . ALA A 1 511 ? -16.764 -10.950 -5.245 1.00 92.56 511 ALA A C 1
ATOM 3809 O O . ALA A 1 511 ? -15.738 -11.633 -5.249 1.00 92.56 511 ALA A O 1
ATOM 3810 N N . PHE A 1 512 ? -17.235 -10.374 -4.133 1.00 95.81 512 PHE A N 1
ATOM 3811 C CA . PHE A 1 512 ? -16.500 -10.304 -2.862 1.00 95.81 512 PHE A CA 1
ATOM 3812 C C . PHE A 1 512 ? -16.834 -11.421 -1.868 1.00 95.81 512 PHE A C 1
ATOM 3814 O O . PHE A 1 512 ? -15.989 -11.749 -1.036 1.00 95.81 512 PHE A O 1
ATOM 3821 N N . TRP A 1 513 ? -18.020 -12.036 -1.964 1.00 96.75 513 TRP A N 1
ATOM 3822 C CA . TRP A 1 513 ? -18.440 -13.130 -1.068 1.00 96.75 513 TRP A CA 1
ATOM 3823 C C . TRP A 1 513 ? -19.181 -14.277 -1.772 1.00 96.75 513 TRP A C 1
ATOM 3825 O O . TRP A 1 513 ? -19.211 -15.394 -1.249 1.00 96.75 513 TRP A O 1
ATOM 3835 N N . GLY A 1 514 ? -19.773 -14.040 -2.946 1.00 94.94 514 GLY A N 1
ATOM 3836 C CA . GLY A 1 514 ? -20.494 -15.060 -3.709 1.00 94.94 514 GLY A CA 1
ATOM 3837 C C . GLY A 1 514 ? -21.605 -15.720 -2.889 1.00 94.94 514 GLY A C 1
ATOM 3838 O O . GLY A 1 514 ? -22.354 -15.065 -2.160 1.00 94.94 514 GLY A O 1
ATOM 3839 N N . VAL A 1 515 ? -21.667 -17.053 -2.938 1.00 95.94 515 VAL A N 1
ATOM 3840 C CA . VAL A 1 515 ? -22.655 -17.859 -2.194 1.00 95.94 515 VAL A CA 1
ATOM 3841 C C . VAL A 1 515 ? -22.605 -17.684 -0.666 1.00 95.94 515 VAL A C 1
ATOM 3843 O O . VAL A 1 515 ? -23.587 -18.001 0.007 1.00 95.94 515 VAL A O 1
ATOM 3846 N N . ASN A 1 516 ? -21.524 -17.135 -0.093 1.00 98.06 516 ASN A N 1
ATOM 3847 C CA . ASN A 1 516 ? -21.457 -16.847 1.346 1.00 98.06 516 ASN A CA 1
ATOM 3848 C C . ASN A 1 516 ? -22.308 -15.629 1.756 1.00 98.06 516 ASN A C 1
ATOM 3850 O O . ASN A 1 516 ? -22.682 -15.529 2.930 1.00 98.06 516 ASN A O 1
ATOM 3854 N N . TYR A 1 517 ? -22.664 -14.734 0.821 1.00 97.62 517 TYR A N 1
ATOM 3855 C CA . TYR A 1 517 ? -23.315 -13.451 1.123 1.00 97.62 517 TYR A CA 1
ATOM 3856 C C . TYR A 1 517 ? -24.623 -13.601 1.913 1.00 97.62 517 TYR A C 1
ATOM 3858 O O . TYR A 1 517 ? -24.825 -12.912 2.908 1.00 97.62 517 TYR A O 1
ATOM 3866 N N . ALA A 1 518 ? -25.498 -14.540 1.538 1.00 97.69 518 ALA A N 1
ATOM 3867 C CA . ALA A 1 518 ? -26.785 -14.735 2.217 1.00 97.69 518 ALA A CA 1
ATOM 3868 C C . ALA A 1 518 ? -26.628 -15.187 3.686 1.00 97.69 518 ALA A C 1
ATOM 3870 O O . ALA A 1 518 ? -27.392 -14.774 4.567 1.00 97.69 518 ALA A O 1
ATOM 3871 N N . ARG A 1 519 ? -25.599 -15.996 3.979 1.00 98.38 519 ARG A N 1
ATOM 3872 C CA . ARG A 1 519 ? -25.279 -16.427 5.348 1.00 98.38 519 ARG A CA 1
ATOM 3873 C C . ARG A 1 519 ? -24.641 -15.289 6.148 1.00 98.38 519 ARG A C 1
ATOM 3875 O O . ARG A 1 519 ? -25.024 -15.078 7.296 1.00 98.38 519 ARG A O 1
ATOM 3882 N N . LEU A 1 520 ? -23.733 -14.529 5.535 1.00 98.69 520 LEU A N 1
ATOM 3883 C CA . LEU A 1 520 ? -23.137 -13.328 6.129 1.00 98.69 520 LEU A CA 1
ATOM 3884 C C . LEU A 1 520 ? -24.204 -12.275 6.462 1.00 98.69 520 LEU A C 1
ATOM 3886 O O . LEU A 1 520 ? -24.243 -11.795 7.589 1.00 98.69 520 LEU A O 1
ATOM 3890 N N . SER A 1 521 ? -25.129 -12.003 5.539 1.00 97.88 521 SER A N 1
ATOM 3891 C CA . SER A 1 521 ? -26.290 -11.116 5.721 1.00 97.88 521 SER A CA 1
ATOM 3892 C C . SER A 1 521 ? -27.173 -11.533 6.906 1.00 97.88 521 SER A C 1
ATOM 3894 O O . SER A 1 521 ? -27.563 -10.698 7.728 1.00 97.88 521 SER A O 1
ATOM 3896 N N . THR A 1 522 ? -27.426 -12.839 7.053 1.00 98.38 522 THR A N 1
ATOM 3897 C CA . THR A 1 522 ? -28.182 -13.394 8.188 1.00 98.38 522 THR A CA 1
ATOM 3898 C C . THR A 1 522 ? -27.457 -13.173 9.522 1.00 98.38 522 THR A C 1
ATOM 3900 O O . THR A 1 522 ? -28.076 -12.768 10.506 1.00 98.38 522 THR A O 1
ATOM 3903 N N . ILE A 1 523 ? -26.138 -13.391 9.565 1.00 98.62 523 ILE A N 1
ATOM 3904 C CA . ILE A 1 523 ? -25.319 -13.209 10.777 1.00 98.62 523 ILE A CA 1
ATOM 3905 C C . ILE A 1 523 ? -25.158 -11.716 11.116 1.00 98.62 523 ILE A C 1
ATOM 3907 O O . ILE A 1 523 ? -25.245 -11.341 12.284 1.00 98.62 523 ILE A O 1
ATOM 3911 N N . LYS A 1 524 ? -25.023 -10.850 10.104 1.00 98.06 524 LYS A N 1
ATOM 3912 C CA . LYS A 1 524 ? -25.007 -9.385 10.237 1.00 98.06 524 LYS A CA 1
ATOM 3913 C C . LYS A 1 524 ? -26.285 -8.899 10.917 1.00 98.06 524 LYS A C 1
ATOM 3915 O O . LYS A 1 524 ? -26.204 -8.253 11.954 1.00 98.06 524 LYS A O 1
ATOM 3920 N N . THR A 1 525 ? -27.453 -9.310 10.423 1.00 97.19 525 THR A N 1
ATOM 3921 C CA . THR A 1 525 ? -28.754 -8.964 11.027 1.00 97.19 525 THR A CA 1
ATOM 3922 C C . THR A 1 525 ? -28.926 -9.521 12.451 1.00 97.19 525 THR A C 1
ATOM 3924 O O . THR A 1 525 ? -29.608 -8.904 13.264 1.00 97.19 525 THR A O 1
ATOM 3927 N N . LYS A 1 526 ? -28.289 -10.651 12.799 1.00 97.88 526 LYS A N 1
ATOM 3928 C CA . LYS A 1 526 ? -28.294 -11.199 14.171 1.00 97.88 526 LYS A CA 1
ATOM 3929 C C . LYS A 1 526 ? -27.476 -10.349 15.158 1.00 97.88 526 LYS A C 1
ATOM 3931 O O . LYS A 1 526 ? -27.920 -10.167 16.289 1.00 97.88 526 LYS A O 1
ATOM 3936 N N . TYR A 1 527 ? -26.283 -9.890 14.772 1.00 98.12 527 TYR A N 1
ATOM 3937 C CA . TYR A 1 527 ? -25.343 -9.201 15.677 1.00 98.12 527 TYR A CA 1
ATOM 3938 C C . TYR A 1 527 ? -25.383 -7.664 15.591 1.00 98.12 527 TYR A C 1
ATOM 3940 O O . TYR A 1 527 ? -24.922 -6.990 16.514 1.00 98.12 527 TYR A O 1
ATOM 3948 N N . ASP A 1 528 ? -25.965 -7.118 14.523 1.00 97.25 528 ASP A N 1
ATOM 3949 C CA . ASP A 1 528 ? -26.241 -5.696 14.317 1.00 97.25 528 ASP A CA 1
ATOM 3950 C C . ASP A 1 528 ? -27.538 -5.507 13.491 1.00 97.25 528 ASP A C 1
ATOM 3952 O O . ASP A 1 528 ? -27.491 -5.177 12.302 1.00 97.25 528 ASP A O 1
ATOM 3956 N N . PRO A 1 529 ? -28.722 -5.714 14.104 1.00 93.19 529 PRO A N 1
ATOM 3957 C CA . PRO A 1 529 ? -30.017 -5.513 13.442 1.00 93.19 529 PRO A CA 1
ATOM 3958 C C . PRO A 1 529 ? -30.288 -4.042 13.084 1.00 93.19 529 PRO A C 1
ATOM 3960 O O . PRO A 1 529 ? -31.113 -3.754 12.221 1.00 93.19 529 PRO A O 1
ATOM 3963 N N . THR A 1 530 ? -29.598 -3.108 13.740 1.00 88.44 530 THR A N 1
ATOM 3964 C CA . THR A 1 530 ? -29.668 -1.658 13.508 1.00 88.44 530 THR A CA 1
ATOM 3965 C C . THR A 1 530 ? -28.878 -1.190 12.287 1.00 88.44 530 THR A C 1
ATOM 3967 O O . THR A 1 530 ? -29.157 -0.117 11.751 1.00 88.44 530 THR A O 1
ATOM 3970 N N . THR A 1 531 ? -27.912 -1.993 11.826 1.00 91.62 531 THR A N 1
ATOM 3971 C CA . THR A 1 531 ? -26.892 -1.584 10.845 1.00 91.62 531 THR A CA 1
ATOM 3972 C C . THR A 1 531 ? -26.130 -0.335 11.326 1.00 91.62 531 THR A C 1
ATOM 3974 O O . THR A 1 531 ? -26.031 0.664 10.617 1.00 91.62 531 THR A O 1
ATOM 3977 N N . LEU A 1 532 ? -25.637 -0.397 12.570 1.00 94.81 532 LEU A N 1
ATOM 3978 C CA . LEU A 1 532 ? -24.735 0.575 13.201 1.00 94.81 532 LEU A CA 1
ATOM 3979 C C . LEU A 1 532 ? -23.336 0.517 12.569 1.00 94.81 532 LEU A C 1
ATOM 3981 O O . LEU A 1 532 ? -22.748 1.544 12.247 1.00 94.81 532 LEU A O 1
ATOM 3985 N N . PHE A 1 533 ? -22.823 -0.697 12.364 1.00 95.25 533 PHE A N 1
ATOM 3986 C CA . PHE A 1 533 ? -21.534 -0.955 11.726 1.00 95.25 533 PHE A CA 1
ATOM 3987 C C . PHE A 1 533 ? -21.719 -1.015 10.210 1.00 95.25 533 PHE A C 1
ATOM 3989 O O . PHE A 1 533 ? -21.716 -2.090 9.604 1.00 95.25 533 PHE A O 1
ATOM 3996 N N . TRP A 1 534 ? -22.028 0.127 9.606 1.00 92.19 534 TRP A N 1
ATOM 3997 C CA . TRP A 1 534 ? -22.219 0.219 8.164 1.00 92.19 534 TRP A CA 1
ATOM 3998 C C . TRP A 1 534 ? -20.890 0.505 7.458 1.00 92.19 534 TRP A C 1
ATOM 4000 O O . TRP A 1 534 ? -20.116 1.350 7.901 1.00 92.19 534 TRP A O 1
ATOM 4010 N N . VAL A 1 535 ? -20.635 -0.196 6.359 1.00 89.25 535 VAL A N 1
ATOM 4011 C CA . VAL A 1 535 ? -19.524 0.056 5.433 1.00 89.25 535 VAL A CA 1
ATOM 4012 C C . VAL A 1 535 ? -20.020 -0.239 4.023 1.00 89.25 535 VAL A C 1
ATOM 4014 O O . VAL A 1 535 ? -20.857 -1.131 3.841 1.00 89.25 535 VAL A O 1
ATOM 4017 N N . THR A 1 536 ? -19.510 0.476 3.025 1.00 85.25 536 THR A N 1
ATOM 4018 C CA . THR A 1 536 ? -19.853 0.239 1.622 1.00 85.25 536 THR A CA 1
ATOM 4019 C C . THR A 1 536 ? -18.598 0.265 0.738 1.00 85.25 536 THR A C 1
ATOM 4021 O O . THR A 1 536 ? -17.735 1.113 0.946 1.00 85.25 536 THR A O 1
ATOM 4024 N N . PRO A 1 537 ? -18.436 -0.670 -0.219 1.00 87.25 537 PRO A N 1
ATOM 4025 C CA . PRO A 1 537 ? -19.208 -1.907 -0.391 1.00 87.25 537 PRO A CA 1
ATOM 4026 C C . PRO A 1 537 ? -19.040 -2.882 0.797 1.00 87.25 537 PRO A C 1
ATOM 4028 O O . PRO A 1 537 ? -17.937 -3.098 1.299 1.00 87.25 537 PRO A O 1
ATOM 4031 N N . GLY A 1 538 ? -20.147 -3.491 1.243 1.00 90.81 538 GLY A N 1
ATOM 4032 C CA . GLY A 1 538 ? -20.219 -4.251 2.501 1.00 90.81 538 GLY A CA 1
ATOM 4033 C C . GLY A 1 538 ? -21.426 -5.193 2.621 1.00 90.81 538 GLY A C 1
ATOM 4034 O O . GLY A 1 538 ? -22.365 -5.160 1.818 1.00 90.81 538 GLY A O 1
ATOM 4035 N N . ILE A 1 539 ? -21.432 -6.049 3.647 1.00 94.81 539 ILE A N 1
ATOM 4036 C CA . ILE A 1 539 ? -22.580 -6.924 3.938 1.00 94.81 539 ILE A CA 1
ATOM 4037 C C . ILE A 1 539 ? -23.773 -6.074 4.387 1.00 94.81 539 ILE A C 1
ATOM 4039 O O . ILE A 1 539 ? -23.677 -5.320 5.355 1.00 94.81 539 ILE A O 1
ATOM 4043 N N . ASN A 1 540 ? -24.907 -6.235 3.701 1.00 93.50 540 ASN A N 1
ATOM 4044 C CA . ASN A 1 540 ? -26.115 -5.418 3.849 1.00 93.50 540 ASN A CA 1
ATOM 4045 C C . ASN A 1 540 ? -25.885 -3.917 3.567 1.00 93.50 540 ASN A C 1
ATOM 4047 O O . ASN A 1 540 ? -26.628 -3.081 4.085 1.00 93.50 540 ASN A O 1
ATOM 4051 N N . ALA A 1 541 ? -24.879 -3.547 2.760 1.00 89.31 541 ALA A N 1
ATOM 4052 C CA . ALA A 1 541 ? -24.600 -2.140 2.464 1.00 89.31 541 ALA A CA 1
ATOM 4053 C C . ALA A 1 541 ? -25.810 -1.426 1.825 1.00 89.31 541 ALA A C 1
ATOM 4055 O O . ALA A 1 541 ? -26.157 -0.315 2.211 1.00 89.31 541 ALA A O 1
ATOM 4056 N N . ASP A 1 542 ? -26.526 -2.120 0.942 1.00 86.44 542 ASP A N 1
ATOM 4057 C CA . ASP A 1 542 ? -27.751 -1.675 0.267 1.00 86.44 542 ASP A CA 1
ATOM 4058 C C . ASP A 1 542 ? -28.996 -1.564 1.167 1.00 86.44 542 ASP A C 1
ATOM 4060 O O . ASP A 1 542 ? -30.041 -1.106 0.714 1.00 86.44 542 ASP A O 1
ATOM 4064 N N . HIS A 1 543 ? -28.914 -1.932 2.452 1.00 88.62 543 HIS A N 1
ATOM 4065 C CA . HIS A 1 543 ? -29.976 -1.612 3.417 1.00 88.62 543 HIS A CA 1
ATOM 4066 C C . HIS A 1 543 ? -29.976 -0.117 3.798 1.00 88.62 543 HIS A C 1
ATOM 4068 O O . HIS A 1 543 ? -30.907 0.357 4.461 1.00 88.62 543 HIS A O 1
ATOM 4074 N N . LYS A 1 544 ? -28.944 0.633 3.389 1.00 87.62 544 LYS A N 1
ATOM 4075 C CA . LYS A 1 544 ? -28.822 2.080 3.568 1.00 87.62 544 LYS A CA 1
ATOM 4076 C C . LYS A 1 544 ? -28.632 2.797 2.226 1.00 87.62 544 LYS A C 1
ATOM 4078 O O . LYS A 1 544 ? -28.271 2.198 1.218 1.00 87.62 544 LYS A O 1
ATOM 4083 N N . GLN A 1 545 ? -28.865 4.101 2.255 1.00 84.81 545 GLN A N 1
ATOM 4084 C CA . GLN A 1 545 ? -28.629 5.089 1.204 1.00 84.81 545 GLN A CA 1
ATOM 4085 C C . GLN A 1 545 ? -28.079 6.360 1.857 1.00 84.81 545 GLN A C 1
ATOM 4087 O O . GLN A 1 545 ? -28.509 6.682 2.964 1.00 84.81 545 GLN A O 1
ATOM 4092 N N . VAL A 1 546 ? -27.168 7.091 1.208 1.00 80.38 546 VAL A N 1
ATOM 4093 C CA . VAL A 1 546 ? -26.795 8.433 1.682 1.00 80.38 546 VAL A CA 1
ATOM 4094 C C . VAL A 1 546 ? -27.661 9.480 0.990 1.00 80.38 546 VAL A C 1
ATOM 4096 O O . VAL A 1 546 ? -27.794 9.481 -0.234 1.00 80.38 546 VAL A O 1
ATOM 4099 N N . ILE A 1 547 ? -28.267 10.359 1.786 1.00 78.19 547 ILE A N 1
ATOM 4100 C CA . ILE A 1 547 ? -29.096 11.488 1.346 1.00 78.19 547 ILE A CA 1
ATOM 4101 C C . ILE A 1 547 ? -28.578 12.724 2.078 1.00 78.19 547 ILE A C 1
ATOM 4103 O O . ILE A 1 547 ? -28.501 12.708 3.304 1.00 78.19 547 ILE A O 1
ATOM 4107 N N . ASP A 1 548 ? -28.212 13.777 1.348 1.00 73.19 548 ASP A N 1
ATOM 4108 C CA . ASP A 1 548 ? -27.769 15.068 1.902 1.00 73.19 548 ASP A CA 1
ATOM 4109 C C . ASP A 1 548 ? -26.691 14.934 3.007 1.00 73.19 548 ASP A C 1
ATOM 4111 O O . ASP A 1 548 ? -26.796 15.522 4.084 1.00 73.19 548 ASP A O 1
ATOM 4115 N N . GLY A 1 549 ? -25.680 14.086 2.768 1.00 71.81 549 GLY A N 1
ATOM 4116 C CA . GLY A 1 549 ? -24.588 13.803 3.714 1.00 71.81 549 GLY A CA 1
ATOM 4117 C C . GLY A 1 549 ? -24.962 12.913 4.911 1.00 71.81 549 GLY A C 1
ATOM 4118 O O . GLY A 1 549 ? -24.177 12.790 5.851 1.00 71.81 549 GLY A O 1
ATOM 4119 N N . ARG A 1 550 ? -26.156 12.302 4.913 1.00 80.56 550 ARG A N 1
ATOM 4120 C CA . ARG A 1 550 ? -26.680 11.451 5.996 1.00 80.56 550 ARG A CA 1
ATOM 4121 C C . ARG A 1 550 ? -26.833 10.008 5.545 1.00 80.56 550 ARG A C 1
ATOM 4123 O O . ARG A 1 550 ? -27.522 9.743 4.564 1.00 80.56 550 ARG A O 1
ATOM 4130 N N . VAL A 1 551 ? -26.329 9.062 6.332 1.00 87.00 551 VAL A N 1
ATOM 4131 C CA . VAL A 1 551 ? -26.684 7.644 6.178 1.00 87.00 551 VAL A CA 1
ATOM 4132 C C . VAL A 1 551 ? -28.140 7.430 6.606 1.00 87.00 551 VAL A C 1
ATOM 4134 O O . VAL A 1 551 ? -28.521 7.731 7.735 1.00 87.00 551 VAL A O 1
ATOM 4137 N N . CYS A 1 552 ? -28.964 6.909 5.702 1.00 87.69 552 CYS A N 1
ATOM 4138 C CA . CYS A 1 552 ? -30.403 6.710 5.862 1.00 87.69 552 CYS A CA 1
ATOM 4139 C C . CYS A 1 552 ? -30.814 5.287 5.480 1.00 87.69 552 CYS A C 1
ATOM 4141 O O . CYS A 1 552 ? -30.154 4.638 4.679 1.00 87.69 552 CYS A O 1
ATOM 4143 N N . ASN A 1 553 ? -31.923 4.782 6.019 1.00 90.12 553 ASN A N 1
ATOM 4144 C CA . ASN A 1 553 ? -32.490 3.499 5.591 1.00 90.12 553 ASN A CA 1
ATOM 4145 C C . ASN A 1 553 ? -32.933 3.552 4.114 1.00 90.12 553 ASN A C 1
ATOM 4147 O O . ASN A 1 553 ? -33.562 4.524 3.685 1.00 90.12 553 ASN A O 1
ATOM 4151 N N . ALA A 1 554 ? -32.632 2.501 3.347 1.00 83.94 554 ALA A N 1
ATOM 4152 C CA . ALA A 1 554 ? -33.072 2.360 1.958 1.00 83.94 554 ALA A CA 1
ATOM 4153 C C . ALA A 1 554 ? -34.570 1.975 1.856 1.00 83.94 554 ALA A C 1
ATOM 4155 O O . ALA A 1 554 ? -35.114 1.371 2.789 1.00 83.94 554 ALA A O 1
ATOM 4156 N N . PRO A 1 555 ? -35.269 2.283 0.743 1.00 70.94 555 PRO A N 1
ATOM 4157 C CA . PRO A 1 555 ? -36.671 1.908 0.563 1.00 70.94 555 PRO A CA 1
ATOM 4158 C C . PRO A 1 555 ? -36.807 0.402 0.299 1.00 70.94 555 PRO A C 1
ATOM 4160 O O . PRO A 1 555 ? -36.175 -0.145 -0.599 1.00 70.94 555 PRO A O 1
ATOM 4163 N N . THR A 1 556 ? -37.698 -0.278 1.020 1.00 57.81 556 THR A N 1
ATOM 4164 C CA . THR A 1 556 ? -37.863 -1.747 0.961 1.00 57.81 556 THR A CA 1
ATOM 4165 C C . THR A 1 556 ? -38.497 -2.290 -0.330 1.00 57.81 556 THR A C 1
ATOM 4167 O O . THR A 1 556 ? -38.787 -3.483 -0.415 1.00 57.81 556 THR A O 1
ATOM 4170 N N . THR A 1 557 ? -38.750 -1.444 -1.333 1.00 45.12 557 THR A N 1
ATOM 4171 C CA . THR A 1 557 ? -39.538 -1.772 -2.535 1.00 45.12 557 THR A CA 1
ATOM 4172 C C . THR A 1 557 ? -38.751 -1.776 -3.847 1.00 45.12 557 THR A C 1
ATOM 4174 O O . THR A 1 557 ? -39.308 -2.176 -4.870 1.00 45.12 557 THR A O 1
ATOM 4177 N N . SER A 1 558 ? -37.471 -1.392 -3.854 1.00 38.78 558 SER A N 1
ATOM 4178 C CA . SER A 1 558 ? -36.619 -1.448 -5.049 1.00 38.78 558 SER A CA 1
ATOM 4179 C C . SER A 1 558 ? -35.735 -2.698 -5.061 1.00 38.78 558 SER A C 1
ATOM 4181 O O . SER A 1 558 ? -34.623 -2.683 -4.537 1.00 38.78 558 SER A O 1
ATOM 4183 N N . VAL A 1 559 ? -36.193 -3.765 -5.728 1.00 38.97 559 VAL A N 1
ATOM 4184 C CA . VAL A 1 559 ? -35.294 -4.834 -6.203 1.00 38.97 559 VAL A CA 1
ATOM 4185 C C . VAL A 1 559 ? -34.493 -4.260 -7.370 1.00 38.97 559 VAL A C 1
ATOM 4187 O O . VAL A 1 559 ? -34.918 -4.318 -8.522 1.00 38.97 559 VAL A O 1
ATOM 4190 N N . SER A 1 560 ? -33.375 -3.623 -7.041 1.00 36.97 560 SER A N 1
ATOM 4191 C CA . SER A 1 560 ? -32.527 -2.900 -7.981 1.00 36.97 560 SER A CA 1
ATOM 4192 C C . SER A 1 560 ? -31.104 -3.433 -7.893 1.00 36.97 560 SER A C 1
ATOM 4194 O O . SER A 1 560 ? -30.493 -3.379 -6.829 1.00 36.97 560 SER A O 1
ATOM 4196 N N . ASN A 1 561 ? -30.549 -3.886 -9.019 1.00 39.62 561 ASN A N 1
ATOM 4197 C CA . ASN A 1 561 ? -29.131 -4.252 -9.143 1.00 39.62 561 ASN A CA 1
ATOM 4198 C C . ASN A 1 561 ? -28.236 -2.999 -9.260 1.00 39.62 561 ASN A C 1
ATOM 4200 O O . ASN A 1 561 ? -27.221 -3.003 -9.951 1.00 39.62 561 ASN A O 1
ATOM 4204 N N . THR A 1 562 ? -28.647 -1.887 -8.651 1.00 36.75 562 THR A N 1
ATOM 4205 C CA . THR A 1 562 ? -27.838 -0.673 -8.570 1.00 36.75 562 THR A CA 1
ATOM 4206 C C . THR A 1 562 ? -26.752 -0.839 -7.521 1.00 36.75 562 THR A C 1
ATOM 4208 O O . THR A 1 562 ? -26.973 -1.450 -6.476 1.00 36.75 562 THR A O 1
ATOM 4211 N N . LEU A 1 563 ? -25.605 -0.228 -7.815 1.00 45.28 563 LEU A N 1
ATOM 4212 C CA . LEU A 1 563 ? -24.495 0.001 -6.897 1.00 45.28 563 LEU A CA 1
ATOM 4213 C C . LEU A 1 563 ? -24.976 0.383 -5.490 1.00 45.28 563 LEU A C 1
ATOM 4215 O O . LEU A 1 563 ? -25.974 1.091 -5.328 1.00 45.28 563 LEU A O 1
ATOM 4219 N N . ALA A 1 564 ? -24.212 -0.040 -4.482 1.00 48.84 564 ALA A N 1
ATOM 4220 C CA . ALA A 1 564 ? -24.334 0.529 -3.147 1.00 48.84 564 ALA A CA 1
ATOM 4221 C C . ALA A 1 564 ? -24.062 2.055 -3.192 1.00 48.84 564 ALA A C 1
ATOM 4223 O O . ALA A 1 564 ? -23.474 2.538 -4.165 1.00 48.84 564 ALA A O 1
ATOM 4224 N N . PRO A 1 565 ? -24.514 2.833 -2.191 1.00 52.31 565 PRO A N 1
ATOM 4225 C CA . PRO A 1 565 ? -24.566 4.290 -2.290 1.00 52.31 565 PRO A CA 1
ATOM 4226 C C . PRO A 1 565 ? -23.176 4.874 -2.535 1.00 52.31 565 PRO A C 1
ATOM 4228 O O . PRO A 1 565 ? -22.291 4.745 -1.693 1.00 52.31 565 PRO A O 1
ATOM 4231 N N . VAL A 1 566 ? -22.992 5.513 -3.693 1.00 50.69 566 VAL A N 1
ATOM 4232 C CA . VAL A 1 566 ? -21.684 6.043 -4.122 1.00 50.69 566 VAL A CA 1
ATOM 4233 C C . VAL A 1 566 ? -21.176 7.112 -3.143 1.00 50.69 566 VAL A C 1
ATOM 4235 O O . VAL A 1 566 ? -19.977 7.314 -3.006 1.00 50.69 566 VAL A O 1
ATOM 4238 N N . ASN A 1 567 ? -22.096 7.750 -2.420 1.00 50.25 567 ASN A N 1
ATOM 4239 C CA . ASN A 1 567 ? -21.919 8.983 -1.668 1.00 50.25 567 ASN A CA 1
ATOM 4240 C C . ASN A 1 567 ? -21.694 8.848 -0.147 1.00 50.25 567 ASN A C 1
ATOM 4242 O O . ASN A 1 567 ? -21.669 9.866 0.531 1.00 50.25 567 ASN A O 1
ATOM 4246 N N . ASP A 1 568 ? -21.479 7.642 0.391 1.00 52.56 568 ASP A N 1
ATOM 4247 C CA . ASP A 1 568 ? -20.695 7.480 1.644 1.00 52.56 568 ASP A CA 1
ATOM 4248 C C . ASP A 1 568 ? -19.186 7.387 1.341 1.00 52.56 568 ASP A C 1
ATOM 4250 O O . ASP A 1 568 ? -18.355 7.627 2.205 1.00 52.56 568 ASP A O 1
ATOM 4254 N N . ASN A 1 569 ? -18.855 7.094 0.076 1.00 51.03 569 ASN A N 1
ATOM 4255 C CA . ASN A 1 569 ? -17.505 6.966 -0.477 1.00 51.03 569 ASN A CA 1
ATOM 4256 C C . ASN A 1 569 ? -17.148 8.171 -1.379 1.00 51.03 569 ASN A C 1
ATOM 4258 O O . ASN A 1 569 ? -16.145 8.166 -2.097 1.00 51.03 569 ASN A O 1
ATOM 4262 N N . GLN A 1 570 ? -17.984 9.214 -1.368 1.00 41.91 570 GLN A N 1
ATOM 4263 C CA . GLN A 1 570 ? -17.710 10.503 -1.994 1.00 41.91 570 GLN A CA 1
ATOM 4264 C C . GLN A 1 570 ? -17.662 11.588 -0.925 1.00 41.91 570 GLN A C 1
ATOM 4266 O O . GLN A 1 570 ? -18.605 12.363 -0.775 1.00 41.91 570 GLN A O 1
ATOM 4271 N N . ASN A 1 571 ? -16.520 11.677 -0.243 1.00 38.34 571 ASN A N 1
ATOM 4272 C CA . ASN A 1 571 ? -16.084 12.967 0.273 1.00 38.34 571 ASN A CA 1
ATOM 4273 C C . ASN A 1 571 ? -15.977 13.910 -0.946 1.00 38.34 571 ASN A C 1
ATOM 4275 O O . ASN A 1 571 ? -15.495 13.513 -2.011 1.00 38.34 571 ASN A O 1
ATOM 4279 N N . LEU A 1 572 ? -16.544 15.110 -0.832 1.00 29.55 572 LEU A N 1
ATOM 4280 C CA . LEU A 1 572 ? -16.675 16.074 -1.925 1.00 29.55 572 LEU A CA 1
ATOM 4281 C C . LEU A 1 572 ? -16.334 17.466 -1.398 1.00 29.55 572 LEU A C 1
ATOM 4283 O O . LEU A 1 572 ? -17.202 18.095 -0.796 1.00 29.55 572 LEU A O 1
ATOM 4287 N N . HIS A 1 573 ? -15.105 17.932 -1.633 1.00 29.23 573 HIS A N 1
ATOM 4288 C CA . HIS A 1 573 ? -14.783 19.341 -1.897 1.00 29.23 573 HIS A CA 1
ATOM 4289 C C . HIS A 1 573 ? -13.348 19.503 -2.446 1.00 29.23 573 HIS A C 1
ATOM 4291 O O . HIS A 1 573 ? -12.702 18.509 -2.774 1.00 29.23 573 HIS A O 1
ATOM 4297 N N . ASP A 1 574 ? -12.941 20.755 -2.664 1.00 26.56 574 ASP A N 1
ATOM 4298 C CA . ASP A 1 574 ? -11.840 21.217 -3.522 1.00 26.56 574 ASP A CA 1
ATOM 4299 C C . ASP A 1 574 ? -10.409 20.792 -3.138 1.00 26.56 574 ASP A C 1
ATOM 4301 O O . ASP A 1 574 ? -10.116 20.410 -2.009 1.00 26.56 574 ASP A O 1
ATOM 4305 N N . GLN A 1 575 ? -9.500 20.902 -4.116 1.00 31.08 575 GLN A N 1
ATOM 4306 C CA . GLN A 1 575 ? -8.085 20.521 -4.020 1.00 31.08 575 GLN A CA 1
ATOM 4307 C C . GLN A 1 575 ? -7.197 21.613 -3.381 1.00 31.08 575 GLN A C 1
ATOM 4309 O O . GLN A 1 575 ? -6.256 22.088 -4.015 1.00 31.08 575 GLN A O 1
ATOM 4314 N N . THR A 1 576 ? -7.480 22.020 -2.143 1.00 26.27 576 THR A N 1
ATOM 4315 C CA . THR A 1 576 ? -6.634 22.956 -1.371 1.00 26.27 576 THR A CA 1
ATOM 4316 C C . THR A 1 576 ? -6.583 22.571 0.110 1.00 26.27 576 THR A C 1
ATOM 4318 O O . THR A 1 576 ? -7.590 22.123 0.651 1.00 26.27 576 THR A O 1
ATOM 4321 N N . ASP A 1 577 ? -5.440 22.821 0.757 1.00 27.06 577 ASP A N 1
ATOM 4322 C CA . ASP A 1 577 ? -5.118 22.546 2.169 1.00 27.06 577 ASP A CA 1
ATOM 4323 C C . ASP A 1 577 ? -5.059 21.062 2.580 1.00 27.06 577 ASP A C 1
ATOM 4325 O O . ASP A 1 577 ? -5.932 20.575 3.300 1.00 27.06 577 ASP A O 1
ATOM 4329 N N . ASP A 1 578 ? -3.954 20.385 2.244 1.00 27.31 578 ASP A N 1
ATOM 4330 C CA . ASP A 1 578 ? -3.569 19.079 2.821 1.00 27.31 578 ASP A CA 1
ATOM 4331 C C . ASP A 1 578 ? -2.511 19.230 3.943 1.00 27.31 578 ASP A C 1
ATOM 4333 O O . ASP A 1 578 ? -1.549 18.474 4.068 1.00 27.31 578 ASP A O 1
ATOM 4337 N N . THR A 1 579 ? -2.681 20.250 4.796 1.00 28.12 579 THR A N 1
ATOM 4338 C CA . THR A 1 579 ? -1.958 20.346 6.073 1.00 28.12 579 THR A CA 1
ATOM 4339 C C . THR A 1 579 ? -2.808 19.713 7.174 1.00 28.12 579 THR A C 1
ATOM 4341 O O . THR A 1 579 ? -3.853 20.256 7.498 1.00 28.12 579 THR A O 1
ATOM 4344 N N . ASP A 1 580 ? -2.401 18.579 7.757 1.00 25.50 580 ASP A N 1
ATOM 4345 C CA . ASP A 1 580 ? -2.818 18.105 9.105 1.00 25.50 580 ASP A CA 1
ATOM 4346 C C . ASP A 1 580 ? -2.099 16.784 9.503 1.00 25.50 580 ASP A C 1
ATOM 4348 O O . ASP A 1 580 ? -2.671 15.874 10.106 1.00 25.50 580 ASP A O 1
ATOM 4352 N N . ALA A 1 581 ? -0.799 16.666 9.198 1.00 26.02 581 ALA A N 1
ATOM 4353 C CA . ALA A 1 581 ? 0.033 15.519 9.601 1.00 26.02 581 ALA A CA 1
ATOM 4354 C C . ALA A 1 581 ? 0.598 15.619 11.042 1.00 26.02 581 ALA A C 1
ATOM 4356 O O . ALA A 1 581 ? 1.240 14.688 11.533 1.00 26.02 581 ALA A O 1
ATOM 4357 N N . ASN A 1 582 ? 0.360 16.737 11.738 1.00 25.17 582 ASN A N 1
ATOM 4358 C CA . ASN A 1 582 ? 1.003 17.051 13.014 1.00 25.17 582 ASN A CA 1
ATOM 4359 C C . ASN A 1 582 ? 0.236 16.501 14.228 1.00 25.17 582 ASN A C 1
ATOM 4361 O O . ASN A 1 582 ? -0.690 17.121 14.754 1.00 25.17 582 ASN A O 1
ATOM 4365 N N . GLY A 1 583 ? 0.696 15.352 14.732 1.00 22.33 583 GLY A N 1
ATOM 4366 C CA . GLY A 1 583 ? 0.495 14.981 16.136 1.00 22.33 583 GLY A CA 1
ATOM 4367 C C . GLY A 1 583 ? 1.208 15.967 17.084 1.00 22.33 583 GLY A C 1
ATOM 4368 O O . GLY A 1 583 ? 2.139 16.652 16.666 1.00 22.33 583 GLY A O 1
ATOM 4369 N N . PRO A 1 584 ? 0.789 16.076 18.358 1.00 21.88 584 PRO A N 1
ATOM 4370 C CA . PRO A 1 584 ? 1.256 17.140 19.245 1.00 21.88 584 PRO A CA 1
ATOM 4371 C C . PRO A 1 584 ? 2.724 16.985 19.668 1.00 21.88 584 PRO A C 1
ATOM 4373 O O . PRO A 1 584 ? 3.138 15.928 20.149 1.00 21.88 584 PRO A O 1
ATOM 4376 N N . GLU A 1 585 ? 3.475 18.083 19.582 1.00 24.50 585 GLU A N 1
ATOM 4377 C CA . GLU A 1 585 ? 4.821 18.204 20.147 1.00 24.50 585 GLU A CA 1
ATOM 4378 C C . GLU A 1 585 ? 4.824 18.051 21.679 1.00 24.50 585 GLU A C 1
ATOM 4380 O O . GLU A 1 585 ? 3.903 18.487 22.378 1.00 24.50 585 GLU A O 1
ATOM 4385 N N . PHE A 1 586 ? 5.914 17.500 22.224 1.00 21.97 586 PHE A N 1
ATOM 4386 C CA . PHE A 1 586 ? 6.200 17.522 23.661 1.00 21.97 586 PHE A CA 1
ATOM 4387 C C . PHE A 1 586 ? 7.294 18.560 23.973 1.00 21.97 586 PHE A C 1
ATOM 4389 O O . PHE A 1 586 ? 8.349 18.536 23.339 1.00 21.97 586 PHE A O 1
ATOM 4396 N N . PRO A 1 587 ? 7.095 19.457 24.960 1.00 24.14 587 PRO A N 1
ATOM 4397 C CA . PRO A 1 587 ? 8.003 20.576 25.196 1.00 24.14 587 PRO A CA 1
ATOM 4398 C C . PRO A 1 587 ? 9.318 20.158 25.870 1.00 24.14 587 PRO A C 1
ATOM 4400 O O . PRO A 1 587 ? 9.329 19.458 26.885 1.00 24.14 587 PRO A O 1
ATOM 4403 N N . VAL A 1 588 ? 10.433 20.678 25.354 1.00 21.34 588 VAL A N 1
ATOM 4404 C CA . VAL A 1 588 ? 11.770 20.531 25.950 1.00 21.34 588 VAL A CA 1
ATOM 4405 C C . VAL A 1 588 ? 11.912 21.439 27.176 1.00 21.34 588 VAL A C 1
ATOM 4407 O O . VAL A 1 588 ? 11.740 22.652 27.075 1.00 21.34 588 VAL A O 1
ATOM 4410 N N . LEU A 1 589 ? 12.306 20.876 28.325 1.00 22.42 589 LEU A N 1
ATOM 4411 C CA . LEU A 1 589 ? 12.729 21.644 29.504 1.00 22.42 589 LEU A CA 1
ATOM 4412 C C . LEU A 1 589 ? 13.955 21.024 30.197 1.00 22.42 589 LEU A C 1
ATOM 4414 O O . LEU A 1 589 ? 13.907 19.925 30.743 1.00 22.42 589 LEU A O 1
ATOM 4418 N N . ALA A 1 590 ? 15.030 21.807 30.246 1.00 22.02 590 ALA A N 1
ATOM 4419 C CA . ALA A 1 590 ? 16.203 21.668 31.113 1.00 22.02 590 ALA A CA 1
ATOM 4420 C C . ALA A 1 590 ? 16.556 23.097 31.596 1.00 22.02 590 ALA A C 1
ATOM 4422 O O . ALA A 1 590 ? 16.267 24.030 30.839 1.00 22.02 590 ALA A O 1
ATOM 4423 N N . PRO A 1 591 ? 17.135 23.332 32.803 1.00 30.41 591 PRO A N 1
ATOM 4424 C CA . PRO A 1 591 ? 18.526 22.912 33.065 1.00 30.41 591 PRO A CA 1
ATOM 4425 C C . PRO A 1 591 ? 18.968 22.642 34.541 1.00 30.41 591 PRO A C 1
ATOM 4427 O O . PRO A 1 591 ? 18.655 23.420 35.434 1.00 30.41 591 PRO A O 1
ATOM 4430 N N . GLN A 1 592 ? 19.906 21.684 34.724 1.00 22.20 592 GLN A N 1
ATOM 4431 C CA . GLN A 1 592 ? 21.072 21.752 35.662 1.00 22.20 592 GLN A CA 1
ATOM 4432 C C . GLN A 1 592 ? 20.829 21.756 37.213 1.00 22.20 592 GLN A C 1
ATOM 4434 O O . GLN A 1 592 ? 19.705 21.983 37.650 1.00 22.20 592 GLN A O 1
ATOM 4439 N N . PRO A 1 593 ? 21.854 21.595 38.104 1.00 31.23 593 PRO A N 1
ATOM 4440 C CA . PRO A 1 593 ? 23.165 20.903 37.999 1.00 31.23 593 PRO A CA 1
ATOM 4441 C C . PRO A 1 593 ? 23.612 20.035 39.234 1.00 31.23 593 PRO A C 1
ATOM 4443 O O . PRO A 1 593 ? 23.142 20.205 40.355 1.00 31.23 593 PRO A O 1
ATOM 4446 N N . SER A 1 594 ? 24.721 19.290 39.050 1.00 22.66 594 SER A N 1
ATOM 4447 C CA . SER A 1 594 ? 25.873 19.086 39.989 1.00 22.66 594 SER A CA 1
ATOM 4448 C C . SER A 1 594 ? 25.979 17.941 41.048 1.00 22.66 594 SER A C 1
ATOM 4450 O O . SER A 1 594 ? 25.148 17.783 41.930 1.00 22.66 594 SER A O 1
ATOM 4452 N N . ASN A 1 595 ? 27.166 17.293 41.011 1.00 22.55 595 ASN A N 1
ATOM 4453 C CA . ASN A 1 595 ? 28.049 16.783 42.098 1.00 22.55 595 ASN A CA 1
ATOM 4454 C C . ASN A 1 595 ? 27.717 15.535 42.975 1.00 22.55 595 ASN A C 1
ATOM 4456 O O . ASN A 1 595 ? 26.943 15.628 43.917 1.00 22.55 595 ASN A O 1
ATOM 4460 N N . LEU A 1 596 ? 28.454 14.424 42.725 1.00 21.73 596 LEU A N 1
ATOM 4461 C CA . LEU A 1 596 ? 29.588 13.836 43.520 1.00 21.73 596 LEU A CA 1
ATOM 4462 C C . LEU A 1 596 ? 29.508 13.701 45.078 1.00 21.73 596 LEU A C 1
ATOM 4464 O O . LEU A 1 596 ? 28.844 14.533 45.688 1.00 21.73 596 LEU A O 1
ATOM 4468 N N . PRO A 1 597 ? 30.293 12.810 45.772 1.00 32.16 597 PRO A N 1
ATOM 4469 C CA . PRO A 1 597 ? 31.341 11.856 45.306 1.00 32.16 597 PRO A CA 1
ATOM 4470 C C . PRO A 1 597 ? 31.418 10.427 45.970 1.00 32.16 597 PRO A C 1
ATOM 4472 O O . PRO A 1 597 ? 30.839 10.180 47.017 1.00 32.16 597 PRO A O 1
ATOM 4475 N N . LEU A 1 598 ? 32.254 9.550 45.371 1.00 24.03 598 LEU A N 1
ATOM 4476 C CA . LEU A 1 598 ? 33.240 8.570 45.935 1.00 24.03 598 LEU A CA 1
ATOM 4477 C C . LEU A 1 598 ? 32.938 7.525 47.060 1.00 24.03 598 LEU A C 1
ATOM 4479 O O . LEU A 1 598 ? 32.517 7.871 48.153 1.00 24.03 598 LEU A O 1
ATOM 4483 N N . GLU A 1 599 ? 33.463 6.301 46.811 1.00 23.92 599 GLU A N 1
ATOM 4484 C CA . GLU A 1 599 ? 34.153 5.353 47.742 1.00 23.92 599 GLU A CA 1
ATOM 4485 C C . GLU A 1 599 ? 33.385 4.662 48.908 1.00 23.92 599 GLU A C 1
ATOM 4487 O O . GLU A 1 599 ? 32.390 5.171 49.404 1.00 23.92 599 GLU A O 1
ATOM 4492 N N . ALA A 1 600 ? 33.801 3.503 49.463 1.00 24.69 600 ALA A N 1
ATOM 4493 C CA . ALA A 1 600 ? 34.648 2.374 49.003 1.00 24.69 600 ALA A CA 1
ATOM 4494 C C . ALA A 1 600 ? 34.567 1.187 50.009 1.00 24.69 600 ALA A C 1
ATOM 4496 O O . ALA A 1 600 ? 34.154 1.379 51.151 1.00 24.69 600 ALA A O 1
ATOM 4497 N N . ASN A 1 601 ? 35.086 0.008 49.617 1.00 25.23 601 ASN A N 1
ATOM 4498 C CA . ASN A 1 601 ? 35.227 -1.241 50.405 1.00 25.23 601 ASN A CA 1
ATOM 4499 C C . ASN A 1 601 ? 33.905 -1.963 50.775 1.00 25.23 601 ASN A C 1
ATOM 4501 O O . ASN A 1 601 ? 32.872 -1.335 50.962 1.00 25.23 601 ASN A O 1
ATOM 4505 N N . GLY A 1 602 ? 33.873 -3.295 50.919 1.00 23.22 602 GLY A N 1
ATOM 4506 C CA . GLY A 1 602 ? 34.928 -4.297 50.695 1.00 23.22 602 GLY A CA 1
ATOM 4507 C C . GLY A 1 602 ? 34.537 -5.695 51.216 1.00 23.22 602 GLY A C 1
ATOM 4508 O O . GLY A 1 602 ? 33.407 -5.900 51.646 1.00 23.22 602 GLY A O 1
ATOM 4509 N N . SER A 1 603 ? 35.502 -6.627 51.221 1.00 24.73 603 SER A N 1
ATOM 4510 C CA . SER A 1 603 ? 35.447 -7.984 51.822 1.00 24.73 603 SER A CA 1
ATOM 4511 C C . SER A 1 603 ? 34.369 -8.973 51.322 1.00 24.73 603 SER A C 1
ATOM 4513 O O . SER A 1 603 ? 33.263 -9.055 51.844 1.00 24.73 603 SER A O 1
ATOM 4515 N N . SER A 1 604 ? 34.804 -9.809 50.370 1.00 23.77 604 SER A N 1
ATOM 4516 C CA . SER A 1 604 ? 34.536 -11.268 50.270 1.00 23.77 604 SER A CA 1
ATOM 4517 C C . SER A 1 604 ? 35.273 -12.022 51.430 1.00 23.77 604 SER A C 1
ATOM 4519 O O . SER A 1 604 ? 35.822 -11.293 52.270 1.00 23.77 604 SER A O 1
ATOM 4521 N N . PRO A 1 605 ? 35.411 -13.377 51.524 1.00 45.66 605 PRO A N 1
ATOM 4522 C CA . PRO A 1 605 ? 35.122 -14.476 50.568 1.00 45.66 605 PRO A CA 1
ATOM 4523 C C . PRO A 1 605 ? 34.484 -15.749 51.221 1.00 45.66 605 PRO A C 1
ATOM 4525 O O . PRO A 1 605 ? 33.778 -15.613 52.220 1.00 45.66 605 PRO A O 1
ATOM 4528 N N . GLU A 1 606 ? 34.791 -16.941 50.670 1.00 29.47 606 GLU A N 1
ATOM 4529 C CA . GLU A 1 606 ? 34.705 -18.317 51.221 1.00 29.47 606 GLU A CA 1
ATOM 4530 C C . GLU A 1 606 ? 33.401 -19.122 50.992 1.00 29.47 606 GLU A C 1
ATOM 4532 O O . GLU A 1 606 ? 32.327 -18.708 51.433 1.00 29.47 606 GLU A O 1
ATOM 4537 N N . ASP A 1 607 ? 33.442 -20.355 50.446 1.00 28.36 607 ASP A N 1
ATOM 4538 C CA . ASP A 1 607 ? 33.930 -20.768 49.096 1.00 28.36 607 ASP A CA 1
ATOM 4539 C C . ASP A 1 607 ? 33.041 -21.942 48.544 1.00 28.36 607 ASP A C 1
ATOM 4541 O O . ASP A 1 607 ? 31.829 -21.721 48.543 1.00 28.36 607 ASP A O 1
ATOM 4545 N N . ASP A 1 608 ? 33.351 -23.157 48.037 1.00 29.53 608 ASP A N 1
ATOM 4546 C CA . ASP A 1 608 ? 34.493 -24.094 47.815 1.00 29.53 608 ASP A CA 1
ATOM 4547 C C . ASP A 1 608 ? 34.095 -25.021 46.607 1.00 29.53 608 ASP A C 1
ATOM 4549 O O . ASP A 1 608 ? 32.896 -25.156 46.352 1.00 29.53 608 ASP A O 1
ATOM 4553 N N . GLU A 1 609 ? 34.890 -25.818 45.862 1.00 31.84 609 GLU A N 1
ATOM 4554 C CA . GLU A 1 609 ? 36.294 -25.883 45.372 1.00 31.84 609 GLU A CA 1
ATOM 4555 C C . GLU A 1 609 ? 36.320 -26.950 44.211 1.00 31.84 609 GLU A C 1
ATOM 4557 O O . GLU A 1 609 ? 35.332 -27.677 44.051 1.00 31.84 609 GLU A O 1
ATOM 4562 N N . GLY A 1 610 ? 37.402 -27.107 43.417 1.00 27.39 610 GLY A N 1
ATOM 4563 C CA . GLY A 1 610 ? 37.717 -28.399 42.748 1.00 27.39 610 GLY A CA 1
ATOM 4564 C C . GLY A 1 610 ? 38.130 -28.441 41.255 1.00 27.39 610 GLY A C 1
ATOM 4565 O O . GLY A 1 610 ? 37.341 -28.908 40.438 1.00 27.39 610 GLY A O 1
ATOM 4566 N N . ASP A 1 611 ? 39.396 -28.092 40.968 1.00 30.23 611 ASP A N 1
ATOM 4567 C CA . ASP A 1 611 ? 40.356 -28.750 40.034 1.00 30.23 611 ASP A CA 1
ATOM 4568 C C . ASP A 1 611 ? 40.061 -28.886 38.498 1.00 30.23 611 ASP A C 1
ATOM 4570 O O . ASP A 1 611 ? 38.922 -28.933 38.046 1.00 30.23 611 ASP A O 1
ATOM 4574 N N . ASP A 1 612 ? 41.051 -28.957 37.582 1.00 30.33 612 ASP A N 1
ATOM 4575 C CA . ASP A 1 612 ? 42.515 -29.133 37.734 1.00 30.33 612 ASP A CA 1
ATOM 4576 C C . ASP A 1 612 ? 43.358 -28.586 36.536 1.00 30.33 612 ASP A C 1
ATOM 4578 O O . ASP A 1 612 ? 42.854 -28.536 35.414 1.00 30.33 612 ASP A O 1
ATOM 4582 N N . ASN A 1 613 ? 44.669 -28.355 36.762 1.00 28.27 613 ASN A N 1
ATOM 4583 C CA . ASN A 1 613 ? 45.814 -28.296 35.803 1.00 28.27 613 ASN A CA 1
ATOM 4584 C C . ASN A 1 613 ? 45.865 -27.231 34.659 1.00 28.27 613 ASN A C 1
ATOM 4586 O O . ASN A 1 613 ? 44.875 -26.954 33.993 1.00 28.27 613 ASN A O 1
ATOM 4590 N N . ASP A 1 614 ? 47.020 -26.657 34.254 1.00 26.97 614 ASP A N 1
ATOM 4591 C CA . ASP A 1 614 ? 48.385 -26.586 34.838 1.00 26.97 614 ASP A CA 1
ATOM 4592 C C . ASP A 1 614 ? 49.208 -25.397 34.221 1.00 26.97 614 ASP A C 1
ATOM 4594 O O . ASP A 1 614 ? 48.845 -24.833 33.190 1.00 26.97 614 ASP A O 1
ATOM 4598 N N . THR A 1 615 ? 50.305 -25.034 34.900 1.00 27.50 615 THR A N 1
ATOM 4599 C CA . THR A 1 615 ? 51.486 -24.161 34.641 1.00 27.50 615 THR A CA 1
ATOM 4600 C C . THR A 1 615 ? 51.925 -23.790 33.197 1.00 27.50 615 THR A C 1
ATOM 4602 O O . THR A 1 615 ? 51.613 -24.464 32.226 1.00 27.50 615 THR A O 1
ATOM 4605 N N . SER A 1 616 ? 52.782 -22.775 32.943 1.00 27.06 616 SER A N 1
ATOM 4606 C CA . SER A 1 616 ? 53.346 -21.633 33.722 1.00 27.06 616 SER A CA 1
ATOM 4607 C C . SER A 1 616 ? 54.021 -20.606 32.768 1.00 27.06 616 SER A C 1
ATOM 4609 O O . SER A 1 616 ? 53.805 -20.646 31.559 1.00 27.06 616 SER A O 1
ATOM 4611 N N . SER A 1 617 ? 54.824 -19.658 33.282 1.00 27.06 617 SER A N 1
ATOM 4612 C CA . SER A 1 617 ? 55.347 -18.494 32.549 1.00 27.06 617 SER A CA 1
ATOM 4613 C C . SER A 1 617 ? 56.883 -18.320 32.581 1.00 27.06 617 SER A C 1
ATOM 4615 O O . SER A 1 617 ? 57.570 -18.843 33.455 1.00 27.06 617 SER A O 1
ATOM 4617 N N . ASN A 1 618 ? 57.360 -17.416 31.704 1.00 25.67 618 ASN A N 1
ATOM 4618 C CA . ASN A 1 618 ? 58.399 -16.389 31.949 1.00 25.67 618 ASN A CA 1
ATOM 4619 C C . ASN A 1 618 ? 59.839 -16.514 31.354 1.00 25.67 618 ASN A C 1
ATOM 4621 O O . ASN A 1 618 ? 60.477 -17.558 31.372 1.00 25.67 618 ASN A O 1
ATOM 4625 N N . MET A 1 619 ? 60.356 -15.330 30.969 1.00 24.09 619 MET A N 1
ATOM 4626 C CA . MET A 1 619 ? 61.760 -14.861 30.830 1.00 24.09 619 MET A CA 1
ATOM 4627 C C . MET A 1 619 ? 62.709 -15.176 29.628 1.00 24.09 619 MET A C 1
ATOM 4629 O O . MET A 1 619 ? 63.204 -16.277 29.427 1.00 24.09 619 MET A O 1
ATOM 4633 N N . THR A 1 620 ? 63.166 -14.058 29.021 1.00 24.48 620 THR A N 1
ATOM 4634 C CA . THR A 1 620 ? 64.539 -13.694 28.548 1.00 24.48 620 THR A CA 1
ATOM 4635 C C . THR A 1 620 ? 65.213 -14.302 27.295 1.00 24.48 620 THR A C 1
ATOM 4637 O O . THR A 1 620 ? 65.599 -15.462 27.295 1.00 24.48 620 THR A O 1
ATOM 4640 N N . GLY A 1 621 ? 65.645 -13.415 26.367 1.00 23.42 621 GLY A N 1
ATOM 4641 C CA . GLY A 1 621 ? 67.065 -13.365 25.934 1.00 23.42 621 GLY A CA 1
ATOM 4642 C C . GLY A 1 621 ? 67.432 -13.168 24.438 1.00 23.42 621 GLY A C 1
ATOM 4643 O O . GLY A 1 621 ? 67.203 -14.064 23.642 1.00 23.42 621 GLY A O 1
ATOM 4644 N N . MET A 1 622 ? 68.192 -12.090 24.137 1.00 24.08 622 MET A N 1
ATOM 4645 C CA . MET A 1 622 ? 69.171 -11.925 23.014 1.00 24.08 622 MET A CA 1
ATOM 4646 C C . MET A 1 622 ? 68.671 -11.873 21.536 1.00 24.08 622 MET A C 1
ATOM 4648 O O . MET A 1 622 ? 67.639 -12.437 21.216 1.00 24.08 622 MET A O 1
ATOM 4652 N N . SER A 1 623 ? 69.370 -11.272 20.543 1.00 23.53 623 SER A N 1
ATOM 4653 C CA . SER A 1 623 ? 70.372 -10.163 20.500 1.00 23.53 623 SER A CA 1
ATOM 4654 C C . SER A 1 623 ? 70.722 -9.736 19.040 1.00 23.53 623 SER A C 1
ATOM 4656 O O . SER A 1 623 ? 70.512 -10.534 18.134 1.00 23.53 623 SER A O 1
ATOM 4658 N N . MET A 1 624 ? 71.383 -8.568 18.857 1.00 25.17 624 MET A N 1
ATOM 4659 C CA . MET A 1 624 ? 72.021 -8.029 17.611 1.00 25.17 624 MET A CA 1
ATOM 4660 C C . MET A 1 624 ? 71.057 -7.536 16.495 1.00 25.17 624 MET A C 1
ATOM 4662 O O . MET A 1 624 ? 69.977 -8.091 16.364 1.00 25.17 624 MET A O 1
ATOM 4666 N N . SER A 1 625 ? 71.343 -6.559 15.608 1.00 23.69 625 SER A N 1
ATOM 4667 C CA . SER A 1 625 ? 72.238 -5.359 15.510 1.00 23.69 625 SER A CA 1
ATOM 4668 C C . SER A 1 625 ? 71.829 -4.589 14.198 1.00 23.69 625 SER A C 1
ATOM 4670 O O . SER A 1 625 ? 70.868 -5.019 13.571 1.00 23.69 625 SER A O 1
ATOM 4672 N N . SER A 1 626 ? 72.386 -3.501 13.619 1.00 24.80 626 SER A N 1
ATOM 4673 C CA . SER A 1 626 ? 73.396 -2.429 13.872 1.00 24.80 626 SER A CA 1
ATOM 4674 C C . SER A 1 626 ? 73.392 -1.456 12.648 1.00 24.80 626 SER A C 1
ATOM 4676 O O . SER A 1 626 ? 73.177 -1.946 11.546 1.00 24.80 626 SER A O 1
ATOM 4678 N N . SER A 1 627 ? 73.726 -0.149 12.664 1.00 23.38 627 SER A N 1
ATOM 4679 C CA . SER A 1 627 ? 73.819 0.878 13.729 1.00 23.38 627 SER A CA 1
ATOM 4680 C C . SER A 1 627 ? 74.241 2.280 13.177 1.00 23.38 627 SER A C 1
ATOM 4682 O O . SER A 1 627 ? 75.382 2.410 12.746 1.00 23.38 627 SER A O 1
ATOM 4684 N N . VAL A 1 628 ? 73.403 3.327 13.351 1.00 23.38 628 VAL A N 1
ATOM 4685 C CA . VAL A 1 628 ? 73.759 4.782 13.495 1.00 23.38 628 VAL A CA 1
ATOM 4686 C C . VAL A 1 628 ? 74.292 5.588 12.269 1.00 23.38 628 VAL A C 1
ATOM 4688 O O . VAL A 1 628 ? 75.159 5.108 11.553 1.00 23.38 628 VAL A O 1
ATOM 4691 N N . ILE A 1 629 ? 73.833 6.855 12.087 1.00 23.23 629 ILE A N 1
ATOM 4692 C CA . ILE A 1 629 ? 74.626 8.122 11.907 1.00 23.23 629 ILE A CA 1
ATOM 4693 C C . ILE A 1 629 ? 73.768 9.339 11.447 1.00 23.23 629 ILE A C 1
ATOM 4695 O O . ILE A 1 629 ? 72.905 9.228 10.584 1.00 23.23 629 ILE A O 1
ATOM 4699 N N . ALA A 1 630 ? 74.085 10.518 12.006 1.00 24.88 630 ALA A N 1
ATOM 4700 C CA . ALA A 1 630 ? 73.822 11.905 11.552 1.00 24.88 630 ALA A CA 1
ATOM 4701 C C . ALA A 1 630 ? 74.964 12.803 12.144 1.00 24.88 630 ALA A C 1
ATOM 4703 O O . ALA A 1 630 ? 75.764 12.224 12.891 1.00 24.88 630 ALA A O 1
ATOM 4704 N N . PRO A 1 631 ? 75.096 14.150 11.950 1.00 43.75 631 PRO A N 1
ATOM 4705 C CA . PRO A 1 631 ? 74.261 15.152 11.245 1.00 43.75 631 PRO A CA 1
ATOM 4706 C C . PRO A 1 631 ? 75.104 16.202 10.416 1.00 43.75 631 PRO A C 1
ATOM 4708 O O . PRO A 1 631 ? 76.151 15.863 9.877 1.00 43.75 631 PRO A O 1
ATOM 4711 N N . THR A 1 632 ? 74.684 17.488 10.380 1.00 22.30 632 THR A N 1
ATOM 4712 C CA . THR A 1 632 ? 75.441 18.767 10.124 1.00 22.30 632 THR A CA 1
ATOM 4713 C C . THR A 1 632 ? 75.683 19.372 8.708 1.00 22.30 632 THR A C 1
ATOM 4715 O O . THR A 1 632 ? 76.659 19.077 8.037 1.00 22.30 632 THR A O 1
ATOM 4718 N N . SER A 1 633 ? 74.845 20.372 8.368 1.00 23.50 633 SER A N 1
ATOM 4719 C CA . SER A 1 633 ? 75.139 21.801 8.032 1.00 23.50 633 SER A CA 1
ATOM 4720 C C . SER A 1 633 ? 76.148 22.308 6.957 1.00 23.50 633 SER A C 1
ATOM 4722 O O . SER A 1 633 ? 77.338 22.022 7.021 1.00 23.50 633 SER A O 1
ATOM 4724 N N . LEU A 1 634 ? 75.680 23.368 6.257 1.00 22.64 634 LEU A N 1
ATOM 4725 C CA . LEU A 1 634 ? 76.326 24.682 5.956 1.00 22.64 634 LEU A CA 1
ATOM 4726 C C . LEU A 1 634 ? 77.035 24.991 4.603 1.00 22.64 634 LEU A C 1
ATOM 4728 O O . LEU A 1 634 ? 77.886 24.260 4.110 1.00 22.64 634 LEU A O 1
ATOM 4732 N N . SER A 1 635 ? 76.799 26.243 4.163 1.00 21.92 635 SER A N 1
ATOM 4733 C CA . SER A 1 635 ? 77.502 27.083 3.159 1.00 21.92 635 SER A CA 1
ATOM 4734 C C . SER A 1 635 ? 77.087 26.983 1.673 1.00 21.92 635 SER A C 1
ATOM 4736 O O . SER A 1 635 ? 76.392 26.059 1.267 1.00 21.92 635 SER A O 1
ATOM 4738 N N . ALA A 1 636 ? 77.409 28.030 0.893 1.00 22.75 636 ALA A N 1
ATOM 4739 C CA . ALA A 1 636 ? 76.762 28.369 -0.384 1.00 22.75 636 ALA A CA 1
ATOM 4740 C C . ALA A 1 636 ? 77.703 29.060 -1.396 1.00 22.75 636 ALA A C 1
ATOM 4742 O O . ALA A 1 636 ? 78.702 29.653 -0.983 1.00 22.75 636 ALA A O 1
ATOM 4743 N N . ARG A 1 637 ? 77.332 29.025 -2.692 1.00 22.67 637 ARG A N 1
ATOM 4744 C CA . ARG A 1 637 ? 77.731 29.897 -3.836 1.00 22.67 637 ARG A CA 1
ATOM 4745 C C . ARG A 1 637 ? 77.097 29.340 -5.132 1.00 22.67 637 ARG A C 1
ATOM 4747 O O . ARG A 1 637 ? 76.996 28.126 -5.219 1.00 22.67 637 ARG A O 1
ATOM 4754 N N . THR A 1 638 ? 76.723 30.032 -6.214 1.00 21.88 638 THR A N 1
ATOM 4755 C CA . THR A 1 638 ? 76.396 31.422 -6.623 1.00 21.88 638 THR A CA 1
ATOM 4756 C C . THR A 1 638 ? 76.277 31.386 -8.165 1.00 21.88 638 THR A C 1
ATOM 4758 O O . THR A 1 638 ? 77.199 30.893 -8.806 1.00 21.88 638 THR A O 1
ATOM 4761 N N . GLU A 1 639 ? 75.241 32.035 -8.711 1.00 23.50 639 GLU A N 1
ATOM 4762 C CA . GLU A 1 639 ? 75.215 32.781 -9.996 1.00 23.50 639 GLU A CA 1
ATOM 4763 C C . GLU A 1 639 ? 74.920 32.150 -11.383 1.00 23.50 639 GLU A C 1
ATOM 4765 O O . GLU A 1 639 ? 75.293 31.030 -11.713 1.00 23.50 639 GLU A O 1
ATOM 4770 N N . THR A 1 640 ? 74.309 33.024 -12.206 1.00 23.22 640 THR A N 1
ATOM 4771 C CA . THR A 1 640 ? 73.982 32.990 -13.652 1.00 23.22 640 THR A CA 1
ATOM 4772 C C . THR A 1 640 ? 73.013 31.934 -14.217 1.00 23.22 640 THR A C 1
ATOM 4774 O O . THR A 1 640 ? 73.085 30.768 -13.855 1.00 23.22 640 THR A O 1
ATOM 4777 N N . SER A 1 641 ? 72.148 32.256 -15.194 1.00 23.67 641 SER A N 1
ATOM 4778 C CA . SER A 1 641 ? 71.433 33.519 -15.516 1.00 23.67 641 SER A CA 1
ATOM 4779 C C . SER A 1 641 ? 70.261 33.238 -16.482 1.00 23.67 641 SER A C 1
ATOM 4781 O O . SER A 1 641 ? 70.193 32.168 -17.077 1.00 23.67 641 SER A O 1
ATOM 4783 N N . ASP A 1 642 ? 69.405 34.252 -16.666 1.00 24.28 642 ASP A N 1
ATOM 4784 C CA . ASP A 1 642 ? 68.438 34.441 -17.765 1.00 24.28 642 ASP A CA 1
ATOM 4785 C C . ASP A 1 642 ? 67.148 33.588 -17.797 1.00 24.28 642 ASP A C 1
ATOM 4787 O O . ASP A 1 642 ? 67.128 32.427 -17.413 1.00 24.28 642 ASP A O 1
ATOM 4791 N N . SER A 1 643 ? 66.014 34.093 -18.309 1.00 22.70 643 SER A N 1
ATOM 4792 C CA . SER A 1 643 ? 65.495 35.479 -18.263 1.00 22.70 643 SER A CA 1
ATOM 4793 C C . SER A 1 643 ? 63.993 35.503 -18.606 1.00 22.70 643 SER A C 1
ATOM 4795 O O . SER A 1 643 ? 63.589 34.843 -19.557 1.00 22.70 643 SER A O 1
ATOM 4797 N N . MET A 1 644 ? 63.210 36.295 -17.857 1.00 24.42 644 MET A N 1
ATOM 4798 C CA . MET A 1 644 ? 62.061 37.142 -18.264 1.00 24.42 644 MET A CA 1
ATOM 4799 C C . MET A 1 644 ? 60.997 37.245 -17.154 1.00 24.42 644 MET A C 1
ATOM 4801 O O . MET A 1 644 ? 60.404 36.260 -16.728 1.00 24.42 644 MET A O 1
ATOM 4805 N N . SER A 1 645 ? 60.764 38.476 -16.701 1.00 22.00 645 SER A N 1
ATOM 4806 C CA . SER A 1 645 ? 59.667 38.921 -15.824 1.00 22.00 645 SER A CA 1
ATOM 4807 C C . SER A 1 645 ? 58.667 39.747 -16.670 1.00 22.00 645 SER A C 1
ATOM 4809 O O . SER A 1 645 ? 58.954 40.014 -17.834 1.00 22.00 645 SER A O 1
ATOM 4811 N N . MET A 1 646 ? 57.454 40.137 -16.257 1.00 22.14 646 MET A N 1
ATOM 4812 C CA . MET A 1 646 ? 56.903 40.681 -14.996 1.00 22.14 646 MET A CA 1
ATOM 4813 C C . MET A 1 646 ? 55.348 40.545 -15.015 1.00 22.14 646 MET A C 1
ATOM 4815 O O . MET A 1 646 ? 54.817 40.234 -16.080 1.00 22.14 646 MET A O 1
ATOM 4819 N N . PRO A 1 647 ? 54.571 40.953 -13.980 1.00 26.42 647 PRO A N 1
ATOM 4820 C CA . PRO A 1 647 ? 54.788 40.856 -12.527 1.00 26.42 647 PRO A CA 1
ATOM 4821 C C . PRO A 1 647 ? 53.544 40.361 -11.726 1.00 26.42 647 PRO A C 1
ATOM 4823 O O . PRO A 1 647 ? 52.398 40.604 -12.092 1.00 26.42 647 PRO A O 1
ATOM 4826 N N . MET A 1 648 ? 53.778 39.792 -10.540 1.00 23.19 648 MET A N 1
ATOM 4827 C CA . MET A 1 648 ? 52.875 39.896 -9.370 1.00 23.19 648 MET A CA 1
ATOM 4828 C C . MET A 1 648 ? 53.258 41.172 -8.571 1.00 23.19 648 MET A C 1
ATOM 4830 O O . MET A 1 648 ? 54.363 41.673 -8.761 1.00 23.19 648 MET A O 1
ATOM 4834 N N . GLN A 1 649 ? 52.483 41.773 -7.659 1.00 26.00 649 GLN A N 1
ATOM 4835 C CA . GLN A 1 649 ? 51.227 41.419 -6.974 1.00 26.00 649 GLN A CA 1
ATOM 4836 C C . GLN A 1 649 ? 50.636 42.706 -6.347 1.00 26.00 649 GLN A C 1
ATOM 4838 O O . GLN A 1 649 ? 51.384 43.648 -6.091 1.00 26.00 649 GLN A O 1
ATOM 4843 N N . THR A 1 650 ? 49.365 42.691 -5.936 1.00 23.77 650 THR A N 1
ATOM 4844 C CA . THR A 1 650 ? 48.914 43.430 -4.737 1.00 23.77 650 THR A CA 1
ATOM 4845 C C . THR A 1 650 ? 48.025 42.516 -3.905 1.00 23.77 650 THR A C 1
ATOM 4847 O O . THR A 1 650 ? 47.007 42.037 -4.395 1.00 23.77 650 THR A O 1
ATOM 4850 N N . SER A 1 651 ? 48.438 42.237 -2.670 1.00 24.81 651 SER A N 1
ATOM 4851 C CA . SER A 1 651 ? 47.711 41.410 -1.702 1.00 24.81 651 SER A CA 1
ATOM 4852 C C . SER A 1 651 ? 46.543 42.164 -1.064 1.00 24.81 651 SER A C 1
ATOM 4854 O O . SER A 1 651 ? 46.627 43.378 -0.878 1.00 24.81 651 SER A O 1
ATOM 4856 N N . ILE A 1 652 ? 45.509 41.434 -0.643 1.00 25.97 652 ILE A N 1
ATOM 4857 C CA . ILE A 1 652 ? 44.483 41.912 0.295 1.00 25.97 652 ILE A CA 1
ATOM 4858 C C . ILE A 1 652 ? 44.521 41.011 1.537 1.00 25.97 652 ILE A C 1
ATOM 4860 O O . ILE A 1 652 ? 44.881 39.838 1.445 1.00 25.97 652 ILE A O 1
ATOM 4864 N N . ASP A 1 653 ? 44.263 41.611 2.697 1.00 22.59 653 ASP A N 1
ATOM 4865 C CA . ASP A 1 653 ? 44.593 41.080 4.021 1.00 22.59 653 ASP A CA 1
ATOM 4866 C C . ASP A 1 653 ? 43.470 40.199 4.603 1.00 22.59 653 ASP A C 1
ATOM 4868 O O . ASP A 1 653 ? 42.287 40.484 4.417 1.00 22.59 653 ASP A O 1
ATOM 4872 N N . THR A 1 654 ? 43.820 39.134 5.328 1.00 27.53 654 THR A N 1
ATOM 4873 C CA . THR A 1 654 ? 42.863 38.124 5.818 1.00 27.53 654 THR A CA 1
ATOM 4874 C C . THR A 1 654 ? 42.476 38.352 7.281 1.00 27.53 654 THR A C 1
ATOM 4876 O O . THR A 1 654 ? 42.692 37.486 8.130 1.00 27.53 654 THR A O 1
ATOM 4879 N N . THR A 1 655 ? 41.894 39.516 7.591 1.00 27.22 655 THR A N 1
ATOM 4880 C CA . THR A 1 655 ? 41.220 39.769 8.880 1.00 27.22 655 THR A CA 1
ATOM 4881 C C . THR A 1 655 ? 39.947 40.604 8.700 1.00 27.22 655 THR A C 1
ATOM 4883 O O . THR A 1 655 ? 40.005 41.775 8.339 1.00 27.22 655 THR A O 1
ATOM 4886 N N . ALA A 1 656 ? 38.783 40.013 8.988 1.00 25.39 656 ALA A N 1
ATOM 4887 C CA . ALA A 1 656 ? 37.496 40.709 9.004 1.00 25.39 656 ALA A CA 1
ATOM 4888 C C . ALA A 1 656 ? 36.665 40.258 10.216 1.00 25.39 656 ALA A C 1
ATOM 4890 O O . ALA A 1 656 ? 36.001 39.226 10.195 1.00 25.39 656 ALA A O 1
ATOM 4891 N N . THR A 1 657 ? 36.727 41.025 11.304 1.00 26.03 657 THR A N 1
ATOM 4892 C CA . THR A 1 657 ? 35.873 40.834 12.486 1.00 26.03 657 THR A CA 1
ATOM 4893 C C . THR A 1 657 ? 34.563 41.606 12.328 1.00 26.03 657 THR A C 1
ATOM 4895 O O . THR A 1 657 ? 34.620 42.815 12.117 1.00 26.03 657 THR A O 1
ATOM 4898 N N . SER A 1 658 ? 33.422 40.930 12.506 1.00 34.03 658 SER A N 1
ATOM 4899 C CA . SER A 1 658 ? 32.088 41.495 12.806 1.00 34.03 658 SER A CA 1
ATOM 4900 C C . SER A 1 658 ? 31.730 42.843 12.145 1.00 34.03 658 SER A C 1
ATOM 4902 O O . SER A 1 658 ? 31.979 43.909 12.715 1.00 34.03 658 SER A O 1
ATOM 4904 N N . SER A 1 659 ? 31.053 42.808 10.995 1.00 28.16 659 SER A N 1
ATOM 4905 C CA . SER A 1 659 ? 30.386 43.978 10.405 1.00 28.16 659 SER A CA 1
ATOM 4906 C C . SER A 1 659 ? 28.914 44.074 10.832 1.00 28.16 659 SER A C 1
ATOM 4908 O O . SER A 1 659 ? 28.242 43.063 11.010 1.00 28.16 659 SER A O 1
ATOM 4910 N N . ALA A 1 660 ? 28.420 45.302 11.006 1.00 25.75 660 ALA A N 1
ATOM 4911 C CA . ALA A 1 660 ? 27.034 45.602 11.382 1.00 25.75 660 ALA A CA 1
ATOM 4912 C C . ALA A 1 660 ? 26.080 45.594 10.158 1.00 25.75 660 ALA A C 1
ATOM 4914 O O . ALA A 1 660 ? 26.573 45.591 9.027 1.00 25.75 660 ALA A O 1
ATOM 4915 N N . PRO A 1 661 ? 24.742 45.627 10.352 1.00 27.77 661 PRO A N 1
ATOM 4916 C CA . PRO A 1 661 ? 23.775 45.616 9.252 1.00 27.77 661 PRO A CA 1
ATOM 4917 C C . PRO A 1 661 ? 23.995 46.741 8.233 1.00 27.77 661 PRO A C 1
ATOM 4919 O O . PRO A 1 661 ? 24.248 47.891 8.601 1.00 27.77 661 PRO A O 1
ATOM 4922 N N . ILE A 1 662 ? 23.866 46.410 6.947 1.00 35.22 662 ILE A N 1
ATOM 4923 C CA . ILE A 1 662 ? 24.027 47.360 5.842 1.00 35.22 662 ILE A CA 1
ATOM 4924 C C . ILE A 1 662 ? 22.758 48.214 5.727 1.00 35.22 662 ILE A C 1
ATOM 4926 O O . ILE A 1 662 ? 21.662 47.702 5.515 1.00 35.22 662 ILE A O 1
ATOM 4930 N N . SER A 1 663 ? 22.902 49.534 5.847 1.00 30.16 663 SER A N 1
ATOM 4931 C CA . SER A 1 663 ? 21.813 50.486 5.613 1.00 30.16 663 SER A CA 1
ATOM 4932 C C . SER A 1 663 ? 21.541 50.666 4.117 1.00 30.16 663 SER A C 1
ATOM 4934 O O . SER A 1 663 ? 22.484 50.884 3.353 1.00 30.16 663 SER A O 1
ATOM 4936 N N . ALA A 1 664 ? 20.267 50.647 3.717 1.00 32.06 664 ALA A N 1
ATOM 4937 C CA . ALA A 1 664 ? 19.839 50.835 2.329 1.00 32.06 664 ALA A CA 1
ATOM 4938 C C . ALA A 1 664 ? 20.321 52.172 1.709 1.00 32.06 664 ALA A C 1
ATOM 4940 O O . ALA A 1 664 ? 20.484 53.163 2.432 1.00 32.06 664 ALA A O 1
ATOM 4941 N N . PRO A 1 665 ? 20.545 52.227 0.379 1.00 33.94 665 PRO A N 1
ATOM 4942 C CA . PRO A 1 665 ? 20.928 53.457 -0.309 1.00 33.94 665 PRO A CA 1
ATOM 4943 C C . PRO A 1 665 ? 19.821 54.519 -0.226 1.00 33.94 665 PRO A C 1
ATOM 4945 O O . PRO A 1 665 ? 18.632 54.217 -0.263 1.00 33.94 665 PRO A O 1
ATOM 4948 N N . SER A 1 666 ? 20.210 55.794 -0.157 1.00 33.78 666 SER A N 1
ATOM 4949 C CA . SER A 1 666 ? 19.283 56.930 -0.020 1.00 33.78 666 SER A CA 1
ATOM 4950 C C . SER A 1 666 ? 18.603 57.363 -1.331 1.00 33.78 666 SER A C 1
ATOM 4952 O O . SER A 1 666 ? 18.140 58.499 -1.431 1.00 33.78 666 SER A O 1
ATOM 4954 N N . ASP A 1 667 ? 18.604 56.502 -2.347 1.00 35.06 667 ASP A N 1
ATOM 4955 C CA . ASP A 1 667 ? 18.015 56.725 -3.667 1.00 35.06 667 ASP A CA 1
ATOM 4956 C C . ASP A 1 667 ? 17.301 55.428 -4.093 1.00 35.06 667 ASP A C 1
ATOM 4958 O O . ASP A 1 667 ? 17.980 54.418 -4.298 1.00 35.06 667 ASP A O 1
ATOM 4962 N N . PRO A 1 668 ? 15.959 55.416 -4.213 1.00 33.69 668 PRO A N 1
ATOM 4963 C CA . PRO A 1 668 ? 15.200 54.210 -4.549 1.00 33.69 668 PRO A CA 1
ATOM 4964 C C . PRO A 1 668 ? 15.409 53.726 -5.995 1.00 33.69 668 PRO A C 1
ATOM 4966 O O . PRO A 1 668 ? 14.891 52.675 -6.355 1.00 33.69 668 PRO A O 1
ATOM 4969 N N . GLY A 1 669 ? 16.152 54.464 -6.832 1.00 32.03 669 GLY A N 1
ATOM 4970 C CA . GLY A 1 669 ? 16.589 54.011 -8.157 1.00 32.03 669 GLY A CA 1
ATOM 4971 C C . GLY A 1 669 ? 17.988 53.376 -8.193 1.00 32.03 669 GLY A C 1
ATOM 4972 O O . GLY A 1 669 ? 18.437 52.976 -9.268 1.00 32.03 669 GLY A O 1
ATOM 4973 N N . ALA A 1 670 ? 18.706 53.309 -7.065 1.00 32.69 670 ALA A N 1
ATOM 4974 C CA . ALA A 1 670 ? 20.085 52.824 -7.012 1.00 32.69 670 ALA A CA 1
ATOM 4975 C C . ALA A 1 670 ? 20.175 51.367 -6.526 1.00 32.69 670 ALA A C 1
ATOM 4977 O O . ALA A 1 670 ? 19.776 51.047 -5.409 1.00 32.69 670 ALA A O 1
ATOM 4978 N N . ALA A 1 671 ? 20.768 50.492 -7.345 1.00 37.03 671 ALA A N 1
ATOM 4979 C CA . ALA A 1 671 ? 21.033 49.104 -6.966 1.00 37.03 671 ALA A CA 1
ATOM 4980 C C . ALA A 1 671 ? 21.947 49.012 -5.727 1.00 37.03 671 ALA A C 1
ATOM 4982 O O . ALA A 1 671 ? 22.902 49.784 -5.587 1.00 37.03 671 ALA A O 1
ATOM 4983 N N . PHE A 1 672 ? 21.677 48.037 -4.855 1.00 37.97 672 PHE A N 1
ATOM 4984 C CA . PHE A 1 672 ? 22.500 47.769 -3.676 1.00 37.97 672 PHE A CA 1
ATOM 4985 C C . PHE A 1 672 ? 23.951 47.426 -4.074 1.00 37.97 672 PHE A C 1
ATOM 4987 O O . PHE A 1 672 ? 24.171 46.718 -5.060 1.00 37.97 672 PHE A O 1
ATOM 4994 N N . PRO A 1 673 ? 24.963 47.907 -3.327 1.00 39.53 673 PRO A N 1
ATOM 4995 C CA . PRO A 1 673 ? 26.353 47.573 -3.602 1.00 39.53 673 PRO A CA 1
ATOM 4996 C C . PRO A 1 673 ? 26.650 46.124 -3.195 1.00 39.53 673 PRO A C 1
ATOM 4998 O O . PRO A 1 673 ? 26.655 45.800 -2.008 1.00 39.53 673 PRO A O 1
ATOM 5001 N N . VAL A 1 674 ? 26.947 45.280 -4.186 1.00 44.88 674 VAL A N 1
ATOM 5002 C CA . VAL A 1 674 ? 27.406 43.895 -3.998 1.00 44.88 674 VAL A CA 1
ATOM 5003 C C . VAL A 1 674 ? 28.627 43.870 -3.056 1.00 44.88 674 VAL A C 1
ATOM 5005 O O . VAL A 1 674 ? 29.625 44.539 -3.355 1.00 44.88 674 VAL A O 1
ATOM 5008 N N . PRO A 1 675 ? 28.592 43.139 -1.921 1.00 44.53 675 PRO A N 1
ATOM 5009 C CA . PRO A 1 675 ? 29.720 43.104 -0.991 1.00 44.53 675 PRO A CA 1
ATOM 5010 C C . PRO A 1 675 ? 30.951 42.364 -1.548 1.00 44.53 675 PRO A C 1
ATOM 5012 O O . PRO A 1 675 ? 30.888 41.617 -2.525 1.00 44.53 675 PRO A O 1
ATOM 5015 N N . SER A 1 676 ? 32.103 42.540 -0.897 1.00 38.84 676 SER A N 1
ATOM 5016 C CA . SER A 1 676 ? 33.361 41.908 -1.311 1.00 38.84 676 SER A CA 1
ATOM 5017 C C . SER A 1 676 ? 33.341 40.387 -1.107 1.00 38.84 676 SER A C 1
ATOM 5019 O O . SER A 1 676 ? 33.519 39.917 0.015 1.00 38.84 676 SER A O 1
ATOM 5021 N N . GLY A 1 677 ? 33.179 39.634 -2.198 1.00 47.78 677 GLY A N 1
ATOM 5022 C CA . GLY A 1 677 ? 33.190 38.164 -2.208 1.00 47.78 677 GLY A CA 1
ATOM 5023 C C . GLY A 1 677 ? 32.168 37.530 -3.158 1.00 47.78 677 GLY A C 1
ATOM 5024 O O . GLY A 1 677 ? 32.296 36.351 -3.477 1.00 47.78 677 GLY A O 1
ATOM 5025 N N . PHE A 1 678 ? 31.193 38.311 -3.631 1.00 56.78 678 PHE A N 1
ATOM 5026 C CA . PHE A 1 678 ? 30.061 37.826 -4.422 1.00 56.78 678 PHE A CA 1
ATOM 5027 C C . PHE A 1 678 ? 30.199 38.147 -5.912 1.00 56.78 678 PHE A C 1
ATOM 5029 O O . PHE A 1 678 ? 30.815 39.145 -6.294 1.00 56.78 678 PHE A O 1
ATOM 5036 N N . PHE A 1 679 ? 29.618 37.291 -6.753 1.00 66.19 679 PHE A N 1
ATOM 5037 C CA . PHE A 1 679 ? 29.720 37.369 -8.208 1.00 66.19 679 PHE A CA 1
ATOM 5038 C C . PHE A 1 679 ? 28.331 37.414 -8.856 1.00 66.19 679 PHE A C 1
ATOM 5040 O O . PHE A 1 679 ? 27.570 36.447 -8.796 1.00 66.19 679 PHE A O 1
ATOM 5047 N N . GLU A 1 680 ? 28.031 38.521 -9.535 1.00 70.62 680 GLU A N 1
ATOM 5048 C CA . GLU A 1 680 ? 27.049 38.536 -10.623 1.00 70.62 680 GLU A CA 1
ATOM 5049 C C . GLU A 1 680 ? 27.726 37.947 -11.871 1.00 70.62 680 GLU A C 1
ATOM 5051 O O . GLU A 1 680 ? 28.760 38.451 -12.323 1.00 70.62 680 GLU A O 1
ATOM 5056 N N . TYR A 1 681 ? 27.169 36.873 -12.430 1.00 77.75 681 TYR A N 1
ATOM 5057 C CA . TYR A 1 681 ? 27.633 36.307 -13.698 1.00 77.75 681 TYR A CA 1
ATOM 5058 C C . TYR A 1 681 ? 26.784 36.857 -14.856 1.00 77.75 681 TYR A C 1
ATOM 5060 O O . TYR A 1 681 ? 25.561 36.861 -14.752 1.00 77.75 681 TYR A O 1
ATOM 5068 N N . PRO A 1 682 ? 27.394 37.298 -15.975 1.00 81.31 682 PRO A N 1
ATOM 5069 C CA . PRO A 1 682 ? 26.638 37.813 -17.113 1.00 81.31 682 PRO A CA 1
ATOM 5070 C C . PRO A 1 682 ? 25.823 36.701 -17.786 1.00 81.31 682 PRO A C 1
ATOM 5072 O O . PRO A 1 682 ? 26.334 35.591 -17.965 1.00 81.31 682 PRO A O 1
ATOM 5075 N N . ASP A 1 683 ? 24.595 37.033 -18.200 1.00 87.06 683 ASP A N 1
ATOM 5076 C CA . ASP A 1 683 ? 23.649 36.109 -18.840 1.00 87.06 683 ASP A CA 1
ATOM 5077 C C . ASP A 1 683 ? 24.295 35.288 -19.979 1.00 87.06 683 ASP A C 1
ATOM 5079 O O . ASP A 1 683 ? 25.036 35.799 -20.832 1.00 87.06 683 ASP A O 1
ATOM 5083 N N . LEU A 1 684 ? 23.987 33.991 -20.018 1.00 89.88 684 LEU A N 1
ATOM 5084 C CA . LEU A 1 684 ? 24.493 33.064 -21.022 1.00 89.88 684 LEU A CA 1
ATOM 5085 C C . LEU A 1 684 ? 23.812 33.315 -22.372 1.00 89.88 684 LEU A C 1
ATOM 5087 O O . LEU A 1 684 ? 22.613 33.104 -22.550 1.00 89.88 684 LEU A O 1
ATOM 5091 N N . SER A 1 685 ? 24.612 33.691 -23.369 1.00 87.06 685 SER A N 1
ATOM 5092 C CA . SER A 1 685 ? 24.159 33.920 -24.741 1.00 87.06 685 SER A CA 1
ATOM 5093 C C . SER A 1 685 ? 24.944 33.067 -25.728 1.00 87.06 685 SER A C 1
ATOM 5095 O O . SER A 1 685 ? 26.167 32.969 -25.651 1.00 87.06 685 SER A O 1
ATOM 5097 N N . THR A 1 686 ? 24.255 32.503 -26.721 1.00 86.31 686 THR A N 1
ATOM 5098 C CA . THR A 1 686 ? 24.876 31.780 -27.846 1.00 86.31 686 THR A CA 1
ATOM 5099 C C . THR A 1 686 ? 25.695 32.687 -28.776 1.00 86.31 686 THR A C 1
ATOM 5101 O O . THR A 1 686 ? 26.389 32.181 -29.656 1.00 86.31 686 THR A O 1
ATOM 5104 N N . ALA A 1 687 ? 25.641 34.011 -28.584 1.00 82.12 687 ALA A N 1
ATOM 5105 C CA . ALA A 1 687 ? 26.518 34.984 -29.237 1.00 82.12 687 ALA A CA 1
ATOM 5106 C C . ALA A 1 687 ? 27.785 35.322 -28.420 1.00 82.12 687 ALA A C 1
ATOM 5108 O O . ALA A 1 687 ? 28.687 35.972 -28.949 1.00 82.12 687 ALA A O 1
ATOM 5109 N N . SER A 1 688 ? 27.865 34.902 -27.153 1.00 76.50 688 SER A N 1
ATOM 5110 C CA . SER A 1 688 ? 29.034 35.120 -26.293 1.00 76.50 688 SER A CA 1
ATOM 5111 C C . SER A 1 688 ? 30.119 34.075 -26.553 1.00 76.50 688 SER A C 1
ATOM 5113 O O . SER A 1 688 ? 29.832 32.899 -26.779 1.00 76.50 688 SER A O 1
ATOM 5115 N N . THR A 1 689 ? 31.387 34.479 -26.452 1.00 81.19 689 THR A N 1
ATOM 5116 C CA . THR A 1 689 ? 32.498 33.523 -26.351 1.00 81.19 689 THR A CA 1
ATOM 5117 C C . THR A 1 689 ? 32.349 32.732 -25.043 1.00 81.19 689 THR A C 1
ATOM 5119 O O . THR A 1 689 ? 32.229 33.367 -23.993 1.00 81.19 689 THR A O 1
ATOM 5122 N N . PRO A 1 690 ? 32.375 31.386 -25.063 1.00 84.50 690 PRO A N 1
ATOM 5123 C CA . PRO A 1 690 ? 32.327 30.592 -23.838 1.00 84.50 690 PRO A CA 1
ATOM 5124 C C . PRO A 1 690 ? 33.519 30.894 -22.921 1.00 84.50 690 PRO A C 1
ATOM 5126 O O . PRO A 1 690 ? 34.636 31.104 -23.401 1.00 84.50 690 PRO A O 1
ATOM 5129 N N . ILE A 1 691 ? 33.290 30.919 -21.605 1.00 82.81 691 ILE A N 1
ATOM 5130 C CA . ILE A 1 691 ? 34.338 31.250 -20.623 1.00 82.81 691 ILE A CA 1
ATOM 5131 C C . ILE A 1 691 ? 35.288 30.058 -20.430 1.00 82.81 691 ILE A C 1
ATOM 5133 O O . ILE A 1 691 ? 36.489 30.241 -20.225 1.00 82.81 691 ILE A O 1
ATOM 5137 N N . THR A 1 692 ? 34.781 28.830 -20.554 1.00 83.44 692 THR A N 1
ATOM 5138 C CA . THR A 1 692 ? 35.594 27.611 -20.483 1.00 83.44 692 THR A CA 1
ATOM 5139 C C . THR A 1 692 ? 36.341 27.372 -21.802 1.00 83.44 692 THR A C 1
ATOM 5141 O O . THR A 1 692 ? 35.708 27.279 -22.857 1.00 83.44 692 THR A O 1
ATOM 5144 N N . PRO A 1 693 ? 37.671 27.168 -21.795 1.00 84.44 693 PRO A N 1
ATOM 5145 C CA . PRO A 1 693 ? 38.401 26.805 -23.005 1.00 84.44 693 PRO A CA 1
ATOM 5146 C C . PRO A 1 693 ? 37.888 25.494 -23.624 1.00 84.44 693 PRO A C 1
ATOM 5148 O O . PRO A 1 693 ? 38.052 24.417 -23.055 1.00 84.44 693 PRO A O 1
ATOM 5151 N N . GLY A 1 694 ? 37.288 25.584 -24.814 1.00 85.12 694 GLY A N 1
ATOM 5152 C CA . GLY A 1 694 ? 36.788 24.430 -25.569 1.00 85.12 694 GLY A CA 1
ATOM 5153 C C . GLY A 1 694 ? 35.357 23.981 -25.245 1.00 85.12 694 GLY A C 1
ATOM 5154 O O . GLY A 1 694 ? 34.930 22.964 -25.793 1.00 85.12 694 GLY A O 1
ATOM 5155 N N . SER A 1 695 ? 34.611 24.707 -24.404 1.00 90.88 695 SER A N 1
ATOM 5156 C CA . SER A 1 695 ? 33.166 24.487 -24.257 1.00 90.88 695 SER A CA 1
ATOM 5157 C C . SER A 1 695 ? 32.374 25.066 -25.438 1.00 90.88 695 SER A C 1
ATOM 5159 O O . SER A 1 695 ? 32.909 25.708 -26.346 1.00 90.88 695 SER A O 1
ATOM 5161 N N . THR A 1 696 ? 31.070 24.812 -25.446 1.00 94.06 696 THR A N 1
ATOM 5162 C CA . THR A 1 696 ? 30.084 25.374 -26.373 1.00 94.06 696 THR A CA 1
ATOM 5163 C C . THR A 1 696 ? 28.895 25.888 -25.565 1.00 94.06 696 THR A C 1
ATOM 5165 O O . THR A 1 696 ? 28.486 25.244 -24.602 1.00 94.06 696 THR A O 1
ATOM 5168 N N . ILE A 1 697 ? 28.324 27.035 -25.948 1.00 95.31 697 ILE A N 1
ATOM 5169 C CA . ILE A 1 697 ? 27.052 27.514 -25.387 1.00 95.31 697 ILE A CA 1
ATOM 5170 C C . ILE A 1 697 ? 25.904 27.028 -26.279 1.00 95.31 697 ILE A C 1
ATOM 5172 O O . ILE A 1 697 ? 25.977 27.093 -27.506 1.00 95.31 697 ILE A O 1
ATOM 5176 N N . THR A 1 698 ? 24.837 26.500 -25.685 1.00 96.12 698 THR A N 1
ATOM 5177 C CA . THR A 1 698 ? 23.672 25.962 -26.400 1.00 96.12 698 THR A CA 1
ATOM 5178 C C . THR A 1 698 ? 22.393 26.283 -25.640 1.00 96.12 698 THR A C 1
ATOM 5180 O O . THR A 1 698 ? 22.225 25.858 -24.502 1.00 96.12 698 THR A O 1
ATOM 5183 N N . LYS A 1 699 ? 21.481 27.009 -26.292 1.00 96.12 699 LYS A N 1
ATOM 5184 C CA . LYS A 1 699 ? 20.128 27.276 -25.795 1.00 96.12 699 LYS A CA 1
ATOM 5185 C C . LYS A 1 699 ? 19.161 26.207 -26.303 1.00 96.12 699 LYS A C 1
ATOM 5187 O O . LYS A 1 699 ? 19.183 25.869 -27.490 1.00 96.12 699 LYS A O 1
ATOM 5192 N N . ILE A 1 700 ? 18.323 25.684 -25.414 1.00 95.88 700 ILE A N 1
ATOM 5193 C CA . ILE A 1 700 ? 17.270 24.711 -25.716 1.00 95.88 700 ILE A CA 1
ATOM 5194 C C . ILE A 1 700 ? 15.933 25.269 -25.236 1.00 95.88 700 ILE A C 1
ATOM 5196 O O . ILE A 1 700 ? 15.848 25.853 -24.161 1.00 95.88 700 ILE A O 1
ATOM 5200 N N . ASN A 1 701 ? 14.901 25.085 -26.057 1.00 95.44 701 ASN A N 1
ATOM 5201 C CA . ASN A 1 701 ? 13.546 25.558 -25.816 1.00 95.44 701 ASN A CA 1
ATOM 5202 C C . ASN A 1 701 ? 12.637 24.359 -25.500 1.00 95.44 701 ASN A C 1
ATOM 5204 O O . ASN A 1 701 ? 12.660 23.364 -26.230 1.00 95.44 701 ASN A O 1
ATOM 5208 N N . TYR A 1 702 ? 11.823 24.485 -24.455 1.00 90.88 702 TYR A N 1
ATOM 5209 C CA . TYR A 1 702 ? 10.853 23.500 -23.979 1.00 90.88 702 TYR A CA 1
ATOM 5210 C C . TYR A 1 702 ? 9.442 24.113 -24.009 1.00 90.88 702 TYR A C 1
ATOM 5212 O O . TYR A 1 702 ? 9.267 25.302 -23.737 1.00 90.88 702 TYR A O 1
ATOM 5220 N N . GLY A 1 703 ? 8.435 23.311 -24.364 1.00 87.25 703 GLY A N 1
ATOM 5221 C CA . GLY A 1 703 ? 7.065 23.780 -24.601 1.00 87.25 703 GLY A CA 1
ATOM 5222 C C . GLY A 1 703 ? 6.774 24.054 -26.091 1.00 87.25 703 GLY A C 1
ATOM 5223 O O . GLY A 1 703 ? 7.364 23.394 -26.951 1.00 87.25 703 GLY A O 1
ATOM 5224 N N . PRO A 1 704 ? 5.872 24.995 -26.438 1.00 90.69 704 PRO A N 1
ATOM 5225 C CA . PRO A 1 704 ? 5.236 25.957 -25.543 1.00 90.69 704 PRO A CA 1
ATOM 5226 C C . PRO A 1 704 ? 4.199 25.326 -24.609 1.00 90.69 704 PRO A C 1
ATOM 5228 O O . PRO A 1 704 ? 3.315 24.585 -25.043 1.00 90.69 704 PRO A O 1
ATOM 5231 N N . PHE A 1 705 ? 4.284 25.686 -23.335 1.00 85.44 705 PHE A N 1
ATOM 5232 C CA . PHE A 1 705 ? 3.283 25.395 -22.314 1.00 85.44 705 PHE A CA 1
ATOM 5233 C C . PHE A 1 705 ? 2.167 26.442 -22.391 1.00 85.44 705 PHE A C 1
ATOM 5235 O O . PHE A 1 705 ? 2.383 27.546 -22.892 1.00 85.44 705 PHE A O 1
ATOM 5242 N N . THR A 1 706 ? 0.960 26.090 -21.952 1.00 88.06 706 THR A N 1
ATOM 5243 C CA . THR A 1 706 ? -0.182 27.019 -21.879 1.00 88.06 706 THR A CA 1
ATOM 5244 C C . THR A 1 706 ? -0.501 27.256 -20.409 1.00 88.06 706 THR A C 1
ATOM 5246 O O . THR A 1 706 ? -0.525 26.291 -19.652 1.00 88.06 706 THR A O 1
ATOM 5249 N N . CYS A 1 707 ? -0.719 28.512 -20.026 1.00 79.56 707 CYS A N 1
ATOM 5250 C CA . CYS A 1 707 ? -1.115 28.912 -18.680 1.00 79.56 707 CYS A CA 1
ATOM 5251 C C . CYS A 1 707 ? -2.347 29.816 -18.787 1.00 79.56 707 CYS A C 1
ATOM 5253 O O . CYS A 1 707 ? -2.353 30.748 -19.598 1.00 79.56 707 CYS A O 1
ATOM 5255 N N . SER A 1 708 ? -3.407 29.498 -18.045 1.00 82.75 708 SER A N 1
ATOM 5256 C CA . SER A 1 708 ? -4.705 30.175 -18.148 1.00 82.75 708 SER A CA 1
ATOM 5257 C C . SER A 1 708 ? -4.628 31.619 -17.640 1.00 82.75 708 SER A C 1
ATOM 5259 O O . SER A 1 708 ? -3.651 32.009 -17.001 1.00 82.75 708 SER A O 1
ATOM 5261 N N . ALA A 1 709 ? -5.628 32.447 -17.934 1.00 75.25 709 ALA A N 1
ATOM 5262 C CA . ALA A 1 709 ? -5.727 33.789 -17.349 1.00 75.25 709 ALA A CA 1
ATOM 5263 C C . ALA A 1 709 ? -5.768 33.759 -15.801 1.00 75.25 709 ALA A C 1
ATOM 5265 O O . ALA A 1 709 ? -6.602 33.053 -15.237 1.00 75.25 709 ALA A O 1
ATOM 5266 N N . GLN A 1 710 ? -4.940 34.577 -15.130 1.00 71.62 710 GLN A N 1
ATOM 5267 C CA . GLN A 1 710 ? -4.846 34.687 -13.656 1.00 71.62 710 GLN A CA 1
ATOM 5268 C C . GLN A 1 710 ? -4.540 33.357 -12.929 1.00 71.62 710 GLN A C 1
ATOM 5270 O O . GLN A 1 710 ? -5.060 33.105 -11.841 1.00 71.62 710 GLN A O 1
ATOM 5275 N N . ASP A 1 711 ? -3.728 32.496 -13.545 1.00 73.31 711 ASP A N 1
ATOM 5276 C CA . ASP A 1 711 ? -3.565 31.086 -13.164 1.00 73.31 711 ASP A CA 1
ATOM 5277 C C . ASP A 1 711 ? -2.084 30.664 -13.072 1.00 73.31 711 ASP A C 1
ATOM 5279 O O . ASP A 1 711 ? -1.179 31.406 -13.479 1.00 73.31 711 ASP A O 1
ATOM 5283 N N . MET A 1 712 ? -1.837 29.459 -12.550 1.00 74.44 712 MET A N 1
ATOM 5284 C CA . MET A 1 712 ? -0.521 28.820 -12.485 1.00 74.44 712 MET A CA 1
ATOM 5285 C C . MET A 1 712 ? -0.529 27.469 -13.215 1.00 74.44 712 MET A C 1
ATOM 5287 O O . MET A 1 712 ? -1.308 26.571 -12.909 1.00 74.44 712 MET A O 1
ATOM 5291 N N . ALA A 1 713 ? 0.395 27.289 -14.159 1.00 71.88 713 ALA A N 1
ATOM 5292 C CA . ALA A 1 713 ? 0.586 26.034 -14.877 1.00 71.88 713 ALA A CA 1
ATOM 5293 C C . ALA A 1 713 ? 1.798 25.273 -14.332 1.00 71.88 713 ALA A C 1
ATOM 5295 O O . ALA A 1 713 ? 2.936 25.698 -14.542 1.00 71.88 713 ALA A O 1
ATOM 5296 N N . GLN A 1 714 ? 1.542 24.123 -13.706 1.00 77.62 714 GLN A N 1
ATOM 5297 C CA . GLN A 1 714 ? 2.558 23.199 -13.194 1.00 77.62 714 GLN A CA 1
ATOM 5298 C C . GLN A 1 714 ? 2.587 21.874 -13.976 1.00 77.62 714 GLN A C 1
ATOM 5300 O O . GLN A 1 714 ? 1.536 21.352 -14.365 1.00 77.62 714 GLN A O 1
ATOM 5305 N N . SER A 1 715 ? 3.775 21.325 -14.261 1.00 68.38 715 SER A N 1
ATOM 5306 C CA . SER A 1 715 ? 3.924 19.979 -14.849 1.00 68.38 715 SER A CA 1
ATOM 5307 C C . SER A 1 715 ? 5.367 19.455 -14.834 1.00 68.38 715 SER A C 1
ATOM 5309 O O . SER A 1 715 ? 6.306 20.182 -14.520 1.00 68.38 715 SER A O 1
ATOM 5311 N N . ILE A 1 716 ? 5.552 18.195 -15.254 1.00 69.62 716 ILE A N 1
ATOM 5312 C CA . ILE A 1 716 ? 6.869 17.571 -15.455 1.00 69.62 716 ILE A CA 1
ATOM 5313 C C . ILE A 1 716 ? 7.080 17.215 -16.934 1.00 69.62 716 ILE A C 1
ATOM 5315 O O . ILE A 1 716 ? 6.310 16.464 -17.536 1.00 69.62 716 ILE A O 1
ATOM 5319 N N . VAL A 1 717 ? 8.181 17.693 -17.513 1.00 76.44 717 VAL A N 1
ATOM 5320 C CA . VAL A 1 717 ? 8.670 17.318 -18.847 1.00 76.44 717 VAL A CA 1
ATOM 5321 C C . VAL A 1 717 ? 9.673 16.175 -18.709 1.00 76.44 717 VAL A C 1
ATOM 5323 O O . VAL A 1 717 ? 10.857 16.400 -18.461 1.00 76.44 717 VAL A O 1
ATOM 5326 N N . ALA A 1 718 ? 9.211 14.939 -18.886 1.00 71.69 718 ALA A N 1
ATOM 5327 C CA . ALA A 1 718 ? 10.090 13.773 -18.952 1.00 71.69 718 ALA A CA 1
ATOM 5328 C C . ALA A 1 718 ? 10.940 13.765 -20.239 1.00 71.69 718 ALA A C 1
ATOM 5330 O O . ALA A 1 718 ? 10.488 14.216 -21.293 1.00 71.69 718 ALA A O 1
ATOM 5331 N N . ASN A 1 719 ? 12.142 13.180 -20.171 1.00 74.31 719 ASN A N 1
ATOM 5332 C CA . ASN A 1 719 ? 13.074 13.028 -21.298 1.00 74.31 719 ASN A CA 1
ATOM 5333 C C . ASN A 1 719 ? 13.443 14.363 -21.973 1.00 74.31 719 ASN A C 1
ATOM 5335 O O . ASN A 1 719 ? 13.304 14.537 -23.188 1.00 74.31 719 ASN A O 1
ATOM 5339 N N . MET A 1 720 ? 13.936 15.313 -21.174 1.00 81.69 720 MET A N 1
ATOM 5340 C CA . MET A 1 720 ? 14.490 16.578 -21.652 1.00 81.69 720 MET A CA 1
ATOM 5341 C C . MET A 1 720 ? 15.515 16.349 -22.767 1.00 81.69 720 MET A C 1
ATOM 5343 O O . MET A 1 720 ? 16.460 15.571 -22.631 1.00 81.69 720 MET A O 1
ATOM 5347 N N . LYS A 1 721 ? 15.398 17.119 -23.851 1.00 87.56 721 LYS A N 1
ATOM 5348 C CA . LYS A 1 721 ? 16.465 17.222 -24.847 1.00 87.56 721 LYS A CA 1
ATOM 5349 C C . LYS A 1 721 ? 17.693 17.881 -24.207 1.00 87.56 721 LYS A C 1
ATOM 5351 O O . LYS A 1 721 ? 17.649 19.074 -23.914 1.00 87.56 721 LYS A O 1
ATOM 5356 N N . LEU A 1 722 ? 18.777 17.127 -24.052 1.00 88.31 722 LEU A N 1
ATOM 5357 C CA . LEU A 1 722 ? 20.073 17.632 -23.586 1.00 88.31 722 LEU A CA 1
ATOM 5358 C C . LEU A 1 722 ? 20.900 18.231 -24.743 1.00 88.31 722 LEU A C 1
ATOM 5360 O O . LEU A 1 722 ? 20.691 17.863 -25.905 1.00 88.31 722 LEU A O 1
ATOM 5364 N N . PRO A 1 723 ? 21.842 19.157 -24.468 1.00 91.81 723 PRO A N 1
ATOM 5365 C CA . PRO A 1 723 ? 22.711 19.735 -25.497 1.00 91.81 723 PRO A CA 1
ATOM 5366 C C . PRO A 1 723 ? 23.815 18.771 -25.959 1.00 91.81 723 PRO A C 1
ATOM 5368 O O . PRO A 1 723 ? 24.357 18.939 -27.051 1.00 91.81 723 PRO A O 1
ATOM 5371 N N . CYS A 1 724 ? 24.145 17.769 -25.142 1.00 91.00 724 CYS A N 1
ATOM 5372 C CA . CYS A 1 724 ? 25.213 16.802 -25.368 1.00 91.00 724 CYS A CA 1
ATOM 5373 C C . CYS A 1 724 ? 24.985 15.518 -24.554 1.00 91.00 724 CYS A C 1
ATOM 5375 O O . CYS A 1 724 ? 24.146 15.480 -23.657 1.00 91.00 724 CYS A O 1
ATOM 5377 N N . THR A 1 725 ? 25.767 14.487 -24.867 1.00 86.69 725 THR A N 1
ATOM 5378 C CA . THR A 1 725 ? 25.978 13.281 -24.054 1.00 86.69 725 THR A CA 1
ATOM 5379 C C . THR A 1 725 ? 27.485 13.065 -23.897 1.00 86.69 725 THR A C 1
ATOM 5381 O O . THR A 1 725 ? 28.267 13.522 -24.737 1.00 86.69 725 THR A O 1
ATOM 5384 N N . ASN A 1 726 ? 27.914 12.407 -22.818 1.00 88.12 726 ASN A N 1
ATOM 5385 C CA . ASN A 1 726 ? 29.325 12.292 -22.420 1.00 88.12 726 ASN A CA 1
ATOM 5386 C C . ASN A 1 726 ? 30.067 13.650 -22.374 1.00 88.12 726 ASN A C 1
ATOM 5388 O O . ASN A 1 726 ? 31.061 13.900 -23.068 1.00 88.12 726 ASN A O 1
ATOM 5392 N N . CYS A 1 727 ? 29.549 14.552 -21.548 1.00 94.12 727 CYS A N 1
ATOM 5393 C CA . CYS A 1 727 ? 29.996 15.930 -21.393 1.00 94.12 727 CYS A CA 1
ATOM 5394 C C . CYS A 1 727 ? 29.931 16.384 -19.926 1.00 94.12 727 CYS A C 1
ATOM 5396 O O . CYS A 1 727 ? 29.482 15.646 -19.051 1.00 94.12 727 CYS A O 1
ATOM 5398 N N . TYR A 1 728 ? 30.399 17.604 -19.671 1.00 94.69 728 TYR A N 1
ATOM 5399 C CA . TYR A 1 728 ? 30.189 18.326 -18.419 1.00 94.69 728 TYR A CA 1
ATOM 5400 C C . TYR A 1 728 ? 29.415 19.615 -18.696 1.00 94.69 728 TYR A C 1
ATOM 5402 O O . TYR A 1 728 ? 29.807 20.359 -19.598 1.00 94.69 728 TYR A O 1
ATOM 5410 N N . PHE A 1 729 ? 28.369 19.916 -17.927 1.00 94.81 729 PHE A N 1
ATOM 5411 C CA . PHE A 1 729 ? 27.791 21.263 -17.884 1.00 94.81 729 PHE A CA 1
ATOM 5412 C C . PHE A 1 729 ? 28.630 22.123 -16.932 1.00 94.81 729 PHE A C 1
ATOM 5414 O O . PHE A 1 729 ? 28.859 21.747 -15.782 1.00 94.81 729 PHE A O 1
ATOM 5421 N N . THR A 1 730 ? 29.118 23.263 -17.417 1.00 93.44 730 THR A N 1
ATOM 5422 C CA . THR A 1 730 ? 30.007 24.163 -16.666 1.00 93.44 730 THR A CA 1
ATOM 5423 C C . THR A 1 730 ? 29.308 25.448 -16.219 1.00 93.44 730 THR A C 1
ATOM 5425 O O . THR A 1 730 ? 29.661 26.001 -15.174 1.00 93.44 730 THR A O 1
ATOM 5428 N N . ALA A 1 731 ? 28.267 25.870 -16.942 1.00 93.62 731 ALA A N 1
ATOM 5429 C CA . ALA A 1 731 ? 27.278 26.837 -16.471 1.00 93.62 731 ALA A CA 1
ATOM 5430 C C . ALA A 1 731 ? 25.884 26.547 -17.052 1.00 93.62 731 ALA A C 1
ATOM 5432 O O . ALA A 1 731 ? 25.773 26.002 -18.152 1.00 93.62 731 ALA A O 1
ATOM 5433 N N . ILE A 1 732 ? 24.831 26.922 -16.325 1.00 95.00 732 ILE A N 1
ATOM 5434 C CA . ILE A 1 732 ? 23.425 26.742 -16.710 1.00 95.00 732 ILE A CA 1
ATOM 5435 C C . ILE A 1 732 ? 22.644 28.007 -16.330 1.00 95.00 732 ILE A C 1
ATOM 5437 O O . ILE A 1 732 ? 22.896 28.608 -15.286 1.00 95.00 732 ILE A O 1
ATOM 5441 N N . GLN A 1 733 ? 21.704 28.421 -17.180 1.00 95.25 733 GLN A N 1
ATOM 5442 C CA . GLN A 1 733 ? 20.777 29.517 -16.901 1.00 95.25 733 GLN A CA 1
ATOM 5443 C C . GLN A 1 733 ? 19.380 29.218 -17.450 1.00 95.25 733 GLN A C 1
ATOM 5445 O O . GLN A 1 733 ? 19.244 28.716 -18.569 1.00 95.25 733 GLN A O 1
ATOM 5450 N N . ALA A 1 734 ? 18.354 29.581 -16.681 1.00 95.75 734 ALA A N 1
ATOM 5451 C CA . ALA A 1 734 ? 16.951 29.520 -17.070 1.00 95.75 734 ALA A CA 1
ATOM 5452 C C . ALA A 1 734 ? 16.451 30.831 -17.704 1.00 95.75 734 ALA A C 1
ATOM 5454 O O . ALA A 1 734 ? 16.983 31.912 -17.465 1.00 95.75 734 ALA A O 1
ATOM 5455 N N . GLY A 1 735 ? 15.380 30.751 -18.486 1.00 94.88 735 GLY A N 1
ATOM 5456 C CA . GLY A 1 735 ? 14.708 31.902 -19.077 1.00 94.88 735 GLY A CA 1
ATOM 5457 C C . GLY A 1 735 ? 13.295 31.556 -19.529 1.00 94.88 735 GLY A C 1
ATOM 5458 O O . GLY A 1 735 ? 12.981 30.387 -19.753 1.00 94.88 735 GLY A O 1
ATOM 5459 N N . LEU A 1 736 ? 12.451 32.575 -19.685 1.00 95.44 736 LEU A N 1
ATOM 5460 C CA . LEU A 1 736 ? 11.074 32.437 -20.153 1.00 95.44 736 LEU A CA 1
ATOM 5461 C C . LEU A 1 736 ? 10.850 33.350 -21.360 1.00 95.44 736 LEU A C 1
ATOM 5463 O O . LEU A 1 736 ? 11.216 34.526 -21.334 1.00 95.44 736 LEU A O 1
ATOM 5467 N N . GLU A 1 737 ? 10.255 32.812 -22.420 1.00 95.62 737 GLU A N 1
ATOM 5468 C CA . GLU A 1 737 ? 9.972 33.534 -23.664 1.00 95.62 737 GLU A CA 1
ATOM 5469 C C . GLU A 1 737 ? 8.554 33.247 -24.158 1.00 95.62 737 GLU A C 1
ATOM 5471 O O . GLU A 1 737 ? 7.989 32.183 -23.914 1.00 95.62 737 GLU A O 1
ATOM 5476 N N . TYR A 1 738 ? 7.979 34.172 -24.916 1.00 94.56 738 TYR A N 1
ATOM 5477 C CA . TYR A 1 738 ? 6.790 33.904 -25.719 1.00 94.56 738 TYR A CA 1
ATOM 5478 C C . TYR A 1 738 ? 7.167 33.093 -26.985 1.00 94.56 738 TYR A C 1
ATOM 5480 O O . TYR A 1 738 ? 8.318 33.139 -27.430 1.00 94.56 738 TYR A O 1
ATOM 5488 N N . PRO A 1 739 ? 6.228 32.379 -27.645 1.00 93.25 739 PRO A N 1
ATOM 5489 C CA . PRO A 1 739 ? 6.514 31.531 -28.817 1.00 93.25 739 PRO A CA 1
ATOM 5490 C C . PRO A 1 739 ? 7.072 32.253 -30.059 1.00 93.25 739 PRO A C 1
ATOM 5492 O O . PRO A 1 739 ? 7.454 31.606 -31.031 1.00 93.25 739 PRO A O 1
ATOM 5495 N N . ASN A 1 740 ? 7.101 33.586 -30.048 1.00 91.31 740 ASN A N 1
ATOM 5496 C CA . ASN A 1 740 ? 7.731 34.452 -31.049 1.00 91.31 740 ASN A CA 1
ATOM 5497 C C . ASN A 1 740 ? 9.235 34.715 -30.782 1.00 91.31 740 ASN A C 1
ATOM 5499 O O . ASN A 1 740 ? 9.886 35.334 -31.622 1.00 91.31 740 ASN A O 1
ATOM 5503 N N . GLY A 1 741 ? 9.775 34.286 -29.633 1.00 89.38 741 GLY A N 1
ATOM 5504 C CA . GLY A 1 741 ? 11.150 34.544 -29.196 1.00 89.38 741 GLY A CA 1
ATOM 5505 C C . GLY A 1 741 ? 11.379 35.882 -28.478 1.00 89.38 741 GLY A C 1
ATOM 5506 O O . GLY A 1 741 ? 12.529 36.294 -28.350 1.00 89.38 741 GLY A O 1
ATOM 5507 N N . THR A 1 742 ? 10.334 36.588 -28.026 1.00 92.81 742 THR A N 1
ATOM 5508 C CA . THR A 1 742 ? 10.498 37.736 -27.109 1.00 92.81 742 THR A CA 1
ATOM 5509 C C . THR A 1 742 ? 10.466 37.269 -25.657 1.00 92.81 742 THR A C 1
ATOM 5511 O O . THR A 1 742 ? 9.611 36.461 -25.303 1.00 92.81 742 THR A O 1
ATOM 5514 N N . VAL A 1 743 ? 11.356 37.805 -24.816 1.00 90.75 743 VAL A N 1
ATOM 5515 C CA . VAL A 1 743 ? 11.405 37.521 -23.369 1.00 90.75 743 VAL A CA 1
ATOM 5516 C C . VAL A 1 743 ? 10.045 37.782 -22.713 1.00 90.75 743 VAL A C 1
ATOM 5518 O O . VAL A 1 743 ? 9.393 38.780 -23.019 1.00 90.75 743 VAL A O 1
ATOM 5521 N N . ALA A 1 744 ? 9.641 36.879 -21.822 1.00 91.56 744 ALA A N 1
ATOM 5522 C CA . ALA A 1 744 ? 8.453 36.983 -20.985 1.00 91.56 744 ALA A CA 1
ATOM 5523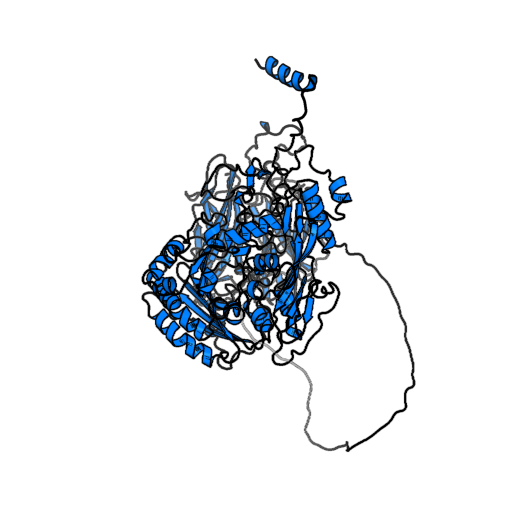 C C . ALA A 1 744 ? 8.887 37.238 -19.533 1.00 91.56 744 ALA A C 1
ATOM 5525 O O . ALA A 1 744 ? 9.760 36.539 -19.011 1.00 91.56 744 ALA A O 1
ATOM 5526 N N . ASN A 1 745 ? 8.340 38.270 -18.898 1.00 88.44 745 ASN A N 1
ATOM 5527 C CA . ASN A 1 745 ? 8.773 38.772 -17.591 1.00 88.44 745 ASN A CA 1
ATOM 5528 C C . ASN A 1 745 ? 7.599 39.422 -16.833 1.00 88.44 745 ASN A C 1
ATOM 5530 O O . ASN A 1 745 ? 6.470 39.429 -17.322 1.00 88.44 745 ASN A O 1
ATOM 5534 N N . ILE A 1 746 ? 7.842 39.952 -15.634 1.00 84.75 746 ILE A N 1
ATOM 5535 C CA . ILE A 1 746 ? 6.778 40.480 -14.767 1.00 84.75 746 ILE A CA 1
ATOM 5536 C C . ILE A 1 746 ? 6.120 41.735 -15.361 1.00 84.75 746 ILE A C 1
ATOM 5538 O O . ILE A 1 746 ? 4.900 41.870 -15.273 1.00 84.75 746 ILE A O 1
ATOM 5542 N N . ASP A 1 747 ? 6.869 42.593 -16.062 1.00 82.62 747 ASP A N 1
ATOM 5543 C CA . ASP A 1 747 ? 6.299 43.730 -16.809 1.00 82.62 747 ASP A CA 1
ATOM 5544 C C . ASP A 1 747 ? 5.299 43.269 -17.894 1.00 82.62 747 ASP A C 1
ATOM 5546 O O . ASP A 1 747 ? 4.397 44.023 -18.263 1.00 82.62 747 ASP A O 1
ATOM 5550 N N . SER A 1 748 ? 5.423 42.029 -18.389 1.00 81.75 748 SER A N 1
ATOM 5551 C CA . SER A 1 748 ? 4.474 41.373 -19.302 1.00 81.75 748 SER A CA 1
ATOM 5552 C C . SER A 1 748 ? 3.552 40.346 -18.617 1.00 81.75 748 SER A C 1
ATOM 5554 O O . SER A 1 748 ? 2.876 39.574 -19.300 1.00 81.75 748 SER A O 1
ATOM 5556 N N . GLY A 1 749 ? 3.526 40.314 -17.281 1.00 82.06 749 GLY A N 1
ATOM 5557 C CA . GLY A 1 749 ? 2.684 39.428 -16.472 1.00 82.06 749 GLY A CA 1
ATOM 5558 C C . GLY A 1 749 ? 3.088 37.952 -16.474 1.00 82.06 749 GLY A C 1
ATOM 5559 O O . GLY A 1 749 ? 2.224 37.100 -16.298 1.00 82.06 749 GLY A O 1
ATOM 5560 N N . ALA A 1 750 ? 4.361 37.626 -16.706 1.00 86.81 750 ALA A N 1
ATOM 5561 C CA . ALA A 1 750 ? 4.839 36.256 -16.884 1.00 86.81 750 ALA A CA 1
ATOM 5562 C C . ALA A 1 750 ? 5.971 35.886 -15.912 1.00 86.81 750 ALA A C 1
ATOM 5564 O O . ALA A 1 750 ? 7.100 36.380 -16.031 1.00 86.81 750 ALA A O 1
ATOM 5565 N N . TRP A 1 751 ? 5.683 34.954 -15.003 1.00 87.81 751 TRP A N 1
ATOM 5566 C CA . TRP A 1 751 ? 6.649 34.440 -14.032 1.00 87.81 751 TRP A CA 1
ATOM 5567 C C . TRP A 1 751 ? 7.190 33.081 -14.467 1.00 87.81 751 TRP A C 1
ATOM 5569 O O . TRP A 1 751 ? 6.439 32.193 -14.875 1.00 87.81 751 TRP A O 1
ATOM 5579 N N . LEU A 1 752 ? 8.503 32.912 -14.323 1.00 89.62 752 LEU A N 1
ATOM 5580 C CA . LEU A 1 752 ? 9.117 31.597 -14.174 1.00 89.62 752 LEU A CA 1
ATOM 5581 C C . LEU A 1 752 ? 9.147 31.364 -12.664 1.00 89.62 752 LEU A C 1
ATOM 5583 O O . LEU A 1 752 ? 10.068 31.861 -12.030 1.00 89.62 752 LEU A O 1
ATOM 5587 N N . HIS A 1 753 ? 8.104 30.766 -12.084 1.00 85.25 753 HIS A N 1
ATOM 5588 C CA . HIS A 1 753 ? 7.976 30.705 -10.623 1.00 85.25 753 HIS A CA 1
ATOM 5589 C C . HIS A 1 753 ? 9.029 29.748 -10.068 1.00 85.25 753 HIS A C 1
ATOM 5591 O O . HIS A 1 753 ? 9.974 30.209 -9.433 1.00 85.25 753 HIS A O 1
ATOM 5597 N N . HIS A 1 754 ? 8.966 28.478 -10.474 1.00 89.69 754 HIS A N 1
ATOM 5598 C CA . HIS A 1 754 ? 10.010 27.488 -10.225 1.00 89.69 754 HIS A CA 1
ATOM 5599 C C . HIS A 1 754 ? 10.297 26.651 -11.472 1.00 89.69 754 HIS A C 1
ATOM 5601 O O . HIS A 1 754 ? 9.402 26.318 -12.251 1.00 89.69 754 HIS A O 1
ATOM 5607 N N . ILE A 1 755 ? 11.554 26.244 -11.637 1.00 92.25 755 ILE A N 1
ATOM 5608 C CA . ILE A 1 755 ? 11.928 25.041 -12.380 1.00 92.25 755 ILE A CA 1
ATOM 5609 C C . ILE A 1 755 ? 12.967 24.238 -11.605 1.00 92.25 755 ILE A C 1
ATOM 5611 O O . ILE A 1 755 ? 13.894 24.804 -11.022 1.00 92.25 755 ILE A O 1
ATOM 5615 N N . VAL A 1 756 ? 12.865 22.912 -11.680 1.00 91.19 756 VAL A N 1
ATOM 5616 C CA . VAL A 1 756 ? 13.870 21.979 -11.153 1.00 91.19 756 VAL A CA 1
ATOM 5617 C C . VAL A 1 756 ? 14.162 20.921 -12.211 1.00 91.19 756 VAL A C 1
ATOM 5619 O O . VAL A 1 756 ? 13.255 20.280 -12.741 1.00 91.19 756 VAL A O 1
ATOM 5622 N N . ALA A 1 757 ? 15.439 20.751 -12.542 1.00 88.62 757 ALA A N 1
ATOM 5623 C CA . ALA A 1 757 ? 15.931 19.710 -13.430 1.00 88.62 757 ALA A CA 1
ATOM 5624 C C . ALA A 1 757 ? 16.575 18.582 -12.613 1.00 88.62 757 ALA A C 1
ATOM 5626 O O . ALA A 1 757 ? 17.424 18.826 -11.750 1.00 88.62 757 ALA A O 1
ATOM 5627 N N . TYR A 1 758 ? 16.202 17.347 -12.934 1.00 84.06 758 TYR A N 1
ATOM 5628 C CA . TYR A 1 758 ? 16.647 16.125 -12.263 1.00 84.06 758 TYR A CA 1
ATOM 5629 C C . TYR A 1 758 ? 17.255 15.171 -13.289 1.00 84.06 758 TYR A C 1
ATOM 5631 O O . TYR A 1 758 ? 16.703 15.038 -14.384 1.00 84.06 758 TYR A O 1
ATOM 5639 N N . ASP A 1 759 ? 18.326 14.461 -12.940 1.00 79.00 759 ASP A N 1
ATOM 5640 C CA . ASP A 1 759 ? 18.738 13.263 -13.674 1.00 79.00 759 ASP A CA 1
ATOM 5641 C C . ASP A 1 759 ? 17.893 12.063 -13.226 1.00 79.00 759 ASP A C 1
ATOM 5643 O O . ASP A 1 759 ? 17.902 11.664 -12.062 1.00 79.00 759 ASP A O 1
ATOM 5647 N N . THR A 1 760 ? 17.139 11.499 -14.167 1.00 65.44 760 THR A N 1
ATOM 5648 C CA . THR A 1 760 ? 16.326 10.288 -14.000 1.00 65.44 760 THR A CA 1
ATOM 5649 C C . THR A 1 760 ? 17.036 9.033 -14.523 1.00 65.44 760 THR A C 1
ATOM 5651 O O . THR A 1 760 ? 16.450 7.946 -14.534 1.00 65.44 760 THR A O 1
ATOM 5654 N N . GLY A 1 761 ? 18.299 9.162 -14.943 1.00 56.44 761 GLY A N 1
ATOM 5655 C CA . GLY A 1 761 ? 19.185 8.061 -15.297 1.00 56.44 761 GLY A CA 1
ATOM 5656 C C . GLY A 1 761 ? 19.511 7.130 -14.121 1.00 56.44 761 GLY A C 1
ATOM 5657 O O . GLY A 1 761 ? 19.441 7.479 -12.944 1.00 56.44 761 GLY A O 1
ATOM 5658 N N . LEU A 1 762 ? 19.901 5.892 -14.439 1.00 43.72 762 LEU A N 1
ATOM 5659 C CA . LEU A 1 762 ? 20.219 4.857 -13.446 1.00 43.72 762 LEU A CA 1
ATOM 5660 C C . LEU A 1 762 ? 21.679 4.959 -12.966 1.00 43.72 762 LEU A C 1
ATOM 5662 O O . LEU A 1 762 ? 22.509 4.082 -13.250 1.00 43.72 762 LEU A O 1
ATOM 5666 N N . GLY A 1 763 ? 21.977 6.046 -12.251 1.00 52.62 763 GLY A N 1
ATOM 5667 C CA . GLY A 1 763 ? 23.309 6.382 -11.743 1.00 52.62 763 GLY A CA 1
ATOM 5668 C C . GLY A 1 763 ? 23.313 6.827 -10.283 1.00 52.62 763 GLY A C 1
ATOM 5669 O O . GLY A 1 763 ? 23.794 6.089 -9.421 1.00 52.62 763 GLY A O 1
ATOM 5670 N N . GLU A 1 764 ? 22.800 8.028 -10.016 1.00 57.22 764 GLU A N 1
ATOM 5671 C CA . GLU A 1 764 ? 23.045 8.766 -8.771 1.00 57.22 764 GLU A CA 1
ATOM 5672 C C . GLU A 1 764 ? 21.741 9.238 -8.100 1.00 57.22 764 GLU A C 1
ATOM 5674 O O . GLU A 1 764 ? 20.681 9.289 -8.720 1.00 57.22 764 GLU A O 1
ATOM 5679 N N . ARG A 1 765 ? 21.811 9.536 -6.797 1.00 69.50 765 ARG A N 1
ATOM 5680 C CA . ARG A 1 765 ? 20.699 10.071 -5.989 1.00 69.50 765 ARG A CA 1
ATOM 5681 C C . ARG A 1 765 ? 21.004 11.506 -5.580 1.00 69.50 765 ARG A C 1
ATOM 5683 O O . ARG A 1 765 ? 22.170 11.894 -5.574 1.00 69.50 765 ARG A O 1
ATOM 5690 N N . ASP A 1 766 ? 19.982 12.253 -5.171 1.00 79.81 766 ASP A N 1
ATOM 5691 C CA . ASP A 1 766 ? 20.165 13.583 -4.584 1.00 79.81 766 ASP A CA 1
ATOM 5692 C C . ASP A 1 766 ? 21.189 13.580 -3.432 1.00 79.81 766 ASP A C 1
ATOM 5694 O O . ASP A 1 766 ? 21.154 12.707 -2.562 1.00 79.81 766 ASP A O 1
ATOM 5698 N N . THR A 1 767 ? 22.108 14.549 -3.413 1.00 82.94 767 THR A N 1
ATOM 5699 C CA . THR A 1 767 ? 23.247 14.540 -2.475 1.00 82.94 767 THR A CA 1
ATOM 5700 C C . THR A 1 767 ? 22.810 14.669 -1.012 1.00 82.94 767 THR A C 1
ATOM 5702 O O . THR A 1 767 ? 23.465 14.112 -0.129 1.00 82.94 767 THR A O 1
ATOM 5705 N N . VAL A 1 768 ? 21.705 15.378 -0.753 1.00 82.00 768 VAL A N 1
ATOM 5706 C CA . VAL A 1 768 ? 21.194 15.659 0.599 1.00 82.00 768 VAL A CA 1
ATOM 5707 C C . VAL A 1 768 ? 20.068 14.693 0.952 1.00 82.00 768 VAL A C 1
ATOM 5709 O O . VAL A 1 768 ? 20.142 13.990 1.961 1.00 82.00 768 VAL A O 1
ATOM 5712 N N . CYS A 1 769 ? 19.064 14.591 0.082 1.00 70.38 769 CYS A N 1
ATOM 5713 C CA . CYS A 1 769 ? 17.845 13.823 0.326 1.00 70.38 769 CYS A CA 1
ATOM 5714 C C . CYS A 1 769 ? 17.938 12.360 -0.142 1.00 70.38 769 CYS A C 1
ATOM 5716 O O . CYS A 1 769 ? 17.101 11.541 0.223 1.00 70.38 769 CYS A O 1
ATOM 5718 N N . GLY A 1 770 ? 18.984 11.959 -0.874 1.00 53.44 770 GLY A N 1
ATOM 5719 C CA . GLY A 1 770 ? 19.170 10.583 -1.361 1.00 53.44 770 GLY A CA 1
ATOM 5720 C C . GLY A 1 770 ? 19.303 9.509 -0.270 1.00 53.44 770 GLY A C 1
ATOM 5721 O O . GLY A 1 770 ? 19.203 8.313 -0.575 1.00 53.44 770 GLY A O 1
ATOM 5722 N N . ALA A 1 771 ? 19.478 9.923 0.990 1.00 45.66 771 ALA A N 1
ATOM 5723 C CA . ALA A 1 771 ? 19.396 9.071 2.175 1.00 45.66 771 ALA A CA 1
ATOM 5724 C C . ALA A 1 771 ? 17.960 8.589 2.471 1.00 45.66 771 ALA A C 1
ATOM 5726 O O . ALA A 1 771 ? 17.788 7.434 2.850 1.00 45.66 771 ALA A O 1
ATOM 5727 N N . THR A 1 772 ? 16.921 9.399 2.211 1.00 38.62 772 THR A N 1
ATOM 5728 C CA . THR A 1 772 ? 15.513 8.944 2.292 1.00 38.62 772 THR A CA 1
ATOM 5729 C C . THR A 1 772 ? 15.152 8.006 1.133 1.00 38.62 772 THR A C 1
ATOM 5731 O O . THR A 1 772 ? 14.202 7.232 1.213 1.00 38.62 772 THR A O 1
ATOM 5734 N N . GLY A 1 773 ? 15.958 8.021 0.065 1.00 39.50 773 GLY A N 1
ATOM 5735 C CA . GLY A 1 773 ? 15.927 7.044 -1.022 1.00 39.50 773 GLY A CA 1
ATOM 5736 C C . GLY A 1 773 ? 14.854 7.268 -2.085 1.00 39.50 773 GLY A C 1
ATOM 5737 O O . GLY A 1 773 ? 14.638 6.363 -2.893 1.00 39.50 773 GLY A O 1
ATOM 5738 N N . LEU A 1 774 ? 14.211 8.439 -2.091 1.00 41.09 774 LEU A N 1
ATOM 5739 C CA . LEU A 1 774 ? 13.120 8.780 -3.009 1.00 41.09 774 LEU A CA 1
ATOM 5740 C C . LEU A 1 774 ? 13.560 9.681 -4.175 1.00 41.09 774 LEU A C 1
ATOM 5742 O O . LEU A 1 774 ? 13.132 9.442 -5.304 1.00 41.09 774 LEU A O 1
ATOM 5746 N N . GLU A 1 775 ? 14.459 10.641 -3.931 1.00 51.38 775 GLU A N 1
ATOM 5747 C CA . GLU A 1 775 ? 14.741 11.701 -4.907 1.00 51.38 775 GLU A CA 1
ATOM 5748 C C . GLU A 1 775 ? 15.770 11.325 -5.997 1.00 51.38 775 GLU A C 1
ATOM 5750 O O . GLU A 1 775 ? 16.893 10.905 -5.669 1.00 51.38 775 GLU A O 1
ATOM 5755 N N . PRO A 1 776 ? 15.442 11.529 -7.294 1.00 66.44 776 PRO A N 1
ATOM 5756 C CA . PRO A 1 776 ? 16.435 11.542 -8.367 1.00 66.44 776 PRO A CA 1
ATOM 5757 C C . PRO A 1 776 ? 17.415 12.707 -8.164 1.00 66.44 776 PRO A C 1
ATOM 5759 O O . PRO A 1 776 ? 17.066 13.715 -7.548 1.00 66.44 776 PRO A O 1
ATOM 5762 N N . LEU A 1 777 ? 18.647 12.594 -8.673 1.00 79.62 777 LEU A N 1
ATOM 5763 C CA . LEU A 1 777 ? 19.660 13.638 -8.485 1.00 79.62 777 LEU A CA 1
ATOM 5764 C C . LEU A 1 777 ? 19.183 14.965 -9.093 1.00 79.62 777 LEU A C 1
ATOM 5766 O O . LEU A 1 777 ? 19.160 15.121 -10.315 1.00 79.62 777 LEU A O 1
ATOM 5770 N N . ARG A 1 778 ? 18.844 15.946 -8.249 1.00 85.94 778 ARG A N 1
ATOM 5771 C CA . ARG A 1 778 ? 18.631 17.328 -8.690 1.00 85.94 778 ARG A CA 1
ATOM 5772 C C . ARG A 1 778 ? 19.957 17.865 -9.227 1.00 85.94 778 ARG A C 1
ATOM 5774 O O . ARG A 1 778 ? 20.979 17.803 -8.547 1.00 85.94 778 ARG A O 1
ATOM 5781 N N . VAL A 1 779 ? 19.944 18.391 -10.450 1.00 88.94 779 VAL A N 1
ATOM 5782 C CA . VAL A 1 779 ? 21.147 18.893 -11.140 1.00 88.94 779 VAL A CA 1
ATOM 5783 C C . VAL A 1 779 ? 21.150 20.405 -11.338 1.00 88.94 779 VAL A C 1
ATOM 5785 O O . VAL A 1 779 ? 22.219 20.974 -11.523 1.00 88.94 779 VAL A O 1
ATOM 5788 N N . PHE A 1 780 ? 19.984 21.055 -11.326 1.00 93.38 780 PHE A N 1
ATOM 5789 C CA . PHE A 1 780 ? 19.841 22.504 -11.498 1.00 93.38 780 PHE A CA 1
ATOM 5790 C C . PHE A 1 780 ? 18.437 22.954 -11.087 1.00 93.38 780 PHE A C 1
ATOM 5792 O O . PHE A 1 780 ? 17.474 22.232 -11.336 1.00 93.38 780 PHE A O 1
ATOM 5799 N N . ALA A 1 781 ? 18.301 24.159 -10.542 1.00 92.69 781 ALA A N 1
ATOM 5800 C CA . ALA A 1 781 ? 17.016 24.841 -10.413 1.00 92.69 781 ALA A CA 1
ATOM 5801 C C . ALA A 1 781 ? 17.142 26.344 -10.679 1.00 92.69 781 ALA A C 1
ATOM 5803 O O . ALA A 1 781 ? 18.241 26.903 -10.692 1.00 92.69 781 ALA A O 1
ATOM 5804 N N . SER A 1 782 ? 16.006 27.002 -10.885 1.00 93.44 782 SER A N 1
ATOM 5805 C CA . SER A 1 782 ? 15.891 28.461 -10.912 1.00 93.44 782 SER A CA 1
ATOM 5806 C C . SER A 1 782 ? 14.430 28.851 -10.738 1.00 93.44 782 SER A C 1
ATOM 5808 O O . SER A 1 782 ? 13.554 28.175 -11.275 1.00 93.44 782 SER A O 1
ATOM 5810 N N . GLY A 1 783 ? 14.175 29.943 -10.034 1.00 90.62 783 GLY A N 1
ATOM 5811 C CA . GLY A 1 783 ? 12.906 30.645 -10.086 1.00 90.62 783 GLY A CA 1
ATOM 5812 C C . GLY A 1 783 ? 13.018 31.920 -10.914 1.00 90.62 783 GLY A C 1
ATOM 5813 O O . GLY A 1 783 ? 13.741 32.001 -11.917 1.00 90.62 783 GLY A O 1
ATOM 5814 N N . ASN A 1 784 ? 12.289 32.948 -10.496 1.00 88.19 784 ASN A N 1
ATOM 5815 C CA . ASN A 1 784 ? 12.134 34.157 -11.290 1.00 88.19 784 ASN A CA 1
ATOM 5816 C C . ASN A 1 784 ? 13.413 35.019 -11.360 1.00 88.19 784 ASN A C 1
ATOM 5818 O O . ASN A 1 784 ? 13.559 35.810 -12.302 1.00 88.19 784 ASN A O 1
ATOM 5822 N N . GLU A 1 785 ? 14.369 34.794 -10.448 1.00 89.44 785 GLU A N 1
ATOM 5823 C CA . GLU A 1 785 ? 15.691 35.429 -10.432 1.00 89.44 785 GLU A CA 1
ATOM 5824 C C . GLU A 1 785 ? 16.520 35.114 -11.686 1.00 89.44 785 GLU A C 1
ATOM 5826 O O . GLU A 1 785 ? 17.298 35.955 -12.136 1.00 89.44 785 GLU A O 1
ATOM 5831 N N . ARG A 1 786 ? 16.340 33.928 -12.291 1.00 90.62 786 ARG A N 1
ATOM 5832 C CA . ARG A 1 786 ? 16.980 33.526 -13.563 1.00 90.62 786 ARG A CA 1
ATOM 5833 C C . ARG A 1 786 ? 18.495 33.783 -13.588 1.00 90.62 786 ARG A C 1
ATOM 5835 O O . ARG A 1 786 ? 19.054 34.181 -14.617 1.00 90.62 786 ARG A O 1
ATOM 5842 N N . ALA A 1 787 ? 19.163 33.600 -12.452 1.00 91.19 787 ALA A N 1
ATOM 5843 C CA . ALA A 1 787 ? 20.595 33.828 -12.310 1.00 91.19 787 ALA A CA 1
ATOM 5844 C C . ALA A 1 787 ? 21.413 32.738 -13.032 1.00 91.19 787 ALA A C 1
ATOM 5846 O O . ALA A 1 787 ? 20.931 31.634 -13.303 1.00 91.19 787 ALA A O 1
ATOM 5847 N N . VAL A 1 788 ? 22.670 33.039 -13.368 1.00 91.50 788 VAL A N 1
ATOM 5848 C CA . VAL A 1 788 ? 23.574 32.065 -14.000 1.00 91.50 788 VAL A CA 1
ATOM 5849 C C . VAL A 1 788 ? 24.272 31.233 -12.926 1.00 91.50 788 VAL A C 1
ATOM 5851 O O . VAL A 1 788 ? 25.172 31.719 -12.241 1.00 91.50 788 VAL A O 1
ATOM 5854 N N . VAL A 1 789 ? 23.937 29.946 -12.842 1.00 91.94 789 VAL A N 1
ATOM 5855 C CA . VAL A 1 789 ? 24.718 28.975 -12.068 1.00 91.94 789 VAL A CA 1
ATOM 5856 C C . VAL A 1 789 ? 25.988 28.651 -12.855 1.00 91.94 789 VAL A C 1
ATOM 5858 O O . VAL A 1 789 ? 25.912 28.096 -13.951 1.00 91.94 789 VAL A O 1
ATOM 5861 N N . ARG A 1 790 ? 27.170 28.969 -12.311 1.00 90.50 790 ARG A N 1
ATOM 5862 C CA . ARG A 1 790 ? 28.472 28.601 -12.897 1.00 90.50 790 ARG A CA 1
ATOM 5863 C C . ARG A 1 790 ? 29.300 27.786 -11.917 1.00 90.50 790 ARG A C 1
ATOM 5865 O O . ARG A 1 790 ? 29.705 28.275 -10.870 1.00 90.50 790 ARG A O 1
ATOM 5872 N N . ILE A 1 791 ? 29.610 26.557 -12.315 1.00 89.19 791 ILE A N 1
ATOM 5873 C CA . ILE A 1 791 ? 30.263 25.553 -11.468 1.00 89.19 791 ILE A CA 1
ATOM 5874 C C . ILE A 1 791 ? 31.790 25.645 -11.584 1.00 89.19 791 ILE A C 1
ATOM 5876 O O . ILE A 1 791 ? 32.509 25.441 -10.605 1.00 89.19 791 ILE A O 1
ATOM 5880 N N . ASN A 1 792 ? 32.311 26.008 -12.761 1.00 74.00 792 ASN A N 1
ATOM 5881 C CA . ASN A 1 792 ? 33.749 26.137 -12.980 1.00 74.00 792 ASN A CA 1
ATOM 5882 C C . ASN A 1 792 ? 34.269 27.561 -12.721 1.00 74.00 792 ASN A C 1
ATOM 5884 O O . ASN A 1 792 ? 34.495 28.351 -13.635 1.00 74.00 792 ASN A O 1
ATOM 5888 N N . GLY A 1 793 ? 34.491 27.875 -11.444 1.00 69.25 793 GLY A N 1
ATOM 5889 C CA . GLY A 1 793 ? 35.246 29.058 -11.028 1.00 69.25 793 GLY A CA 1
ATOM 5890 C C . GLY A 1 793 ? 36.746 28.911 -11.321 1.00 69.25 793 GLY A C 1
ATOM 5891 O O . GLY A 1 793 ? 37.210 29.144 -12.431 1.00 69.25 793 GLY A O 1
ATOM 5892 N N . ASN A 1 794 ? 37.519 28.506 -10.311 1.00 70.31 794 ASN A N 1
ATOM 5893 C CA . ASN A 1 794 ? 38.973 28.311 -10.407 1.00 70.31 794 ASN A CA 1
ATOM 5894 C C . ASN A 1 794 ? 39.385 26.840 -10.619 1.00 70.31 794 ASN A C 1
ATOM 5896 O O . ASN A 1 794 ? 40.577 26.536 -10.682 1.00 70.31 794 ASN A O 1
ATOM 5900 N N . TYR A 1 795 ? 38.421 25.918 -10.700 1.00 80.88 795 TYR A N 1
ATOM 5901 C CA . TYR A 1 795 ? 38.658 24.474 -10.719 1.00 80.88 795 TYR A CA 1
ATOM 5902 C C . TYR A 1 795 ? 37.955 23.785 -11.899 1.00 80.88 795 TYR A C 1
ATOM 5904 O O . TYR A 1 795 ? 36.897 24.215 -12.353 1.00 80.88 795 TYR A O 1
ATOM 5912 N N . ALA A 1 796 ? 38.541 22.685 -12.377 1.00 90.25 796 ALA A N 1
ATOM 5913 C CA . ALA A 1 796 ? 38.032 21.892 -13.495 1.00 90.25 796 ALA A CA 1
ATOM 5914 C C . ALA A 1 796 ? 36.928 20.914 -13.040 1.00 90.25 796 ALA A C 1
ATOM 5916 O O . ALA A 1 796 ? 37.177 19.726 -12.835 1.00 90.25 796 ALA A O 1
ATOM 5917 N N . TYR A 1 797 ? 35.715 21.433 -12.860 1.00 93.19 797 TYR A N 1
ATOM 5918 C CA . TYR A 1 797 ? 34.533 20.683 -12.426 1.00 93.19 797 TYR A CA 1
ATOM 5919 C C . TYR A 1 797 ? 33.280 21.076 -13.221 1.00 93.19 797 TYR A C 1
ATOM 5921 O O . TYR A 1 797 ? 33.204 22.178 -13.766 1.00 93.19 797 TYR A O 1
ATOM 5929 N N . GLY A 1 798 ? 32.285 20.193 -13.262 1.00 93.06 798 GLY A N 1
ATOM 5930 C CA . GLY A 1 798 ? 30.952 20.469 -13.804 1.00 93.06 798 GLY A CA 1
ATOM 5931 C C . GLY A 1 798 ? 29.975 19.330 -13.513 1.00 93.06 798 GLY A C 1
ATOM 5932 O O . GLY A 1 798 ? 30.410 18.234 -13.156 1.00 93.06 798 GLY A O 1
ATOM 5933 N N . ILE A 1 799 ? 28.670 19.557 -13.699 1.00 92.62 799 ILE A N 1
ATOM 5934 C CA . ILE A 1 799 ? 27.681 18.462 -13.658 1.00 92.62 799 ILE A CA 1
ATOM 5935 C C . ILE A 1 799 ? 28.044 17.485 -14.767 1.00 92.62 799 ILE A C 1
ATOM 5937 O O . ILE A 1 799 ? 28.170 17.877 -15.931 1.00 92.62 799 ILE A O 1
ATOM 5941 N N . LYS A 1 800 ? 28.243 16.222 -14.408 1.00 90.81 800 LYS A N 1
ATOM 5942 C CA . LYS A 1 800 ? 28.550 15.160 -15.358 1.00 90.81 800 LYS A CA 1
ATOM 5943 C C . LYS A 1 800 ? 27.265 14.720 -16.064 1.00 90.81 800 LYS A C 1
ATOM 5945 O O . LYS A 1 800 ? 26.236 14.557 -15.428 1.00 90.81 800 LYS A O 1
ATOM 5950 N N . VAL A 1 801 ? 27.354 14.515 -17.376 1.00 88.06 801 VAL A N 1
ATOM 5951 C CA . VAL A 1 801 ? 26.351 13.800 -18.176 1.00 88.06 801 VAL A CA 1
ATOM 5952 C C . VAL A 1 801 ? 27.082 12.741 -18.993 1.00 88.06 801 VAL A C 1
ATOM 5954 O O . VAL A 1 801 ? 28.075 13.030 -19.670 1.00 88.06 801 VAL A O 1
ATOM 5957 N N . ASP A 1 802 ? 26.643 11.497 -18.913 1.00 83.12 802 ASP A N 1
ATOM 5958 C CA . ASP A 1 802 ? 27.198 10.333 -19.590 1.00 83.12 802 ASP A CA 1
ATOM 5959 C C . ASP A 1 802 ? 26.391 9.942 -20.841 1.00 83.12 802 ASP A C 1
ATOM 5961 O O . ASP A 1 802 ? 25.844 10.801 -21.538 1.00 83.12 802 ASP A O 1
ATOM 5965 N N . THR A 1 803 ? 26.463 8.676 -21.263 1.00 75.81 803 THR A N 1
ATOM 5966 C CA . THR A 1 803 ? 25.799 8.168 -22.474 1.00 75.81 803 THR A CA 1
ATOM 5967 C C . THR A 1 803 ? 24.666 7.226 -22.088 1.00 75.81 803 THR A C 1
ATOM 5969 O O . THR A 1 803 ? 24.892 6.032 -21.902 1.00 75.81 803 THR A O 1
ATOM 5972 N N . GLY A 1 804 ? 23.450 7.762 -22.016 1.00 67.38 804 GLY A N 1
ATOM 5973 C CA . GLY A 1 804 ? 22.239 7.016 -21.657 1.00 67.38 804 GLY A CA 1
ATOM 5974 C C . GLY A 1 804 ? 21.376 7.728 -20.617 1.00 67.38 804 GLY A C 1
ATOM 5975 O O . GLY A 1 804 ? 20.207 7.385 -20.486 1.00 67.38 804 GLY A O 1
ATOM 5976 N N . ASP A 1 805 ? 21.943 8.718 -19.932 1.00 72.12 805 ASP A N 1
ATOM 5977 C CA . ASP A 1 805 ? 21.279 9.560 -18.942 1.00 72.12 805 ASP A CA 1
ATOM 5978 C C . ASP A 1 805 ? 20.089 10.310 -19.559 1.00 72.12 805 ASP A C 1
ATOM 5980 O O . ASP A 1 805 ? 20.118 10.740 -20.720 1.00 72.12 805 ASP A O 1
ATOM 5984 N N . THR A 1 806 ? 19.040 10.482 -18.764 1.00 76.75 806 THR A N 1
ATOM 5985 C CA . THR A 1 806 ? 17.787 11.128 -19.160 1.00 76.75 806 THR A CA 1
ATOM 5986 C C . THR A 1 806 ? 17.420 12.121 -18.080 1.00 76.75 806 THR A C 1
ATOM 5988 O O . THR A 1 806 ? 17.335 11.734 -16.927 1.00 76.75 806 THR A O 1
ATOM 5991 N N . MET A 1 807 ? 17.167 13.384 -18.423 1.00 78.88 807 MET A N 1
ATOM 5992 C CA . MET A 1 807 ? 16.717 14.364 -17.428 1.00 78.88 807 MET A CA 1
ATOM 5993 C C . MET A 1 807 ? 15.213 14.619 -17.524 1.00 78.88 807 MET A C 1
ATOM 5995 O O . MET A 1 807 ? 14.602 14.429 -18.582 1.00 78.88 807 MET A O 1
ATOM 5999 N N . ALA A 1 808 ? 14.623 15.076 -16.425 1.00 79.00 808 ALA A N 1
ATOM 6000 C CA . ALA A 1 808 ? 13.258 15.586 -16.360 1.00 79.00 808 ALA A CA 1
ATOM 6001 C C . ALA A 1 808 ? 13.247 17.020 -15.811 1.00 79.00 808 ALA A C 1
ATOM 6003 O O . ALA A 1 808 ? 14.092 17.368 -14.988 1.00 79.00 808 ALA A O 1
ATOM 6004 N N . LEU A 1 809 ? 12.290 17.834 -16.264 1.00 83.00 809 LEU A N 1
ATOM 6005 C CA . LEU A 1 809 ? 12.088 19.215 -15.814 1.00 83.00 809 LEU A CA 1
ATOM 6006 C C . LEU A 1 809 ? 10.732 19.341 -15.121 1.00 83.00 809 LEU A C 1
ATOM 6008 O O . LEU A 1 809 ? 9.714 19.269 -15.807 1.00 83.00 809 LEU A O 1
ATOM 6012 N N . LEU A 1 810 ? 10.708 19.564 -13.810 1.00 82.06 810 LEU A N 1
ATOM 6013 C CA . LEU A 1 810 ? 9.545 20.157 -13.148 1.00 82.06 810 LEU A CA 1
ATOM 6014 C C . LEU A 1 810 ? 9.508 21.649 -13.492 1.00 82.06 810 LEU A C 1
ATOM 6016 O O . LEU A 1 810 ? 10.559 22.295 -13.549 1.00 82.06 810 LEU A O 1
ATOM 6020 N N . TYR A 1 811 ? 8.315 22.187 -13.739 1.00 85.88 811 TYR A N 1
ATOM 6021 C CA . TYR A 1 811 ? 8.104 23.621 -13.903 1.00 85.88 811 TYR A CA 1
ATOM 6022 C C . TYR A 1 811 ? 6.801 24.098 -13.267 1.00 85.88 811 TYR A C 1
ATOM 6024 O O . TYR A 1 811 ? 5.804 23.378 -13.290 1.00 85.88 811 TYR A O 1
ATOM 6032 N N . GLU A 1 812 ? 6.811 25.364 -12.854 1.00 83.62 812 GLU A N 1
ATOM 6033 C CA . GLU A 1 812 ? 5.677 26.175 -12.409 1.00 83.62 812 GLU A CA 1
ATOM 6034 C C . GLU A 1 812 ? 5.750 27.560 -13.076 1.00 83.62 812 GLU A C 1
ATOM 6036 O O . GLU A 1 812 ? 6.783 28.238 -13.060 1.00 83.62 812 GLU A O 1
ATOM 6041 N N . LEU A 1 813 ? 4.658 27.975 -13.724 1.00 86.00 813 LEU A N 1
ATOM 6042 C CA . LEU A 1 813 ? 4.570 29.211 -14.514 1.00 86.00 813 LEU A CA 1
ATOM 6043 C C . LEU A 1 813 ? 3.296 29.987 -14.173 1.00 86.00 813 LEU A C 1
ATOM 6045 O O . LEU A 1 813 ? 2.203 29.478 -14.421 1.00 86.00 813 LEU A O 1
ATOM 6049 N N . MET A 1 814 ? 3.413 31.232 -13.705 1.00 82.12 814 MET A N 1
ATOM 6050 C CA . MET A 1 814 ? 2.250 32.085 -13.404 1.00 82.12 814 MET A CA 1
ATOM 6051 C C . MET A 1 814 ? 1.960 33.064 -14.547 1.00 82.12 814 MET A C 1
ATOM 6053 O O . MET A 1 814 ? 2.881 33.649 -15.131 1.00 82.12 814 MET A O 1
ATOM 6057 N N . ASN A 1 815 ? 0.673 33.276 -14.828 1.00 83.69 815 ASN A N 1
ATOM 6058 C CA . ASN A 1 815 ? 0.176 34.232 -15.816 1.00 83.69 815 ASN A CA 1
ATOM 6059 C C . ASN A 1 815 ? -0.704 35.304 -15.154 1.00 83.69 815 ASN A C 1
ATOM 6061 O O . ASN A 1 815 ? -1.900 35.108 -14.946 1.00 83.69 815 ASN A O 1
ATOM 6065 N N . MET A 1 816 ? -0.123 36.479 -14.912 1.00 78.81 816 MET A N 1
ATOM 6066 C CA . MET A 1 816 ? -0.801 37.648 -14.336 1.00 78.81 816 MET A CA 1
ATOM 6067 C C . MET A 1 816 ? -1.674 38.415 -15.347 1.00 78.81 816 MET A C 1
ATOM 6069 O O . MET A 1 816 ? -2.186 39.482 -15.007 1.00 78.81 816 MET A O 1
ATOM 6073 N N . SER A 1 817 ? -1.838 37.942 -16.590 1.00 79.44 817 SER A N 1
ATOM 6074 C CA . SER A 1 817 ? -2.694 38.602 -17.593 1.00 79.44 817 SER A CA 1
ATOM 6075 C C . SER A 1 817 ? -4.130 38.063 -17.598 1.00 79.44 817 SER A C 1
ATOM 6077 O O . SER A 1 817 ? -4.415 36.979 -17.086 1.00 79.44 817 SER A O 1
ATOM 6079 N N . ASP A 1 818 ? -5.063 38.831 -18.160 1.00 77.88 818 ASP A N 1
ATOM 6080 C CA . ASP A 1 818 ? -6.497 38.511 -18.240 1.00 77.88 818 ASP A CA 1
ATOM 6081 C C . ASP A 1 818 ? -6.851 37.524 -19.373 1.00 77.88 818 ASP A C 1
ATOM 6083 O O . ASP A 1 818 ? -8.024 37.247 -19.617 1.00 77.88 818 ASP A O 1
ATOM 6087 N N . GLN A 1 819 ? -5.843 37.001 -20.077 1.00 81.81 819 GLN A N 1
ATOM 6088 C CA . GLN A 1 819 ? -5.975 36.115 -21.233 1.00 81.81 819 GLN A CA 1
ATOM 6089 C C . GLN A 1 819 ? -5.050 34.900 -21.083 1.00 81.81 819 GLN A C 1
ATOM 6091 O O . GLN A 1 819 ? -3.964 35.016 -20.517 1.00 81.81 819 GLN A O 1
ATOM 6096 N N . ASP A 1 820 ? -5.438 33.751 -21.641 1.00 84.19 820 ASP A N 1
ATOM 6097 C CA . ASP A 1 820 ? -4.585 32.556 -21.671 1.00 84.19 820 ASP A CA 1
ATOM 6098 C C . ASP A 1 820 ? -3.277 32.839 -22.424 1.00 84.19 820 ASP A C 1
ATOM 6100 O O . ASP A 1 820 ? -3.285 33.202 -23.607 1.00 84.19 820 ASP A O 1
ATOM 6104 N N . GLN A 1 821 ? -2.141 32.625 -21.763 1.00 90.12 821 GLN A N 1
ATOM 6105 C CA . GLN A 1 821 ? -0.820 32.818 -22.352 1.00 90.12 821 GLN A CA 1
ATOM 6106 C C . GLN A 1 821 ? -0.167 31.499 -22.739 1.00 90.12 821 GLN A C 1
ATOM 6108 O O . GLN A 1 821 ? -0.517 30.408 -22.280 1.00 90.12 821 GLN A O 1
ATOM 6113 N N . LYS A 1 822 ? 0.839 31.613 -23.607 1.00 91.56 822 LYS A N 1
ATOM 6114 C CA . LYS A 1 822 ? 1.756 30.517 -23.905 1.00 91.56 822 LYS A CA 1
ATOM 6115 C C . LYS A 1 822 ? 3.180 30.965 -23.683 1.00 91.56 822 LYS A C 1
ATOM 6117 O O . LYS A 1 822 ? 3.570 32.024 -24.170 1.00 91.56 822 LYS A O 1
ATOM 6122 N N . TYR A 1 823 ? 3.946 30.120 -23.011 1.00 94.94 823 TYR A N 1
ATOM 6123 C CA . TYR A 1 823 ? 5.338 30.378 -22.684 1.00 94.94 823 TYR A CA 1
ATOM 6124 C C . TYR A 1 823 ? 6.221 29.215 -23.118 1.00 94.94 823 TYR A C 1
ATOM 6126 O O . TYR A 1 823 ? 5.806 28.057 -23.160 1.00 94.94 823 TYR A O 1
ATOM 6134 N N . VAL A 1 824 ? 7.460 29.540 -23.442 1.00 96.38 824 VAL A N 1
ATOM 6135 C CA . VAL A 1 824 ? 8.539 28.626 -23.776 1.00 96.38 824 VAL A CA 1
ATOM 6136 C C . VAL A 1 824 ? 9.579 28.784 -22.679 1.00 96.38 824 VAL A C 1
ATOM 6138 O O . VAL A 1 824 ? 10.173 29.854 -22.542 1.00 96.38 824 VAL A O 1
ATOM 6141 N N . ILE A 1 825 ? 9.799 27.727 -21.899 1.00 96.69 825 ILE A N 1
ATOM 6142 C CA . ILE A 1 825 ? 10.925 27.694 -20.963 1.00 96.69 825 ILE A CA 1
ATOM 6143 C C . ILE A 1 825 ? 12.175 27.463 -21.799 1.00 96.69 825 ILE A C 1
ATOM 6145 O O . ILE A 1 825 ? 12.207 26.586 -22.666 1.00 96.69 825 ILE A O 1
ATOM 6149 N N . THR A 1 826 ? 13.213 28.246 -21.557 1.00 96.81 826 THR A N 1
ATOM 6150 C CA . THR A 1 826 ? 14.493 28.104 -22.239 1.00 96.81 826 THR A CA 1
ATOM 6151 C C . THR A 1 826 ? 15.584 27.841 -21.225 1.00 96.81 826 THR A C 1
ATOM 6153 O O . THR A 1 826 ? 15.656 28.544 -20.222 1.00 96.81 826 THR A O 1
ATOM 6156 N N . ILE A 1 827 ? 16.449 26.868 -21.497 1.00 96.88 827 ILE A N 1
ATOM 6157 C CA . ILE A 1 827 ? 17.644 26.632 -20.688 1.00 96.88 827 ILE A CA 1
ATOM 6158 C C . ILE A 1 827 ? 18.859 26.787 -21.596 1.00 96.88 827 ILE A C 1
ATOM 6160 O O . ILE A 1 827 ? 18.949 26.160 -22.658 1.00 96.88 827 ILE A O 1
ATOM 6164 N N . THR A 1 828 ? 19.779 27.657 -21.192 1.00 96.94 828 THR A N 1
ATOM 6165 C CA . THR A 1 828 ? 21.058 27.866 -21.866 1.00 96.94 828 THR A CA 1
ATOM 6166 C C . THR A 1 828 ? 22.152 27.180 -21.065 1.00 96.94 828 THR A C 1
ATOM 6168 O O . THR A 1 828 ? 22.369 27.496 -19.900 1.00 96.94 828 THR A O 1
ATOM 6171 N N . TYR A 1 829 ? 22.852 26.252 -21.709 1.00 95.69 829 TYR A N 1
ATOM 6172 C CA . TYR A 1 829 ? 23.944 25.479 -21.128 1.00 95.69 829 TYR A CA 1
ATOM 6173 C C . TYR A 1 829 ? 25.271 25.929 -21.737 1.00 95.69 829 TYR A C 1
ATOM 6175 O O . TYR A 1 829 ? 25.397 25.967 -22.963 1.00 95.69 829 TYR A O 1
ATOM 6183 N N . GLU A 1 830 ? 26.281 26.191 -20.915 1.00 95.31 830 GLU A N 1
ATOM 6184 C CA . GLU A 1 830 ? 27.681 26.099 -21.327 1.00 95.31 830 GLU A CA 1
ATOM 6185 C C . GLU A 1 830 ? 28.184 24.687 -21.000 1.00 95.31 830 GLU A C 1
ATOM 6187 O O . GLU A 1 830 ? 28.084 24.241 -19.857 1.00 95.31 830 GLU A O 1
ATOM 6192 N N . TRP A 1 831 ? 28.693 23.959 -21.998 1.00 95.00 831 TRP A N 1
ATOM 6193 C CA . TRP A 1 831 ? 29.046 22.545 -21.848 1.00 95.00 831 TRP A CA 1
ATOM 6194 C C . TRP A 1 831 ? 30.342 22.160 -22.567 1.00 95.00 831 TRP A C 1
ATOM 6196 O O . TRP A 1 831 ? 30.674 22.689 -23.627 1.00 95.00 831 TRP A O 1
ATOM 6206 N N . LEU A 1 832 ? 31.082 21.213 -21.991 1.00 95.06 832 LEU A N 1
ATOM 6207 C CA . LEU A 1 832 ? 32.401 20.762 -22.441 1.00 95.06 832 LEU A CA 1
ATOM 6208 C C . LEU A 1 832 ? 32.362 19.256 -22.773 1.00 95.06 832 LEU A C 1
ATOM 6210 O O . LEU A 1 832 ? 31.989 18.467 -21.903 1.00 95.06 832 LEU A O 1
ATOM 6214 N N . PRO A 1 833 ? 32.757 18.802 -23.982 1.00 95.25 833 PRO A N 1
ATOM 6215 C CA . PRO A 1 833 ? 32.830 17.371 -24.286 1.00 95.25 833 PRO A CA 1
ATOM 6216 C C . PRO A 1 833 ? 33.882 16.688 -23.402 1.00 95.25 833 PRO A C 1
ATOM 6218 O O . PRO A 1 833 ? 35.056 17.069 -23.443 1.00 95.25 833 PRO A O 1
ATOM 6221 N N . ALA A 1 834 ? 33.506 15.652 -22.645 1.00 90.81 834 ALA A N 1
ATOM 6222 C CA . ALA A 1 834 ? 34.414 14.983 -21.704 1.00 90.81 834 ALA A CA 1
ATOM 6223 C C . ALA A 1 834 ? 35.551 14.226 -22.421 1.00 90.81 834 ALA A C 1
ATOM 6225 O O . ALA A 1 834 ? 36.623 14.013 -21.865 1.00 90.81 834 ALA A O 1
ATOM 6226 N N . THR A 1 835 ? 35.349 13.883 -23.696 1.00 89.12 835 THR A N 1
ATOM 6227 C CA . THR A 1 835 ? 36.363 13.284 -24.576 1.00 89.12 835 THR A CA 1
ATOM 6228 C C . THR A 1 835 ? 37.429 14.273 -25.063 1.00 89.12 835 THR A C 1
ATOM 6230 O O . THR A 1 835 ? 38.474 13.838 -25.551 1.00 89.12 835 THR A O 1
ATOM 6233 N N . SER A 1 836 ? 37.206 15.587 -24.944 1.00 92.12 836 SER A N 1
ATOM 6234 C CA . SER A 1 836 ? 38.174 16.612 -25.363 1.00 92.12 836 SER A CA 1
ATOM 6235 C C . SER A 1 836 ? 39.403 16.647 -24.447 1.00 92.12 836 SER A C 1
ATOM 6237 O O . SER A 1 836 ? 39.335 16.261 -23.284 1.00 92.12 836 SER A O 1
ATOM 6239 N N . SER A 1 837 ? 40.537 17.164 -24.930 1.00 89.31 837 SER A N 1
ATOM 6240 C CA . SER A 1 837 ? 41.770 17.250 -24.126 1.00 89.31 837 SER A CA 1
ATOM 6241 C C . SER A 1 837 ? 41.665 18.173 -22.905 1.00 89.31 837 SER A C 1
ATOM 6243 O O . SER A 1 837 ? 42.520 18.103 -22.030 1.00 89.31 837 SER A O 1
ATOM 6245 N N . VAL A 1 838 ? 40.646 19.041 -22.852 1.00 88.75 838 VAL A N 1
ATOM 6246 C CA . VAL A 1 838 ? 40.306 19.842 -21.664 1.00 88.75 838 VAL A CA 1
ATOM 6247 C C . VAL A 1 838 ? 39.278 19.099 -20.805 1.00 88.75 838 VAL A C 1
ATOM 6249 O O . VAL A 1 838 ? 39.449 19.007 -19.598 1.00 88.75 838 VAL A O 1
ATOM 6252 N N . GLY A 1 839 ? 38.255 18.483 -21.408 1.00 89.62 839 GLY A N 1
ATOM 6253 C CA . GLY A 1 839 ? 37.254 17.682 -20.688 1.00 89.62 839 GLY A CA 1
ATOM 6254 C C . GLY A 1 839 ? 37.837 16.476 -19.944 1.00 89.62 839 GLY A C 1
ATOM 6255 O O . GLY A 1 839 ? 37.345 16.125 -18.878 1.00 89.62 839 GLY A O 1
ATOM 6256 N N . GLN A 1 840 ? 38.945 15.909 -20.427 1.00 91.06 840 GLN A N 1
ATOM 6257 C CA . GLN A 1 840 ? 39.698 14.858 -19.731 1.00 91.06 840 GLN A CA 1
ATOM 6258 C C . GLN A 1 840 ? 40.365 15.329 -18.423 1.00 91.06 840 GLN A C 1
ATOM 6260 O O . GLN A 1 840 ? 40.815 14.489 -17.647 1.00 91.06 840 GLN A O 1
ATOM 6265 N N . THR A 1 841 ? 40.437 16.640 -18.151 1.00 90.81 841 THR A N 1
ATOM 6266 C CA . THR A 1 841 ? 40.900 17.178 -16.858 1.00 90.81 841 THR A CA 1
ATOM 6267 C C . THR A 1 841 ? 39.755 17.592 -15.934 1.00 90.81 841 THR A C 1
ATOM 6269 O O . THR A 1 841 ? 40.030 18.119 -14.858 1.00 90.81 841 THR A O 1
ATOM 6272 N N . TYR A 1 842 ? 38.496 17.424 -16.354 1.00 93.19 842 TYR A N 1
ATOM 6273 C CA . TYR A 1 842 ? 37.320 17.785 -15.563 1.00 93.19 842 TYR A CA 1
ATOM 6274 C C . TYR A 1 842 ? 36.836 16.618 -14.698 1.00 93.19 842 TYR A C 1
ATOM 6276 O O . TYR A 1 842 ? 36.936 15.451 -15.083 1.00 93.19 842 TYR A O 1
ATOM 6284 N N . LYS A 1 843 ? 36.289 16.965 -13.532 1.00 92.00 843 LYS A N 1
ATOM 6285 C CA . LYS A 1 843 ? 35.627 16.067 -12.581 1.00 92.00 843 LYS A CA 1
ATOM 6286 C C . LYS A 1 843 ? 34.123 16.357 -12.495 1.00 92.00 843 LYS A C 1
ATOM 6288 O O . LYS A 1 843 ? 33.680 17.462 -12.813 1.00 92.00 843 LYS A O 1
ATOM 6293 N N . ALA A 1 844 ? 33.360 15.372 -12.024 1.00 89.62 844 ALA A N 1
ATOM 6294 C CA . ALA A 1 844 ? 31.952 15.543 -11.677 1.00 89.62 844 ALA A CA 1
ATOM 6295 C C . ALA A 1 844 ? 31.791 16.449 -10.444 1.00 89.62 844 ALA A C 1
ATOM 6297 O O . ALA A 1 844 ? 32.625 16.429 -9.538 1.00 89.62 844 ALA A O 1
ATOM 6298 N N . ALA A 1 845 ? 30.719 17.235 -10.424 1.00 91.19 845 ALA A N 1
ATOM 6299 C CA . ALA A 1 845 ? 30.269 17.998 -9.272 1.00 91.19 845 ALA A CA 1
ATOM 6300 C C . ALA A 1 845 ? 28.760 17.834 -9.109 1.00 91.19 845 ALA A C 1
ATOM 6302 O O . ALA A 1 845 ? 28.015 17.979 -10.082 1.00 91.19 845 ALA A O 1
ATOM 6303 N N . ASN A 1 846 ? 28.331 17.581 -7.876 1.00 88.25 846 ASN A N 1
ATOM 6304 C CA . ASN A 1 846 ? 26.951 17.245 -7.547 1.00 88.25 846 ASN A CA 1
ATOM 6305 C C . ASN A 1 846 ? 26.331 18.366 -6.712 1.00 88.25 846 ASN A C 1
ATOM 6307 O O . ASN A 1 846 ? 27.025 19.031 -5.938 1.00 88.25 846 ASN A O 1
ATOM 6311 N N . MET A 1 847 ? 25.026 18.586 -6.866 1.00 91.44 847 MET A N 1
ATOM 6312 C CA . MET A 1 847 ? 24.312 19.590 -6.084 1.00 91.44 847 MET A CA 1
ATOM 6313 C C . MET A 1 847 ? 23.856 19.001 -4.749 1.00 91.44 847 MET A C 1
ATOM 6315 O O . MET A 1 847 ? 23.139 18.001 -4.708 1.00 91.44 847 MET A O 1
ATOM 6319 N N . ALA A 1 848 ? 24.253 19.641 -3.656 1.00 91.25 848 ALA A N 1
ATOM 6320 C CA . ALA A 1 848 ? 23.592 19.550 -2.369 1.00 91.25 848 ALA A CA 1
ATOM 6321 C C . ALA A 1 848 ? 22.480 20.605 -2.318 1.00 91.25 848 ALA A C 1
ATOM 6323 O O . ALA A 1 848 ? 22.742 21.805 -2.414 1.00 91.25 848 ALA A O 1
ATOM 6324 N N . TRP A 1 849 ? 21.239 20.142 -2.209 1.00 91.06 849 TRP A N 1
ATOM 6325 C CA . TRP A 1 849 ? 20.062 20.984 -2.028 1.00 91.06 849 TRP A CA 1
ATOM 6326 C C . TRP A 1 849 ? 19.830 21.202 -0.539 1.00 91.06 849 TRP A C 1
ATOM 6328 O O . TRP A 1 849 ? 19.553 20.247 0.182 1.00 91.06 849 TRP A O 1
ATOM 6338 N N . LEU A 1 850 ? 19.954 22.440 -0.076 1.00 91.06 850 LEU A N 1
ATOM 6339 C CA . LEU A 1 850 ? 19.628 22.812 1.297 1.00 91.06 850 LEU A CA 1
ATOM 6340 C C . LEU A 1 850 ? 18.358 23.657 1.257 1.00 91.06 850 LEU A C 1
ATOM 6342 O O . LEU A 1 850 ? 18.325 24.651 0.538 1.00 91.06 850 LEU A O 1
ATOM 6346 N N . ASP A 1 851 ? 17.331 23.274 2.006 1.00 89.06 851 ASP A N 1
ATOM 6347 C CA . ASP A 1 851 ? 16.056 23.989 2.075 1.00 89.06 851 ASP A CA 1
ATOM 6348 C C . ASP A 1 851 ? 15.563 24.115 3.523 1.00 89.06 851 ASP A C 1
ATOM 6350 O O . ASP A 1 851 ? 15.942 23.321 4.387 1.00 89.06 851 ASP A O 1
ATOM 6354 N N . VAL A 1 852 ? 14.733 25.121 3.800 1.00 85.56 852 VAL A N 1
ATOM 6355 C CA . VAL A 1 852 ? 14.260 25.439 5.160 1.00 85.56 852 VAL A CA 1
ATOM 6356 C C . VAL A 1 852 ? 13.334 24.383 5.777 1.00 85.56 852 VAL A C 1
ATOM 6358 O O . VAL A 1 852 ? 13.214 24.353 7.000 1.00 85.56 852 VAL A O 1
ATOM 6361 N N . THR A 1 853 ? 12.731 23.492 4.982 1.00 80.44 853 THR A N 1
ATOM 6362 C CA . THR A 1 853 ? 11.895 22.380 5.483 1.00 80.44 853 THR A CA 1
ATOM 6363 C C . THR A 1 853 ? 12.720 21.122 5.778 1.00 80.44 853 THR A C 1
ATOM 6365 O O . THR A 1 853 ? 12.418 20.381 6.712 1.00 80.44 853 THR A O 1
ATOM 6368 N N . GLY A 1 854 ? 13.808 20.919 5.031 1.00 70.12 854 GLY A N 1
ATOM 6369 C CA . GLY A 1 854 ? 14.682 19.754 5.079 1.00 70.12 854 GLY A CA 1
ATOM 6370 C C . GLY A 1 854 ? 14.111 18.563 4.312 1.00 70.12 854 GLY A C 1
ATOM 6371 O O . GLY A 1 854 ? 13.649 17.605 4.930 1.00 70.12 854 GLY A O 1
ATOM 6372 N N . CYS A 1 855 ? 14.221 18.585 2.979 1.00 64.06 855 CYS A N 1
ATOM 6373 C CA . CYS A 1 855 ? 13.725 17.534 2.078 1.00 64.06 855 CYS A CA 1
ATOM 6374 C C . CYS A 1 855 ? 12.188 17.408 2.009 1.00 64.06 855 CYS A C 1
ATOM 6376 O O . CYS A 1 855 ? 11.669 16.292 1.925 1.00 64.06 855 CYS A O 1
ATOM 6378 N N . GLY A 1 856 ? 11.478 18.539 2.022 1.00 61.09 856 GLY A N 1
ATOM 6379 C CA . GLY A 1 856 ? 10.043 18.633 1.731 1.00 61.09 856 GLY A CA 1
ATOM 6380 C C . GLY A 1 856 ? 9.735 19.374 0.422 1.00 61.09 856 GLY A C 1
ATOM 6381 O O . GLY A 1 856 ? 10.585 19.497 -0.463 1.00 61.09 856 GLY A O 1
ATOM 6382 N N . ASP A 1 857 ? 8.515 19.903 0.338 1.00 66.19 857 ASP A N 1
ATOM 6383 C CA . ASP A 1 857 ? 8.056 20.877 -0.672 1.00 66.19 857 ASP A CA 1
ATOM 6384 C C . ASP A 1 857 ? 8.882 22.181 -0.686 1.00 66.19 857 ASP A C 1
ATOM 6386 O O . ASP A 1 857 ? 8.954 22.849 -1.713 1.00 66.19 857 ASP A O 1
ATOM 6390 N N . SER A 1 858 ? 9.606 22.475 0.401 1.00 72.69 858 SER A N 1
ATOM 6391 C CA . SER A 1 858 ? 10.421 23.682 0.622 1.00 72.69 858 SER A CA 1
ATOM 6392 C C . SER A 1 858 ? 9.622 24.968 0.893 1.00 72.69 858 SER A C 1
ATOM 6394 O O . SER A 1 858 ? 10.242 26.030 1.010 1.00 72.69 858 SER A O 1
ATOM 6396 N N . GLU A 1 859 ? 8.295 24.888 1.046 1.00 79.50 859 GLU A N 1
ATOM 6397 C CA . GLU A 1 859 ? 7.411 26.033 1.312 1.00 79.50 859 GLU A CA 1
ATOM 6398 C C . GLU A 1 859 ? 7.124 26.207 2.813 1.00 79.50 859 GLU A C 1
ATOM 6400 O O . GLU A 1 859 ? 6.987 25.244 3.567 1.00 79.50 859 GLU A O 1
ATOM 6405 N N . VAL A 1 860 ? 7.015 27.457 3.274 1.00 77.88 860 VAL A N 1
ATOM 6406 C CA . VAL A 1 860 ? 6.543 27.792 4.626 1.00 77.88 860 VAL A CA 1
ATOM 6407 C C . VAL A 1 860 ? 5.634 29.018 4.611 1.00 77.88 860 VAL A C 1
ATOM 6409 O O . VAL A 1 860 ? 5.790 29.914 3.782 1.00 77.88 860 VAL A O 1
ATOM 6412 N N . THR A 1 861 ? 4.715 29.105 5.575 1.00 83.31 861 THR A N 1
ATOM 6413 C CA . THR A 1 861 ? 3.774 30.228 5.647 1.00 83.31 861 THR A CA 1
ATOM 6414 C C . THR A 1 861 ? 4.461 31.565 5.904 1.00 83.31 861 THR A C 1
ATOM 6416 O O . THR A 1 861 ? 5.200 31.736 6.882 1.00 83.31 861 THR A O 1
ATOM 6419 N N . ALA A 1 862 ? 4.176 32.532 5.031 1.00 79.62 862 ALA A N 1
ATOM 6420 C CA . ALA A 1 862 ? 4.767 33.859 5.077 1.00 79.62 862 ALA A CA 1
ATOM 6421 C C . ALA A 1 862 ? 4.349 34.662 6.315 1.00 79.62 862 ALA A C 1
ATOM 6423 O O . ALA A 1 862 ? 3.244 34.538 6.846 1.00 79.62 862 ALA A O 1
ATOM 6424 N N . GLN A 1 863 ? 5.249 35.538 6.760 1.00 83.50 863 GLN A N 1
ATOM 6425 C CA . GLN A 1 863 ? 5.042 36.421 7.907 1.00 83.50 863 GLN A CA 1
ATOM 6426 C C . GLN A 1 863 ? 5.308 37.877 7.505 1.00 83.50 863 GLN A C 1
ATOM 6428 O O . GLN A 1 863 ? 6.138 38.148 6.639 1.00 83.50 863 GLN A O 1
ATOM 6433 N N . GLU A 1 864 ? 4.633 38.831 8.148 1.00 80.81 864 GLU A N 1
ATOM 6434 C CA . GLU A 1 864 ? 4.986 40.250 8.037 1.00 80.81 864 GLU A CA 1
ATOM 6435 C C . GLU A 1 864 ? 6.113 40.611 9.020 1.00 80.81 864 GLU A C 1
ATOM 6437 O O . GLU A 1 864 ? 6.133 40.156 10.165 1.00 80.81 864 GLU A O 1
ATOM 6442 N N . GLY A 1 865 ? 7.025 41.493 8.607 1.00 81.38 865 GLY A N 1
ATOM 6443 C CA . GLY A 1 865 ? 8.063 42.063 9.463 1.00 81.38 865 GLY A CA 1
ATOM 6444 C C . GLY A 1 865 ? 9.480 41.716 9.010 1.00 81.38 865 GLY A C 1
ATOM 6445 O O . GLY A 1 865 ? 9.811 41.826 7.832 1.00 81.38 865 GLY A O 1
ATOM 6446 N N . VAL A 1 866 ? 10.343 41.369 9.967 1.00 87.00 866 VAL A N 1
ATOM 6447 C CA . VAL A 1 866 ? 11.735 40.952 9.726 1.00 87.00 866 VAL A CA 1
ATOM 6448 C C . VAL A 1 866 ? 11.987 39.664 10.495 1.00 87.00 866 VAL A C 1
ATOM 6450 O O . VAL A 1 866 ? 11.764 39.633 11.706 1.00 87.00 866 VAL A O 1
ATOM 6453 N N . TYR A 1 867 ? 12.420 38.616 9.802 1.00 86.44 867 TYR A N 1
ATOM 6454 C CA . TYR A 1 867 ? 12.576 37.270 10.356 1.00 86.44 867 TYR A CA 1
ATOM 6455 C C . TYR A 1 867 ? 13.596 36.447 9.562 1.00 86.44 867 TYR A C 1
ATOM 6457 O O . TYR A 1 867 ? 14.026 36.829 8.472 1.00 86.44 867 TYR A O 1
ATOM 6465 N N . THR A 1 868 ? 13.977 35.311 10.140 1.00 90.75 868 THR A N 1
ATOM 6466 C CA . THR A 1 868 ? 14.905 34.338 9.562 1.00 90.75 868 THR A CA 1
ATOM 6467 C C . THR A 1 868 ? 14.233 32.972 9.550 1.00 90.75 868 THR A C 1
ATOM 6469 O O . THR A 1 868 ? 13.577 32.601 10.524 1.00 90.75 868 THR A O 1
ATOM 6472 N N . LEU A 1 869 ? 14.419 32.224 8.466 1.00 88.25 869 LEU A N 1
ATOM 6473 C CA . LEU A 1 869 ? 14.050 30.816 8.344 1.00 88.25 869 LEU A CA 1
ATOM 6474 C C . LEU A 1 869 ? 15.343 29.995 8.280 1.00 88.25 869 LEU A C 1
ATOM 6476 O O . LEU A 1 869 ? 16.139 30.204 7.368 1.00 88.25 869 LEU A O 1
ATOM 6480 N N . SER A 1 870 ? 15.568 29.084 9.227 1.00 89.50 870 SER A N 1
ATOM 6481 C CA . SER A 1 870 ? 16.804 28.287 9.313 1.00 89.50 870 SER A CA 1
ATOM 6482 C C . SER A 1 870 ? 16.519 26.820 8.974 1.00 89.50 870 SER A C 1
ATOM 6484 O O . SER A 1 870 ? 15.580 26.244 9.521 1.00 89.50 870 SER A O 1
ATOM 6486 N N . SER A 1 871 ? 17.321 26.199 8.103 1.00 87.62 871 SER A N 1
ATOM 6487 C CA . SER A 1 871 ? 17.142 24.785 7.744 1.00 87.62 871 SER A CA 1
ATOM 6488 C C . SER A 1 871 ? 17.561 23.829 8.865 1.00 87.62 871 SER A C 1
ATOM 6490 O O . SER A 1 871 ? 18.422 24.164 9.689 1.00 87.62 871 SER A O 1
ATOM 6492 N N . PRO A 1 872 ? 17.083 22.572 8.831 1.00 84.56 872 PRO A N 1
ATOM 6493 C CA . PRO A 1 872 ? 17.781 21.460 9.464 1.00 84.56 872 PRO A CA 1
ATOM 6494 C C . PRO A 1 872 ? 19.249 21.373 9.008 1.00 84.56 872 PRO A C 1
ATOM 6496 O O . PRO A 1 872 ? 19.599 21.757 7.888 1.00 84.56 872 PRO A O 1
ATOM 6499 N N . GLY A 1 873 ? 20.117 20.856 9.882 1.00 85.31 873 GLY A N 1
ATOM 6500 C CA . GLY A 1 873 ? 21.528 20.618 9.572 1.00 85.31 873 GLY A CA 1
ATOM 6501 C C . GLY A 1 873 ? 21.732 19.304 8.818 1.00 85.31 873 GLY A C 1
ATOM 6502 O O . GLY A 1 873 ? 21.530 18.226 9.377 1.00 85.31 873 GLY A O 1
ATOM 6503 N N . TRP A 1 874 ? 22.179 19.374 7.564 1.00 90.38 874 TRP A N 1
ATOM 6504 C CA . TRP A 1 874 ? 22.625 18.203 6.811 1.00 90.38 874 TRP A CA 1
ATOM 6505 C C . TRP A 1 874 ? 24.070 17.858 7.172 1.00 90.38 874 TRP A C 1
ATOM 6507 O O . TRP A 1 874 ? 24.971 18.684 7.035 1.00 90.38 874 TRP A O 1
ATOM 6517 N N . ARG A 1 875 ? 24.322 16.616 7.592 1.00 89.94 875 ARG A N 1
ATOM 6518 C CA . ARG A 1 875 ? 25.689 16.112 7.779 1.00 89.94 875 ARG A CA 1
ATOM 6519 C C . ARG A 1 875 ? 26.210 15.571 6.461 1.00 89.94 875 ARG A C 1
ATOM 6521 O O . ARG A 1 875 ? 25.675 14.591 5.947 1.00 89.94 875 ARG A O 1
ATOM 6528 N N . SER A 1 876 ? 27.260 16.200 5.939 1.00 85.50 876 SER A N 1
ATOM 6529 C CA . SER A 1 876 ? 27.802 15.882 4.626 1.00 85.50 876 SER A CA 1
ATOM 6530 C C . SER A 1 876 ? 28.189 14.413 4.527 1.00 85.50 876 SER A C 1
ATOM 6532 O O . SER A 1 876 ? 28.983 13.900 5.321 1.00 85.50 876 SER A O 1
ATOM 6534 N N . THR A 1 877 ? 27.659 13.741 3.512 1.00 84.06 877 THR A N 1
ATOM 6535 C CA . THR A 1 877 ? 28.020 12.366 3.142 1.00 84.06 877 THR A CA 1
ATOM 6536 C C . THR A 1 877 ? 29.264 12.313 2.249 1.00 84.06 877 THR A C 1
ATOM 6538 O O . THR A 1 877 ? 29.786 11.231 1.980 1.00 84.06 877 THR A O 1
ATOM 6541 N N . VAL A 1 878 ? 29.767 13.475 1.813 1.00 82.69 878 VAL A N 1
ATOM 6542 C CA . VAL A 1 878 ? 30.889 13.629 0.876 1.00 82.69 878 VAL A CA 1
ATOM 6543 C C . VAL A 1 878 ? 31.960 14.584 1.413 1.00 82.69 878 VAL A C 1
ATOM 6545 O O . VAL A 1 878 ? 31.669 15.527 2.148 1.00 82.69 878 VAL A O 1
ATOM 6548 N N . SER A 1 879 ? 33.210 14.371 0.998 1.00 90.06 879 SER A N 1
ATOM 6549 C CA . SER A 1 879 ? 34.256 15.399 1.072 1.00 90.06 879 SER A CA 1
ATOM 6550 C C . SER A 1 879 ? 34.429 16.050 -0.298 1.00 90.06 879 SER A C 1
ATOM 6552 O O . SER A 1 879 ? 34.404 15.351 -1.311 1.00 90.06 879 SER A O 1
ATOM 6554 N N . GLY A 1 880 ? 34.651 17.363 -0.348 1.00 91.44 880 GLY A N 1
ATOM 6555 C CA . GLY A 1 880 ? 34.853 18.077 -1.608 1.00 91.44 880 GLY A CA 1
ATOM 6556 C C . GLY A 1 880 ? 35.048 19.585 -1.462 1.00 91.44 880 GLY A C 1
ATOM 6557 O O . GLY A 1 880 ? 35.012 20.150 -0.371 1.00 91.44 880 GLY A O 1
ATOM 6558 N N . LYS A 1 881 ? 35.259 20.252 -2.595 1.00 92.12 881 LYS A N 1
ATOM 6559 C CA . LYS A 1 881 ? 35.330 21.713 -2.708 1.00 92.12 881 LYS A CA 1
ATOM 6560 C C . LYS A 1 881 ? 33.935 22.298 -2.884 1.00 92.12 881 LYS A C 1
ATOM 6562 O O . LYS A 1 881 ? 33.159 21.778 -3.681 1.00 92.12 881 LYS A O 1
ATOM 6567 N N . LEU A 1 882 ? 33.652 23.412 -2.214 1.00 91.62 882 LEU A N 1
ATOM 6568 C CA . LEU A 1 882 ? 32.424 24.183 -2.403 1.00 91.62 882 LEU A CA 1
ATOM 6569 C C . LEU A 1 882 ? 32.615 25.110 -3.613 1.00 91.62 882 LEU A C 1
ATOM 6571 O O . LEU A 1 882 ? 33.302 26.134 -3.541 1.00 91.62 882 LEU A O 1
ATOM 6575 N N . LEU A 1 883 ? 32.094 24.682 -4.764 1.00 92.50 883 LEU A N 1
ATOM 6576 C CA . LEU A 1 883 ? 32.405 25.262 -6.072 1.00 92.50 883 LEU A CA 1
ATOM 6577 C C . LEU A 1 883 ? 31.558 26.490 -6.381 1.00 92.50 883 LEU A C 1
ATOM 6579 O O . LEU A 1 883 ? 32.106 27.522 -6.765 1.00 92.50 883 LEU A O 1
ATOM 6583 N N . SER A 1 884 ? 30.244 26.374 -6.202 1.00 91.56 884 SER A N 1
ATOM 6584 C CA . SER A 1 884 ? 29.269 27.433 -6.451 1.00 91.56 884 SER A CA 1
ATOM 6585 C C . SER A 1 884 ? 28.090 27.296 -5.495 1.00 91.56 884 SER A C 1
ATOM 6587 O O . SER A 1 884 ? 27.750 26.176 -5.112 1.00 91.56 884 SER A O 1
ATOM 6589 N N . ALA A 1 885 ? 27.495 28.417 -5.094 1.00 91.69 885 ALA A N 1
ATOM 6590 C CA . ALA A 1 885 ? 26.215 28.421 -4.400 1.00 91.69 885 ALA A CA 1
ATOM 6591 C C . ALA A 1 885 ? 25.337 29.585 -4.857 1.00 91.69 885 ALA A C 1
ATOM 6593 O O . ALA A 1 885 ? 25.827 30.697 -5.083 1.00 91.69 885 ALA A O 1
ATOM 6594 N N . LEU A 1 886 ? 24.043 29.298 -4.978 1.00 92.31 886 LEU A N 1
ATOM 6595 C CA . LEU A 1 886 ? 22.987 30.234 -5.347 1.00 92.31 886 LEU A CA 1
ATOM 6596 C C . LEU A 1 886 ? 21.791 30.015 -4.414 1.00 92.31 886 LEU A C 1
ATOM 6598 O O . LEU A 1 886 ? 21.442 28.869 -4.131 1.00 92.31 886 LEU A O 1
ATOM 6602 N N . GLY A 1 887 ? 21.200 31.091 -3.907 1.00 91.69 887 GLY A N 1
ATOM 6603 C CA . GLY A 1 887 ? 20.017 31.074 -3.052 1.00 91.69 887 GLY A CA 1
ATOM 6604 C C . GLY A 1 887 ? 18.757 31.457 -3.819 1.00 91.69 887 GLY A C 1
ATOM 6605 O O . GLY A 1 887 ? 18.813 32.325 -4.690 1.00 91.69 887 GLY A O 1
ATOM 6606 N N . HIS A 1 888 ? 17.633 30.841 -3.466 1.00 93.12 888 HIS A N 1
ATOM 6607 C CA . HIS A 1 888 ? 16.307 31.159 -3.988 1.00 93.12 888 HIS A CA 1
ATOM 6608 C C . HIS A 1 888 ? 15.317 31.362 -2.827 1.00 93.12 888 HIS A C 1
ATOM 6610 O O . HIS A 1 888 ? 15.342 30.621 -1.840 1.00 93.12 888 HIS A O 1
ATOM 6616 N N . VAL A 1 889 ? 14.485 32.395 -2.963 1.00 91.25 889 VAL A N 1
ATOM 6617 C CA . VAL A 1 889 ? 13.444 32.876 -2.039 1.00 91.25 889 VAL A CA 1
ATOM 6618 C C . VAL A 1 889 ? 12.391 33.631 -2.865 1.00 91.25 889 VAL A C 1
ATOM 6620 O O . VAL A 1 889 ? 12.691 34.074 -3.976 1.00 91.25 889 VAL A O 1
ATOM 6623 N N . HIS A 1 890 ? 11.190 33.824 -2.319 1.00 90.44 890 HIS A N 1
ATOM 6624 C CA . HIS A 1 890 ? 10.165 34.693 -2.915 1.00 90.44 890 HIS A CA 1
ATOM 6625 C C . HIS A 1 890 ? 10.388 36.174 -2.540 1.00 90.44 890 HIS A C 1
ATOM 6627 O O . HIS A 1 890 ? 11.219 36.498 -1.680 1.00 90.44 890 HIS A O 1
ATOM 6633 N N . ASP A 1 891 ? 9.638 37.084 -3.171 1.00 87.56 891 ASP A N 1
ATOM 6634 C CA . ASP A 1 891 ? 9.657 38.515 -2.849 1.00 87.56 891 ASP A CA 1
ATOM 6635 C C . ASP A 1 891 ? 9.344 38.765 -1.354 1.00 87.56 891 ASP A C 1
ATOM 6637 O O . ASP A 1 891 ? 8.539 38.080 -0.719 1.00 87.56 891 ASP A O 1
ATOM 6641 N N . GLY A 1 892 ? 10.060 39.723 -0.763 1.00 85.88 892 GLY A N 1
ATOM 6642 C CA . GLY A 1 892 ? 10.214 39.885 0.687 1.00 85.88 892 GLY A CA 1
ATOM 6643 C C . GLY A 1 892 ? 11.501 39.257 1.240 1.00 85.88 892 GLY A C 1
ATOM 6644 O O . GLY A 1 892 ? 12.000 39.710 2.278 1.00 85.88 892 GLY A O 1
ATOM 6645 N N . GLY A 1 893 ? 12.080 38.275 0.541 1.00 89.12 893 GLY A N 1
ATOM 6646 C CA . GLY A 1 893 ? 13.387 37.687 0.847 1.00 89.12 893 GLY A CA 1
ATOM 6647 C C . GLY A 1 893 ? 14.556 38.607 0.471 1.00 89.12 893 GLY A C 1
ATOM 6648 O O . GLY A 1 893 ? 14.499 39.345 -0.511 1.00 89.12 893 GLY A O 1
ATOM 6649 N N . VAL A 1 894 ? 15.635 38.590 1.254 1.00 89.06 894 VAL A N 1
ATOM 6650 C CA . VAL A 1 894 ? 16.801 39.485 1.102 1.00 89.06 894 VAL A CA 1
ATOM 6651 C C . VAL A 1 894 ? 18.060 38.711 0.716 1.00 89.06 894 VAL A C 1
ATOM 6653 O O . VAL A 1 894 ? 18.773 39.113 -0.205 1.00 89.06 894 VAL A O 1
ATOM 6656 N N . ASP A 1 895 ? 18.335 37.599 1.394 1.00 91.38 895 ASP A N 1
ATOM 6657 C CA . ASP A 1 895 ? 19.468 36.719 1.111 1.00 91.38 895 ASP A CA 1
ATOM 6658 C C . ASP A 1 895 ? 19.246 35.300 1.653 1.00 91.38 895 ASP A C 1
ATOM 6660 O O . ASP A 1 895 ? 18.393 35.079 2.514 1.00 91.38 895 ASP A O 1
ATOM 6664 N N . VAL A 1 896 ? 20.049 34.353 1.160 1.00 93.00 896 VAL A N 1
ATOM 6665 C CA . VAL A 1 896 ? 20.220 33.026 1.769 1.00 93.00 896 VAL A CA 1
ATOM 6666 C C . VAL A 1 896 ? 21.682 32.836 2.161 1.00 93.00 896 VAL A C 1
ATOM 6668 O O . VAL A 1 896 ? 22.566 32.766 1.303 1.00 93.00 896 VAL A O 1
ATOM 6671 N N . THR A 1 897 ? 21.946 32.736 3.459 1.00 90.56 897 THR A N 1
ATOM 6672 C CA . THR A 1 897 ? 23.275 32.488 4.025 1.00 90.56 897 THR A CA 1
ATOM 6673 C C . THR A 1 897 ? 23.509 30.987 4.197 1.00 90.56 897 THR A C 1
ATOM 6675 O O . THR A 1 897 ? 22.714 30.312 4.841 1.00 90.56 897 THR A O 1
ATOM 6678 N N . VAL A 1 898 ? 24.610 30.454 3.657 1.00 91.00 898 VAL A N 1
ATOM 6679 C CA . VAL A 1 898 ? 25.038 29.053 3.835 1.00 91.00 898 VAL A CA 1
ATOM 6680 C C . VAL A 1 898 ? 26.104 28.975 4.925 1.00 91.00 898 VAL A C 1
ATOM 6682 O O . VAL A 1 898 ? 27.096 29.711 4.883 1.00 91.00 898 VAL A O 1
ATOM 6685 N N . TYR A 1 899 ? 25.939 28.036 5.853 1.00 90.88 899 TYR A N 1
ATOM 6686 C CA . TYR A 1 899 ? 26.860 27.767 6.954 1.00 90.88 899 TYR A CA 1
ATOM 6687 C C . TYR A 1 899 ? 27.547 26.402 6.812 1.00 90.88 899 TYR A C 1
ATOM 6689 O O . TYR A 1 899 ? 26.953 25.452 6.307 1.00 90.88 899 TYR A O 1
ATOM 6697 N N . VAL A 1 900 ? 28.776 26.293 7.330 1.00 92.00 900 VAL A N 1
ATOM 6698 C CA . VAL A 1 900 ? 29.499 25.027 7.549 1.00 92.00 900 VAL A CA 1
ATOM 6699 C C . VAL A 1 900 ? 29.994 24.981 8.996 1.00 92.00 900 VAL A C 1
ATOM 6701 O O . VAL A 1 900 ? 30.716 25.876 9.449 1.00 92.00 900 VAL A O 1
ATOM 6704 N N . ASN A 1 901 ? 29.592 23.953 9.746 1.00 91.44 901 ASN A N 1
ATOM 6705 C CA . ASN A 1 901 ? 29.850 23.789 11.182 1.00 91.44 901 ASN A CA 1
ATOM 6706 C C . ASN A 1 901 ? 29.527 25.063 11.998 1.00 91.44 901 ASN A C 1
ATOM 6708 O O . ASN A 1 901 ? 30.301 25.470 12.866 1.00 91.44 901 ASN A O 1
ATOM 6712 N N . GLY A 1 902 ? 28.417 25.737 11.668 1.00 84.38 902 GLY A N 1
ATOM 6713 C CA . GLY A 1 902 ? 27.979 26.987 12.306 1.00 84.38 902 GLY A CA 1
ATOM 6714 C C . GLY A 1 902 ? 28.738 28.259 11.892 1.00 84.38 902 GLY A C 1
ATOM 6715 O O . GLY A 1 902 ? 28.493 29.318 12.463 1.00 84.38 902 GLY A O 1
ATOM 6716 N N . ASN A 1 903 ? 29.641 28.197 10.906 1.00 85.00 903 ASN A N 1
ATOM 6717 C CA . ASN A 1 903 ? 30.350 29.366 10.367 1.00 85.00 903 ASN A CA 1
ATOM 6718 C C . ASN A 1 903 ? 29.734 29.765 9.016 1.00 85.00 903 ASN A C 1
ATOM 6720 O O . ASN A 1 903 ? 29.638 28.891 8.153 1.00 85.00 903 ASN A O 1
ATOM 6724 N N . PRO A 1 904 ? 29.340 31.031 8.784 1.00 85.44 904 PRO A N 1
ATOM 6725 C CA . PRO A 1 904 ? 28.812 31.455 7.489 1.00 85.44 904 PRO A CA 1
ATOM 6726 C C . PRO A 1 904 ? 29.932 31.454 6.439 1.00 85.44 904 PRO A C 1
ATOM 6728 O O . PRO A 1 904 ? 30.991 32.047 6.652 1.00 85.44 904 PRO A O 1
ATOM 6731 N N . VAL A 1 905 ? 29.699 30.786 5.308 1.00 85.06 905 VAL A N 1
ATOM 6732 C CA . VAL A 1 905 ? 30.674 30.627 4.207 1.00 85.06 905 VAL A CA 1
ATOM 6733 C C . VAL A 1 905 ? 30.203 31.232 2.880 1.00 85.06 905 VAL A C 1
ATOM 6735 O O . VAL A 1 905 ? 31.019 31.486 1.998 1.00 85.06 905 VAL A O 1
ATOM 6738 N N . CYS A 1 906 ? 28.902 31.482 2.724 1.00 87.12 906 CYS A N 1
ATOM 6739 C CA . CYS A 1 906 ? 28.302 32.112 1.548 1.00 87.12 906 CYS A CA 1
ATOM 6740 C C . CYS A 1 906 ? 27.055 32.909 1.960 1.00 87.12 906 CYS A C 1
ATOM 6742 O O . CYS A 1 906 ? 26.382 32.524 2.909 1.00 87.12 906 CYS A O 1
ATOM 6744 N N . VAL A 1 907 ? 26.745 33.990 1.240 1.00 87.88 907 VAL A N 1
ATOM 6745 C CA . VAL A 1 907 ? 25.526 34.803 1.388 1.00 87.88 907 VAL A CA 1
ATOM 6746 C C . VAL A 1 907 ? 25.011 35.130 -0.013 1.00 87.88 907 VAL A C 1
ATOM 6748 O O . VAL A 1 907 ? 25.587 35.963 -0.709 1.00 87.88 907 VAL A O 1
ATOM 6751 N N . SER A 1 908 ? 23.958 34.454 -0.464 1.00 89.50 908 SER A N 1
ATOM 6752 C CA . SER A 1 908 ? 23.378 34.688 -1.787 1.00 89.50 908 SER A CA 1
ATOM 6753 C C . SER A 1 908 ? 22.287 35.754 -1.702 1.00 89.50 908 SER A C 1
ATOM 6755 O O . SER A 1 908 ? 21.132 35.465 -1.392 1.00 89.50 908 SER A O 1
ATOM 6757 N N . GLN A 1 909 ? 22.694 37.007 -1.914 1.00 89.38 909 GLN A N 1
ATOM 6758 C CA . GLN A 1 909 ? 21.829 38.188 -1.858 1.00 89.38 909 GLN A CA 1
ATOM 6759 C C . GLN A 1 909 ? 20.916 38.285 -3.090 1.00 89.38 909 GLN A C 1
ATOM 6761 O O . GLN A 1 909 ? 21.387 38.165 -4.221 1.00 89.38 909 GLN A O 1
ATOM 6766 N N . GLN A 1 910 ? 19.636 38.577 -2.876 1.00 89.31 910 GLN A N 1
ATOM 6767 C CA . GLN A 1 910 ? 18.644 38.769 -3.936 1.00 89.31 910 GLN A CA 1
ATOM 6768 C C . GLN A 1 910 ? 18.662 40.195 -4.491 1.00 89.31 910 GLN A C 1
ATOM 6770 O O . GLN A 1 910 ? 18.883 41.164 -3.760 1.00 89.31 910 GLN A O 1
ATOM 6775 N N . LEU A 1 911 ? 18.429 40.334 -5.799 1.00 87.81 911 LEU A N 1
ATOM 6776 C CA . LEU A 1 911 ? 18.586 41.595 -6.524 1.00 87.81 911 LEU A CA 1
ATOM 6777 C C . LEU A 1 911 ? 17.289 41.966 -7.261 1.00 87.81 911 LEU A C 1
ATOM 6779 O O . LEU A 1 911 ? 16.969 41.466 -8.345 1.00 87.81 911 LEU A O 1
ATOM 6783 N N . TYR A 1 912 ? 16.545 42.887 -6.653 1.00 87.19 912 TYR A N 1
ATOM 6784 C CA . TYR A 1 912 ? 15.256 43.378 -7.135 1.00 87.19 912 TYR A CA 1
ATOM 6785 C C . TYR A 1 912 ? 15.418 44.427 -8.242 1.00 87.19 912 TYR A C 1
ATOM 6787 O O . TYR A 1 912 ? 16.233 45.343 -8.108 1.00 87.19 912 TYR A O 1
ATOM 6795 N N . GLY A 1 913 ? 14.645 44.322 -9.330 1.00 83.19 913 GLY A N 1
ATOM 6796 C CA . GLY A 1 913 ? 14.658 45.290 -10.446 1.00 83.19 913 GLY A CA 1
ATOM 6797 C C . GLY A 1 913 ? 16.022 45.475 -11.143 1.00 83.19 913 GLY A C 1
ATOM 6798 O O . GLY A 1 913 ? 16.262 46.486 -11.805 1.00 83.19 913 GLY A O 1
ATOM 6799 N N . ARG A 1 914 ? 16.942 44.517 -10.970 1.00 83.69 914 ARG A N 1
ATOM 6800 C CA . ARG A 1 914 ? 18.312 44.488 -11.504 1.00 83.69 914 ARG A CA 1
ATOM 6801 C C . ARG A 1 914 ? 18.332 44.269 -13.015 1.00 83.69 914 ARG A C 1
ATOM 6803 O O . ARG A 1 914 ? 19.160 44.876 -13.699 1.00 83.69 914 ARG A O 1
ATOM 6810 N N . LYS A 1 915 ? 17.416 43.441 -13.532 1.00 83.44 915 LYS A N 1
ATOM 6811 C CA . LYS A 1 915 ? 17.201 43.208 -14.972 1.00 83.44 915 LYS A CA 1
ATOM 6812 C C . LYS A 1 915 ? 15.951 43.966 -15.459 1.00 83.44 915 LYS A C 1
ATOM 6814 O O . LYS A 1 915 ? 14.976 44.063 -14.715 1.00 83.44 915 LYS A O 1
ATOM 6819 N N . PRO A 1 916 ? 15.926 44.507 -16.695 1.00 81.81 916 PRO A N 1
ATOM 6820 C CA . PRO A 1 916 ? 14.722 45.128 -17.254 1.00 81.81 916 PRO A CA 1
ATOM 6821 C C . PRO A 1 916 ? 13.574 44.116 -17.386 1.00 81.81 916 PRO A C 1
ATOM 6823 O O . PRO A 1 916 ? 13.810 42.990 -17.825 1.00 81.81 916 PRO A O 1
ATOM 6826 N N . GLY A 1 917 ? 12.337 44.519 -17.071 1.00 79.88 917 GLY A N 1
ATOM 6827 C CA . GLY A 1 917 ? 11.171 43.623 -17.106 1.00 79.88 917 GLY A CA 1
ATOM 6828 C C . GLY A 1 917 ? 10.601 43.204 -15.747 1.00 79.88 917 GLY A C 1
ATOM 6829 O O . GLY A 1 917 ? 9.789 42.281 -15.705 1.00 79.88 917 GLY A O 1
ATOM 6830 N N . TYR A 1 918 ? 11.075 43.810 -14.657 1.00 83.50 918 TYR A N 1
ATOM 6831 C CA . TYR A 1 918 ? 10.833 43.384 -13.272 1.00 83.50 918 TYR A CA 1
ATOM 6832 C C . TYR A 1 918 ? 10.360 44.538 -12.366 1.00 83.50 918 TYR A C 1
ATOM 6834 O O . TYR A 1 918 ? 10.547 44.504 -11.150 1.00 83.50 918 TYR A O 1
ATOM 6842 N N . ASN A 1 919 ? 9.762 45.575 -12.958 1.00 76.06 919 ASN A N 1
ATOM 6843 C CA . ASN A 1 919 ? 9.308 46.792 -12.288 1.00 76.06 919 ASN A CA 1
ATOM 6844 C C . ASN A 1 919 ? 7.809 46.966 -12.576 1.00 76.06 919 ASN A C 1
ATOM 6846 O O . ASN A 1 919 ? 7.412 47.808 -13.389 1.00 76.06 919 ASN A O 1
ATOM 6850 N N . SER A 1 920 ? 6.969 46.151 -11.930 1.00 61.50 920 SER A N 1
ATOM 6851 C CA . SER A 1 920 ? 5.554 46.031 -12.280 1.00 61.50 920 SER A CA 1
ATOM 6852 C C . SER A 1 920 ? 4.829 47.375 -12.156 1.00 61.50 920 SER A C 1
ATOM 6854 O O . SER A 1 920 ? 4.707 47.936 -11.064 1.00 61.50 920 SER A O 1
ATOM 6856 N N . THR A 1 921 ? 4.320 47.860 -13.288 1.00 47.81 921 THR A N 1
ATOM 6857 C CA . THR A 1 921 ? 3.521 49.093 -13.424 1.00 47.81 921 THR A CA 1
ATOM 6858 C C . THR A 1 921 ? 2.061 48.806 -13.788 1.00 47.81 921 THR A C 1
ATOM 6860 O O . THR A 1 921 ? 1.323 49.710 -14.172 1.00 47.81 921 THR A O 1
ATOM 6863 N N . MET A 1 922 ? 1.627 47.548 -13.662 1.00 45.50 922 MET A N 1
ATOM 6864 C CA . MET A 1 922 ? 0.213 47.191 -13.731 1.00 45.50 922 MET A CA 1
ATOM 6865 C C . MET A 1 922 ? -0.485 47.659 -12.451 1.00 45.50 922 MET A C 1
ATOM 6867 O O . MET A 1 922 ? -0.288 47.078 -11.385 1.00 45.50 922 MET A O 1
ATOM 6871 N N . ASP A 1 923 ? -1.300 48.709 -12.576 1.00 35.22 923 ASP A N 1
ATOM 6872 C CA . ASP A 1 923 ? -2.247 49.122 -11.542 1.00 35.22 923 ASP A CA 1
ATOM 6873 C C . ASP A 1 923 ? -3.171 47.939 -11.206 1.00 35.22 923 ASP A C 1
ATOM 6875 O O . ASP A 1 923 ? -4.038 47.568 -12.002 1.00 35.22 923 ASP A O 1
ATOM 6879 N N . MET A 1 924 ? -3.020 47.356 -10.014 1.00 39.47 924 MET A N 1
ATOM 6880 C CA . MET A 1 924 ? -4.090 46.546 -9.432 1.00 39.47 924 MET A CA 1
ATOM 6881 C C . MET A 1 924 ? -5.237 47.495 -9.084 1.00 39.47 924 MET A C 1
ATOM 6883 O O . MET A 1 924 ? -5.117 48.287 -8.150 1.00 39.47 924 MET A O 1
ATOM 6887 N N . ASP A 1 925 ? -6.319 47.449 -9.867 1.00 31.95 925 ASP A N 1
ATOM 6888 C CA . ASP A 1 925 ? -7.439 48.385 -9.747 1.00 31.95 925 ASP A CA 1
ATOM 6889 C C . ASP A 1 925 ? -8.026 48.389 -8.324 1.00 31.95 925 ASP A C 1
ATOM 6891 O O . ASP A 1 925 ? -8.722 47.464 -7.885 1.00 31.95 925 ASP A O 1
ATOM 6895 N N . SER A 1 926 ? -7.768 49.489 -7.616 1.00 33.41 926 SER A N 1
ATOM 6896 C CA . SER A 1 926 ? -8.176 49.712 -6.232 1.00 33.41 926 SER A CA 1
ATOM 6897 C C . SER A 1 926 ? -9.692 49.879 -6.058 1.00 33.41 926 SER A C 1
ATOM 6899 O O . SER A 1 926 ? -10.168 50.002 -4.927 1.00 33.41 926 SER A O 1
ATOM 6901 N N . SER A 1 927 ? -10.482 49.804 -7.138 1.00 31.52 927 SER A N 1
ATOM 6902 C CA . SER A 1 927 ? -11.951 49.796 -7.094 1.00 31.52 927 SER A CA 1
ATOM 6903 C C . SER A 1 927 ? -12.567 48.607 -6.337 1.00 31.52 927 SER A C 1
ATOM 6905 O O . SER A 1 927 ? -13.727 48.690 -5.924 1.00 31.52 927 SER A O 1
ATOM 6907 N N . THR A 1 928 ? -11.815 47.520 -6.123 1.00 32.50 928 THR A N 1
ATOM 6908 C CA . THR A 1 928 ? -12.319 46.269 -5.520 1.00 32.50 928 THR A CA 1
ATOM 6909 C C . THR A 1 928 ? -12.018 46.098 -4.024 1.00 32.50 928 THR A C 1
ATOM 6911 O O . THR A 1 928 ? -12.744 45.369 -3.345 1.00 32.50 928 THR A O 1
ATOM 6914 N N . MET A 1 929 ? -11.012 46.782 -3.462 1.00 33.28 929 MET A N 1
ATOM 6915 C CA . MET A 1 929 ? -10.607 46.600 -2.058 1.00 33.28 929 MET A CA 1
ATOM 6916 C C . MET A 1 929 ? -11.321 47.561 -1.096 1.00 33.28 929 MET A C 1
ATOM 6918 O O . MET A 1 929 ? -10.901 48.701 -0.882 1.00 33.28 929 MET A O 1
ATOM 6922 N N . SER A 1 930 ? -12.387 47.096 -0.438 1.00 28.14 930 SER A N 1
ATOM 6923 C CA . SER A 1 930 ? -13.080 47.901 0.573 1.00 28.14 930 SER A CA 1
ATOM 6924 C C . SER A 1 930 ? -12.424 47.834 1.964 1.00 28.14 930 SER A C 1
ATOM 6926 O O . SER A 1 930 ? -12.610 46.869 2.700 1.00 28.14 930 SER A O 1
ATOM 6928 N N . ALA A 1 931 ? -11.814 48.951 2.370 1.00 32.28 931 ALA A N 1
ATOM 6929 C CA . ALA A 1 931 ? -11.689 49.404 3.764 1.00 32.28 931 ALA A CA 1
ATOM 6930 C C . ALA A 1 931 ? -10.708 48.689 4.732 1.00 32.28 931 ALA A C 1
ATOM 6932 O O . ALA A 1 931 ? -11.078 48.351 5.856 1.00 32.28 931 ALA A O 1
ATOM 6933 N N . SER A 1 932 ? -9.412 48.677 4.401 1.00 27.58 932 SER A N 1
ATOM 6934 C CA . SER A 1 932 ? -8.335 48.743 5.413 1.00 27.58 932 SER A CA 1
ATOM 6935 C C . SER A 1 932 ? -7.162 49.590 4.905 1.00 27.58 932 SER A C 1
ATOM 6937 O O . SER A 1 932 ? -6.378 49.141 4.077 1.00 27.58 932 SER A O 1
ATOM 6939 N N . GLY A 1 933 ? -7.064 50.845 5.356 1.00 28.66 933 GLY A N 1
ATOM 6940 C CA . GLY A 1 933 ? -6.078 51.799 4.836 1.00 28.66 933 GLY A CA 1
ATOM 6941 C C . GLY A 1 933 ? -4.745 51.796 5.588 1.00 28.66 933 GLY A C 1
ATOM 6942 O O . GLY A 1 933 ? -4.693 52.216 6.744 1.00 28.66 933 GLY A O 1
ATOM 6943 N N . SER A 1 934 ? -3.666 51.432 4.897 1.00 25.64 934 SER A N 1
ATOM 6944 C CA . SER A 1 934 ? -2.268 51.702 5.265 1.00 25.64 934 SER A CA 1
ATOM 6945 C C . SER A 1 934 ? -1.507 52.230 4.034 1.00 25.64 934 SER A C 1
ATOM 6947 O O . SER A 1 934 ? -1.915 52.019 2.894 1.00 25.64 934 SER A O 1
ATOM 6949 N N . ALA A 1 935 ? -0.454 53.024 4.246 1.00 28.73 935 ALA A N 1
ATOM 6950 C CA . ALA A 1 935 ? 0.110 53.887 3.203 1.00 28.73 935 ALA A CA 1
ATOM 6951 C C . ALA A 1 935 ? 1.209 53.207 2.357 1.00 28.73 935 ALA A C 1
ATOM 6953 O O . ALA A 1 935 ? 2.382 53.549 2.487 1.00 28.73 935 ALA A O 1
ATOM 6954 N N . LEU A 1 936 ? 0.817 52.275 1.480 1.00 30.67 936 LEU A N 1
ATOM 6955 C CA . LEU A 1 936 ? 1.691 51.654 0.460 1.00 30.67 936 LEU A CA 1
ATOM 6956 C C . LEU A 1 936 ? 1.219 51.888 -0.993 1.00 30.67 936 LEU A C 1
ATOM 6958 O O . LEU A 1 936 ? 1.796 51.362 -1.942 1.00 30.67 936 LEU A O 1
ATOM 6962 N N . ASP A 1 937 ? 0.193 52.717 -1.176 1.00 31.22 937 ASP A N 1
ATOM 6963 C CA . ASP A 1 937 ? -0.376 53.077 -2.476 1.00 31.22 937 ASP A CA 1
ATOM 6964 C C . ASP A 1 937 ? 0.476 54.164 -3.169 1.00 31.22 937 ASP A C 1
ATOM 6966 O O . ASP A 1 937 ? 0.402 55.334 -2.785 1.00 31.22 937 ASP A O 1
ATOM 6970 N N . SER A 1 938 ? 1.350 53.752 -4.111 1.00 30.53 938 SER A N 1
ATOM 6971 C CA . SER A 1 938 ? 2.035 54.534 -5.185 1.00 30.53 938 SER A CA 1
ATOM 6972 C C . SER A 1 938 ? 3.484 54.107 -5.508 1.00 30.53 938 SER A C 1
ATOM 6974 O O . SER A 1 938 ? 4.090 54.676 -6.419 1.00 30.53 938 SER A O 1
ATOM 6976 N N . MET A 1 939 ? 4.070 53.122 -4.816 1.00 33.91 939 MET A N 1
ATOM 6977 C CA . MET A 1 939 ? 5.403 52.610 -5.177 1.00 33.91 939 MET A CA 1
ATOM 6978 C C . MET A 1 939 ? 5.310 51.537 -6.269 1.00 33.91 939 MET A C 1
ATOM 6980 O O . MET A 1 939 ? 4.614 50.537 -6.103 1.00 33.91 939 MET A O 1
ATOM 6984 N N . ALA A 1 940 ? 6.046 51.721 -7.370 1.00 45.47 940 ALA A N 1
ATOM 6985 C CA . ALA A 1 940 ? 6.244 50.667 -8.362 1.00 45.47 940 ALA A CA 1
ATOM 6986 C C . ALA A 1 940 ? 6.984 49.498 -7.696 1.00 45.47 940 ALA A C 1
ATOM 6988 O O . ALA A 1 940 ? 8.091 49.688 -7.185 1.00 45.47 940 ALA A O 1
ATOM 6989 N N . ARG A 1 941 ? 6.372 48.309 -7.677 1.00 66.75 941 ARG A N 1
ATOM 6990 C CA . ARG A 1 941 ? 6.994 47.127 -7.071 1.00 66.75 941 ARG A CA 1
ATOM 6991 C C . ARG A 1 941 ? 8.104 46.641 -7.997 1.00 66.75 941 ARG A C 1
ATOM 6993 O O . ARG A 1 941 ? 7.849 46.292 -9.150 1.00 66.75 941 ARG A O 1
ATOM 7000 N N . THR A 1 942 ? 9.335 46.685 -7.508 1.00 79.00 942 THR A N 1
ATOM 7001 C CA . THR A 1 942 ? 10.445 45.941 -8.098 1.00 79.00 942 THR A CA 1
ATOM 7002 C C . THR A 1 942 ? 10.409 44.529 -7.533 1.00 79.00 942 THR A C 1
ATOM 7004 O O . THR A 1 942 ? 10.132 44.373 -6.349 1.00 79.00 942 THR A O 1
ATOM 7007 N N . HIS A 1 943 ? 10.684 43.538 -8.378 1.00 87.06 943 HIS A N 1
ATOM 7008 C CA . HIS A 1 943 ? 10.622 42.107 -8.051 1.00 87.06 943 HIS A CA 1
ATOM 7009 C C . HIS A 1 943 ? 12.003 41.460 -8.156 1.00 87.06 943 HIS A C 1
ATOM 7011 O O . HIS A 1 943 ? 12.864 41.996 -8.873 1.00 87.06 943 HIS A O 1
ATOM 7017 N N . ILE A 1 944 ? 12.232 40.320 -7.494 1.00 89.75 944 ILE A N 1
ATOM 7018 C CA . ILE A 1 944 ? 13.493 39.565 -7.615 1.00 89.75 944 ILE A CA 1
ATOM 7019 C C . ILE A 1 944 ? 13.766 39.236 -9.093 1.00 89.75 944 ILE A C 1
ATOM 7021 O O . ILE A 1 944 ? 12.909 38.729 -9.819 1.00 89.75 944 ILE A O 1
ATOM 7025 N N . SER A 1 945 ? 14.980 39.564 -9.546 1.00 88.38 945 SER A N 1
ATOM 7026 C CA . SER A 1 945 ? 15.347 39.581 -10.975 1.00 88.38 945 SER A CA 1
ATOM 7027 C C . SER A 1 945 ? 16.778 39.133 -11.287 1.00 88.38 945 SER A C 1
ATOM 7029 O O . SER A 1 945 ? 17.145 39.010 -12.455 1.00 88.38 945 SER A O 1
ATOM 7031 N N . ASP A 1 946 ? 17.592 38.942 -10.250 1.00 89.31 946 ASP A N 1
ATOM 7032 C CA . ASP A 1 946 ? 18.895 38.279 -10.274 1.00 89.31 946 ASP A CA 1
ATOM 7033 C C . ASP A 1 946 ? 19.256 37.875 -8.836 1.00 89.31 946 ASP A C 1
ATOM 7035 O O . ASP A 1 946 ? 18.647 38.372 -7.882 1.00 89.31 946 ASP A O 1
ATOM 7039 N N . ALA A 1 947 ? 20.268 37.028 -8.666 1.00 89.25 947 ALA A N 1
ATOM 7040 C CA . ALA A 1 947 ? 20.770 36.638 -7.349 1.00 89.25 947 ALA A CA 1
ATOM 7041 C C . ALA A 1 947 ? 22.303 36.543 -7.346 1.00 89.25 947 ALA A C 1
ATOM 7043 O O . ALA A 1 947 ? 22.923 35.985 -8.254 1.00 89.25 947 ALA A O 1
ATOM 7044 N N . GLY A 1 948 ? 22.932 37.106 -6.314 1.00 84.94 948 GLY A N 1
ATOM 7045 C CA . GLY A 1 948 ? 24.382 37.109 -6.146 1.00 84.94 948 GLY A CA 1
ATOM 7046 C C . GLY A 1 948 ? 24.905 35.707 -5.849 1.00 84.94 948 GLY A C 1
ATOM 7047 O O . GLY A 1 948 ? 24.508 35.090 -4.861 1.00 84.94 948 GLY A O 1
ATOM 7048 N N . SER A 1 949 ? 25.815 35.203 -6.683 1.00 84.06 949 SER A N 1
ATOM 7049 C CA . SER A 1 949 ? 26.378 33.859 -6.522 1.00 84.06 949 SER A CA 1
ATOM 7050 C C . SER A 1 949 ? 27.678 33.858 -5.712 1.00 84.06 949 SER A C 1
ATOM 7052 O O . SER A 1 949 ? 28.485 34.795 -5.766 1.00 84.06 949 SER A O 1
ATOM 7054 N N . CYS A 1 950 ? 27.905 32.771 -4.979 1.00 85.50 950 CYS A N 1
ATOM 7055 C CA . CYS A 1 950 ? 29.180 32.460 -4.337 1.00 85.50 950 CYS A CA 1
ATOM 7056 C C . CYS A 1 950 ? 29.992 31.513 -5.227 1.00 85.50 950 CYS A C 1
ATOM 7058 O O . CYS A 1 950 ? 29.419 30.642 -5.881 1.00 85.50 950 CYS A O 1
ATOM 7060 N N . ALA A 1 951 ? 31.324 31.630 -5.222 1.00 85.38 951 ALA A N 1
ATOM 7061 C CA . ALA A 1 951 ? 32.194 30.762 -6.018 1.00 85.38 951 ALA A CA 1
ATOM 7062 C C . ALA A 1 951 ? 33.521 30.437 -5.311 1.00 85.38 951 ALA A C 1
ATOM 7064 O O . ALA A 1 951 ? 34.242 31.340 -4.889 1.00 85.38 951 ALA A O 1
ATOM 7065 N N . ASN A 1 952 ? 33.904 29.155 -5.280 1.00 82.50 952 ASN A N 1
ATOM 7066 C CA . ASN A 1 952 ? 35.139 28.635 -4.665 1.00 82.50 952 ASN A CA 1
ATOM 7067 C C . ASN A 1 952 ? 35.269 28.961 -3.159 1.00 82.50 952 ASN A C 1
ATOM 7069 O O . ASN A 1 952 ? 36.362 29.266 -2.680 1.00 82.50 952 ASN A O 1
ATOM 7073 N N . PHE A 1 953 ? 34.154 28.946 -2.430 1.00 85.62 953 PHE A N 1
ATOM 7074 C CA . PHE A 1 953 ? 34.002 29.610 -1.129 1.00 85.62 953 PHE A CA 1
ATOM 7075 C C . PHE A 1 953 ? 34.357 28.742 0.094 1.00 85.62 953 PHE A C 1
ATOM 7077 O O . PHE A 1 953 ? 34.277 29.210 1.225 1.00 85.62 953 PHE A O 1
ATOM 7084 N N . GLY A 1 954 ? 34.795 27.496 -0.110 1.00 87.31 954 GLY A N 1
ATOM 7085 C CA . GLY A 1 954 ? 35.271 26.637 0.974 1.00 87.31 954 GLY A CA 1
ATOM 7086 C C . GLY A 1 954 ? 35.551 25.196 0.554 1.00 87.31 954 GLY A C 1
ATOM 7087 O O . GLY A 1 954 ? 35.589 24.860 -0.633 1.00 87.31 954 GLY A O 1
ATOM 7088 N N . GLU A 1 955 ? 35.725 24.341 1.555 1.00 90.88 955 GLU A N 1
ATOM 7089 C CA . GLU A 1 955 ? 35.786 22.882 1.442 1.00 90.88 955 GLU A CA 1
ATOM 7090 C C . GLU A 1 955 ? 34.894 22.274 2.530 1.00 90.88 955 GLU A C 1
ATOM 7092 O O . GLU A 1 955 ? 34.632 22.915 3.549 1.00 90.88 955 GLU A O 1
ATOM 7097 N N . VAL A 1 956 ? 34.422 21.053 2.301 1.00 92.50 956 VAL A N 1
ATOM 7098 C CA . VAL A 1 956 ? 33.570 20.281 3.212 1.00 92.50 956 VAL A CA 1
ATOM 7099 C C . VAL A 1 956 ? 34.115 18.860 3.327 1.00 92.50 956 VAL A C 1
ATOM 7101 O O . VAL A 1 956 ? 34.676 18.331 2.363 1.00 92.50 956 VAL A O 1
ATOM 7104 N N . ASN A 1 957 ? 33.962 18.237 4.491 1.00 93.12 957 ASN A N 1
ATOM 7105 C CA . ASN A 1 957 ? 34.369 16.863 4.766 1.00 93.12 957 ASN A CA 1
ATOM 7106 C C . ASN A 1 957 ? 33.168 16.001 5.159 1.00 93.12 957 ASN A C 1
ATOM 7108 O O . ASN A 1 957 ? 32.179 16.504 5.689 1.00 93.12 957 ASN A O 1
ATOM 7112 N N . VAL A 1 958 ? 33.285 14.683 4.982 1.00 89.19 958 VAL A N 1
ATOM 7113 C CA . VAL A 1 958 ? 32.304 13.729 5.523 1.00 89.19 958 VAL A CA 1
ATOM 7114 C C . VAL A 1 958 ? 32.126 13.955 7.033 1.00 89.19 958 VAL A C 1
ATOM 7116 O O . VAL A 1 958 ? 33.089 13.856 7.795 1.00 89.19 958 VAL A O 1
ATOM 7119 N N . GLY A 1 959 ? 30.892 14.232 7.457 1.00 86.44 959 GLY A N 1
ATOM 7120 C CA . GLY A 1 959 ? 30.516 14.511 8.847 1.00 86.44 959 GLY A CA 1
ATOM 7121 C C . GLY A 1 959 ? 30.425 15.994 9.234 1.00 86.44 959 GLY A C 1
ATOM 7122 O O . GLY A 1 959 ? 29.803 16.283 10.264 1.00 86.44 959 GLY A O 1
ATOM 7123 N N . ASP A 1 960 ? 30.966 16.915 8.424 1.00 94.31 960 ASP A N 1
ATOM 7124 C CA . ASP A 1 960 ? 30.740 18.360 8.584 1.00 94.31 960 ASP A CA 1
ATOM 7125 C C . ASP A 1 960 ? 29.252 18.689 8.375 1.00 94.31 960 ASP A C 1
ATOM 7127 O O . ASP A 1 960 ? 28.571 18.068 7.560 1.00 94.31 960 ASP A O 1
ATOM 7131 N N . GLU A 1 961 ? 28.737 19.664 9.116 1.00 93.94 961 GLU A N 1
ATOM 7132 C CA . GLU A 1 961 ? 27.321 20.040 9.125 1.00 93.94 961 GLU A CA 1
ATOM 7133 C C . GLU A 1 961 ? 27.080 21.294 8.279 1.00 93.94 961 GLU A C 1
ATOM 7135 O O . GLU A 1 961 ? 27.693 22.333 8.526 1.00 93.94 961 GLU A O 1
ATOM 7140 N N . LEU A 1 962 ? 26.190 21.205 7.291 1.00 93.75 962 LEU A N 1
ATOM 7141 C CA . LEU A 1 962 ? 25.754 22.317 6.451 1.00 93.75 962 LEU A CA 1
ATOM 7142 C C . LEU A 1 962 ? 24.306 22.673 6.769 1.00 93.75 962 LEU A C 1
ATOM 7144 O O . LEU A 1 962 ? 23.461 21.796 6.927 1.00 93.75 962 LEU A O 1
ATOM 7148 N N . MET A 1 963 ? 24.017 23.965 6.813 1.00 92.62 963 MET A N 1
ATOM 7149 C CA . MET A 1 963 ? 22.663 24.498 6.960 1.00 92.62 963 MET A CA 1
ATOM 7150 C C . MET A 1 963 ? 22.557 25.832 6.223 1.00 92.62 963 MET A C 1
ATOM 7152 O O . MET A 1 963 ? 23.580 26.434 5.877 1.00 92.62 963 MET A O 1
ATOM 7156 N N . ILE A 1 964 ? 21.335 26.306 6.013 1.00 94.31 964 ILE A N 1
ATOM 7157 C CA . ILE A 1 964 ? 21.067 27.642 5.483 1.00 94.31 964 ILE A CA 1
ATOM 7158 C C . ILE A 1 964 ? 20.211 28.470 6.432 1.00 94.31 964 ILE A C 1
ATOM 7160 O O . ILE A 1 964 ? 19.457 27.932 7.241 1.00 94.31 964 ILE A O 1
ATOM 7164 N N . GLU A 1 965 ? 20.299 29.785 6.276 1.00 91.81 965 GLU A N 1
ATOM 7165 C CA . GLU A 1 965 ? 19.351 30.748 6.822 1.00 91.81 965 GLU A CA 1
ATOM 7166 C C . GLU A 1 965 ? 18.875 31.679 5.708 1.00 91.81 965 GLU A C 1
ATOM 7168 O O . GLU A 1 965 ? 19.687 32.351 5.074 1.00 91.81 965 GLU A O 1
ATOM 7173 N N . ALA A 1 966 ? 17.568 31.707 5.453 1.00 93.00 966 ALA A N 1
ATOM 7174 C CA . ALA A 1 966 ? 16.930 32.640 4.533 1.00 93.00 966 ALA A CA 1
ATOM 7175 C C . ALA A 1 966 ? 16.388 33.844 5.317 1.00 93.00 966 ALA A C 1
ATOM 7177 O O . ALA A 1 966 ? 15.592 33.690 6.249 1.00 93.00 966 ALA A O 1
ATOM 7178 N N . HIS A 1 967 ? 16.825 35.045 4.945 1.00 91.25 967 HIS A N 1
ATOM 7179 C CA . HIS A 1 967 ? 16.476 36.293 5.621 1.00 91.25 967 HIS A CA 1
ATOM 7180 C C . HIS A 1 967 ? 15.344 37.015 4.895 1.00 91.25 967 HIS A C 1
ATOM 7182 O O . HIS A 1 967 ? 15.448 37.291 3.701 1.00 91.25 967 HIS A O 1
ATOM 7188 N N . TYR A 1 968 ? 14.294 37.382 5.629 1.00 90.50 968 TYR A N 1
ATOM 7189 C CA . TYR A 1 968 ? 13.125 38.092 5.113 1.00 90.50 968 TYR A CA 1
ATOM 7190 C C . TYR A 1 968 ? 12.965 39.460 5.785 1.00 90.50 968 TYR A C 1
ATOM 7192 O O . TYR A 1 968 ? 13.137 39.609 6.998 1.00 90.50 968 TYR A O 1
ATOM 7200 N N . ASN A 1 969 ? 12.625 40.481 4.995 1.00 87.12 969 ASN A N 1
ATOM 7201 C CA . ASN A 1 969 ? 12.363 41.842 5.465 1.00 87.12 969 ASN A CA 1
ATOM 7202 C C . ASN A 1 969 ? 11.239 42.480 4.642 1.00 87.12 969 ASN A C 1
ATOM 7204 O O . ASN A 1 969 ? 11.480 43.263 3.717 1.00 87.12 969 ASN A O 1
ATOM 7208 N N . THR A 1 970 ? 9.997 42.196 5.029 1.00 83.81 970 THR A N 1
ATOM 7209 C CA . THR A 1 970 ? 8.810 42.629 4.280 1.00 83.81 970 THR A CA 1
ATOM 7210 C C . THR A 1 970 ? 8.536 44.137 4.378 1.00 83.81 970 THR A C 1
ATOM 7212 O O . THR A 1 970 ? 7.649 44.664 3.712 1.00 83.81 970 THR A O 1
ATOM 7215 N N . ASN A 1 971 ? 9.309 44.854 5.207 1.00 81.00 971 ASN A N 1
ATOM 7216 C CA . ASN A 1 971 ? 9.308 46.319 5.286 1.00 81.00 971 ASN A CA 1
ATOM 7217 C C . ASN A 1 971 ? 10.178 46.971 4.195 1.00 81.00 971 ASN A C 1
ATOM 7219 O O . ASN A 1 971 ? 10.096 48.184 4.004 1.00 81.00 971 ASN A O 1
ATOM 7223 N N . LEU A 1 972 ? 11.054 46.197 3.543 1.00 81.56 972 LEU A N 1
ATOM 7224 C CA . LEU A 1 972 ? 11.951 46.659 2.480 1.00 81.56 972 LEU A CA 1
ATOM 7225 C C . LEU A 1 972 ? 11.433 46.252 1.094 1.00 81.56 972 LEU A C 1
ATOM 7227 O O . LEU A 1 972 ? 11.438 47.075 0.181 1.00 81.56 972 LEU A O 1
ATOM 7231 N N . HIS A 1 973 ? 10.948 45.016 0.973 1.00 83.31 973 HIS A N 1
ATOM 7232 C CA . HIS A 1 973 ? 10.309 44.466 -0.223 1.00 83.31 973 HIS A CA 1
ATOM 7233 C C . HIS A 1 973 ? 8.982 43.822 0.202 1.00 83.31 973 HIS A C 1
ATOM 7235 O O . HIS A 1 973 ? 9.005 43.027 1.135 1.00 83.31 973 HIS A O 1
ATOM 7241 N N . PRO A 1 974 ? 7.821 44.172 -0.377 1.00 80.81 974 PRO A N 1
ATOM 7242 C CA . PRO A 1 974 ? 6.552 43.562 0.020 1.00 80.81 974 PRO A CA 1
ATOM 7243 C C . PRO A 1 974 ? 6.513 42.073 -0.357 1.00 80.81 974 PRO A C 1
ATOM 7245 O O . PRO A 1 974 ? 7.186 41.664 -1.294 1.00 80.81 974 PRO A O 1
ATOM 7248 N N . LEU A 1 975 ? 5.688 41.289 0.342 1.00 80.50 975 LEU A N 1
ATOM 7249 C CA . LEU A 1 975 ? 5.367 39.919 -0.071 1.00 80.50 975 LEU A CA 1
ATOM 7250 C C . LEU A 1 975 ? 4.535 39.921 -1.363 1.00 80.50 975 LEU A C 1
ATOM 7252 O O . LEU A 1 975 ? 3.732 40.838 -1.595 1.00 80.50 975 LEU A O 1
ATOM 7256 N N . ASP A 1 976 ? 4.672 38.854 -2.146 1.00 74.19 976 ASP A N 1
ATOM 7257 C CA . ASP A 1 976 ? 3.719 38.519 -3.201 1.00 74.19 976 ASP A CA 1
ATOM 7258 C C . ASP A 1 976 ? 2.369 38.078 -2.627 1.00 74.19 976 ASP A C 1
ATOM 7260 O O . ASP A 1 976 ? 2.275 37.499 -1.542 1.00 74.19 976 ASP A O 1
ATOM 7264 N N . MET A 1 977 ? 1.307 38.354 -3.383 1.00 71.44 977 MET A N 1
ATOM 7265 C CA . MET A 1 977 ? -0.076 38.060 -3.007 1.00 71.44 977 MET A CA 1
ATOM 7266 C C . MET A 1 977 ? -0.645 36.966 -3.912 1.00 71.44 977 MET A C 1
ATOM 7268 O O . MET A 1 977 ? -0.446 37.006 -5.127 1.00 71.44 977 MET A O 1
ATOM 7272 N N . GLY A 1 978 ? -1.390 36.028 -3.329 1.00 55.81 978 GLY A N 1
ATOM 7273 C CA . GLY A 1 978 ? -1.981 34.896 -4.040 1.00 55.81 978 GLY A CA 1
ATOM 7274 C C . GLY A 1 978 ? -2.963 35.307 -5.141 1.00 55.81 978 GLY A C 1
ATOM 7275 O O . GLY A 1 978 ? -3.573 36.379 -5.098 1.00 55.81 978 GLY A O 1
ATOM 7276 N N . MET A 1 979 ? -3.141 34.423 -6.125 1.00 55.47 979 MET A N 1
ATOM 7277 C CA . MET A 1 979 ? -4.120 34.564 -7.210 1.00 55.47 979 MET A CA 1
ATOM 7278 C C . MET A 1 979 ? -5.366 33.693 -6.982 1.00 55.47 979 MET A C 1
ATOM 7280 O O . MET A 1 979 ? -5.415 32.857 -6.078 1.00 55.47 979 MET A O 1
ATOM 7284 N N . GLY A 1 980 ? -6.392 33.878 -7.819 1.00 51.22 980 GLY A N 1
ATOM 7285 C CA . GLY A 1 980 ? -7.565 33.002 -7.866 1.00 51.22 980 GLY A CA 1
ATOM 7286 C C . GLY A 1 980 ? -8.279 32.872 -6.516 1.00 51.22 980 GLY A C 1
ATOM 7287 O O . GLY A 1 980 ? -8.815 33.847 -5.992 1.00 51.22 980 GLY A O 1
ATOM 7288 N N . ALA A 1 981 ? -8.294 31.660 -5.956 1.00 38.00 981 ALA A N 1
ATOM 7289 C CA . ALA A 1 981 ? -8.921 31.366 -4.664 1.00 38.00 981 ALA A CA 1
ATOM 7290 C C . ALA A 1 981 ? -8.173 31.965 -3.452 1.00 38.00 981 ALA A C 1
ATOM 7292 O O . ALA A 1 981 ? -8.793 32.187 -2.414 1.00 38.00 981 ALA A O 1
ATOM 7293 N N . GLN A 1 982 ? -6.877 32.265 -3.586 1.00 40.56 982 GLN A N 1
ATOM 7294 C CA . GLN A 1 982 ? -6.027 32.851 -2.536 1.00 40.56 982 GLN A CA 1
ATOM 7295 C C . GLN A 1 982 ? -5.914 34.387 -2.642 1.00 40.56 982 GLN A C 1
ATOM 7297 O O . GLN A 1 982 ? -5.113 35.007 -1.939 1.00 40.56 982 GLN A O 1
ATOM 7302 N N . ALA A 1 983 ? -6.715 35.020 -3.509 1.00 50.84 983 ALA A N 1
ATOM 7303 C CA . ALA A 1 983 ? -6.661 36.454 -3.785 1.00 50.84 983 ALA A CA 1
ATOM 7304 C C . ALA A 1 983 ? -6.729 37.320 -2.513 1.00 50.84 983 ALA A C 1
ATOM 7306 O O . ALA A 1 983 ? -7.753 37.392 -1.831 1.00 50.84 983 ALA A O 1
ATOM 7307 N N . GLY A 1 984 ? -5.631 38.025 -2.223 1.00 54.41 984 GLY A N 1
ATOM 7308 C CA . GLY A 1 984 ? -5.522 38.930 -1.076 1.00 54.41 984 GLY A CA 1
ATOM 7309 C C . GLY A 1 984 ? -4.989 38.300 0.216 1.00 54.41 984 GLY A C 1
ATOM 7310 O O . GLY A 1 984 ? -5.001 38.979 1.241 1.00 54.41 984 GLY A O 1
ATOM 7311 N N . GLN A 1 985 ? -4.507 37.055 0.195 1.00 60.53 985 GLN A N 1
ATOM 7312 C CA . GLN A 1 985 ? -3.536 36.551 1.180 1.00 60.53 985 GLN A CA 1
ATOM 7313 C C . GLN A 1 985 ? -2.111 36.644 0.604 1.00 60.53 985 GLN A C 1
ATOM 7315 O O . GLN A 1 985 ? -1.973 36.651 -0.623 1.00 60.53 985 GLN A O 1
ATOM 7320 N N . PRO A 1 986 ? -1.054 36.730 1.432 1.00 67.25 986 PRO A N 1
ATOM 7321 C CA . PRO A 1 986 ? 0.307 36.489 0.964 1.00 67.25 986 PRO A CA 1
ATOM 7322 C C . PRO A 1 986 ? 0.446 35.071 0.394 1.00 67.25 986 PRO A C 1
ATOM 7324 O O . PRO A 1 986 ? -0.252 34.163 0.844 1.00 67.25 986 PRO A O 1
ATOM 7327 N N . MET A 1 987 ? 1.341 34.883 -0.574 1.00 69.19 987 MET A N 1
ATOM 7328 C CA . MET A 1 987 ? 1.778 33.541 -0.982 1.00 69.19 987 MET A CA 1
ATOM 7329 C C . MET A 1 987 ? 2.641 32.918 0.125 1.00 69.19 987 MET A C 1
ATOM 7331 O O . MET A 1 987 ? 3.304 33.646 0.868 1.00 69.19 987 MET A O 1
ATOM 7335 N N . ASP A 1 988 ? 2.683 31.587 0.203 1.00 82.25 988 ASP A N 1
ATOM 7336 C CA . ASP A 1 988 ? 3.715 30.894 0.979 1.00 82.25 988 ASP A CA 1
ATOM 7337 C C . ASP A 1 988 ? 5.102 31.132 0.348 1.00 82.25 988 ASP A C 1
ATOM 7339 O O . ASP A 1 988 ? 5.223 31.609 -0.786 1.00 82.25 988 ASP A O 1
ATOM 7343 N N . ILE A 1 989 ? 6.168 30.912 1.120 1.00 85.62 989 ILE A N 1
ATOM 7344 C CA . ILE A 1 989 ? 7.524 31.371 0.796 1.00 85.62 989 ILE A CA 1
ATOM 7345 C C . ILE A 1 989 ? 8.573 30.273 0.951 1.00 85.62 989 ILE A C 1
ATOM 7347 O O . ILE A 1 989 ? 8.521 29.470 1.878 1.00 85.62 989 ILE A O 1
ATOM 7351 N N . MET A 1 990 ? 9.566 30.273 0.061 1.00 87.56 990 MET A N 1
ATOM 7352 C CA . MET A 1 990 ? 10.668 29.310 0.090 1.00 87.56 990 MET A CA 1
ATOM 7353 C C . MET A 1 990 ? 11.945 29.876 0.721 1.00 87.56 990 MET A C 1
ATOM 7355 O O . MET A 1 990 ? 12.170 31.086 0.775 1.00 87.56 990 MET A O 1
ATOM 7359 N N . GLY A 1 991 ? 12.831 28.981 1.150 1.00 90.19 991 GLY A N 1
ATOM 7360 C CA . GLY A 1 991 ? 14.221 29.298 1.472 1.00 90.19 991 GLY A CA 1
ATOM 7361 C C . GLY A 1 991 ? 15.114 28.146 1.045 1.00 90.19 991 GLY A C 1
ATOM 7362 O O . GLY A 1 991 ? 15.102 27.102 1.688 1.00 90.19 991 GLY A O 1
ATOM 7363 N N . ILE A 1 992 ? 15.850 28.313 -0.055 1.00 93.25 992 ILE A N 1
ATOM 7364 C CA . ILE A 1 992 ? 16.630 27.248 -0.706 1.00 93.25 992 ILE A CA 1
ATOM 7365 C C . ILE A 1 992 ? 18.043 27.748 -1.026 1.00 93.25 992 ILE A C 1
ATOM 7367 O O . ILE A 1 992 ? 18.226 28.899 -1.420 1.00 93.25 992 ILE A O 1
ATOM 7371 N N . SER A 1 993 ? 19.049 26.871 -0.953 1.00 93.88 993 SER A N 1
ATOM 7372 C CA . SER A 1 993 ? 20.333 27.063 -1.628 1.00 93.88 993 SER A CA 1
ATOM 7373 C C . SER A 1 993 ? 20.802 25.820 -2.388 1.00 93.88 993 SER A C 1
ATOM 7375 O O . SER A 1 993 ? 20.836 24.704 -1.870 1.00 93.88 993 SER A O 1
ATOM 7377 N N . GLN A 1 994 ? 21.215 26.055 -3.632 1.00 93.75 994 GLN A N 1
ATOM 7378 C CA . GLN A 1 994 ? 21.835 25.093 -4.535 1.00 93.75 994 GLN A CA 1
ATOM 7379 C C . GLN A 1 994 ? 23.357 25.107 -4.340 1.00 93.75 994 GLN A C 1
ATOM 7381 O O . GLN A 1 994 ? 24.033 25.982 -4.884 1.00 93.75 994 GLN A O 1
ATOM 7386 N N . VAL A 1 995 ? 23.917 24.167 -3.574 1.00 94.56 995 VAL A N 1
ATOM 7387 C CA . VAL A 1 995 ? 25.353 24.128 -3.239 1.00 94.56 995 VAL A CA 1
ATOM 7388 C C . VAL A 1 995 ? 26.073 23.055 -4.058 1.00 94.56 995 VAL A C 1
ATOM 7390 O O . VAL A 1 995 ? 25.894 21.864 -3.834 1.00 94.56 995 VAL A O 1
ATOM 7393 N N . TYR A 1 996 ? 26.933 23.450 -4.996 1.00 94.75 996 TYR A N 1
ATOM 7394 C CA . TYR A 1 996 ? 27.649 22.517 -5.873 1.00 94.75 996 TYR A CA 1
ATOM 7395 C C . TYR A 1 996 ? 28.975 22.067 -5.247 1.00 94.75 996 TYR A C 1
ATOM 7397 O O . TYR A 1 996 ? 29.881 22.880 -5.033 1.00 94.75 996 TYR A O 1
ATOM 7405 N N . ILE A 1 997 ? 29.102 20.763 -4.986 1.00 93.81 997 ILE A N 1
ATOM 7406 C CA . ILE A 1 997 ? 30.254 20.137 -4.324 1.00 93.81 997 ILE A CA 1
ATOM 7407 C C . ILE A 1 997 ? 31.064 19.327 -5.345 1.00 93.81 997 ILE A C 1
ATOM 7409 O O . ILE A 1 997 ? 30.528 18.450 -6.021 1.00 93.81 997 ILE A O 1
ATOM 7413 N N . GLY A 1 998 ? 32.366 19.605 -5.447 1.00 90.88 998 GLY A N 1
ATOM 7414 C CA . GLY A 1 998 ? 33.310 18.859 -6.288 1.00 90.88 998 GLY A CA 1
ATOM 7415 C C . GLY A 1 998 ? 34.238 17.959 -5.473 1.00 90.88 998 GLY A C 1
ATOM 7416 O O . GLY A 1 998 ? 35.115 18.475 -4.773 1.00 90.88 998 GLY A O 1
ATOM 7417 N N . SER A 1 999 ? 34.061 16.640 -5.578 1.00 76.19 999 SER A N 1
ATOM 7418 C CA . SER A 1 999 ? 34.848 15.584 -4.908 1.00 76.19 999 SER A CA 1
ATOM 7419 C C . SER A 1 999 ? 36.074 15.130 -5.707 1.00 76.19 999 SER A C 1
ATOM 7421 O O . SER A 1 999 ? 36.150 15.392 -6.924 1.00 76.19 999 SER A O 1
#

InterPro domains:
  IPR006094 FAD linked oxidase, N-terminal [PF01565] (68-223)
  IPR012951 Berberine/berberine-like [PF08031] (496-539)
  IPR016166 FAD-binding domain, PCMH-type [PS51387] (60-258)
  IPR016169 FAD-binding, type PCMH, subdomain 2 [G3DSA:3.30.465.10] (35-284)
  IPR016169 FAD-binding, type PCMH, subdomain 2 [G3DSA:3.30.465.10] (509-535)
  IPR036318 FAD-binding, type PCMH-like superfamily [SSF56176] (62-259)
  IPR050416 FAD-linked Oxidoreductases in Biosynthetic Pathways [PTHR42973] (42-534)

Radius of gyration: 34.83 Å; chains: 1; bounding box: 117×88×83 Å